Protein AF-0000000070363695 (afdb_homodimer)

Foldseek 3Di:
DVVVVLVVLVVVLLVLLVLLLVLLLLLVLLLVLCLQQVQVQLVLLPNHCLSLVLLLLQLQLLLVLLLVLLVVLLPDDQLVLQLQLLVLSLLLLVLLLQSNVLRPDPCDDCNPPVNSSVSSSVSSSSNSNSNSNNVLSSLVQLVLSCVVPVVCSVVSVLSSVLSNLLSQLSSLVLLLVDLVVHPSNVSSVVSSVSSVVSSVSSNPRDHSDPPPPPDPCVSVVSDDPPPDSVRSSVVLVCCCPDLQCPLLLLLLLLLLLLSLCSRPLLLVLQCLLVDVVCSNPSVSSNLSSVLSNLLSVLLSVLSVVCVVCVVVDPLLVLSLVLLVLVLVLLVLSVVSNVVSHSVSSSVSSNSSSNSSNSSVVSSQSCCCPVQVVDSSSVSSSSNSSSVSNSVLSVVSVVCPVPDSSVSSVVSNVSSVVSSVSSVPSDCPPDPPPNVVVVVVVVPPDPPPPPPPPPPPPPDDPDDPDDDACYDDDD/DVVVVLVVLVVVLLVLLLLLLVLLLLLVLLLVLCLQQVQVQLVLLPNHCLSLVLLLLQLQLLLVLLLVLLVVLLPDDQLVLQLQLLVLSLLLLVLLLQSNVLGPDDCDDCNPPVNSSVSSSVSSSSNSNSNSNNVLNSLVQLVLSCVVPVVCSVVSVLSSVLSNLLSLLSSLVLLLVDLVVHPSNVSSVVSSVSSVVSSVSSNPRDHSDDPPPPDPCVSVVSDDPVDDSVRSSVVLVCCCPDLQCPLLLLLLLLLLLLSLCSRPLLLVLQCLLVDVVCSNPSVSSNLSSVLSNLLSVLLSVLSVVCVVCVVVDPLLVLSLVLLVLVLVLLVLSVVSNVVSHSVSSSVSSNSSSNSSSSSVVSSQSCCCVVQVVDSSSVSSSSSSSSVSNSVLSVVSVVCPVPPSSVSSVVSNVSSVVSSVSSVPSDCPVDPPPNVVVVVVVVPPDPPPPPPPPPPDPPDDPDDDPDDDDVDDDD

Radius of gyration: 37.38 Å; Cα contacts (8 Å, |Δi|>4): 1239; chains: 2; bounding box: 122×93×110 Å

Organism: Tetrahymena thermophila (strain SB210) (NCBI:txid312017)

Sequence (948 aa):
MIQNQDQLSYSQAKFKVVYLSVSFLILFTAYSSTQNIIGVLFKEQGYEQLGFTSLIFLYFSFAISTLFVNRIIKKYSYKTIFSLSSIGYTLLNISGIWVTVCKQEEKIGICSNQLIYSITFIFSALCGISASTIWVAQGVYIDQLSSQIPQHKGSLYGLFWSIFLVNNIISCIMSAVIINFRKPFDFFIVTSSLGIIATIFFTFIPQPTNKQEEPHQVRNLRCEKDLSKKEQLKKIFKLIISKETRSLMVFTCFSGVIMSFCSGFLSELVEDSIGVEQIKKELESQKLSLVCICLGFFEVLSGIVSHKLGDKISPNKLASFSSLVSLFAIMLSFVGLISHNFFFCFLIGASWGFSDGLFENLMSIIASKRFGGSVFIFQAIIFIQNIGFCFSQLLFTMLESQPIYVYPMIVNVIALITNVSLQFEEKNDHQQSYVKLDQEYSLLPEKYDISEKDTDESEGLGNLITPDFMESRLMIQNQDQLSYSQAKFKVVYLSVSFLILFTAYSSTQNIIGVLFKEQGYEQLGFTSLIFLYFSFAISTLFVNRIIKKYSYKTIFSLSSIGYTLLNISGIWVTVCKQEEKIGICSNQLIYSITFIFSALCGISASTIWVAQGVYIDQLSSQIPQHKGSLYGLFWSIFLVNNIISCIMSAVIINFRKPFDFFIVTSSLGIIATIFFTFIPQPTNKQEEPHQVRNLRCEKDLSKKEQLKKIFKLIISKETRSLMVFTCFSGVIMSFCSGFLSELVEDSIGVEQIKKELESQKLSLVCICLGFFEVLSGIVSHKLGDKISPNKLASFSSLVSLFAIMLSFVGLISHNFFFCFLIGASWGFSDGLFENLMSIIASKRFGGSVFIFQAIIFIQNIGFCFSQLLFTMLESQPIYVYPMIVNVIALITNVSLQFEEKNDHQQSYVKLDQEYSLLPEKYDISEKDTDESEGLGNLITPDFMESRL

Structure (mmCIF, N/CA/C/O backbone):
data_AF-0000000070363695-model_v1
#
loop_
_entity.id
_entity.type
_entity.pdbx_description
1 polymer 'MFS transporter'
#
loop_
_atom_site.group_PDB
_atom_site.id
_atom_site.type_symbol
_atom_site.label_atom_id
_atom_site.label_alt_id
_atom_site.label_comp_id
_atom_site.label_asym_id
_atom_site.label_entity_id
_atom_site.label_seq_id
_atom_site.pdbx_PDB_ins_code
_atom_site.Cartn_x
_atom_site.Cartn_y
_atom_site.Cartn_z
_atom_site.occupancy
_atom_site.B_iso_or_equiv
_atom_site.auth_seq_id
_atom_site.auth_comp_id
_atom_site.auth_asym_id
_atom_site.auth_atom_id
_atom_site.pdbx_PDB_model_num
ATOM 1 N N . MET A 1 1 ? -37.812 40.469 1.746 1 42.75 1 MET A N 1
ATOM 2 C CA . MET A 1 1 ? -37.062 41.188 2.756 1 42.75 1 MET A CA 1
ATOM 3 C C . MET A 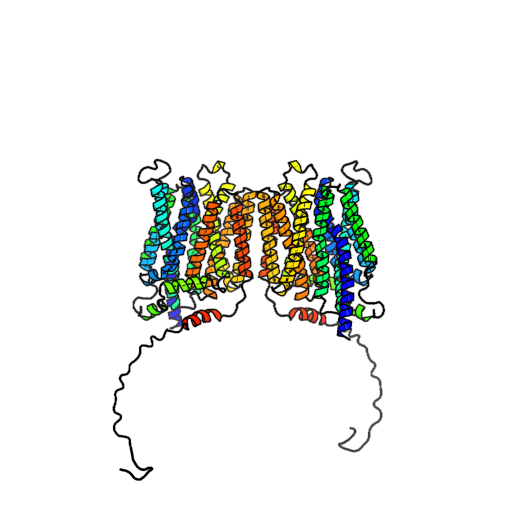1 1 ? -36.156 40.25 3.533 1 42.75 1 MET A C 1
ATOM 5 O O . MET A 1 1 ? -35 40.562 3.805 1 42.75 1 MET A O 1
ATOM 9 N N . ILE A 1 2 ? -36.6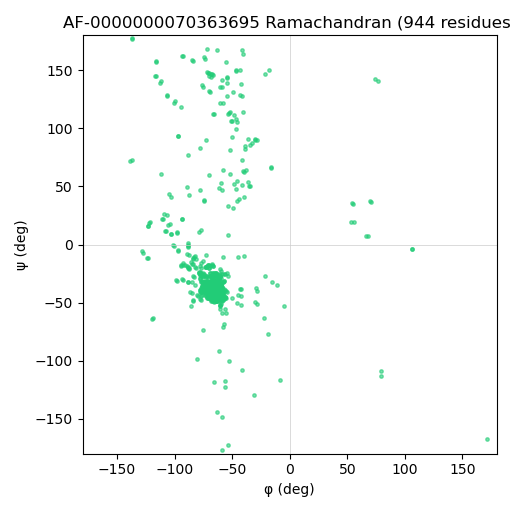56 39.031 3.789 1 49.94 2 ILE A N 1
ATOM 10 C CA . ILE A 1 2 ? -35.906 38.031 4.539 1 49.94 2 ILE A CA 1
ATOM 11 C C . ILE A 1 2 ? -34.812 37.438 3.674 1 49.94 2 ILE A C 1
ATOM 13 O O . ILE A 1 2 ? -33.688 37.25 4.145 1 49.94 2 ILE A O 1
ATOM 17 N N . GLN A 1 3 ? -35.188 37.281 2.453 1 52.47 3 GLN A N 1
ATOM 18 C CA . GLN A 1 3 ? -34.156 36.75 1.541 1 52.47 3 GLN A CA 1
ATOM 19 C C . GLN A 1 3 ? -33.031 37.719 1.347 1 52.47 3 GLN A C 1
ATOM 21 O O . GLN A 1 3 ? -31.859 37.312 1.276 1 52.47 3 GLN A O 1
ATOM 26 N N . ASN A 1 4 ? -33.344 39.031 1.234 1 56.34 4 ASN A N 1
ATOM 27 C CA . ASN A 1 4 ? -32.344 40.062 1.066 1 56.34 4 ASN A CA 1
ATOM 28 C C . ASN A 1 4 ? -31.469 40.219 2.312 1 56.34 4 ASN A C 1
ATOM 30 O O . ASN A 1 4 ? -30.266 40.438 2.213 1 56.34 4 ASN A O 1
ATOM 34 N N . GLN A 1 5 ? -32.062 39.969 3.521 1 60.06 5 GLN A N 1
ATOM 35 C CA . GLN A 1 5 ? -31.312 40.031 4.77 1 60.06 5 GLN A CA 1
ATOM 36 C C . GLN A 1 5 ? -30.344 38.844 4.902 1 60.06 5 GLN A C 1
ATOM 38 O O . GLN A 1 5 ? -29.234 39 5.387 1 60.06 5 GLN A O 1
ATOM 43 N N . ASP A 1 6 ? -30.828 37.812 4.391 1 69.44 6 ASP A N 1
ATOM 44 C CA . ASP A 1 6 ? -29.984 36.625 4.43 1 69.44 6 ASP A CA 1
ATOM 45 C C . ASP A 1 6 ? -28.797 36.781 3.49 1 69.44 6 ASP A C 1
ATOM 47 O O . ASP A 1 6 ? -27.688 36.375 3.822 1 69.44 6 ASP A O 1
ATOM 51 N N . GLN A 1 7 ? -29.078 37.438 2.398 1 72.5 7 GLN A N 1
ATOM 52 C CA . GLN A 1 7 ? -28 37.656 1.444 1 72.5 7 GLN A CA 1
ATOM 53 C C . GLN A 1 7 ? -26.984 38.656 1.968 1 72.5 7 GLN A C 1
ATOM 55 O O . GLN A 1 7 ? -25.781 38.5 1.762 1 72.5 7 GLN A O 1
ATOM 60 N N . LEU A 1 8 ? -27.516 39.594 2.609 1 67.19 8 LEU A N 1
ATOM 61 C CA . LEU A 1 8 ? -26.641 40.625 3.186 1 67.19 8 LEU A CA 1
ATOM 62 C C . LEU A 1 8 ? -25.828 40.031 4.336 1 67.19 8 LEU A C 1
ATOM 64 O O . LEU A 1 8 ? -24.625 40.312 4.469 1 67.19 8 LEU A O 1
ATOM 68 N N . SER A 1 9 ? -26.406 39.281 5.117 1 78.44 9 SER A N 1
ATOM 69 C CA . SER A 1 9 ? -25.719 38.625 6.219 1 78.44 9 SER A CA 1
ATOM 70 C C . SER A 1 9 ? -24.656 37.656 5.699 1 78.44 9 SER A C 1
ATOM 72 O O . SER A 1 9 ? -23.562 37.562 6.266 1 78.44 9 SER A O 1
ATOM 74 N N . TYR A 1 10 ? -25 37.188 4.547 1 84.75 10 TYR A N 1
ATOM 75 C CA . TYR A 1 10 ? -24.031 36.25 3.953 1 84.75 10 TYR A CA 1
ATOM 76 C C . TYR A 1 10 ? -22.844 37 3.387 1 84.75 10 TYR A C 1
ATOM 78 O O . TYR A 1 10 ? -21.688 36.562 3.539 1 84.75 10 TYR A O 1
ATOM 86 N N . SER A 1 11 ? -23.094 38.062 2.805 1 86.38 11 SER A N 1
ATOM 87 C CA . SER A 1 11 ? -22 38.844 2.244 1 86.38 11 SER A CA 1
ATOM 88 C C . SER A 1 11 ? -21.094 39.406 3.342 1 86.38 11 SER A C 1
ATOM 90 O O . SER A 1 11 ? -19.875 39.469 3.166 1 86.38 11 SER A O 1
ATOM 92 N N . GLN A 1 12 ? -21.625 39.812 4.426 1 88 12 GLN A N 1
ATOM 93 C CA . GLN A 1 12 ? -20.828 40.281 5.543 1 88 12 GLN A CA 1
ATOM 94 C C . GLN A 1 12 ? -20.016 39.156 6.18 1 88 12 GLN A C 1
ATOM 96 O O . GLN A 1 12 ? -18.859 39.344 6.535 1 88 12 GLN A O 1
ATOM 101 N N . ALA A 1 13 ? -20.625 38.125 6.363 1 88.88 13 ALA A N 1
ATOM 102 C CA . ALA A 1 13 ? -19.922 36.969 6.906 1 88.88 13 ALA A CA 1
ATOM 103 C C . ALA A 1 13 ? -18.797 36.531 5.988 1 88.88 13 ALA A C 1
ATOM 105 O O . ALA A 1 13 ? -17.719 36.125 6.461 1 88.88 13 ALA A O 1
ATOM 106 N N . LYS A 1 14 ? -19.109 36.625 4.676 1 90.25 14 LYS A N 1
ATOM 107 C CA . LYS A 1 14 ? -18.078 36.281 3.691 1 90.25 14 LYS A CA 1
ATOM 108 C C . LYS A 1 14 ? -16.875 37.188 3.805 1 90.25 14 LYS A C 1
ATOM 110 O O . LYS A 1 14 ? -15.727 36.75 3.729 1 90.25 14 LYS A O 1
ATOM 115 N N . PHE A 1 15 ? -17.141 38.344 3.982 1 92.56 15 PHE A N 1
ATOM 116 C CA . PHE A 1 15 ? -16.062 39.312 4.113 1 92.56 15 PHE A CA 1
ATOM 117 C C . PHE A 1 15 ? -15.234 39.031 5.363 1 92.56 15 PHE A C 1
ATOM 119 O O . PHE A 1 15 ? -14.008 39.094 5.328 1 92.56 15 PHE A O 1
ATOM 126 N N . LYS A 1 16 ? -15.828 38.781 6.422 1 93.19 16 LYS A N 1
ATOM 127 C CA . LYS A 1 16 ? -15.133 38.531 7.684 1 93.19 16 LYS A CA 1
ATOM 128 C C . LYS A 1 16 ? -14.312 37.25 7.602 1 93.19 16 LYS A C 1
ATOM 130 O O . LYS A 1 16 ? -13.188 37.188 8.117 1 93.19 16 LYS A O 1
ATOM 135 N N . VAL A 1 17 ? -14.883 36.344 6.914 1 91.06 17 VAL A N 1
ATOM 136 C CA . VAL A 1 17 ? -14.172 35.094 6.758 1 91.06 17 VAL A CA 1
ATOM 137 C C . VAL A 1 17 ? -12.969 35.281 5.836 1 91.06 17 VAL A C 1
ATOM 139 O O . VAL A 1 17 ? -11.898 34.719 6.074 1 91.06 17 VAL A O 1
ATOM 142 N N . VAL A 1 18 ? -13.164 36 4.785 1 93.94 18 VAL A N 1
ATOM 143 C CA . VAL A 1 18 ? -12.062 36.281 3.863 1 93.94 18 VAL A CA 1
ATOM 144 C C . VAL A 1 18 ? -10.961 37.031 4.59 1 93.94 18 VAL A C 1
ATOM 146 O O . VAL A 1 18 ? -9.773 36.75 4.406 1 93.94 18 VAL A O 1
ATOM 149 N N . TYR A 1 19 ? -11.336 37.938 5.383 1 95.19 19 TYR A N 1
ATOM 150 C CA . TYR A 1 19 ? -10.367 38.688 6.164 1 95.19 19 TYR A CA 1
ATOM 151 C C . TYR A 1 19 ? -9.586 37.781 7.098 1 95.19 19 TYR A C 1
ATOM 153 O O . TYR A 1 19 ? -8.359 37.875 7.195 1 95.19 19 TYR A O 1
ATOM 161 N N . LEU A 1 20 ? -10.281 37 7.766 1 95.06 20 LEU A N 1
ATOM 162 C CA . LEU A 1 20 ? -9.648 36.031 8.656 1 95.06 20 LEU A CA 1
ATOM 163 C C . LEU A 1 20 ? -8.695 35.125 7.887 1 95.06 20 LEU A C 1
ATOM 165 O O . LEU A 1 20 ? -7.555 34.906 8.305 1 95.06 20 LEU A O 1
ATOM 169 N N . SER A 1 21 ? -9.141 34.656 6.77 1 94.25 21 SER A N 1
ATOM 170 C CA . SER A 1 21 ? -8.367 33.719 5.984 1 94.25 21 SER A CA 1
ATOM 171 C C . SER A 1 21 ? -7.109 34.375 5.41 1 94.25 21 SER A C 1
ATOM 173 O O . SER A 1 21 ? -6.051 33.719 5.352 1 94.25 21 SER A O 1
ATOM 175 N N . VAL A 1 22 ? -7.238 35.531 5.012 1 95.94 22 VAL A N 1
ATOM 176 C CA . VAL A 1 22 ? -6.082 36.219 4.473 1 95.94 22 VAL A CA 1
ATOM 177 C C . VAL A 1 22 ? -5.062 36.469 5.582 1 95.94 22 VAL A C 1
ATOM 179 O O . VAL A 1 22 ? -3.854 36.375 5.355 1 95.94 22 VAL A O 1
ATOM 182 N N . SER A 1 23 ? -5.516 36.812 6.73 1 96.88 23 SER A N 1
ATOM 183 C CA . SER A 1 23 ? -4.613 37 7.867 1 96.88 23 SER A CA 1
ATOM 184 C C . SER A 1 23 ? -3.912 35.688 8.211 1 96.88 23 SER A C 1
ATOM 186 O O . SER A 1 23 ? -2.707 35.688 8.477 1 96.88 23 SER A O 1
ATOM 188 N N . PHE A 1 24 ? -4.66 34.625 8.141 1 96.56 24 PHE A N 1
ATOM 189 C CA . PHE A 1 24 ? -4.102 33.312 8.367 1 96.56 24 PHE A CA 1
ATOM 190 C C . PHE A 1 24 ? -3.086 32.938 7.285 1 96.56 24 PHE A C 1
ATOM 192 O O . PHE A 1 24 ? -2.041 32.375 7.574 1 96.56 24 PHE A O 1
ATOM 199 N N . LEU A 1 25 ? -3.438 33.281 6.098 1 95.94 25 LEU A N 1
ATOM 200 C CA . LEU A 1 25 ? -2.566 32.969 4.965 1 95.94 25 LEU A CA 1
ATOM 201 C C . LEU A 1 25 ? -1.199 33.625 5.152 1 95.94 25 LEU A C 1
ATOM 203 O O . LEU A 1 25 ? -0.169 32.969 4.965 1 95.94 25 LEU A O 1
ATOM 207 N N . ILE A 1 26 ? -1.178 34.844 5.59 1 96.5 26 ILE A N 1
ATOM 208 C CA . ILE A 1 26 ? 0.073 35.562 5.773 1 96.5 26 ILE A CA 1
ATOM 209 C C . ILE A 1 26 ? 0.873 34.938 6.914 1 96.5 26 ILE A C 1
ATOM 211 O O . ILE A 1 26 ? 2.066 34.656 6.766 1 96.5 26 ILE A O 1
ATOM 215 N N . LEU A 1 27 ? 0.233 34.688 7.961 1 96.94 27 LEU A N 1
ATOM 216 C CA . LEU A 1 27 ? 0.896 34.125 9.133 1 96.94 27 LEU A CA 1
ATOM 217 C C . LEU A 1 27 ? 1.454 32.75 8.82 1 96.94 27 LEU A C 1
ATOM 219 O O . LEU A 1 27 ? 2.607 32.438 9.141 1 96.94 27 LEU A O 1
ATOM 223 N N . PHE A 1 28 ? 0.711 31.969 8.109 1 95.75 28 PHE A N 1
ATOM 224 C CA . PHE A 1 28 ? 1.092 30.562 7.914 1 95.75 28 PHE A CA 1
ATOM 225 C C . PHE A 1 28 ? 2.016 30.422 6.711 1 95.75 28 PHE A C 1
ATOM 227 O O . PHE A 1 28 ? 2.691 29.406 6.559 1 95.75 28 PHE A O 1
ATOM 234 N N . THR A 1 29 ? 1.994 31.344 5.871 1 95.38 29 THR A N 1
ATOM 235 C CA . THR A 1 29 ? 3.064 31.359 4.879 1 95.38 29 THR A CA 1
ATOM 236 C C . THR A 1 29 ? 4.43 31.453 5.559 1 95.38 29 THR A C 1
ATOM 238 O O . THR A 1 29 ? 5.367 30.75 5.172 1 95.38 29 THR A O 1
ATOM 241 N N . ALA A 1 30 ? 4.477 32.312 6.531 1 95.38 30 ALA A N 1
ATOM 242 C CA . ALA A 1 30 ? 5.715 32.469 7.293 1 95.38 30 ALA A CA 1
ATOM 243 C C . ALA A 1 30 ? 6.027 31.172 8.07 1 95.38 30 ALA A C 1
ATOM 245 O O . ALA A 1 30 ? 7.145 30.656 8 1 95.38 30 ALA A O 1
ATOM 246 N N . TYR A 1 31 ? 5.133 30.672 8.75 1 94.38 31 TYR A N 1
ATOM 247 C CA . TYR A 1 31 ? 5.34 29.5 9.609 1 94.38 31 TYR A CA 1
ATOM 248 C C . TYR A 1 31 ? 5.645 28.266 8.773 1 94.38 31 TYR A C 1
ATOM 250 O O . TYR A 1 31 ? 6.582 27.516 9.078 1 94.38 31 TYR A O 1
ATOM 258 N N . SER A 1 32 ? 4.828 28.031 7.75 1 91.81 32 SER A N 1
ATOM 259 C CA . SER A 1 32 ? 4.984 26.828 6.93 1 91.81 32 SER A CA 1
ATOM 260 C C . SER A 1 32 ? 6.328 26.828 6.211 1 91.81 32 SER A C 1
ATOM 262 O O . SER A 1 32 ? 6.93 25.766 6.012 1 91.81 32 SER A O 1
ATOM 264 N N . SER A 1 33 ? 6.781 27.953 5.785 1 92.69 33 SER A N 1
ATOM 265 C CA . SER A 1 33 ? 8.102 28.047 5.164 1 92.69 33 SER A CA 1
ATOM 266 C C . SER A 1 33 ? 9.195 27.578 6.121 1 92.69 33 SER A C 1
ATOM 268 O O . SER A 1 33 ? 10.109 26.859 5.73 1 92.69 33 SER A O 1
ATOM 270 N N . THR A 1 34 ? 9.031 28.047 7.348 1 92.06 34 THR A N 1
ATOM 271 C CA . THR A 1 34 ? 10.023 27.703 8.359 1 92.06 34 THR A CA 1
ATOM 272 C C . THR A 1 34 ? 9.914 26.234 8.758 1 92.06 34 THR A C 1
ATOM 274 O O . THR A 1 34 ? 10.93 25.531 8.859 1 92.06 34 THR A O 1
ATOM 277 N N . GLN A 1 35 ? 8.773 25.734 8.914 1 89.25 35 GLN A N 1
ATOM 278 C CA . GLN A 1 35 ? 8.539 24.375 9.367 1 89.25 35 GLN A CA 1
ATOM 279 C C . GLN A 1 35 ? 9.141 23.359 8.383 1 89.25 35 GLN A C 1
ATOM 281 O O . GLN A 1 35 ? 9.695 22.344 8.797 1 89.25 35 GLN A O 1
ATOM 286 N N . ASN A 1 36 ? 9.156 23.609 7.145 1 85 36 ASN A N 1
ATOM 287 C CA . ASN A 1 36 ? 9.578 22.688 6.102 1 85 36 ASN A CA 1
ATOM 288 C C . ASN A 1 36 ? 11.102 22.594 6.012 1 85 36 ASN A C 1
ATOM 290 O O . ASN A 1 36 ? 11.641 21.578 5.562 1 85 36 ASN A O 1
ATOM 294 N N . ILE A 1 37 ? 11.797 23.641 6.473 1 89 37 ILE A N 1
ATOM 295 C CA . ILE A 1 37 ? 13.211 23.641 6.145 1 89 37 ILE A CA 1
ATOM 296 C C . ILE A 1 37 ? 14.039 23.844 7.414 1 89 37 ILE A C 1
ATOM 298 O O . ILE A 1 37 ? 15.266 23.75 7.387 1 89 37 ILE A O 1
ATOM 302 N N . ILE A 1 38 ? 13.398 24.094 8.508 1 89.94 38 ILE A N 1
ATOM 303 C CA . ILE A 1 38 ? 14.102 24.453 9.734 1 89.94 38 ILE A CA 1
ATOM 304 C C . ILE A 1 38 ? 15.062 23.344 10.133 1 89.94 38 ILE A C 1
ATOM 306 O O . ILE A 1 38 ? 16.156 23.609 10.625 1 89.94 38 ILE A O 1
ATOM 310 N N . GLY A 1 39 ? 14.734 22.109 9.938 1 87.31 39 GLY A N 1
ATOM 311 C CA . GLY A 1 39 ? 15.609 20.984 10.266 1 87.31 39 GLY A CA 1
ATOM 312 C C . GLY A 1 39 ? 16.938 21.031 9.531 1 87.31 39 GLY A C 1
ATOM 313 O O . GLY A 1 39 ? 18 20.938 10.148 1 87.31 39 GLY A O 1
ATOM 314 N N . VAL A 1 40 ? 16.859 21.25 8.312 1 87.44 40 VAL A N 1
ATOM 315 C CA . VAL A 1 40 ? 18.047 21.25 7.461 1 87.44 40 VAL A CA 1
ATOM 316 C C . VAL A 1 40 ? 18.828 22.562 7.648 1 87.44 40 VAL A C 1
ATOM 318 O O . VAL A 1 40 ? 20.062 22.562 7.664 1 87.44 40 VAL A O 1
ATOM 321 N N . LEU A 1 41 ? 18.125 23.672 7.82 1 88.56 41 LEU A N 1
ATOM 322 C CA . LEU A 1 41 ? 18.781 24.969 7.973 1 88.56 41 LEU A CA 1
ATOM 323 C C . LEU A 1 41 ? 19.609 25.016 9.258 1 88.56 41 LEU A C 1
ATOM 325 O O . LEU A 1 41 ? 20.734 25.516 9.258 1 88.56 41 LEU A O 1
ATOM 329 N N . PHE A 1 42 ? 19.047 24.5 10.32 1 89.5 42 PHE A N 1
ATOM 330 C CA . PHE A 1 42 ? 19.766 24.469 11.586 1 89.5 42 PHE A CA 1
ATOM 331 C C . PHE A 1 42 ? 20.953 23.516 11.508 1 89.5 42 PHE A C 1
ATOM 333 O O . PHE A 1 42 ? 22.016 23.781 12.07 1 89.5 42 PHE A O 1
ATOM 340 N N . LYS A 1 43 ? 20.781 22.422 10.805 1 85.75 43 LYS A N 1
ATOM 341 C CA . LYS A 1 43 ? 21.859 21.469 10.609 1 85.75 43 LYS A CA 1
ATOM 342 C C . LYS A 1 43 ? 23.031 22.109 9.852 1 85.75 43 LYS A C 1
ATOM 344 O O . LYS A 1 43 ? 24.188 21.891 10.211 1 85.75 43 LYS A O 1
ATOM 349 N N . GLU A 1 44 ? 22.703 22.875 8.875 1 85.19 44 GLU A N 1
ATOM 350 C CA . GLU A 1 44 ? 23.719 23.547 8.07 1 85.19 44 GLU A CA 1
ATOM 351 C C . GLU A 1 44 ? 24.453 24.594 8.883 1 85.19 44 GLU A C 1
ATOM 353 O O . GLU A 1 44 ? 25.578 24.984 8.539 1 85.19 44 GLU A O 1
ATOM 358 N N . GLN A 1 45 ? 23.812 25.109 9.953 1 84.94 45 GLN A N 1
ATOM 359 C CA . GLN A 1 45 ? 24.453 26.094 10.82 1 84.94 45 GLN A CA 1
ATOM 360 C C . GLN A 1 45 ? 25.234 25.406 11.938 1 84.94 45 GLN A C 1
ATOM 362 O O . GLN A 1 45 ? 25.797 26.078 12.805 1 84.94 45 GLN A O 1
ATOM 367 N N . GLY A 1 46 ? 25.188 24.078 11.945 1 82.69 46 GLY A N 1
ATOM 368 C CA . GLY A 1 46 ? 26 23.344 12.891 1 82.69 46 GLY A CA 1
ATOM 369 C C . GLY A 1 46 ? 25.203 22.75 14.031 1 82.69 46 GLY A C 1
ATOM 370 O O . GLY A 1 46 ? 25.766 22.141 14.953 1 82.69 46 GLY A O 1
ATOM 371 N N . TYR A 1 47 ? 23.969 23.016 14.07 1 85.75 47 TYR A N 1
ATOM 372 C CA . TYR A 1 47 ? 23.109 22.438 15.109 1 85.75 47 TYR A CA 1
ATOM 373 C C . TYR A 1 47 ? 22.375 21.203 14.594 1 85.75 47 TYR A C 1
ATOM 375 O O . TYR A 1 47 ? 21.297 21.312 14 1 85.75 47 TYR A O 1
ATOM 383 N N . GLU A 1 48 ? 22.859 20.094 14.766 1 79.5 48 GLU A N 1
ATOM 384 C CA . GLU A 1 48 ? 22.438 18.859 14.109 1 79.5 48 GLU A CA 1
ATOM 385 C C . GLU A 1 48 ? 20.953 18.578 14.352 1 79.5 48 GLU A C 1
ATOM 387 O O . GLU A 1 48 ? 20.141 18.641 13.43 1 79.5 48 GLU A O 1
ATOM 392 N N . GLN A 1 49 ? 20.484 18.25 15.531 1 84.81 49 GLN A N 1
ATOM 393 C CA . GLN A 1 49 ? 19.125 17.781 15.734 1 84.81 49 GLN A CA 1
ATOM 394 C C . GLN A 1 49 ? 18.266 18.859 16.391 1 84.81 49 GLN A C 1
ATOM 396 O O . GLN A 1 49 ? 17.156 18.578 16.859 1 84.81 49 GLN A O 1
ATOM 401 N N . LEU A 1 50 ? 18.703 20.078 16.375 1 88.12 50 LEU A N 1
ATOM 402 C CA . LEU A 1 50 ? 17.984 21.141 17.062 1 88.12 50 LEU A CA 1
ATOM 403 C C . LEU A 1 50 ? 16.672 21.469 16.359 1 88.12 50 LEU A C 1
ATOM 405 O O . LEU A 1 50 ? 15.633 21.641 17.016 1 88.12 50 LEU A O 1
ATOM 409 N N . GLY A 1 51 ? 16.734 21.562 15.023 1 89.06 51 GLY A N 1
ATOM 410 C CA . GLY A 1 51 ? 15.547 21.875 14.258 1 89.06 51 GLY A CA 1
ATOM 411 C C . GLY A 1 51 ? 14.438 20.844 14.422 1 89.06 51 GLY A C 1
ATOM 412 O O . GLY A 1 51 ? 13.289 21.203 14.695 1 89.06 51 GLY A O 1
ATOM 413 N N . PHE A 1 52 ? 14.758 19.609 14.375 1 88.88 52 PHE A N 1
ATOM 414 C CA . PHE A 1 52 ? 13.781 18.531 14.492 1 88.88 52 PHE A CA 1
ATOM 415 C C . PHE A 1 52 ? 13.25 18.453 15.914 1 88.88 52 PHE A C 1
ATOM 417 O O . PHE A 1 52 ? 12.047 18.25 16.125 1 88.88 52 PHE A O 1
ATOM 424 N N . THR A 1 53 ? 14.086 18.609 16.844 1 90.31 53 THR A N 1
ATOM 425 C CA . THR A 1 53 ? 13.664 18.562 18.234 1 90.31 53 THR A CA 1
ATOM 426 C C . THR A 1 53 ? 12.758 19.734 18.578 1 90.31 53 THR A C 1
ATOM 428 O O . THR A 1 53 ? 11.828 19.594 19.391 1 90.31 53 THR A O 1
ATOM 431 N N . SER A 1 54 ? 13.078 20.828 18 1 92.69 54 SER A N 1
ATOM 432 C CA . SER A 1 54 ? 12.234 22 18.219 1 92.69 54 SER A CA 1
ATOM 433 C C . SER A 1 54 ? 10.812 21.75 17.719 1 92.69 54 SER A C 1
ATOM 435 O O . SER A 1 54 ? 9.844 22.172 18.359 1 92.69 54 SER A O 1
ATOM 437 N N . LEU A 1 55 ? 10.672 21.125 16.641 1 92 55 LEU A N 1
ATOM 438 C CA . LEU A 1 55 ? 9.352 20.812 16.109 1 92 55 LEU A CA 1
ATOM 439 C C . LEU A 1 55 ? 8.625 19.828 17 1 92 55 LEU A C 1
ATOM 441 O O . LEU A 1 55 ? 7.406 19.922 17.188 1 92 55 LEU A O 1
ATOM 445 N N . ILE A 1 56 ? 9.312 18.906 17.578 1 92.75 56 ILE A N 1
ATOM 446 C CA . ILE A 1 56 ? 8.703 17.953 18.484 1 92.75 56 ILE A CA 1
ATOM 447 C C . ILE A 1 56 ? 8.117 18.688 19.688 1 92.75 56 ILE A C 1
ATOM 449 O O . ILE A 1 56 ? 6.973 18.438 20.078 1 92.75 56 ILE A O 1
ATOM 453 N N . PHE A 1 57 ? 8.875 19.625 20.172 1 93.94 57 PHE A N 1
ATOM 454 C CA . PHE A 1 57 ? 8.422 20.391 21.328 1 93.94 57 PHE A CA 1
ATOM 455 C C . PHE A 1 57 ? 7.211 21.234 20.969 1 93.94 57 PHE A C 1
ATOM 457 O O . PHE A 1 57 ? 6.281 21.375 21.766 1 93.94 57 PHE A O 1
ATOM 464 N N . LEU A 1 58 ? 7.301 21.75 19.859 1 95.25 58 LEU A N 1
ATOM 465 C CA . LEU A 1 58 ? 6.203 22.578 19.391 1 95.25 58 LEU A CA 1
ATOM 466 C C . LEU A 1 58 ? 4.91 21.781 19.297 1 95.25 58 LEU A C 1
ATOM 468 O O . LEU A 1 58 ? 3.893 22.172 19.875 1 95.25 58 LEU A O 1
ATOM 472 N N . TYR A 1 59 ? 4.926 20.703 18.656 1 94.88 59 TYR A N 1
ATOM 473 C CA . TYR A 1 59 ? 3.707 19.953 18.406 1 94.88 59 TYR A CA 1
ATOM 474 C C . TYR A 1 59 ? 3.27 19.203 19.672 1 94.88 59 TYR A C 1
ATOM 476 O O . TYR A 1 59 ? 2.078 18.938 19.859 1 94.88 59 TYR A O 1
ATOM 484 N N . PHE A 1 60 ? 4.195 18.922 20.484 1 95.56 60 PHE A N 1
ATOM 485 C CA . PHE A 1 60 ? 3.822 18.375 21.781 1 95.56 60 PHE A CA 1
ATOM 486 C C . PHE A 1 60 ? 3.055 19.391 22.609 1 95.56 60 PHE A C 1
ATOM 488 O O . PHE A 1 60 ? 2.018 19.062 23.203 1 95.56 60 PHE A O 1
ATOM 495 N N . SER A 1 61 ? 3.586 20.531 22.672 1 96.19 61 SER A N 1
ATOM 496 C CA . SER A 1 61 ? 2.902 21.609 23.375 1 96.19 61 SER A CA 1
ATOM 497 C C . SER A 1 61 ? 1.554 21.922 22.734 1 96.19 61 SER A C 1
ATOM 499 O O . SER A 1 61 ? 0.584 22.219 23.438 1 96.19 61 SER A O 1
ATOM 501 N N . PHE A 1 62 ? 1.55 21.891 21.453 1 95.56 62 PHE A N 1
ATOM 502 C CA . PHE A 1 62 ? 0.309 22.078 20.703 1 95.56 62 PHE A CA 1
ATOM 503 C C . PHE A 1 62 ? -0.737 21.062 21.125 1 95.56 62 PHE A C 1
ATOM 505 O O . PHE A 1 62 ? -1.879 21.422 21.422 1 95.56 62 PHE A O 1
ATOM 512 N N . ALA A 1 63 ? -0.38 19.859 21.25 1 94.25 63 ALA A N 1
ATOM 513 C CA . ALA A 1 63 ? -1.282 18.766 21.609 1 94.25 63 ALA A CA 1
ATOM 514 C C . ALA A 1 63 ? -1.821 18.938 23.016 1 94.25 63 ALA A C 1
ATOM 516 O O . ALA A 1 63 ? -3.035 18.922 23.234 1 94.25 63 ALA A O 1
ATOM 517 N N . ILE A 1 64 ? -1.015 19.281 23.922 1 93.44 64 ILE A N 1
ATOM 518 C CA . ILE A 1 64 ? -1.394 19.359 25.328 1 93.44 64 ILE A CA 1
ATOM 519 C C . ILE A 1 64 ? -2.234 20.609 25.562 1 93.44 64 ILE A C 1
ATOM 521 O O . ILE A 1 64 ? -3.23 20.578 26.297 1 93.44 64 ILE A O 1
ATOM 525 N N . SER A 1 65 ? -1.903 21.625 24.953 1 93.62 65 SER A N 1
ATOM 526 C CA . SER A 1 65 ? -2.602 22.891 25.172 1 93.62 65 SER A CA 1
ATOM 527 C C . SER A 1 65 ? -4.004 22.859 24.562 1 93.62 65 SER A C 1
ATOM 529 O O . SER A 1 65 ? -4.902 23.562 25.031 1 93.62 65 SER A O 1
ATOM 531 N N . THR A 1 66 ? -4.125 22.078 23.594 1 91.62 66 THR A N 1
ATOM 532 C CA . THR A 1 66 ? -5.426 22 22.938 1 91.62 66 THR A CA 1
ATOM 533 C C . THR A 1 66 ? -6.48 21.469 23.906 1 91.62 66 THR A C 1
ATOM 535 O O . THR A 1 66 ? -7.66 21.812 23.797 1 91.62 66 THR A O 1
ATOM 538 N N . LEU A 1 67 ? -6.07 20.75 24.859 1 88.75 67 LEU A N 1
ATOM 539 C CA . LEU A 1 67 ? -6.992 20.188 25.844 1 88.75 67 LEU A CA 1
ATOM 540 C C . LEU A 1 67 ? -7.547 21.266 26.766 1 88.75 67 LEU A C 1
ATOM 542 O O . LEU A 1 67 ? -8.609 21.094 27.359 1 88.75 67 LEU A O 1
ATOM 546 N N . PHE A 1 68 ? -6.902 22.469 26.828 1 87.19 68 PHE A N 1
ATOM 547 C CA . PHE A 1 68 ? -7.293 23.5 27.781 1 87.19 68 PHE A CA 1
ATOM 548 C C . PHE A 1 68 ? -7.633 24.797 27.062 1 87.19 68 PHE A C 1
ATOM 550 O O . PHE A 1 68 ? -7.672 25.859 27.688 1 87.19 68 PHE A O 1
ATOM 557 N N . VAL A 1 69 ? -7.832 24.766 25.906 1 85.69 69 VAL A N 1
ATOM 558 C CA . VAL A 1 69 ? -7.941 25.984 25.094 1 85.69 69 VAL A CA 1
ATOM 559 C C . VAL A 1 69 ? -9.32 26.609 25.297 1 85.69 69 VAL A C 1
ATOM 561 O O . VAL A 1 69 ? -9.477 27.828 25.156 1 85.69 69 VAL A O 1
ATOM 564 N N . ASN A 1 70 ? -10.297 25.875 25.656 1 80.75 70 ASN A N 1
ATOM 565 C CA . ASN A 1 70 ? -11.656 26.391 25.797 1 80.75 70 ASN A CA 1
ATOM 566 C C . ASN A 1 70 ? -11.742 27.484 26.859 1 80.75 70 ASN A C 1
ATOM 568 O O . ASN A 1 70 ? -12.5 28.453 26.703 1 80.75 70 ASN A O 1
ATOM 572 N N . ARG A 1 71 ? -10.914 27.422 27.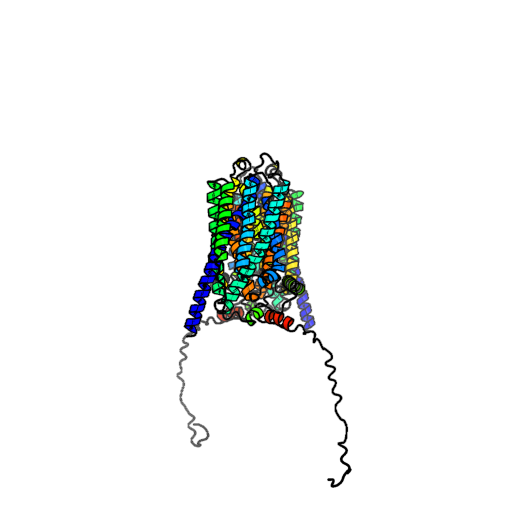828 1 80.06 71 ARG A N 1
ATOM 573 C CA . ARG A 1 71 ? -10.906 28.438 28.891 1 80.06 71 ARG A CA 1
ATOM 574 C C . ARG A 1 71 ? -10.359 29.766 28.375 1 80.06 71 ARG A C 1
ATOM 576 O O . ARG A 1 71 ? -10.82 30.828 28.781 1 80.06 71 ARG A O 1
ATOM 583 N N . ILE A 1 72 ? -9.5 29.656 27.469 1 83.88 72 ILE A N 1
ATOM 584 C CA . ILE A 1 72 ? -8.859 30.859 26.938 1 83.88 72 ILE A CA 1
ATOM 585 C C . ILE A 1 72 ? -9.812 31.562 25.984 1 83.88 72 ILE A C 1
ATOM 587 O O . ILE A 1 72 ? -9.93 32.781 26 1 83.88 72 ILE A O 1
ATOM 591 N N . ILE A 1 73 ? -10.469 30.828 25.25 1 81.69 73 ILE A N 1
ATOM 592 C CA . ILE A 1 73 ? -11.367 31.375 24.234 1 81.69 73 ILE A CA 1
ATOM 593 C C . ILE A 1 73 ? -12.531 32.094 24.906 1 81.69 73 ILE A C 1
ATOM 595 O O . ILE A 1 73 ? -13.016 33.125 24.422 1 81.69 73 ILE A O 1
ATOM 599 N N . LYS A 1 74 ? -12.953 31.547 26.031 1 78.19 74 LYS A N 1
ATOM 600 C CA . LYS A 1 74 ? -14.086 32.125 26.75 1 78.19 74 LYS A CA 1
ATOM 601 C C . LYS A 1 74 ? -13.672 33.406 27.484 1 78.19 74 LYS A C 1
ATOM 603 O O . LYS A 1 74 ? -14.477 34.312 27.656 1 78.19 74 LYS A O 1
ATOM 608 N N . LYS A 1 75 ? -12.461 33.469 27.828 1 84.31 75 LYS A N 1
ATOM 609 C CA . LYS A 1 75 ? -12.008 34.562 28.703 1 84.31 75 LYS A CA 1
ATOM 610 C C . LYS A 1 75 ? -11.594 35.781 27.906 1 84.31 75 LYS A C 1
ATOM 612 O O . LYS A 1 75 ? -11.758 36.906 28.375 1 84.31 75 LYS A O 1
ATOM 617 N N . TYR A 1 76 ? -11.062 35.625 26.719 1 88.12 76 TYR A N 1
ATOM 618 C CA . TYR A 1 76 ? -10.469 36.75 25.984 1 88.12 76 TYR A CA 1
ATOM 619 C C . TYR A 1 76 ? -11.234 37.031 24.703 1 88.12 76 TYR A C 1
ATOM 621 O O . TYR A 1 76 ? -11.984 36.156 24.219 1 88.12 76 TYR A O 1
ATOM 629 N N . SER A 1 77 ? -11.07 38.219 24.25 1 88.12 77 SER A N 1
ATOM 630 C CA . SER A 1 77 ? -11.695 38.594 22.984 1 88.12 77 SER A CA 1
ATOM 631 C C . SER A 1 77 ? -10.969 37.969 21.797 1 88.12 77 SER A C 1
ATOM 633 O O . SER A 1 77 ? -9.812 37.562 21.922 1 88.12 77 SER A O 1
ATOM 635 N N . TYR A 1 78 ? -11.648 37.906 20.641 1 90.5 78 TYR A N 1
ATOM 636 C CA . TYR A 1 78 ? -11.07 37.281 19.453 1 90.5 78 TYR A CA 1
ATOM 637 C C . TYR A 1 78 ? -9.867 38.094 18.969 1 90.5 78 TYR A C 1
ATOM 639 O O . TYR A 1 78 ? -8.859 37.531 18.531 1 90.5 78 TYR A O 1
ATOM 647 N N . LYS A 1 79 ? -9.961 39.375 19.047 1 92.5 79 LYS A N 1
ATOM 648 C CA . LYS A 1 79 ? -8.852 40.25 18.641 1 92.5 79 LYS A CA 1
ATOM 649 C C . LYS A 1 79 ? -7.598 39.938 19.453 1 92.5 79 LYS A C 1
ATOM 651 O O . LYS A 1 79 ? -6.504 39.812 18.906 1 92.5 79 LYS A O 1
ATOM 656 N N . THR A 1 80 ? -7.773 39.781 20.703 1 93.56 80 THR A N 1
ATOM 657 C CA . THR A 1 80 ? -6.652 39.5 21.594 1 93.56 80 THR A CA 1
ATOM 658 C C . THR A 1 80 ? -6.109 38.094 21.375 1 93.56 80 THR A C 1
ATOM 660 O O . THR A 1 80 ? -4.895 37.906 21.344 1 93.56 80 THR A O 1
ATOM 663 N N . ILE A 1 81 ? -6.961 37.219 21.156 1 94.19 81 ILE A N 1
ATOM 664 C CA . ILE A 1 81 ? -6.562 35.844 21 1 94.19 81 ILE A CA 1
ATOM 665 C C . ILE A 1 81 ? -5.762 35.688 19.703 1 94.19 81 ILE A C 1
ATOM 667 O O . ILE A 1 81 ? -4.66 35.125 19.703 1 94.19 81 ILE A O 1
ATOM 671 N N . PHE A 1 82 ? -6.262 36.219 18.609 1 96.31 82 PHE A N 1
ATOM 672 C CA . PHE A 1 82 ? -5.602 36.062 17.328 1 96.31 82 PHE A CA 1
ATOM 673 C C . PHE A 1 82 ? -4.281 36.844 17.312 1 96.31 82 PHE A C 1
ATOM 675 O O . PHE A 1 82 ? -3.281 36.344 16.781 1 96.31 82 PHE A O 1
ATOM 682 N N . SER A 1 83 ? -4.254 38 17.891 1 96.38 83 SER A N 1
ATOM 683 C CA . SER A 1 83 ? -3.037 38.812 17.891 1 96.38 83 SER A CA 1
ATOM 684 C C . SER A 1 83 ? -1.956 38.156 18.766 1 96.38 83 SER A C 1
ATOM 686 O O . SER A 1 83 ? -0.8 38.062 18.344 1 96.38 83 SER A O 1
ATOM 688 N N . LEU A 1 84 ? -2.318 37.719 19.938 1 95.38 84 LEU A N 1
ATOM 689 C CA . LEU A 1 84 ? -1.351 37.094 20.828 1 95.38 84 LEU A CA 1
ATOM 690 C C . LEU A 1 84 ? -0.843 35.781 20.266 1 95.38 84 LEU A C 1
ATOM 692 O O . LEU A 1 84 ? 0.336 35.469 20.406 1 95.38 84 LEU A O 1
ATOM 696 N N . SER A 1 85 ? -1.746 35.062 19.703 1 96.44 85 SER A N 1
ATOM 697 C CA . SER A 1 85 ? -1.343 33.781 19.094 1 96.44 85 SER A CA 1
ATOM 698 C C . SER A 1 85 ? -0.414 34 17.906 1 96.44 85 SER A C 1
ATOM 700 O O . SER A 1 85 ? 0.518 33.25 17.688 1 96.44 85 SER A O 1
ATOM 702 N N . SER A 1 86 ? -0.704 35 17.141 1 97.31 86 SER A N 1
ATOM 703 C CA . SER A 1 86 ? 0.163 35.344 16.016 1 97.31 86 SER A CA 1
ATOM 704 C C . SER A 1 86 ? 1.567 35.688 16.484 1 97.31 86 SER A C 1
ATOM 706 O O . SER A 1 86 ? 2.557 35.312 15.859 1 97.31 86 SER A O 1
ATOM 708 N N . ILE A 1 87 ? 1.685 36.344 17.578 1 96.56 87 ILE A N 1
ATOM 709 C CA . ILE A 1 87 ? 2.98 36.688 18.156 1 96.56 87 ILE A CA 1
ATOM 710 C C . ILE A 1 87 ? 3.701 35.406 18.578 1 96.56 87 ILE A C 1
ATOM 712 O O . ILE A 1 87 ? 4.906 35.25 18.344 1 96.56 87 ILE A O 1
ATOM 716 N N . GLY A 1 88 ? 3.002 34.562 19.188 1 96 88 GLY A N 1
ATOM 717 C CA . GLY A 1 88 ? 3.576 33.281 19.578 1 96 88 GLY A CA 1
ATOM 718 C C . GLY A 1 88 ? 4.113 32.469 18.406 1 96 88 GLY A C 1
ATOM 719 O O . GLY A 1 88 ? 5.188 31.875 18.5 1 96 88 GLY A O 1
ATOM 720 N N . TYR A 1 89 ? 3.422 32.469 17.281 1 95.44 89 TYR A N 1
ATOM 721 C CA . TYR A 1 89 ? 3.881 31.781 16.078 1 95.44 89 TYR A CA 1
ATOM 722 C C . TYR A 1 89 ? 5.176 32.406 15.562 1 95.44 89 TYR A C 1
ATOM 724 O O . TYR A 1 89 ? 6.062 31.688 15.094 1 95.44 89 TYR A O 1
ATOM 732 N N . THR A 1 90 ? 5.246 33.688 15.68 1 96.38 90 THR A N 1
ATOM 733 C CA . THR A 1 90 ? 6.387 34.406 15.125 1 96.38 90 THR A CA 1
ATOM 734 C C . THR A 1 90 ? 7.637 34.156 15.961 1 96.38 90 THR A C 1
ATOM 736 O O . THR A 1 90 ? 8.758 34.344 15.469 1 96.38 90 THR A O 1
ATOM 739 N N . LEU A 1 91 ? 7.488 33.719 17.172 1 95.94 91 LEU A N 1
ATOM 740 C CA . LEU A 1 91 ? 8.625 33.469 18.062 1 95.94 91 LEU A CA 1
ATOM 741 C C . LEU A 1 91 ? 9.523 32.375 17.5 1 95.94 91 LEU A C 1
ATOM 743 O O . LEU A 1 91 ? 10.742 32.406 17.688 1 95.94 91 LEU A O 1
ATOM 747 N N . LEU A 1 92 ? 8.953 31.422 16.891 1 94.44 92 LEU A N 1
ATOM 748 C CA . LEU A 1 92 ? 9.758 30.375 16.297 1 94.44 92 LEU A CA 1
ATOM 749 C C . LEU A 1 92 ? 10.703 30.938 15.242 1 94.44 92 LEU A C 1
ATOM 751 O O . LEU A 1 92 ? 11.875 30.562 15.188 1 94.44 92 LEU A O 1
ATOM 755 N N . ASN A 1 93 ? 10.172 31.828 14.43 1 95.25 93 ASN A N 1
ATOM 756 C CA . ASN A 1 93 ? 10.992 32.469 13.398 1 95.25 93 ASN A CA 1
ATOM 757 C C . ASN A 1 93 ? 12.078 33.344 14.016 1 95.25 93 ASN A C 1
ATOM 759 O O . ASN A 1 93 ? 13.203 33.406 13.5 1 95.25 93 ASN A O 1
ATOM 763 N N . ILE A 1 94 ? 11.758 33.969 15.07 1 94.25 94 ILE A N 1
ATOM 764 C CA . ILE A 1 94 ? 12.719 34.812 15.75 1 94.25 94 ILE A CA 1
ATOM 765 C C . ILE A 1 94 ? 13.852 33.969 16.328 1 94.25 94 ILE A C 1
ATOM 767 O O . ILE A 1 94 ? 15.008 34.375 16.328 1 94.25 94 ILE A O 1
ATOM 771 N N . SER A 1 95 ? 13.516 32.812 16.812 1 93.31 95 SER A N 1
ATOM 772 C CA . SER A 1 95 ? 14.555 31.891 17.297 1 93.31 95 SER A CA 1
ATOM 773 C C . SER A 1 95 ? 15.523 31.531 16.172 1 93.31 95 SER A C 1
ATOM 775 O O . SER A 1 95 ? 16.719 31.344 16.422 1 93.31 95 SER A O 1
ATOM 777 N N . GLY A 1 96 ? 15.023 31.453 14.992 1 93.06 96 GLY A N 1
ATOM 778 C CA . GLY A 1 96 ? 15.883 31.172 13.852 1 93.06 96 GLY A CA 1
ATOM 779 C C . GLY A 1 96 ? 16.875 32.281 13.578 1 93.06 96 GLY A C 1
ATOM 780 O O . GLY A 1 96 ? 18.016 32 13.18 1 93.06 96 GLY A O 1
ATOM 781 N N . ILE A 1 97 ? 16.438 33.5 13.789 1 92 97 ILE A N 1
ATOM 782 C CA . ILE A 1 97 ? 17.359 34.625 13.625 1 92 97 ILE A CA 1
ATOM 783 C C . ILE A 1 97 ? 18.516 34.5 14.609 1 92 97 ILE A C 1
ATOM 785 O O . ILE A 1 97 ? 19.672 34.688 14.242 1 92 97 ILE A O 1
ATOM 789 N N . TRP A 1 98 ? 18.125 34.125 15.75 1 89.19 98 TRP A N 1
ATOM 790 C CA . TRP A 1 98 ? 19.141 33.969 16.797 1 89.19 98 TRP A CA 1
ATOM 791 C C . TRP A 1 98 ? 20.109 32.844 16.453 1 89.19 98 TRP A C 1
ATOM 793 O O . TRP A 1 98 ? 21.328 33 16.625 1 89.19 98 TRP A O 1
ATOM 803 N N . VAL A 1 99 ? 19.688 31.75 16 1 90.12 99 VAL A N 1
ATOM 804 C CA . VAL A 1 99 ? 20.5 30.594 15.664 1 90.12 99 VAL A CA 1
ATOM 805 C C . VAL A 1 99 ? 21.422 30.922 14.492 1 90.12 99 VAL A C 1
ATOM 807 O O . VAL A 1 99 ? 22.578 30.516 14.469 1 90.12 99 VAL A O 1
ATOM 810 N N . THR A 1 100 ? 20.922 31.719 13.547 1 88.81 100 THR A N 1
ATOM 811 C CA . THR A 1 100 ? 21.703 32.031 12.359 1 88.81 100 THR A CA 1
ATOM 812 C C . THR A 1 100 ? 22.766 33.094 12.68 1 88.81 100 THR A C 1
ATOM 814 O O . THR A 1 100 ? 23.828 33.094 12.055 1 88.81 100 THR A O 1
ATOM 817 N N . VAL A 1 101 ? 22.531 33.875 13.641 1 86.06 101 VAL A N 1
ATOM 818 C CA . VAL A 1 101 ? 23.516 34.844 14.062 1 86.06 101 VAL A CA 1
ATOM 819 C C . VAL A 1 101 ? 24.625 34.188 14.844 1 86.06 101 VAL A C 1
ATOM 821 O O . VAL A 1 101 ? 25.797 34.531 14.695 1 86.06 101 VAL A O 1
ATOM 824 N N . CYS A 1 102 ? 24.188 33.219 15.688 1 84.38 102 CYS A N 1
ATOM 825 C CA . CYS A 1 102 ? 25.156 32.531 16.5 1 84.38 102 CYS A CA 1
ATOM 826 C C . CYS A 1 102 ? 25.719 31.312 15.773 1 84.38 102 CYS A C 1
ATOM 828 O O . CYS A 1 102 ? 25.438 30.172 16.141 1 84.38 102 CYS A O 1
ATOM 830 N N . LYS A 1 103 ? 26.156 31.422 14.57 1 71.31 103 LYS A N 1
ATOM 831 C CA . LYS A 1 103 ? 26.781 30.312 13.859 1 71.31 103 LYS A CA 1
ATOM 832 C C . LYS A 1 103 ? 27.953 29.75 14.633 1 71.31 103 LYS A C 1
ATOM 834 O O . LYS A 1 103 ? 28.516 30.422 15.508 1 71.31 103 LYS A O 1
ATOM 839 N N . GLN A 1 104 ? 28.484 28.438 14.484 1 59.75 104 GLN A N 1
ATOM 840 C CA . GLN A 1 104 ? 29.5 27.688 15.227 1 59.75 104 GLN A CA 1
ATOM 841 C C . GLN A 1 104 ? 30.672 28.609 15.617 1 59.75 104 GLN A C 1
ATOM 843 O O . GLN A 1 104 ? 31.625 28.156 16.25 1 59.75 104 GLN A O 1
ATOM 848 N N . GLU A 1 105 ? 30.75 29.766 15.148 1 55.5 105 GLU A N 1
ATOM 849 C CA . GLU A 1 105 ? 32.031 30.297 15.609 1 55.5 105 GLU A CA 1
ATOM 850 C C . GLU A 1 105 ? 32.125 30.25 17.125 1 55.5 105 GLU A C 1
ATOM 852 O O . GLU A 1 105 ? 31.219 29.75 17.812 1 55.5 105 GLU A O 1
ATOM 857 N N . GLU A 1 106 ? 32.25 31.422 17.891 1 55.44 106 GLU A N 1
ATOM 858 C CA . GLU A 1 106 ? 32.688 31.531 19.266 1 55.44 106 GLU A CA 1
ATOM 859 C C . GLU A 1 106 ? 31.531 31.391 20.25 1 55.44 106 GLU A C 1
ATOM 861 O O . GLU A 1 106 ? 30.672 32.281 20.328 1 55.44 106 GLU A O 1
ATOM 866 N N . LYS A 1 107 ? 31.078 30.125 20.469 1 61.19 107 LYS A N 1
ATOM 867 C CA . LYS A 1 107 ? 30.062 29.656 21.422 1 61.19 107 LYS A CA 1
ATOM 868 C C . LYS A 1 107 ? 30.25 30.297 22.781 1 61.19 107 LYS A C 1
ATOM 870 O O . LYS A 1 107 ? 30.406 29.594 23.781 1 61.19 107 LYS A O 1
ATOM 875 N N . ILE A 1 108 ? 30.594 31.578 22.781 1 69.38 108 ILE A N 1
ATOM 876 C CA . ILE A 1 108 ? 30.766 32.188 24.094 1 69.38 108 ILE A CA 1
ATOM 877 C C . ILE A 1 108 ? 29.656 33.219 24.344 1 69.38 108 ILE A C 1
ATOM 879 O O . ILE A 1 108 ? 29.156 33.812 23.422 1 69.38 108 ILE A O 1
ATOM 883 N N . GLY A 1 109 ? 29.094 33.312 25.609 1 74.25 109 GLY A N 1
ATOM 884 C CA . GLY A 1 109 ? 28.141 34.312 26.094 1 74.25 109 GLY A CA 1
ATOM 885 C C . GLY A 1 109 ? 26.719 34.031 25.641 1 74.25 109 GLY A C 1
ATOM 886 O O . GLY A 1 109 ? 26.172 32.969 25.891 1 74.25 109 GLY A O 1
ATOM 887 N N . ILE A 1 110 ? 26.219 34.938 24.781 1 77.25 110 ILE A N 1
ATOM 888 C CA . ILE A 1 110 ? 24.844 34.938 24.281 1 77.25 110 ILE A CA 1
ATOM 889 C C . ILE A 1 110 ? 24.688 33.844 23.25 1 77.25 110 ILE A C 1
ATOM 891 O O . ILE A 1 110 ? 23.578 33.344 23.016 1 77.25 110 ILE A O 1
ATOM 895 N N . CYS A 1 111 ? 25.766 33.312 22.781 1 83.94 111 CYS A N 1
ATOM 896 C CA . CYS A 1 111 ? 25.734 32.281 21.781 1 83.94 111 CYS A CA 1
ATOM 897 C C . CYS A 1 111 ? 26.156 30.938 22.391 1 83.94 111 CYS A C 1
ATOM 899 O O . CYS A 1 111 ? 26.656 30.062 21.688 1 83.94 111 CYS A O 1
ATOM 901 N N . SER A 1 112 ? 25.938 30.844 23.656 1 85.19 112 SER A N 1
ATOM 902 C CA . SER A 1 112 ? 26.234 29.547 24.281 1 85.19 112 SER A CA 1
ATOM 903 C C . SER A 1 112 ? 25.234 28.484 23.828 1 85.19 112 SER A C 1
ATOM 905 O O . SER A 1 112 ? 24.062 28.766 23.594 1 85.19 112 SER A O 1
ATOM 907 N N . ASN A 1 113 ? 25.719 27.234 23.688 1 83.88 113 ASN A N 1
ATOM 908 C CA . ASN A 1 113 ? 24.891 26.125 23.219 1 83.88 113 ASN A CA 1
ATOM 909 C C . ASN A 1 113 ? 23.703 25.875 24.125 1 83.88 113 ASN A C 1
ATOM 911 O O . ASN A 1 113 ? 22.594 25.625 23.656 1 83.88 113 ASN A O 1
ATOM 915 N N . GLN A 1 114 ? 23.906 25.969 25.359 1 85.31 114 GLN A N 1
ATOM 916 C CA . GLN A 1 114 ? 22.828 25.734 26.312 1 85.31 114 GLN A CA 1
ATOM 917 C C . GLN A 1 114 ? 21.734 26.797 26.188 1 85.31 114 GLN A C 1
ATOM 919 O O . GLN A 1 114 ? 20.547 26.469 26.25 1 85.31 114 GLN A O 1
ATOM 924 N N . LEU A 1 115 ? 22.125 28 26.016 1 87.06 115 LEU A N 1
ATOM 925 C CA . LEU A 1 115 ? 21.156 29.094 25.906 1 87.06 115 LEU A CA 1
ATOM 926 C C . LEU A 1 115 ? 20.375 29.016 24.609 1 87.06 115 LEU A C 1
ATOM 928 O O . LEU A 1 115 ? 19.156 29.25 24.594 1 87.06 115 LEU A O 1
ATOM 932 N N . ILE A 1 116 ? 21 28.703 23.547 1 88.88 116 ILE A N 1
ATOM 933 C CA . ILE A 1 116 ? 20.359 28.609 22.25 1 88.88 116 ILE A CA 1
ATOM 934 C C . ILE A 1 116 ? 19.312 27.484 22.266 1 88.88 116 ILE A C 1
ATOM 936 O O . ILE A 1 116 ? 18.188 27.672 21.812 1 88.88 116 ILE A O 1
ATOM 940 N N . TYR A 1 117 ? 19.641 26.328 22.859 1 90.12 117 TYR A N 1
ATOM 941 C CA . TYR A 1 117 ? 18.719 25.203 22.938 1 90.12 117 TYR A CA 1
ATOM 942 C C . TYR A 1 117 ? 17.531 25.531 23.844 1 90.12 117 TYR A C 1
ATOM 944 O O . TYR A 1 117 ? 16.375 25.266 23.484 1 90.12 117 TYR A O 1
ATOM 952 N N . SER A 1 118 ? 17.859 26.203 24.906 1 91.31 118 SER A N 1
ATOM 953 C CA . SER A 1 118 ? 16.797 26.516 25.859 1 91.31 118 SER A CA 1
ATOM 954 C C . SER A 1 118 ? 15.82 27.531 25.266 1 91.31 118 SER A C 1
ATOM 956 O O . SER A 1 118 ? 14.602 27.375 25.375 1 91.31 118 SER A O 1
ATOM 958 N N . ILE A 1 119 ? 16.328 28.516 24.641 1 91.06 119 ILE A N 1
ATOM 959 C CA . ILE A 1 119 ? 15.469 29.562 24.078 1 91.06 119 ILE A CA 1
ATOM 960 C C . ILE A 1 119 ? 14.664 28.984 22.922 1 91.06 119 ILE A C 1
ATOM 962 O O . ILE A 1 119 ? 13.477 29.297 22.766 1 91.06 119 ILE A O 1
ATOM 966 N N . THR A 1 120 ? 15.344 28.234 22.094 1 93 120 THR A N 1
ATOM 967 C CA . THR A 1 120 ? 14.648 27.641 20.969 1 93 120 THR A CA 1
ATOM 968 C C . THR A 1 120 ? 13.523 26.719 21.438 1 93 120 THR A C 1
ATOM 970 O O . THR A 1 120 ? 12.43 26.734 20.875 1 93 120 THR A O 1
ATOM 973 N N . PHE A 1 121 ? 13.703 26 22.516 1 94.81 121 PHE A N 1
ATOM 974 C CA . PHE A 1 121 ? 12.688 25.094 23.047 1 94.81 121 PHE A CA 1
ATOM 975 C C . PHE A 1 121 ? 11.539 25.875 23.672 1 94.81 121 PHE A C 1
ATOM 977 O O . PHE A 1 121 ? 10.375 25.531 23.5 1 94.81 121 PHE A O 1
ATOM 984 N N . ILE A 1 122 ? 11.859 26.922 24.344 1 95.12 122 ILE A N 1
ATOM 985 C CA . ILE A 1 122 ? 10.836 27.75 24.984 1 95.12 122 ILE A CA 1
ATOM 986 C C . ILE A 1 122 ? 9.984 28.422 23.906 1 95.12 122 ILE A C 1
ATOM 988 O O . ILE A 1 122 ? 8.758 28.438 24 1 95.12 122 ILE A O 1
ATOM 992 N N . PHE A 1 123 ? 10.648 28.938 22.938 1 96.44 123 PHE A N 1
ATOM 993 C CA . PHE A 1 123 ? 9.93 29.594 21.844 1 96.44 123 PHE A CA 1
ATOM 994 C C . PHE A 1 123 ? 9.078 28.594 21.062 1 96.44 123 PHE A C 1
ATOM 996 O O . PHE A 1 123 ? 7.977 28.922 20.625 1 96.44 123 PHE A O 1
ATOM 1003 N N . SER A 1 124 ? 9.578 27.406 20.906 1 95.94 124 SER A N 1
ATOM 1004 C CA . SER A 1 124 ? 8.805 26.359 20.234 1 95.94 124 SER A CA 1
ATOM 1005 C C . SER A 1 124 ? 7.578 25.969 21.047 1 95.94 124 SER A C 1
ATOM 1007 O O . SER A 1 124 ? 6.488 25.812 20.5 1 95.94 124 SER A O 1
ATOM 1009 N N . ALA A 1 125 ? 7.73 25.844 22.297 1 95.75 125 ALA A N 1
ATOM 1010 C CA . ALA A 1 125 ? 6.609 25.5 23.172 1 95.75 125 ALA A CA 1
ATOM 1011 C C . ALA A 1 125 ? 5.539 26.594 23.141 1 95.75 125 ALA A C 1
ATOM 1013 O O . ALA A 1 125 ? 4.344 26.297 23.109 1 95.75 125 ALA A O 1
ATOM 1014 N N . LEU A 1 126 ? 5.961 27.812 23.156 1 96.19 126 LEU A N 1
ATOM 1015 C CA . LEU A 1 126 ? 5.023 28.922 23.109 1 96.19 126 LEU A CA 1
ATOM 1016 C C . LEU A 1 126 ? 4.297 28.953 21.766 1 96.19 126 LEU A C 1
ATOM 1018 O O . LEU A 1 126 ? 3.115 29.312 21.703 1 96.19 126 LEU A O 1
ATOM 1022 N N . CYS A 1 127 ? 5.039 28.688 20.766 1 96.25 127 CYS A N 1
ATOM 1023 C CA . CYS A 1 127 ? 4.426 28.578 19.453 1 96.25 127 CYS A CA 1
ATOM 1024 C C . CYS A 1 127 ? 3.354 27.484 19.438 1 96.25 127 CYS A C 1
ATOM 1026 O O . CYS A 1 127 ? 2.287 27.672 18.844 1 96.25 127 CYS A O 1
ATOM 1028 N N . GLY A 1 128 ? 3.594 26.375 20.078 1 96 128 GLY A N 1
ATOM 1029 C CA . GLY A 1 128 ? 2.617 25.312 20.172 1 96 128 GLY A CA 1
ATOM 1030 C C . GLY A 1 128 ? 1.361 25.703 20.922 1 96 128 GLY A C 1
ATOM 1031 O O . GLY A 1 128 ? 0.248 25.391 20.484 1 96 128 GLY A O 1
ATOM 1032 N N . ILE A 1 129 ? 1.533 26.422 21.953 1 95 129 ILE A N 1
ATOM 1033 C CA . ILE A 1 129 ? 0.4 26.906 22.719 1 95 129 ILE A CA 1
ATOM 1034 C C . ILE A 1 129 ? -0.424 27.875 21.875 1 95 129 ILE A C 1
ATOM 1036 O O . ILE A 1 129 ? -1.655 27.812 21.875 1 95 129 ILE A O 1
ATOM 1040 N N . SER A 1 130 ? 0.308 28.672 21.203 1 95.88 130 SER A N 1
ATOM 1041 C CA . SER A 1 130 ? -0.361 29.641 20.344 1 95.88 130 SER A CA 1
ATOM 1042 C C . SER A 1 130 ? -1.105 28.938 19.203 1 95.88 130 SER A C 1
ATOM 1044 O O . SER A 1 130 ? -2.174 29.391 18.797 1 95.88 130 SER A O 1
ATOM 1046 N N . ALA A 1 131 ? -0.532 27.891 18.75 1 95 131 ALA A N 1
ATOM 1047 C CA . ALA A 1 131 ? -1.159 27.141 17.672 1 95 131 ALA A CA 1
ATOM 1048 C C . ALA A 1 131 ? -2.498 26.547 18.109 1 95 131 ALA A C 1
ATOM 1050 O O . ALA A 1 131 ? -3.479 26.594 17.375 1 95 131 ALA A O 1
ATOM 1051 N N . SER A 1 132 ? -2.566 26.062 19.281 1 93.12 132 SER A N 1
ATOM 1052 C CA . SER A 1 132 ? -3.809 25.5 19.797 1 93.12 132 SER A CA 1
ATOM 1053 C C . SER A 1 132 ? -4.898 26.562 19.906 1 93.12 132 SER A C 1
ATOM 1055 O O . SER A 1 132 ? -6.047 26.328 19.531 1 93.12 132 SER A O 1
ATOM 1057 N N . THR A 1 133 ? -4.504 27.672 20.344 1 91.81 133 THR A N 1
ATOM 1058 C CA . THR A 1 133 ? -5.469 28.75 20.594 1 91.81 133 THR A CA 1
ATOM 1059 C C . THR A 1 133 ? -5.988 29.312 19.266 1 91.81 133 THR A C 1
ATOM 1061 O O . THR A 1 133 ? -7.191 29.516 19.109 1 91.81 133 THR A O 1
ATOM 1064 N N . ILE A 1 134 ? -5.129 29.453 18.359 1 92.75 134 ILE A N 1
ATOM 1065 C CA . ILE A 1 134 ? -5.516 30.141 17.125 1 92.75 134 ILE A CA 1
ATOM 1066 C C . ILE A 1 134 ? -6.426 29.234 16.297 1 92.75 134 ILE A C 1
ATOM 1068 O O . ILE A 1 134 ? -7.406 29.688 15.711 1 92.75 134 ILE A O 1
ATOM 1072 N N . TRP A 1 135 ? -6.176 27.984 16.203 1 89.12 135 TRP A N 1
ATOM 1073 C CA . TRP A 1 135 ? -6.941 27.078 15.359 1 89.12 135 TRP A CA 1
ATOM 1074 C C . TRP A 1 135 ? -8.305 26.781 15.969 1 89.12 135 TRP A C 1
ATOM 1076 O O . TRP A 1 135 ? -9.305 26.672 15.25 1 89.12 135 TRP A O 1
ATOM 1086 N N . VAL A 1 136 ? -8.328 26.656 17.234 1 82.38 136 VAL A N 1
ATOM 1087 C CA . VAL A 1 136 ? -9.625 26.453 17.875 1 82.38 136 VAL A CA 1
ATOM 1088 C C . VAL A 1 136 ? -10.469 27.719 17.766 1 82.38 136 VAL A C 1
ATOM 1090 O O . VAL A 1 136 ? -11.656 27.656 17.453 1 82.38 136 VAL A O 1
ATOM 1093 N N . ALA A 1 137 ? -9.836 28.812 18.016 1 86.69 137 ALA A N 1
ATOM 1094 C CA . ALA A 1 137 ? -10.539 30.094 17.906 1 86.69 137 ALA A CA 1
ATOM 1095 C C . ALA A 1 137 ? -11.07 30.328 16.5 1 86.69 137 ALA A C 1
ATOM 1097 O O . ALA A 1 137 ? -12.148 30.906 16.328 1 86.69 137 ALA A O 1
ATOM 1098 N N . GLN A 1 138 ? -10.281 29.938 15.5 1 88.56 138 GLN A N 1
ATOM 1099 C CA . GLN A 1 138 ? -10.711 30.047 14.109 1 88.56 138 GLN A CA 1
ATOM 1100 C C . GLN A 1 138 ? -12 29.281 13.867 1 88.56 138 GLN A C 1
ATOM 1102 O O . GLN A 1 138 ? -12.906 29.781 13.188 1 88.56 138 GLN A O 1
ATOM 1107 N N . GLY A 1 139 ? -12.094 28.141 14.406 1 78.56 139 GLY A N 1
ATOM 1108 C CA . GLY A 1 139 ? -13.305 27.359 14.266 1 78.56 139 GLY A CA 1
ATOM 1109 C C . GLY A 1 139 ? -14.508 27.984 14.953 1 78.56 139 GLY A C 1
ATOM 1110 O O . GLY A 1 139 ? -15.586 28.062 14.367 1 78.56 139 GLY A O 1
ATOM 1111 N N . VAL A 1 140 ? -14.312 28.406 16.141 1 78.12 140 VAL A N 1
ATOM 1112 C CA . VAL A 1 140 ? -15.398 29.016 16.906 1 78.12 140 VAL A CA 1
ATOM 1113 C C . VAL A 1 140 ? -15.844 30.312 16.219 1 78.12 140 VAL A C 1
ATOM 1115 O O . VAL A 1 140 ? -17.031 30.625 16.188 1 78.12 140 VAL A O 1
ATOM 1118 N N . TYR A 1 141 ? -14.914 31 15.719 1 85.44 141 TYR A N 1
ATOM 1119 C CA . TYR A 1 141 ? -15.195 32.25 15.031 1 85.44 141 TYR A CA 1
ATOM 1120 C C . TYR A 1 141 ? -16.078 32.031 13.812 1 85.44 141 TYR A C 1
ATOM 1122 O O . TYR A 1 141 ? -17.078 32.719 13.625 1 85.44 141 TYR A O 1
ATOM 1130 N N . ILE A 1 142 ? -15.797 31.109 13.031 1 84 142 ILE A N 1
ATOM 1131 C CA . ILE A 1 142 ? -16.562 30.812 11.828 1 84 142 ILE A CA 1
ATOM 1132 C C . ILE A 1 142 ? -17.922 30.219 12.219 1 84 142 ILE A C 1
ATOM 1134 O O . ILE A 1 142 ? -18.938 30.5 11.57 1 84 142 ILE A O 1
ATOM 1138 N N . ASP A 1 143 ? -17.844 29.484 13.25 1 75.81 143 ASP A N 1
ATOM 1139 C CA . ASP A 1 143 ? -19.109 28.922 13.734 1 75.81 143 ASP A CA 1
ATOM 1140 C C . ASP A 1 143 ? -20.062 30.016 14.195 1 75.81 143 ASP A C 1
ATOM 1142 O O . ASP A 1 143 ? -21.266 29.938 13.969 1 75.81 143 ASP A O 1
ATOM 1146 N N . GLN A 1 144 ? -19.562 30.906 14.883 1 81.06 144 GLN A N 1
ATOM 1147 C CA . GLN A 1 144 ? -20.391 32.031 15.336 1 81.06 144 GLN A CA 1
ATOM 1148 C C . GLN A 1 144 ? -20.906 32.844 14.156 1 81.06 144 GLN A C 1
ATOM 1150 O O . GLN A 1 144 ? -22.062 33.312 14.172 1 81.06 144 GLN A O 1
ATOM 1155 N N . LEU A 1 145 ? -20.094 32.969 13.188 1 83.31 145 LEU A N 1
ATOM 1156 C CA . LEU A 1 145 ? -20.531 33.656 11.977 1 83.31 145 LEU A CA 1
ATOM 1157 C C . LEU A 1 145 ? -21.625 32.875 11.25 1 83.31 145 LEU A C 1
ATOM 1159 O O . LEU A 1 145 ? -22.531 33.469 10.672 1 83.31 145 LEU A O 1
ATOM 1163 N N . SER A 1 146 ? -21.547 31.578 11.305 1 78.69 146 SER A N 1
ATOM 1164 C CA . SER A 1 146 ? -22.469 30.719 10.586 1 78.69 146 SER A CA 1
ATOM 1165 C C . SER A 1 146 ? -23.75 30.5 11.383 1 78.69 146 SER A C 1
ATOM 1167 O O . SER A 1 146 ? -24.734 29.969 10.859 1 78.69 146 SER A O 1
ATOM 1169 N N . SER A 1 147 ? -23.703 30.781 12.625 1 74.75 147 SER A N 1
ATOM 1170 C CA . SER A 1 147 ? -24.891 30.578 13.453 1 74.75 147 SER A CA 1
ATOM 1171 C C . SER A 1 147 ? -26.078 31.359 12.898 1 74.75 147 SER A C 1
ATOM 1173 O O . SER A 1 147 ? -27.234 30.922 13.031 1 74.75 147 SER A O 1
ATOM 1175 N N . GLN A 1 148 ? -25.844 32.375 12.203 1 72.75 148 GLN A N 1
ATOM 1176 C CA . GLN A 1 148 ? -26.938 33.156 11.633 1 72.75 148 GLN A CA 1
ATOM 1177 C C . GLN A 1 148 ? -27.344 32.625 10.258 1 72.75 148 GLN A C 1
ATOM 1179 O O . GLN A 1 148 ? -28.438 32.938 9.773 1 72.75 148 GLN A O 1
ATOM 1184 N N . ILE A 1 149 ? -26.469 31.906 9.664 1 79.38 149 ILE A N 1
ATOM 1185 C CA . ILE A 1 149 ? -26.703 31.344 8.344 1 79.38 149 ILE A CA 1
ATOM 1186 C C . ILE A 1 149 ? -26.219 29.906 8.297 1 79.38 149 ILE A C 1
ATOM 1188 O O . ILE A 1 149 ? -25.312 29.562 7.547 1 79.38 149 ILE A O 1
ATOM 1192 N N . PRO A 1 150 ? -26.922 29.031 8.922 1 73.19 150 PRO A N 1
ATOM 1193 C CA . PRO A 1 150 ? -26.438 27.656 9.062 1 73.19 150 PRO A CA 1
ATOM 1194 C C . PRO A 1 150 ? -26.328 26.922 7.73 1 73.19 150 PRO A C 1
ATOM 1196 O O . PRO A 1 150 ? -25.5 26.031 7.578 1 73.19 150 PRO A O 1
ATOM 1199 N N . GLN A 1 151 ? -27.125 27.375 6.75 1 73.25 151 GLN A N 1
ATOM 1200 C CA . GLN A 1 151 ? -27.125 26.688 5.457 1 73.25 151 GLN A CA 1
ATOM 1201 C C . GLN A 1 151 ? -25.828 26.922 4.707 1 73.25 151 GLN A C 1
ATOM 1203 O O . GLN A 1 151 ? -25.453 26.141 3.832 1 73.25 151 GLN A O 1
ATOM 1208 N N . HIS A 1 152 ? -25.156 28.016 5.16 1 76 152 HIS A N 1
ATOM 1209 C CA . HIS A 1 152 ? -23.938 28.375 4.434 1 76 152 HIS A CA 1
ATOM 1210 C C . HIS A 1 152 ? -22.703 28.047 5.25 1 76 152 HIS A C 1
ATOM 1212 O O . HIS A 1 152 ? -21.609 28.547 4.953 1 76 152 HIS A O 1
ATOM 1218 N N . LYS A 1 153 ? -22.859 27.312 6.305 1 74.94 153 LYS A N 1
ATOM 1219 C CA . LYS A 1 153 ? -21.719 26.953 7.148 1 74.94 153 LYS A CA 1
ATOM 1220 C C . LYS A 1 153 ? -20.625 26.25 6.34 1 74.94 153 LYS A C 1
ATOM 1222 O O . LYS A 1 153 ? -19.453 26.609 6.438 1 74.94 153 LYS A O 1
ATOM 1227 N N . GLY A 1 154 ? -21.031 25.344 5.531 1 69.94 154 GLY A N 1
ATOM 1228 C CA . GLY A 1 154 ? -20.078 24.625 4.695 1 69.94 154 GLY A CA 1
ATOM 1229 C C . GLY A 1 154 ? -19.375 25.516 3.693 1 69.94 154 GLY A C 1
ATOM 1230 O O . GLY A 1 154 ? -18.172 25.391 3.48 1 69.94 154 GLY A O 1
ATOM 1231 N N . SER A 1 155 ? -20.125 26.391 3.205 1 75.31 155 SER A N 1
ATOM 1232 C CA . SER A 1 155 ? -19.562 27.297 2.215 1 75.31 155 SER A CA 1
ATOM 1233 C C . SER A 1 155 ? -18.562 28.25 2.852 1 75.31 155 SER A C 1
ATOM 1235 O O . SER A 1 155 ? -17.547 28.609 2.238 1 75.31 155 SER A O 1
ATOM 1237 N N . LEU A 1 156 ? -18.812 28.672 4.031 1 81.5 156 LEU A N 1
ATOM 1238 C CA . LEU A 1 156 ? -17.906 29.578 4.723 1 81.5 156 LEU A CA 1
ATOM 1239 C C . LEU A 1 156 ? -16.609 28.875 5.113 1 81.5 156 LEU A C 1
ATOM 1241 O O . LEU A 1 156 ? -15.523 29.438 4.949 1 81.5 156 LEU A O 1
ATOM 1245 N N . TYR A 1 157 ? -16.734 27.672 5.566 1 74.12 157 TYR A N 1
ATOM 1246 C CA . TYR A 1 157 ? -15.547 26.875 5.863 1 74.12 157 TYR A CA 1
ATOM 1247 C C . TYR A 1 157 ? -14.758 26.578 4.59 1 74.12 157 TYR A C 1
ATOM 1249 O O . TYR A 1 157 ? -13.531 26.672 4.586 1 74.12 157 TYR A O 1
ATOM 1257 N N . GLY A 1 158 ? -15.508 26.281 3.596 1 73.31 158 GLY A N 1
ATOM 1258 C CA . GLY A 1 158 ? -14.852 26.031 2.32 1 73.31 158 GLY A CA 1
ATOM 1259 C C . GLY A 1 158 ? -14.086 27.234 1.801 1 73.31 158 GLY A C 1
ATOM 1260 O O . GLY A 1 158 ? -12.977 27.094 1.284 1 73.31 158 GLY A O 1
ATOM 1261 N N . LEU A 1 159 ? -14.664 28.312 2.02 1 81.25 159 LEU A N 1
ATOM 1262 C CA . LEU A 1 159 ? -14.023 29.547 1.593 1 81.25 159 LEU A CA 1
ATOM 1263 C C . LEU A 1 159 ? -12.758 29.812 2.4 1 81.25 159 LEU A C 1
ATOM 1265 O O . LEU A 1 159 ? -11.719 30.188 1.841 1 81.25 159 LEU A O 1
ATOM 1269 N N . PHE A 1 160 ? -12.805 29.625 3.637 1 85.25 160 PHE A N 1
ATOM 1270 C CA . PHE A 1 160 ? -11.641 29.812 4.492 1 85.25 160 PHE A CA 1
ATOM 1271 C C . PHE A 1 160 ? -10.5 28.891 4.074 1 85.25 160 PHE A C 1
ATOM 1273 O O . PHE A 1 160 ? -9.375 29.359 3.861 1 85.25 160 PHE A O 1
ATOM 1280 N N . TRP A 1 161 ? -10.758 27.719 3.861 1 78.56 161 TRP A N 1
ATOM 1281 C CA . TRP A 1 161 ? -9.719 26.734 3.592 1 78.56 161 TRP A CA 1
ATOM 1282 C C . TRP A 1 161 ? -9.148 26.906 2.189 1 78.56 161 TRP A C 1
ATOM 1284 O O . TRP A 1 161 ? -7.949 26.703 1.97 1 78.56 161 TRP A O 1
ATOM 1294 N N . SER A 1 162 ? -10.031 27.266 1.268 1 78 162 SER A N 1
ATOM 1295 C CA . SER A 1 162 ? -9.555 27.469 -0.097 1 78 162 SER A CA 1
ATOM 1296 C C . SER A 1 162 ? -8.484 28.562 -0.157 1 78 162 SER A C 1
ATOM 1298 O O . SER A 1 162 ? -7.465 28.391 -0.825 1 78 162 SER A O 1
ATOM 1300 N N . ILE A 1 163 ? -8.742 29.516 0.584 1 85.5 163 ILE A N 1
ATOM 1301 C CA . ILE A 1 163 ? -7.797 30.625 0.602 1 85.5 163 ILE A CA 1
ATOM 1302 C C . ILE A 1 163 ? -6.578 30.25 1.443 1 85.5 163 ILE A C 1
ATOM 1304 O O . ILE A 1 163 ? -5.438 30.484 1.031 1 85.5 163 ILE A O 1
ATOM 1308 N N . PHE A 1 164 ? -6.809 29.625 2.496 1 87.31 164 PHE A N 1
ATOM 1309 C CA . PHE A 1 164 ? -5.75 29.266 3.43 1 87.31 164 PHE A CA 1
ATOM 1310 C C . PHE A 1 164 ? -4.77 28.297 2.779 1 87.31 164 PHE A C 1
ATOM 1312 O O . PHE A 1 164 ? -3.559 28.391 2.99 1 87.31 164 PHE A O 1
ATOM 1319 N N . LEU A 1 165 ? -5.242 27.406 1.95 1 81.44 165 LEU A N 1
ATOM 1320 C CA . LEU A 1 165 ? -4.422 26.344 1.372 1 81.44 165 LEU A CA 1
ATOM 1321 C C . LEU A 1 165 ? -3.385 26.922 0.415 1 81.44 165 LEU A C 1
ATOM 1323 O O . LEU A 1 165 ? -2.354 26.297 0.158 1 81.44 165 LEU A O 1
ATOM 1327 N N . VAL A 1 166 ? -3.574 28.062 0.01 1 85.62 166 VAL A N 1
ATOM 1328 C CA . VAL A 1 166 ? -2.648 28.703 -0.917 1 85.62 166 VAL A CA 1
ATOM 1329 C C . VAL A 1 166 ? -1.332 29.016 -0.205 1 85.62 166 VAL A C 1
ATOM 1331 O O . VAL A 1 166 ? -0.291 29.156 -0.849 1 85.62 166 VAL A O 1
ATOM 1334 N N . ASN A 1 167 ? -1.359 29.016 1.104 1 90.06 167 ASN A N 1
ATOM 1335 C CA . ASN A 1 167 ? -0.14 29.297 1.851 1 90.06 167 ASN A CA 1
ATOM 1336 C C . ASN A 1 167 ? 0.92 28.234 1.633 1 90.06 167 ASN A C 1
ATOM 1338 O O . ASN A 1 167 ? 2.117 28.5 1.702 1 90.06 167 ASN A O 1
ATOM 1342 N N . ASN A 1 168 ? 0.475 27.094 1.329 1 86.12 168 ASN A N 1
ATOM 1343 C CA . ASN A 1 168 ? 1.414 26 1.142 1 86.12 168 ASN A CA 1
ATOM 1344 C C . ASN A 1 168 ? 2.291 26.203 -0.088 1 86.12 168 ASN A C 1
ATOM 1346 O O . ASN A 1 168 ? 3.488 25.922 -0.061 1 86.12 168 ASN A O 1
ATOM 1350 N N . ILE A 1 169 ? 1.705 26.719 -1.069 1 89.19 169 ILE A N 1
ATOM 1351 C CA . ILE A 1 169 ? 2.459 26.953 -2.295 1 89.19 169 ILE A CA 1
ATOM 1352 C C . ILE A 1 169 ? 3.352 28.188 -2.121 1 89.19 169 ILE A C 1
ATOM 1354 O O . ILE A 1 169 ? 4.535 28.156 -2.471 1 89.19 169 ILE A O 1
ATOM 1358 N N . ILE A 1 170 ? 2.799 29.172 -1.562 1 92.88 170 ILE A N 1
ATOM 1359 C CA . ILE A 1 170 ? 3.525 30.422 -1.412 1 92.88 170 ILE A CA 1
ATOM 1360 C C . ILE A 1 170 ? 4.715 30.234 -0.477 1 92.88 170 ILE A C 1
ATOM 1362 O O . ILE A 1 170 ? 5.797 30.766 -0.717 1 92.88 170 ILE A O 1
ATOM 1366 N N . SER A 1 171 ? 4.5 29.5 0.517 1 93.38 171 SER A N 1
ATOM 1367 C CA . SER A 1 171 ? 5.57 29.266 1.479 1 93.38 171 SER A CA 1
ATOM 1368 C C . SER A 1 171 ? 6.734 28.516 0.837 1 93.38 171 SER A C 1
ATOM 1370 O O . SER A 1 171 ? 7.898 28.844 1.078 1 93.38 171 SER A O 1
ATOM 1372 N N . CYS A 1 172 ? 6.41 27.547 0.047 1 90.25 172 CYS A N 1
ATOM 1373 C CA . CYS A 1 172 ? 7.445 26.75 -0.604 1 90.25 172 CYS A CA 1
ATOM 1374 C C . CYS A 1 172 ? 8.219 27.578 -1.617 1 90.25 172 CYS A C 1
ATOM 1376 O O . CYS A 1 172 ? 9.445 27.5 -1.682 1 90.25 172 CYS A O 1
ATOM 1378 N N . ILE A 1 173 ? 7.5 28.375 -2.322 1 91.06 173 ILE A N 1
ATOM 1379 C CA . ILE A 1 173 ? 8.133 29.219 -3.316 1 91.06 173 ILE A CA 1
ATOM 1380 C C . ILE A 1 173 ? 9.031 30.25 -2.621 1 91.06 173 ILE A C 1
ATOM 1382 O O . ILE A 1 173 ? 10.18 30.453 -3.029 1 91.06 173 ILE A O 1
ATOM 1386 N N . MET A 1 174 ? 8.516 30.75 -1.614 1 93.06 174 MET A N 1
ATOM 1387 C CA . MET A 1 174 ? 9.281 31.75 -0.875 1 93.06 174 MET A CA 1
ATOM 1388 C C . MET A 1 174 ? 10.555 31.141 -0.292 1 93.06 174 MET A C 1
ATOM 1390 O O . MET A 1 174 ? 11.633 31.719 -0.412 1 93.06 174 MET A O 1
ATOM 1394 N N . SER A 1 175 ? 10.414 30.031 0.294 1 90.81 175 SER A N 1
ATOM 1395 C CA . SER A 1 175 ? 11.586 29.359 0.847 1 90.81 175 SER A CA 1
ATOM 1396 C C . SER A 1 175 ? 12.609 29.047 -0.238 1 90.81 175 SER A C 1
ATOM 1398 O O . SER A 1 175 ? 13.805 29.281 -0.052 1 90.81 175 SER A O 1
ATOM 1400 N N . ALA A 1 176 ? 12.156 28.578 -1.367 1 90.31 176 ALA A N 1
ATOM 1401 C CA . ALA A 1 176 ? 13.055 28.219 -2.461 1 90.31 176 ALA A CA 1
ATOM 1402 C C . ALA A 1 176 ? 13.781 29.438 -3.008 1 90.31 176 ALA A C 1
ATOM 1404 O O . ALA A 1 176 ? 14.992 29.391 -3.246 1 90.31 176 ALA A O 1
ATOM 1405 N N . VAL A 1 177 ? 13.094 30.5 -3.102 1 91.62 177 VAL A N 1
ATOM 1406 C CA . VAL A 1 177 ? 13.672 31.703 -3.689 1 91.62 177 VAL A CA 1
ATOM 1407 C C . VAL A 1 177 ? 14.68 32.312 -2.719 1 91.62 177 VAL A C 1
ATOM 1409 O O . VAL A 1 177 ? 15.805 32.656 -3.107 1 91.62 177 VAL A O 1
ATOM 1412 N N . ILE A 1 178 ? 14.375 32.406 -1.488 1 91.81 178 ILE A N 1
ATOM 1413 C CA . ILE A 1 178 ? 15.234 33.094 -0.53 1 91.81 178 ILE A CA 1
ATOM 1414 C C . ILE A 1 178 ? 16.469 32.25 -0.245 1 91.81 178 ILE A C 1
ATOM 1416 O O . ILE A 1 178 ? 17.594 32.75 -0.271 1 91.81 178 ILE A O 1
ATOM 1420 N N . ILE A 1 179 ? 16.328 31 -0.097 1 89.12 179 ILE A N 1
ATOM 1421 C CA . ILE A 1 179 ? 17.438 30.125 0.286 1 89.12 179 ILE A CA 1
ATOM 1422 C C . ILE A 1 179 ? 18.406 29.969 -0.885 1 89.12 179 ILE A C 1
ATOM 1424 O O . ILE A 1 179 ? 19.609 29.859 -0.685 1 89.12 179 ILE A O 1
ATOM 1428 N N . ASN A 1 180 ? 17.859 29.984 -2.088 1 86.56 180 ASN A N 1
ATOM 1429 C CA . ASN A 1 180 ? 18.719 29.812 -3.246 1 86.56 180 ASN A CA 1
ATOM 1430 C C . ASN A 1 180 ? 19.484 31.094 -3.57 1 86.56 180 ASN A C 1
ATOM 1432 O O . ASN A 1 180 ? 20.562 31.047 -4.16 1 86.56 180 ASN A O 1
ATOM 1436 N N . PHE A 1 181 ? 18.984 32.219 -3.088 1 88 181 PHE A N 1
ATOM 1437 C CA . PHE A 1 181 ? 19.594 33.438 -3.557 1 88 181 PHE A CA 1
ATOM 1438 C C . PHE A 1 181 ? 20.125 34.281 -2.385 1 88 181 PHE A C 1
ATOM 1440 O O . PHE A 1 181 ? 20.875 35.219 -2.576 1 88 181 PHE A O 1
ATOM 1447 N N . ARG A 1 182 ? 19.734 33.875 -1.187 1 89.06 182 ARG A N 1
ATOM 1448 C CA . ARG A 1 182 ? 20.141 34.656 -0.015 1 89.06 182 ARG A CA 1
ATOM 1449 C C . ARG A 1 182 ? 20.594 33.719 1.115 1 89.06 182 ARG A C 1
ATOM 1451 O O . ARG A 1 182 ? 20.594 32.5 0.966 1 89.06 182 ARG A O 1
ATOM 1458 N N . LYS A 1 183 ? 21 34.375 2.146 1 87.12 183 LYS A N 1
ATOM 1459 C CA . LYS A 1 183 ? 21.484 33.625 3.312 1 87.12 183 LYS A CA 1
ATOM 1460 C C . LYS A 1 183 ? 20.344 33.219 4.227 1 87.12 183 LYS A C 1
ATOM 1462 O O . LYS A 1 183 ? 19.266 33.844 4.184 1 87.12 183 LYS A O 1
ATOM 1467 N N . PRO A 1 184 ? 20.578 32.219 5.023 1 89.75 184 PRO A N 1
ATOM 1468 C CA . PRO A 1 184 ? 19.547 31.781 5.957 1 89.75 184 PRO A CA 1
ATOM 1469 C C . PRO A 1 184 ? 19.094 32.875 6.914 1 89.75 184 PRO A C 1
ATOM 1471 O O . PRO A 1 184 ? 17.938 32.906 7.328 1 89.75 184 PRO A O 1
ATOM 1474 N N . PHE A 1 185 ? 19.969 33.75 7.262 1 91.31 185 PHE A N 1
ATOM 1475 C CA . PHE A 1 185 ? 19.625 34.875 8.125 1 91.31 185 PHE A CA 1
ATOM 1476 C C . PHE A 1 185 ? 18.516 35.719 7.496 1 91.31 185 PHE A C 1
ATOM 1478 O O . PHE A 1 185 ? 17.562 36.094 8.172 1 91.31 185 PHE A O 1
ATOM 1485 N N . ASP A 1 186 ? 18.594 36.031 6.285 1 94.19 186 ASP A N 1
ATOM 1486 C CA . ASP A 1 186 ? 17.594 36.812 5.559 1 94.19 186 ASP A CA 1
ATOM 1487 C C . ASP A 1 186 ? 16.266 36.062 5.504 1 94.19 186 ASP A C 1
ATOM 1489 O O . ASP A 1 186 ? 15.195 36.688 5.523 1 94.19 186 ASP A O 1
ATOM 1493 N N . PHE A 1 187 ? 16.406 34.844 5.371 1 94.44 187 PHE A N 1
ATOM 1494 C CA . PHE A 1 187 ? 15.203 34 5.352 1 94.44 187 PHE A CA 1
ATOM 1495 C C . PHE A 1 187 ? 14.391 34.188 6.625 1 94.44 187 PHE A C 1
ATOM 1497 O O . PHE A 1 187 ? 13.18 34.438 6.566 1 94.44 187 PHE A O 1
ATOM 1504 N N . PHE A 1 188 ? 15.008 34.188 7.777 1 95.38 188 PHE A N 1
ATOM 1505 C CA . PHE A 1 188 ? 14.305 34.281 9.055 1 95.38 188 PHE A CA 1
ATOM 1506 C C . PHE A 1 188 ? 13.859 35.719 9.305 1 95.38 188 PHE A C 1
ATOM 1508 O O . PHE A 1 188 ? 12.836 35.938 9.953 1 95.38 188 PHE A O 1
ATOM 1515 N N . ILE A 1 189 ? 14.508 36.625 8.734 1 96 189 ILE A N 1
ATOM 1516 C CA . ILE A 1 189 ? 14.078 38.031 8.852 1 96 189 ILE A CA 1
ATOM 1517 C C . ILE A 1 189 ? 12.789 38.219 8.062 1 96 189 ILE A C 1
ATOM 1519 O O . ILE A 1 189 ? 11.852 38.875 8.547 1 96 189 ILE A O 1
ATOM 1523 N N . VAL A 1 190 ? 12.789 37.688 6.922 1 96.38 190 VAL A N 1
ATOM 1524 C CA . VAL A 1 190 ? 11.609 37.844 6.07 1 96.38 190 VAL A CA 1
ATOM 1525 C C . VAL A 1 190 ? 10.414 37.156 6.711 1 96.38 190 VAL A C 1
ATOM 1527 O O . VAL A 1 190 ? 9.32 37.719 6.766 1 96.38 190 VAL A O 1
ATOM 1530 N N . THR A 1 191 ? 10.633 35.938 7.168 1 96.81 191 THR A 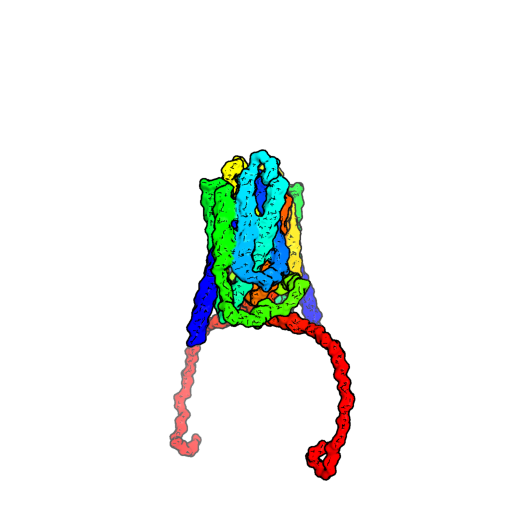N 1
ATOM 1531 C CA . THR A 1 191 ? 9.531 35.188 7.766 1 96.81 191 THR A CA 1
ATOM 1532 C C . THR A 1 191 ? 9.07 35.844 9.062 1 96.81 191 THR A C 1
ATOM 1534 O O . THR A 1 191 ? 7.871 35.906 9.352 1 96.81 191 THR A O 1
ATOM 1537 N N . SER A 1 192 ? 9.945 36.406 9.852 1 97.25 192 SER A N 1
ATOM 1538 C CA . SER A 1 192 ? 9.562 37.125 11.055 1 97.25 192 SER A CA 1
ATOM 1539 C C . SER A 1 192 ? 8.789 38.406 10.719 1 97.25 192 SER A C 1
ATOM 1541 O O . SER A 1 192 ? 7.832 38.75 11.406 1 97.25 192 SER A O 1
ATOM 1543 N N . SER A 1 193 ? 9.234 39.062 9.719 1 97.56 193 SER A N 1
ATOM 1544 C CA . SER A 1 193 ? 8.531 40.281 9.289 1 97.56 193 SER A CA 1
ATOM 1545 C C . SER A 1 193 ? 7.105 39.969 8.852 1 97.56 193 SER A C 1
ATOM 1547 O O . SER A 1 193 ? 6.176 40.719 9.156 1 97.56 193 SER A O 1
ATOM 1549 N N . LEU A 1 194 ? 6.938 38.875 8.141 1 97.19 194 LEU A N 1
ATOM 1550 C CA . LEU A 1 194 ? 5.605 38.438 7.73 1 97.19 194 LEU A CA 1
ATOM 1551 C C . LEU A 1 194 ? 4.746 38.125 8.945 1 97.19 194 LEU A C 1
ATOM 1553 O O . LEU A 1 194 ? 3.545 38.406 8.953 1 97.19 194 LEU A O 1
ATOM 1557 N N . GLY A 1 195 ? 5.359 37.5 9.938 1 97.12 195 GLY A N 1
ATOM 1558 C CA . GLY A 1 195 ? 4.629 37.25 11.164 1 97.12 195 GLY A CA 1
ATOM 1559 C C . GLY A 1 195 ? 4.141 38.5 11.852 1 97.12 195 GLY A C 1
ATOM 1560 O O . GLY A 1 195 ? 3.012 38.562 12.344 1 97.12 195 GLY A O 1
ATOM 1561 N N . ILE A 1 196 ? 4.922 39.5 11.836 1 97 196 ILE A N 1
ATOM 1562 C CA . ILE A 1 196 ? 4.562 40.781 12.445 1 97 196 ILE A CA 1
ATOM 1563 C C . ILE A 1 196 ? 3.443 41.438 11.641 1 97 196 ILE A C 1
ATOM 1565 O O . ILE A 1 196 ? 2.506 42 12.211 1 97 196 ILE A O 1
ATOM 1569 N N . ILE A 1 197 ? 3.533 41.344 10.359 1 97.81 197 ILE A N 1
ATOM 1570 C CA . ILE A 1 197 ? 2.496 41.906 9.492 1 97.81 197 ILE A CA 1
ATOM 1571 C C . ILE A 1 197 ? 1.167 41.188 9.773 1 97.81 197 ILE A C 1
ATOM 1573 O O . ILE A 1 197 ? 0.122 41.844 9.859 1 97.81 197 ILE A O 1
ATOM 1577 N N . ALA A 1 198 ? 1.231 39.906 9.859 1 97.62 198 ALA A N 1
ATOM 1578 C CA . ALA A 1 198 ? 0.016 39.156 10.18 1 97.62 198 ALA A CA 1
ATOM 1579 C C . ALA A 1 198 ? -0.571 39.594 11.516 1 97.62 198 ALA A C 1
ATOM 1581 O O . ALA A 1 198 ? -1.791 39.719 11.656 1 97.62 198 ALA A O 1
ATOM 1582 N N . THR A 1 199 ? 0.276 39.844 12.5 1 97.31 199 THR A N 1
ATOM 1583 C CA . THR A 1 199 ? -0.174 40.281 13.812 1 97.31 199 THR A CA 1
ATOM 1584 C C . THR A 1 199 ? -0.917 41.625 13.695 1 97.31 199 THR A C 1
ATOM 1586 O O . THR A 1 199 ? -1.942 41.812 14.352 1 97.31 199 THR A O 1
ATOM 1589 N N . ILE A 1 200 ? -0.45 42.438 12.883 1 97.31 200 ILE A N 1
ATOM 1590 C CA . ILE A 1 200 ? -1.101 43.75 12.664 1 97.31 200 ILE A CA 1
ATOM 1591 C C . ILE A 1 200 ? -2.473 43.531 12.031 1 97.31 200 ILE A C 1
ATOM 1593 O O . ILE A 1 200 ? -3.453 44.156 12.422 1 97.31 200 ILE A O 1
ATOM 1597 N N . PHE A 1 201 ? -2.58 42.656 11.109 1 97 201 PHE A N 1
ATOM 1598 C CA . PHE A 1 201 ? -3.857 42.344 10.477 1 97 201 PHE A CA 1
ATOM 1599 C C . PHE A 1 201 ? -4.848 41.781 11.492 1 97 201 PHE A C 1
ATOM 1601 O O . PHE A 1 201 ? -6.031 42.156 11.469 1 97 201 PHE A O 1
ATOM 1608 N N . PHE A 1 202 ? -4.371 40.938 12.398 1 96.88 202 PHE A N 1
ATOM 1609 C CA . PHE A 1 202 ? -5.25 40.312 13.375 1 96.88 202 PHE A CA 1
ATOM 1610 C C . PHE A 1 202 ? -5.785 41.344 14.359 1 96.88 202 PHE A C 1
ATOM 1612 O O . PHE A 1 202 ? -6.883 41.188 14.898 1 96.88 202 PHE A O 1
ATOM 1619 N N . THR A 1 203 ? -5.062 42.438 14.594 1 94.44 203 THR A N 1
ATOM 1620 C CA . THR A 1 203 ? -5.52 43.469 15.516 1 94.44 203 THR A CA 1
ATOM 1621 C C . THR A 1 203 ? -6.754 44.156 14.969 1 94.44 203 THR A C 1
ATOM 1623 O O . THR A 1 203 ? -7.527 44.75 15.734 1 94.44 203 THR A O 1
ATOM 1626 N N . PHE A 1 204 ? -7.039 44.062 13.703 1 94.06 204 PHE A N 1
ATOM 1627 C CA . PHE A 1 204 ? -8.18 44.719 13.102 1 94.06 204 PHE A CA 1
ATOM 1628 C C . PHE A 1 204 ? -9.25 43.719 12.688 1 94.06 204 PHE A C 1
ATOM 1630 O O . PHE A 1 204 ? -10.109 44.031 11.852 1 94.06 204 PHE A O 1
ATOM 1637 N N . ILE A 1 205 ? -9.258 42.594 13.258 1 93.38 205 ILE A N 1
ATOM 1638 C CA . ILE A 1 205 ? -10.242 41.562 12.883 1 93.38 205 ILE A CA 1
ATOM 1639 C C . ILE A 1 205 ? -11.625 42 13.359 1 93.38 205 ILE A C 1
ATOM 1641 O O . ILE A 1 205 ? -11.789 42.469 14.484 1 93.38 205 ILE A O 1
ATOM 1645 N N . PRO A 1 206 ? -12.578 41.906 12.477 1 90.69 206 PRO A N 1
ATOM 1646 C CA . PRO A 1 206 ? -13.938 42.25 12.883 1 90.69 206 PRO A CA 1
ATOM 1647 C C . PRO A 1 206 ? -14.57 41.25 13.82 1 90.69 206 PRO A C 1
ATOM 1649 O O . PRO A 1 206 ? -14.305 40.031 13.703 1 90.69 206 PRO A O 1
ATOM 1652 N N . GLN A 1 207 ? -15.398 41.75 14.672 1 85.81 207 GLN A N 1
ATOM 1653 C CA . GLN A 1 207 ? -16.141 40.875 15.57 1 85.81 207 GLN A CA 1
ATOM 1654 C C . GLN A 1 207 ? -17.266 40.156 14.836 1 85.81 207 GLN A C 1
ATOM 1656 O O . GLN A 1 207 ? -17.875 40.719 13.922 1 85.81 207 GLN A O 1
ATOM 1661 N N . PRO A 1 208 ? -17.422 38.906 15.07 1 81.06 208 PRO A N 1
ATOM 1662 C CA . PRO A 1 208 ? -18.453 38.188 14.352 1 81.06 208 PRO A CA 1
ATOM 1663 C C . PRO A 1 208 ? -19.844 38.781 14.516 1 81.06 208 PRO A C 1
ATOM 1665 O O . PRO A 1 208 ? -20.656 38.781 13.578 1 81.06 208 PRO A O 1
ATOM 1668 N N . THR A 1 209 ? -20.391 38.969 15.734 1 69.62 209 THR A N 1
ATOM 1669 C CA . THR A 1 209 ? -21.719 39.5 15.938 1 69.62 209 THR A CA 1
ATOM 1670 C C . THR A 1 209 ? -21.641 41 16.312 1 69.62 209 THR A C 1
ATOM 1672 O O . THR A 1 209 ? -20.688 41.406 16.969 1 69.62 209 THR A O 1
ATOM 1675 N N . ASN A 1 210 ? -22.297 42 15.531 1 54.44 210 ASN A N 1
ATOM 1676 C CA . ASN A 1 210 ? -22.422 43.406 15.859 1 54.44 210 ASN A CA 1
ATOM 1677 C C . ASN A 1 210 ? -22.734 43.625 17.344 1 54.44 210 ASN A C 1
ATOM 1679 O O . ASN A 1 210 ? -23.422 42.781 17.953 1 54.44 210 ASN A O 1
ATOM 1683 N N . LYS A 1 211 ? -22.031 44.438 18.141 1 50.09 211 LYS A N 1
ATOM 1684 C CA . LYS A 1 211 ? -22.047 44.875 19.531 1 50.09 211 LYS A CA 1
ATOM 1685 C C . LYS A 1 211 ? -23.469 44.844 20.109 1 50.09 211 LYS A C 1
ATOM 1687 O O . LYS A 1 211 ? -23.641 44.75 21.312 1 50.09 211 LYS A O 1
ATOM 1692 N N . GLN A 1 212 ? -24.438 45.469 19.391 1 43.97 212 GLN A N 1
ATOM 1693 C CA . GLN A 1 212 ? -25.641 45.781 20.156 1 43.97 212 GLN A CA 1
ATOM 1694 C C . GLN A 1 212 ? -26.266 44.531 20.75 1 43.97 212 GLN A C 1
ATOM 1696 O O . GLN A 1 212 ? -26.969 44.594 21.766 1 43.97 212 GLN A O 1
ATOM 1701 N N . GLU A 1 213 ? -26.672 43.5 20.031 1 40.19 213 GLU A N 1
ATOM 1702 C CA . GLU A 1 213 ? -27.344 42.312 20.562 1 40.19 213 GLU A CA 1
ATOM 1703 C C . GLU A 1 213 ? -26.344 41.375 21.234 1 40.19 213 GLU A C 1
ATOM 1705 O O . GLU A 1 213 ? -26.109 40.25 20.734 1 40.19 213 GLU A O 1
ATOM 1710 N N . GLU A 1 214 ? -25.312 41.656 21.484 1 41.91 214 GLU A N 1
ATOM 1711 C CA . GLU A 1 214 ? -24.438 40.719 22.188 1 41.91 214 GLU A CA 1
ATOM 1712 C C . GLU A 1 214 ? -25.141 40.156 23.406 1 41.91 214 GLU A C 1
ATOM 1714 O O . GLU A 1 214 ? -25.016 40.688 24.516 1 41.91 214 GLU A O 1
ATOM 1719 N N . PRO A 1 215 ? -26.578 40 23.344 1 34.75 215 PRO A N 1
ATOM 1720 C CA . PRO A 1 215 ? -27.266 39.562 24.562 1 34.75 215 PRO A CA 1
ATOM 1721 C C . PRO A 1 215 ? -26.484 38.469 25.312 1 34.75 215 PRO A C 1
ATOM 1723 O O . PRO A 1 215 ? -25.641 37.812 24.734 1 34.75 215 PRO A O 1
ATOM 1726 N N . HIS A 1 216 ? -26.812 38.188 26.656 1 36.53 216 HIS A N 1
ATOM 1727 C CA . HIS A 1 216 ? -26.734 37.125 27.656 1 36.53 216 HIS A CA 1
ATOM 1728 C C . HIS A 1 216 ? -26.781 35.75 27 1 36.53 216 HIS A C 1
ATOM 1730 O O . HIS A 1 216 ? -26.266 34.781 27.562 1 36.53 216 HIS A O 1
ATOM 1736 N N . GLN A 1 217 ? -27.547 35.5 25.953 1 35.84 217 GLN A N 1
ATOM 1737 C CA . GLN A 1 217 ? -27.938 34.219 25.391 1 35.84 217 GLN A CA 1
ATOM 1738 C C . GLN A 1 217 ? -26.812 33.594 24.562 1 35.84 217 GLN A C 1
ATOM 1740 O O . GLN A 1 217 ? -26.719 32.375 24.469 1 35.84 217 GLN A O 1
ATOM 1745 N N . VAL A 1 218 ? -26.188 34.25 23.734 1 40.38 218 VAL A N 1
ATOM 1746 C CA . VAL A 1 218 ? -25.125 33.656 22.922 1 40.38 218 VAL A CA 1
ATOM 1747 C C . VAL A 1 218 ? -23.938 33.312 23.812 1 40.38 218 VAL A C 1
ATOM 1749 O O . VAL A 1 218 ? -23.109 32.469 23.453 1 40.38 218 VAL A O 1
ATOM 1752 N N . ARG A 1 219 ? -23.625 34.031 24.766 1 40.47 219 ARG A N 1
ATOM 1753 C CA . ARG A 1 219 ? -22.844 33.562 25.906 1 40.47 219 ARG A CA 1
ATOM 1754 C C . ARG A 1 219 ? -23.328 32.188 26.375 1 40.47 219 ARG A C 1
ATOM 1756 O O . ARG A 1 219 ? -22.531 31.375 26.859 1 40.47 219 ARG A O 1
ATOM 1763 N N . ASN A 1 220 ? -24.531 31.953 26.359 1 37.91 220 ASN A N 1
ATOM 1764 C CA . ASN A 1 220 ? -25.203 30.703 26.703 1 37.91 220 ASN A CA 1
ATOM 1765 C C . ASN A 1 220 ? -24.984 29.641 25.641 1 37.91 220 ASN A C 1
ATOM 1767 O O . ASN A 1 220 ? -25.047 28.438 25.922 1 37.91 220 ASN A O 1
ATOM 1771 N N . LEU A 1 221 ? -25.109 29.953 24.406 1 40.53 221 LEU A N 1
ATOM 1772 C CA . LEU A 1 221 ? -24.875 29 23.328 1 40.53 221 LEU A CA 1
ATOM 1773 C C . LEU A 1 221 ? -23.406 28.594 23.266 1 40.53 221 LEU A C 1
ATOM 1775 O O . LEU A 1 221 ? -23.078 27.547 22.703 1 40.53 221 LEU A O 1
ATOM 1779 N N . ARG A 1 222 ? -22.625 29.609 23.375 1 43.09 222 ARG A N 1
ATOM 1780 C CA . ARG A 1 222 ? -21.219 29.266 23.641 1 43.09 222 ARG A CA 1
ATOM 1781 C C . ARG A 1 222 ? -21.125 28.281 24.797 1 43.09 222 ARG A C 1
ATOM 1783 O O . ARG A 1 222 ? -20.125 27.578 24.938 1 43.09 222 ARG A O 1
ATOM 1790 N N . CYS A 1 223 ? -21.891 28.594 25.891 1 37.66 223 CYS A N 1
ATOM 1791 C CA . CYS A 1 223 ? -21.859 27.922 27.188 1 37.66 223 CYS A CA 1
ATOM 1792 C C . CYS A 1 223 ? -22.547 26.562 27.125 1 37.66 223 CYS A C 1
ATOM 1794 O O . CYS A 1 223 ? -23.766 26.469 27.281 1 37.66 223 CYS A O 1
ATOM 1796 N N . GLU A 1 224 ? -22.453 25.891 26.188 1 44.12 224 GLU A N 1
ATOM 1797 C CA . GLU A 1 224 ? -22.734 24.578 26.766 1 44.12 224 GLU A CA 1
ATOM 1798 C C . GLU A 1 224 ? -22.484 24.562 28.266 1 44.12 224 GLU A C 1
ATOM 1800 O O . GLU A 1 224 ? -21.672 25.344 28.766 1 44.12 224 GLU A O 1
ATOM 1805 N N . LYS A 1 225 ? -23.25 23.797 28.984 1 47.25 225 LYS A N 1
ATOM 1806 C CA . LYS A 1 225 ? -23.062 23.594 30.422 1 47.25 225 LYS A CA 1
ATOM 1807 C C . LYS A 1 225 ? -21.594 23.719 30.812 1 47.25 225 LYS A C 1
ATOM 1809 O O . LYS A 1 225 ? -20.734 23.078 30.203 1 47.25 225 LYS A O 1
ATOM 1814 N N . ASP A 1 226 ? -21.078 24.922 31.188 1 55.44 226 ASP A N 1
ATOM 1815 C CA . ASP A 1 226 ? -19.781 25.141 31.797 1 55.44 226 ASP A CA 1
ATOM 1816 C C . ASP A 1 226 ? -19.219 23.828 32.344 1 55.44 226 ASP A C 1
ATOM 1818 O O . ASP A 1 226 ? -19.484 23.469 33.5 1 55.44 226 ASP A O 1
ATOM 1822 N N . LEU A 1 227 ? -18.969 23.031 31.406 1 64.38 227 LEU A N 1
ATOM 1823 C CA . LEU A 1 227 ? -18.344 21.797 31.875 1 64.38 227 LEU A CA 1
ATOM 1824 C C . LEU A 1 227 ? -17.047 22.109 32.625 1 64.38 227 LEU A C 1
ATOM 1826 O O . LEU A 1 227 ? -16.312 23.016 32.25 1 64.38 227 LEU A O 1
ATOM 1830 N N . SER A 1 228 ? -17.078 21.641 33.875 1 74.62 228 SER A N 1
ATOM 1831 C CA . SER A 1 228 ? -15.82 21.719 34.625 1 74.62 228 SER A CA 1
ATOM 1832 C C . SER A 1 228 ? -14.656 21.203 33.781 1 74.62 228 SER A C 1
ATOM 1834 O O . SER A 1 228 ? -14.867 20.531 32.75 1 74.62 228 SER A O 1
ATOM 1836 N N . LYS A 1 229 ? -13.531 21.75 34.062 1 80.94 229 LYS A N 1
ATOM 1837 C CA . LYS A 1 229 ? -12.312 21.312 33.375 1 80.94 229 LYS A CA 1
ATOM 1838 C C . LYS A 1 229 ? -12.258 19.781 33.312 1 80.94 229 LYS A C 1
ATOM 1840 O O . LYS A 1 229 ? -11.938 19.234 32.25 1 80.94 229 LYS A O 1
ATOM 1845 N N . LYS A 1 230 ? -12.562 19.203 34.312 1 84.38 230 LYS A N 1
ATOM 1846 C CA . LYS A 1 230 ? -12.484 17.734 34.406 1 84.38 230 LYS A CA 1
ATOM 1847 C C . LYS A 1 230 ? -13.523 17.094 33.5 1 84.38 230 LYS A C 1
ATOM 1849 O O . LYS A 1 230 ? -13.25 16.062 32.875 1 84.38 230 LYS A O 1
ATOM 1854 N N . GLU A 1 231 ? -14.57 17.734 33.406 1 84.38 231 GLU A N 1
ATOM 1855 C CA . GLU A 1 231 ? -15.633 17.172 32.594 1 84.38 231 GLU A CA 1
ATOM 1856 C C . GLU A 1 231 ? -15.32 17.344 31.109 1 84.38 231 GLU A C 1
ATOM 1858 O O . GLU A 1 231 ? -15.625 16.453 30.297 1 84.38 231 GLU A O 1
ATOM 1863 N N . GLN A 1 232 ? -14.773 18.453 30.859 1 82.75 232 GLN A N 1
ATOM 1864 C CA . GLN A 1 232 ? -14.398 18.688 29.469 1 82.75 232 GLN A CA 1
ATOM 1865 C C . GLN A 1 232 ? -13.344 17.688 29 1 82.75 232 GLN A C 1
ATOM 1867 O O . GLN A 1 232 ? -13.445 17.125 27.906 1 82.75 232 GLN A O 1
ATOM 1872 N N . LEU A 1 233 ? -12.391 17.469 29.891 1 87.81 233 LEU A N 1
ATOM 1873 C CA . LEU A 1 233 ? -11.336 16.516 29.578 1 87.81 233 LEU A CA 1
ATOM 1874 C C . LEU A 1 233 ? -11.891 15.109 29.422 1 87.81 233 LEU A C 1
ATOM 1876 O O . LEU A 1 233 ? -11.492 14.367 28.531 1 87.81 233 LEU A O 1
ATOM 1880 N N . LYS A 1 234 ? -12.766 14.805 30.25 1 88.94 234 LYS A N 1
ATOM 1881 C CA . LYS A 1 234 ? -13.383 13.484 30.188 1 88.94 234 LYS A CA 1
ATOM 1882 C C . LYS A 1 234 ? -14.164 13.297 28.891 1 88.94 234 LYS A C 1
ATOM 1884 O O . LYS A 1 234 ? -14.156 12.211 28.312 1 88.94 234 LYS A O 1
ATOM 1889 N N . LYS A 1 235 ? -14.742 14.352 28.531 1 85.25 235 LYS A N 1
ATOM 1890 C CA . LYS A 1 235 ? -15.516 14.281 27.297 1 85.25 235 LYS A CA 1
ATOM 1891 C C . LYS A 1 235 ? -14.602 14.07 26.094 1 85.25 235 LYS A C 1
ATOM 1893 O O . LYS A 1 235 ? -14.914 13.258 25.203 1 85.25 235 LYS A O 1
ATOM 1898 N N . ILE A 1 236 ? -13.547 14.758 26.078 1 87.69 236 ILE A N 1
ATOM 1899 C CA . ILE A 1 236 ? -12.594 14.633 24.969 1 87.69 236 ILE A CA 1
ATOM 1900 C C . ILE A 1 236 ? -12.023 13.219 24.938 1 87.69 236 ILE A C 1
ATOM 1902 O O . ILE A 1 236 ? -11.977 12.586 23.891 1 87.69 236 ILE A O 1
ATOM 1906 N N . PHE A 1 237 ? -11.68 12.688 26.062 1 90.94 237 PHE A N 1
ATOM 1907 C CA . PHE A 1 237 ? -11.062 11.375 26.125 1 90.94 237 PHE A CA 1
ATOM 1908 C C . PHE A 1 237 ? -12.078 10.281 25.812 1 90.94 237 PHE A C 1
ATOM 1910 O O . PHE A 1 237 ? -11.734 9.258 25.219 1 90.94 237 PHE A O 1
ATOM 1917 N N . LYS A 1 238 ? -13.227 10.516 26.156 1 88.94 238 LYS A N 1
ATOM 1918 C CA . LYS A 1 238 ? -14.281 9.57 25.797 1 88.94 238 LYS A CA 1
ATOM 1919 C C . LYS A 1 238 ? -14.508 9.523 24.297 1 88.94 238 LYS A C 1
ATOM 1921 O O . LYS A 1 238 ? -14.75 8.461 23.734 1 88.94 238 LYS A O 1
ATOM 1926 N N . LEU A 1 239 ? -14.422 10.672 23.766 1 86.5 239 LEU A N 1
ATOM 1927 C CA . LEU A 1 239 ? -14.578 10.75 22.328 1 86.5 239 LEU A CA 1
ATOM 1928 C C . LEU A 1 239 ? -13.43 10.031 21.609 1 86.5 239 LEU A C 1
ATOM 1930 O O . LEU A 1 239 ? -13.641 9.391 20.578 1 86.5 239 LEU A O 1
ATOM 1934 N N . ILE A 1 240 ? -12.32 10.109 22.141 1 90.38 240 ILE A N 1
ATOM 1935 C CA . ILE A 1 240 ? -11.133 9.516 21.547 1 90.38 240 ILE A CA 1
ATOM 1936 C C . ILE A 1 240 ? -11.219 7.992 21.625 1 90.38 240 ILE A C 1
ATOM 1938 O O . ILE A 1 240 ? -10.844 7.293 20.672 1 90.38 240 ILE A O 1
ATOM 1942 N N . ILE A 1 241 ? -11.789 7.516 22.625 1 90.62 241 ILE A N 1
ATOM 1943 C CA . ILE A 1 241 ? -11.781 6.074 22.859 1 90.62 241 ILE A CA 1
ATOM 1944 C C . ILE A 1 241 ? -13.078 5.461 22.344 1 90.62 241 ILE A C 1
ATOM 1946 O O . ILE A 1 241 ? -13.156 4.246 22.141 1 90.62 241 ILE A O 1
ATOM 1950 N N . SER A 1 242 ? -13.938 6.238 21.906 1 87.12 242 SER A N 1
ATOM 1951 C CA . SER A 1 242 ? -15.227 5.738 21.453 1 87.12 242 SER A CA 1
ATOM 1952 C C . SER A 1 242 ? -15.07 4.891 20.188 1 87.12 242 SER A C 1
ATOM 1954 O O . SER A 1 242 ? -14.195 5.16 19.359 1 87.12 242 SER A O 1
ATOM 1956 N N . LYS A 1 243 ? -15.914 3.879 20.062 1 85.38 243 LYS A N 1
ATOM 1957 C CA . LYS A 1 243 ? -15.867 2.955 18.922 1 85.38 243 LYS A CA 1
ATOM 1958 C C . LYS A 1 243 ? -16.297 3.646 17.641 1 85.38 243 LYS A C 1
ATOM 1960 O O . LYS A 1 243 ? -15.836 3.287 16.547 1 85.38 243 LYS A O 1
ATOM 1965 N N . GLU A 1 244 ? -17.047 4.66 17.781 1 83.62 244 GLU A N 1
ATOM 1966 C CA . GLU A 1 244 ? -17.578 5.344 16.609 1 83.62 244 GLU A CA 1
ATOM 1967 C C . GLU A 1 244 ? -16.516 6.234 15.969 1 83.62 244 GLU A C 1
ATOM 1969 O O . GLU A 1 244 ? -16.547 6.48 14.766 1 83.62 244 GLU A O 1
ATOM 1974 N N . THR A 1 245 ? -15.641 6.691 16.875 1 88.44 245 THR A N 1
ATOM 1975 C CA . THR A 1 245 ? -14.656 7.621 16.344 1 88.44 245 THR A CA 1
ATOM 1976 C C . THR A 1 245 ? -13.305 6.93 16.156 1 88.44 245 THR A C 1
ATOM 1978 O O . THR A 1 245 ? -12.312 7.574 15.805 1 88.44 245 THR A O 1
ATOM 1981 N N . ARG A 1 246 ? -13.281 5.691 16.297 1 89.31 246 ARG A N 1
ATOM 1982 C CA . ARG A 1 246 ? -12.016 4.965 16.281 1 89.31 246 ARG A CA 1
ATOM 1983 C C . ARG A 1 246 ? -11.328 5.082 14.914 1 89.31 246 ARG A C 1
ATOM 1985 O O . ARG A 1 246 ? -10.125 5.348 14.844 1 89.31 246 ARG A O 1
ATOM 1992 N N . SER A 1 247 ? -12.055 4.844 13.859 1 90.44 247 SER A N 1
ATOM 1993 C CA . SER A 1 247 ? -11.477 4.922 12.523 1 90.44 247 SER A CA 1
ATOM 1994 C C . SER A 1 247 ? -11 6.336 12.211 1 90.44 247 SER A C 1
ATOM 1996 O O . SER A 1 247 ? -9.953 6.52 11.578 1 90.44 247 SER A O 1
ATOM 1998 N N . LEU A 1 248 ? -11.727 7.316 12.734 1 91.25 248 LEU A N 1
ATOM 1999 C CA . LEU A 1 248 ? -11.336 8.703 12.523 1 91.25 248 LEU A CA 1
ATOM 2000 C C . LEU A 1 248 ? -10.07 9.039 13.305 1 91.25 248 LEU A C 1
ATOM 2002 O O . LEU A 1 248 ? -9.203 9.766 12.812 1 91.25 248 LEU A O 1
ATOM 2006 N N . MET A 1 249 ? -9.922 8.469 14.461 1 94.5 249 MET A N 1
ATOM 2007 C CA . MET A 1 249 ? -8.75 8.734 15.281 1 94.5 249 MET A CA 1
ATOM 2008 C C . MET A 1 249 ? -7.496 8.117 14.664 1 94.5 249 MET A C 1
ATOM 2010 O O . MET A 1 249 ? -6.43 8.742 14.656 1 94.5 249 MET A O 1
ATOM 2014 N N . VAL A 1 250 ? -7.66 6.957 14.109 1 94.81 250 VAL A N 1
ATOM 2015 C CA . VAL A 1 250 ? -6.527 6.324 13.445 1 94.81 250 VAL A CA 1
ATOM 2016 C C . VAL A 1 250 ? -6.148 7.121 12.195 1 94.81 250 VAL A C 1
ATOM 2018 O O . VAL A 1 250 ? -4.969 7.34 11.93 1 94.81 250 VAL A O 1
ATOM 2021 N N . PHE A 1 251 ? -7.137 7.582 11.562 1 95.62 251 PHE A N 1
ATOM 2022 C CA . PHE A 1 251 ? -6.949 8.391 10.359 1 95.62 251 PHE A CA 1
ATOM 2023 C C . PHE A 1 251 ? -6.23 9.695 10.695 1 95.62 251 PHE A C 1
ATOM 2025 O O . PHE A 1 251 ? -5.297 10.094 9.992 1 95.62 251 PHE A O 1
ATOM 2032 N N . THR A 1 252 ? -6.617 10.258 11.758 1 95.62 252 THR A N 1
ATOM 2033 C CA . THR A 1 252 ? -6.031 11.516 12.211 1 95.62 252 THR A CA 1
ATOM 2034 C C . THR A 1 252 ? -4.605 11.305 12.703 1 95.62 252 THR A C 1
ATOM 2036 O O . THR A 1 252 ? -3.732 12.148 12.469 1 95.62 252 THR A O 1
ATOM 2039 N N . CYS A 1 253 ? -4.41 10.25 13.383 1 96.12 253 CYS A N 1
ATOM 2040 C CA . CYS A 1 253 ? -3.062 9.93 13.844 1 96.12 253 CYS A CA 1
ATOM 2041 C C . CYS A 1 253 ? -2.105 9.789 12.664 1 96.12 253 CYS A C 1
ATOM 2043 O O . CYS A 1 253 ? -0.982 10.297 12.711 1 96.12 253 CYS A O 1
ATOM 2045 N N . PHE A 1 254 ? -2.566 9.203 11.641 1 97.38 254 PHE A N 1
ATOM 2046 C CA . PHE A 1 254 ? -1.718 9.023 10.469 1 97.38 254 PHE A CA 1
ATOM 2047 C C . PHE A 1 254 ? -1.479 10.352 9.758 1 97.38 254 PHE A C 1
ATOM 2049 O O . PHE A 1 254 ? -0.425 10.555 9.156 1 97.38 254 PHE A O 1
ATOM 2056 N N . SER A 1 255 ? -2.402 11.242 9.789 1 95.88 255 SER A N 1
ATOM 2057 C CA . SER A 1 255 ? -2.174 12.578 9.25 1 95.88 255 SER A CA 1
ATOM 2058 C C . SER A 1 255 ? -0.969 13.242 9.898 1 95.88 255 SER A C 1
ATOM 2060 O O . SER A 1 255 ? -0.188 13.922 9.234 1 95.88 255 SER A O 1
ATOM 2062 N N . GLY A 1 256 ? -0.834 13.023 11.172 1 95.5 256 GLY A N 1
ATOM 2063 C CA . GLY A 1 256 ? 0.351 13.516 11.859 1 95.5 256 GLY A CA 1
ATOM 2064 C C . GLY A 1 256 ? 1.63 12.852 11.391 1 95.5 256 GLY A C 1
ATOM 2065 O O . GLY A 1 256 ? 2.666 13.508 11.266 1 95.5 256 GLY A O 1
ATOM 2066 N N . VAL A 1 257 ? 1.51 11.609 11.102 1 96.38 257 VAL A N 1
ATOM 2067 C CA . VAL A 1 257 ? 2.666 10.867 10.609 1 96.38 257 VAL A CA 1
ATOM 2068 C C . VAL A 1 257 ? 3.084 11.406 9.242 1 96.38 257 VAL A C 1
ATOM 2070 O O . VAL A 1 257 ? 4.277 11.516 8.953 1 96.38 257 VAL A O 1
ATOM 2073 N N . ILE A 1 258 ? 2.113 11.742 8.461 1 96.06 258 ILE A N 1
ATOM 2074 C CA . ILE A 1 258 ? 2.391 12.305 7.141 1 96.06 258 ILE A CA 1
ATOM 2075 C C . ILE A 1 258 ? 3.162 13.609 7.289 1 96.06 258 ILE A C 1
ATOM 2077 O O . ILE A 1 258 ? 4.152 13.836 6.59 1 96.06 258 ILE A O 1
ATOM 2081 N N . MET A 1 259 ? 2.762 14.375 8.242 1 91.88 259 MET A N 1
ATOM 2082 C CA . MET A 1 259 ? 3.432 15.648 8.484 1 91.88 259 MET A CA 1
ATOM 2083 C C . MET A 1 259 ? 4.879 15.43 8.906 1 91.88 259 MET A C 1
ATOM 2085 O O . MET A 1 259 ? 5.773 16.156 8.469 1 91.88 259 MET A O 1
ATOM 2089 N N . SER A 1 260 ? 5.043 14.461 9.68 1 92.31 260 SER A N 1
ATOM 2090 C CA . SER A 1 260 ? 6.395 14.141 10.133 1 92.31 260 SER A CA 1
ATOM 2091 C C . SER A 1 260 ? 7.25 13.617 8.984 1 92.31 260 SER A C 1
ATOM 2093 O O . SER A 1 260 ? 8.438 13.953 8.883 1 92.31 260 SER A O 1
ATOM 2095 N N . PHE A 1 261 ? 6.684 12.828 8.172 1 92.06 261 PHE A N 1
ATOM 2096 C CA . PHE A 1 261 ? 7.414 12.281 7.035 1 92.06 261 PHE A CA 1
ATOM 2097 C C . PHE A 1 261 ? 7.875 13.391 6.102 1 92.06 261 PHE A C 1
ATOM 2099 O O . PHE A 1 261 ? 9.008 13.383 5.625 1 92.06 261 PHE A O 1
ATOM 2106 N N . CYS A 1 262 ? 7.059 14.375 5.898 1 88.69 262 CYS A N 1
ATOM 2107 C CA . CYS A 1 262 ? 7.352 15.469 4.984 1 88.69 262 CYS A CA 1
ATOM 2108 C C . CYS A 1 262 ? 8.367 16.422 5.586 1 88.69 262 CYS A C 1
ATOM 2110 O O . CYS A 1 262 ? 9.234 16.953 4.879 1 88.69 262 CYS A O 1
ATOM 2112 N N . SER A 1 263 ? 8.367 16.609 6.812 1 85.31 263 SER A N 1
ATOM 2113 C CA . SER A 1 263 ? 9.258 17.562 7.449 1 85.31 263 SER A CA 1
ATOM 2114 C C . SER A 1 263 ? 10.586 16.922 7.836 1 85.31 263 SER A C 1
ATOM 2116 O O . SER A 1 263 ? 11.586 17.625 8.008 1 85.31 263 SER A O 1
ATOM 2118 N N . GLY A 1 264 ? 10.594 15.617 7.906 1 86.38 264 GLY A N 1
ATOM 2119 C CA . GLY A 1 264 ? 11.805 14.969 8.359 1 86.38 264 GLY A CA 1
ATOM 2120 C C . GLY A 1 264 ? 12.414 14.039 7.32 1 86.38 264 GLY A C 1
ATOM 2121 O O . GLY A 1 264 ? 13.398 14.391 6.676 1 86.38 264 GLY A O 1
ATOM 2122 N N . PHE A 1 265 ? 11.75 13.078 6.988 1 88.81 265 PHE A N 1
ATOM 2123 C CA . PHE A 1 265 ? 12.312 12.023 6.16 1 88.81 265 PHE A CA 1
ATOM 2124 C C . PHE A 1 265 ? 12.562 12.516 4.742 1 88.81 265 PHE A C 1
ATOM 2126 O O . PHE A 1 265 ? 13.516 12.086 4.086 1 88.81 265 PHE A O 1
ATOM 2133 N N . LEU A 1 266 ? 11.75 13.391 4.336 1 90.44 266 LEU A N 1
ATOM 2134 C CA . LEU A 1 266 ? 11.906 13.914 2.986 1 90.44 266 LEU A CA 1
ATOM 2135 C C . LEU A 1 266 ? 13.273 14.57 2.82 1 90.44 266 LEU A C 1
ATOM 2137 O O . LEU A 1 266 ? 13.906 14.453 1.766 1 90.44 266 LEU A O 1
ATOM 2141 N N . SER A 1 267 ? 13.789 15.227 3.826 1 88.88 267 SER A N 1
ATOM 2142 C CA . SER A 1 267 ? 15.102 15.859 3.762 1 88.88 267 SER A CA 1
ATOM 2143 C C . SER A 1 267 ? 16.203 14.82 3.678 1 88.88 267 SER A C 1
ATOM 2145 O O . SER A 1 267 ? 17.219 15.031 2.996 1 88.88 267 SER A O 1
ATOM 2147 N N . GLU A 1 268 ? 15.961 13.75 4.34 1 88.25 268 GLU A N 1
ATOM 2148 C CA . GLU A 1 268 ? 16.938 12.672 4.293 1 88.25 268 GLU A CA 1
ATOM 2149 C C . GLU A 1 268 ? 17 12.039 2.906 1 88.25 268 GLU A C 1
ATOM 2151 O O . GLU A 1 268 ? 18.062 11.633 2.441 1 88.25 268 GLU A O 1
ATOM 2156 N N . LEU A 1 269 ? 15.867 11.953 2.33 1 90.81 269 LEU A N 1
ATOM 2157 C CA . LEU A 1 269 ? 15.805 11.406 0.98 1 90.81 269 LEU A CA 1
ATOM 2158 C C . LEU A 1 269 ? 16.531 12.312 -0.009 1 90.81 269 LEU A C 1
ATOM 2160 O O . LEU A 1 269 ? 17.25 11.828 -0.893 1 90.81 269 LEU A O 1
ATOM 2164 N N . VAL A 1 270 ? 16.359 13.594 0.188 1 90.12 270 VAL A N 1
ATOM 2165 C CA . VAL A 1 270 ? 17.016 14.562 -0.683 1 90.12 270 VAL A CA 1
ATOM 2166 C C . VAL A 1 270 ? 18.531 14.516 -0.466 1 90.12 270 VAL A C 1
ATOM 2168 O O . VAL A 1 270 ? 19.297 14.547 -1.426 1 90.12 270 VAL A O 1
ATOM 2171 N N . GLU A 1 271 ? 18.938 14.383 0.735 1 88.12 271 GLU A N 1
ATOM 2172 C CA . GLU A 1 271 ? 20.359 14.273 1.051 1 88.12 271 GLU A CA 1
ATOM 2173 C C . GLU A 1 271 ? 20.969 13.031 0.407 1 88.12 271 GLU A C 1
ATOM 2175 O O . GLU A 1 271 ? 22.078 13.094 -0.142 1 88.12 271 GLU A O 1
ATOM 2180 N N . ASP A 1 272 ? 20.234 11.984 0.484 1 88.25 272 ASP A N 1
ATOM 2181 C CA . ASP A 1 272 ? 20.719 10.727 -0.079 1 88.25 272 ASP A CA 1
ATOM 2182 C C . ASP A 1 272 ? 20.797 10.805 -1.602 1 88.25 272 ASP A C 1
ATOM 2184 O O . ASP A 1 272 ? 21.672 10.18 -2.211 1 88.25 272 ASP A O 1
ATOM 2188 N N . SER A 1 273 ? 19.969 11.5 -2.223 1 89.06 273 SER A N 1
ATOM 2189 C CA . SER A 1 273 ? 19.922 11.586 -3.678 1 89.06 273 SER A CA 1
ATOM 2190 C C . SER A 1 273 ? 21.031 12.477 -4.215 1 89.06 273 SER A C 1
ATOM 2192 O O . SER A 1 273 ? 21.5 12.281 -5.344 1 89.06 273 SER A O 1
ATOM 2194 N N . ILE A 1 274 ? 21.391 13.445 -3.482 1 85.69 274 ILE A N 1
ATOM 2195 C CA . ILE A 1 274 ? 22.422 14.375 -3.912 1 85.69 274 ILE A CA 1
ATOM 2196 C C . ILE A 1 274 ? 23.797 13.773 -3.621 1 85.69 274 ILE A C 1
ATOM 2198 O O . ILE A 1 274 ? 24.766 14.047 -4.336 1 85.69 274 ILE A O 1
ATOM 2202 N N . GLY A 1 275 ? 23.922 12.781 -2.963 1 74.44 275 GLY A N 1
ATOM 2203 C CA . GLY A 1 275 ? 25.203 12.188 -2.635 1 74.44 275 GLY A CA 1
ATOM 2204 C C . GLY A 1 275 ? 25.984 12.969 -1.587 1 74.44 275 GLY A C 1
ATOM 2205 O O . GLY A 1 275 ? 25.828 14.188 -1.476 1 74.44 275 GLY A O 1
ATOM 2206 N N . VAL A 1 276 ? 26.641 12.367 -0.73 1 60.81 276 VAL A N 1
ATOM 2207 C CA . VAL A 1 276 ? 27.344 12.852 0.454 1 60.81 276 VAL A CA 1
ATOM 2208 C C . VAL A 1 276 ? 28.344 13.938 0.056 1 60.81 276 VAL A C 1
ATOM 2210 O O . VAL A 1 276 ? 28.5 14.938 0.763 1 60.81 276 VAL A O 1
ATOM 2213 N N . GLU A 1 277 ? 28.922 13.758 -0.909 1 57.03 277 GLU A N 1
ATOM 2214 C CA . GLU A 1 277 ? 30.047 14.633 -1.218 1 57.03 277 GLU A CA 1
ATOM 2215 C C . GLU A 1 277 ? 29.578 16.062 -1.447 1 57.03 277 GLU A C 1
ATOM 2217 O O . GLU A 1 277 ? 30.312 17.016 -1.146 1 57.03 277 GLU A O 1
ATOM 2222 N N . GLN A 1 278 ? 28.484 16.328 -1.812 1 52.91 278 GLN A N 1
ATOM 2223 C CA . GLN A 1 278 ? 28.016 17.656 -2.203 1 52.91 278 GLN A CA 1
ATOM 2224 C C . GLN A 1 278 ? 27.219 18.312 -1.081 1 52.91 278 GLN A C 1
ATOM 2226 O O . GLN A 1 278 ? 26.797 19.469 -1.205 1 52.91 278 GLN A O 1
ATOM 2231 N N . ILE A 1 279 ? 27.031 17.609 0.048 1 56.97 279 ILE A N 1
ATOM 2232 C CA . ILE A 1 279 ? 26.281 18.078 1.211 1 56.97 279 ILE A CA 1
ATOM 2233 C C . ILE A 1 279 ? 26.984 19.312 1.801 1 56.97 279 ILE A C 1
ATOM 2235 O O . ILE A 1 279 ? 26.328 20.156 2.426 1 56.97 279 ILE A O 1
ATOM 2239 N N . LYS A 1 280 ? 28.375 19.438 1.593 1 52.03 280 LYS A N 1
ATOM 2240 C CA . LYS A 1 280 ? 29.125 20.547 2.172 1 52.03 280 LYS A CA 1
ATOM 2241 C C . LYS A 1 280 ? 28.578 21.891 1.676 1 52.03 280 LYS A C 1
ATOM 2243 O O . LYS A 1 280 ? 28.734 22.906 2.344 1 52.03 280 LYS A O 1
ATOM 2248 N N . LYS A 1 281 ? 28.016 22.031 0.557 1 55.91 281 LYS A N 1
ATOM 2249 C CA . LYS A 1 281 ? 27.844 23.328 -0.099 1 55.91 281 LYS A CA 1
ATOM 2250 C C . LYS A 1 281 ? 26.406 23.828 0.044 1 55.91 281 LYS A C 1
ATOM 2252 O O . LYS A 1 281 ? 25.938 24.609 -0.78 1 55.91 281 LYS A O 1
ATOM 2257 N N . GLU A 1 282 ? 25.688 23.703 1.196 1 66.94 282 GLU A N 1
ATOM 2258 C CA . GLU A 1 282 ? 24.359 24.281 1.386 1 66.94 282 GLU A CA 1
ATOM 2259 C C . GLU A 1 282 ? 23.391 23.797 0.306 1 66.94 282 GLU A C 1
ATOM 2261 O O . GLU A 1 282 ? 22.375 24.422 0.047 1 66.94 282 GLU A O 1
ATOM 2266 N N . LEU A 1 283 ? 23.688 22.781 -0.302 1 80.31 283 LEU A N 1
ATOM 2267 C CA . LEU A 1 283 ? 22.953 22.297 -1.464 1 80.31 283 LEU A CA 1
ATOM 2268 C C . LEU A 1 283 ? 21.719 21.516 -1.035 1 80.31 283 LEU A C 1
ATOM 2270 O O . LEU A 1 283 ? 20.719 21.5 -1.747 1 80.31 283 LEU A O 1
ATOM 2274 N N . GLU A 1 284 ? 21.797 21.109 0.189 1 84.31 284 GLU A N 1
ATOM 2275 C CA . GLU A 1 284 ? 20.672 20.312 0.671 1 84.31 284 GLU A CA 1
ATOM 2276 C C . GLU A 1 284 ? 19.422 21.156 0.854 1 84.31 284 GLU A C 1
ATOM 2278 O O . GLU A 1 284 ? 18.328 20.781 0.403 1 84.31 284 GLU A O 1
ATOM 2283 N N . SER A 1 285 ? 19.594 22.297 1.477 1 86.44 285 SER A N 1
ATOM 2284 C CA . SER A 1 285 ? 18.438 23.172 1.726 1 86.44 285 SER A CA 1
ATOM 2285 C C . SER A 1 285 ? 17.875 23.734 0.424 1 86.44 285 SER A C 1
ATOM 2287 O O . SER A 1 285 ? 16.672 23.891 0.282 1 86.44 285 SER A O 1
ATOM 2289 N N . GLN A 1 286 ? 18.688 23.984 -0.477 1 86.69 286 GLN A N 1
ATOM 2290 C CA . GLN A 1 286 ? 18.266 24.516 -1.765 1 86.69 286 GLN A CA 1
ATOM 2291 C C . GLN A 1 286 ? 17.438 23.5 -2.535 1 86.69 286 GLN A C 1
ATOM 2293 O O . GLN A 1 286 ? 16.359 23.812 -3.041 1 86.69 286 GLN A O 1
ATOM 2298 N N . LYS A 1 287 ? 17.906 22.297 -2.584 1 88.5 287 LYS A N 1
ATOM 2299 C CA . LYS A 1 287 ? 17.203 21.25 -3.318 1 88.5 287 LYS A CA 1
ATOM 2300 C C . LYS A 1 287 ? 15.914 20.859 -2.613 1 88.5 287 LYS A C 1
ATOM 2302 O O . LYS A 1 287 ? 14.906 20.562 -3.264 1 88.5 287 LYS A O 1
ATOM 2307 N N . LEU A 1 288 ? 16.016 20.859 -1.35 1 89.81 288 LEU A N 1
ATOM 2308 C CA . LEU A 1 288 ? 14.82 20.547 -0.579 1 89.81 288 LEU A CA 1
ATOM 2309 C C . LEU A 1 288 ? 13.719 21.562 -0.827 1 89.81 288 LEU A C 1
ATOM 2311 O O . LEU A 1 288 ? 12.547 21.203 -0.961 1 89.81 288 LEU A O 1
ATOM 2315 N N . SER A 1 289 ? 14.125 22.781 -0.847 1 89.5 289 SER A N 1
ATOM 2316 C CA . SER A 1 289 ? 13.148 23.844 -1.063 1 89.5 289 SER A CA 1
ATOM 2317 C C . SER A 1 289 ? 12.469 23.703 -2.424 1 89.5 289 SER A C 1
ATOM 2319 O O . SER A 1 289 ? 11.289 24.016 -2.572 1 89.5 289 SER A O 1
ATOM 2321 N N . LEU A 1 290 ? 13.117 23.203 -3.346 1 89.75 290 LEU A N 1
ATOM 2322 C CA . LEU A 1 290 ? 12.531 22.969 -4.66 1 89.75 290 LEU A CA 1
ATOM 2323 C C . LEU A 1 290 ? 11.508 21.828 -4.609 1 89.75 290 LEU A C 1
ATOM 2325 O O . LEU A 1 290 ? 10.453 21.906 -5.238 1 89.75 290 LEU A O 1
ATOM 2329 N N . VAL A 1 291 ? 11.836 20.828 -3.914 1 92.5 291 VAL A N 1
ATOM 2330 C CA . VAL A 1 291 ? 10.93 19.703 -3.754 1 92.5 291 VAL A CA 1
ATOM 2331 C C . VAL A 1 291 ? 9.672 20.156 -3.018 1 92.5 291 VAL A C 1
ATOM 2333 O O . VAL A 1 291 ? 8.562 19.688 -3.324 1 92.5 291 VAL A O 1
ATOM 2336 N N . CYS A 1 292 ? 9.82 21.078 -2.137 1 90.75 292 CYS A N 1
ATOM 2337 C CA . CYS A 1 292 ? 8.695 21.578 -1.347 1 90.75 292 CYS A CA 1
ATOM 2338 C C . CYS A 1 292 ? 7.703 22.328 -2.223 1 90.75 292 CYS A C 1
ATOM 2340 O O . CYS A 1 292 ? 6.508 22.359 -1.927 1 90.75 292 CYS A O 1
ATOM 2342 N N . ILE A 1 293 ? 8.18 22.906 -3.258 1 90.81 293 ILE A N 1
ATOM 2343 C CA . ILE A 1 293 ? 7.273 23.562 -4.188 1 90.81 293 ILE A CA 1
ATOM 2344 C C . ILE A 1 293 ? 6.293 22.562 -4.773 1 90.81 293 ILE A C 1
ATOM 2346 O O . ILE A 1 293 ? 5.09 22.812 -4.844 1 90.81 293 ILE A O 1
ATOM 2350 N N . CYS A 1 294 ? 6.871 21.453 -5.105 1 91.5 294 CYS A N 1
ATOM 2351 C CA . CYS A 1 294 ? 6.02 20.406 -5.637 1 91.5 294 CYS A CA 1
ATOM 2352 C C . CYS A 1 294 ? 5.039 19.906 -4.582 1 91.5 294 CYS A C 1
ATOM 2354 O O . CYS A 1 294 ? 3.867 19.672 -4.883 1 91.5 294 CYS A O 1
ATOM 2356 N N . LEU A 1 295 ? 5.477 19.766 -3.428 1 91.88 295 LEU A N 1
ATOM 2357 C CA . LEU A 1 295 ? 4.633 19.359 -2.314 1 91.88 295 LEU A CA 1
ATOM 2358 C C . LEU A 1 295 ? 3.477 20.328 -2.113 1 91.88 295 LEU A C 1
ATOM 2360 O O . LEU A 1 295 ? 2.318 19.922 -2.023 1 91.88 295 LEU A O 1
ATOM 2364 N N . GLY A 1 296 ? 3.789 21.625 -2.16 1 89.94 296 GLY A N 1
ATOM 2365 C CA . GLY A 1 296 ? 2.766 22.641 -1.967 1 89.94 296 GLY A CA 1
ATOM 2366 C C . GLY A 1 296 ? 1.739 22.672 -3.084 1 89.94 296 GLY A C 1
ATOM 2367 O O . GLY A 1 296 ? 0.539 22.781 -2.826 1 89.94 296 GLY A O 1
ATOM 2368 N N . PHE A 1 297 ? 2.209 22.531 -4.25 1 91.31 297 PHE A N 1
ATOM 2369 C CA . PHE A 1 297 ? 1.326 22.562 -5.41 1 91.31 297 PHE A CA 1
ATOM 2370 C C . PHE A 1 297 ? 0.312 21.422 -5.352 1 91.31 297 PHE A C 1
ATOM 2372 O O . PHE A 1 297 ? -0.883 21.641 -5.562 1 91.31 297 PHE A O 1
ATOM 2379 N N . PHE A 1 298 ? 0.716 20.281 -5.016 1 92.5 298 PHE A N 1
ATOM 2380 C CA . PHE A 1 298 ? -0.181 19.141 -5.016 1 92.5 298 PHE A CA 1
ATOM 2381 C C . PHE A 1 298 ? -1.065 19.141 -3.775 1 92.5 298 PHE A C 1
ATOM 2383 O O . PHE A 1 298 ? -2.15 18.547 -3.779 1 92.5 298 PHE A O 1
ATOM 2390 N N . GLU A 1 299 ? -0.604 19.75 -2.771 1 89.12 299 GLU A N 1
ATOM 2391 C CA . GLU A 1 299 ? -1.469 19.922 -1.607 1 89.12 299 GLU A CA 1
ATOM 2392 C C . GLU A 1 299 ? -2.693 20.766 -1.949 1 89.12 299 GLU A C 1
ATOM 2394 O O . GLU A 1 299 ? -3.809 20.453 -1.538 1 89.12 299 GLU A O 1
ATOM 2399 N N . VAL A 1 300 ? -2.443 21.812 -2.693 1 85.25 300 VAL A N 1
ATOM 2400 C CA . VAL A 1 300 ? -3.543 22.688 -3.102 1 85.25 300 VAL A CA 1
ATOM 2401 C C . VAL A 1 300 ? -4.445 21.938 -4.09 1 85.25 300 VAL A C 1
ATOM 2403 O O . VAL A 1 300 ? -5.672 22.031 -4.004 1 85.25 300 VAL A O 1
ATOM 2406 N N . LEU A 1 301 ? -3.877 21.203 -4.891 1 87.25 301 LEU A N 1
ATOM 2407 C CA . LEU A 1 301 ? -4.641 20.438 -5.871 1 87.25 301 LEU A CA 1
ATOM 2408 C C . LEU A 1 301 ? -5.562 19.438 -5.184 1 87.25 301 LEU A C 1
ATOM 2410 O O . LEU A 1 301 ? -6.707 19.25 -5.602 1 87.25 301 LEU A O 1
ATOM 2414 N N . SER A 1 302 ? -5.07 18.828 -4.188 1 87.94 302 SER A N 1
ATOM 2415 C CA . SER A 1 302 ? -5.875 17.844 -3.469 1 87.94 302 SER A CA 1
ATOM 2416 C C . SER A 1 302 ? -7.055 18.516 -2.77 1 87.94 302 SER A C 1
ATOM 2418 O O . SER A 1 302 ? -8.109 17.891 -2.594 1 87.94 302 SER A O 1
ATOM 2420 N N . GLY A 1 303 ? -6.891 19.75 -2.371 1 79.75 303 GLY A N 1
ATOM 2421 C CA . GLY A 1 303 ? -8.008 20.5 -1.805 1 79.75 303 GLY A CA 1
ATOM 2422 C C . GLY A 1 303 ? -9.148 20.688 -2.783 1 79.75 303 GLY A C 1
ATOM 2423 O O . GLY A 1 303 ? -10.32 20.5 -2.428 1 79.75 303 GLY A O 1
ATOM 2424 N N . ILE A 1 304 ? -8.789 20.906 -3.926 1 78.81 304 ILE A N 1
ATOM 2425 C CA . ILE A 1 304 ? -9.781 21.078 -4.973 1 78.81 304 ILE A CA 1
ATOM 2426 C C . ILE A 1 304 ? -10.469 19.75 -5.273 1 78.81 304 ILE A C 1
ATOM 2428 O O . ILE A 1 304 ? -11.695 19.688 -5.379 1 78.81 304 ILE A O 1
ATOM 2432 N N . VAL A 1 305 ? -9.703 18.734 -5.258 1 81.81 305 VAL A N 1
ATOM 2433 C CA . VAL A 1 305 ? -10.227 17.406 -5.566 1 81.81 305 VAL A CA 1
ATOM 2434 C C . VAL A 1 305 ? -11.172 16.953 -4.461 1 81.81 305 VAL A C 1
ATOM 2436 O O . VAL A 1 305 ? -12.242 16.422 -4.734 1 81.81 305 VAL A O 1
ATOM 2439 N N . SER A 1 306 ? -10.805 17.172 -3.309 1 81.06 306 SER A N 1
ATOM 2440 C CA . SER A 1 306 ? -11.617 16.75 -2.174 1 81.06 306 SER A CA 1
ATOM 2441 C C . SER A 1 306 ? -12.945 17.5 -2.133 1 81.06 306 SER A C 1
ATOM 2443 O O . SER A 1 306 ? -13.969 16.938 -1.738 1 81.06 306 SER A O 1
ATOM 2445 N N . HIS A 1 307 ? -12.914 18.672 -2.508 1 70.75 307 HIS A N 1
ATOM 2446 C CA . HIS A 1 307 ? -14.141 19.469 -2.514 1 70.75 307 HIS A CA 1
ATOM 2447 C C . HIS A 1 307 ? -15.102 18.984 -3.596 1 70.75 307 HIS A C 1
ATOM 2449 O O . HIS A 1 307 ? -16.312 18.891 -3.363 1 70.75 307 HIS A O 1
ATOM 2455 N N . LYS A 1 308 ? -14.578 18.625 -4.66 1 77.62 308 LYS A N 1
ATOM 2456 C CA . LYS A 1 308 ? -15.406 18.188 -5.773 1 77.62 308 LYS A CA 1
ATOM 2457 C C . LYS A 1 308 ? -15.93 16.766 -5.539 1 77.62 308 LYS A C 1
ATOM 2459 O O . LYS A 1 308 ? -17.078 16.469 -5.855 1 77.62 308 LYS A O 1
ATOM 2464 N N . LEU A 1 309 ? -15.102 15.969 -4.926 1 77.56 309 LEU A N 1
ATOM 2465 C CA . LEU A 1 309 ? -15.469 14.562 -4.758 1 77.56 309 LEU A CA 1
ATOM 2466 C C . LEU A 1 309 ? -16.172 14.344 -3.424 1 77.56 309 LEU A C 1
ATOM 2468 O O . LEU A 1 309 ? -16.875 13.344 -3.242 1 77.56 309 LEU A O 1
ATOM 2472 N N . GLY A 1 310 ? -16.016 15.266 -2.58 1 70.75 310 GLY A N 1
ATOM 2473 C CA . GLY A 1 310 ? -16.531 15.117 -1.23 1 70.75 310 GLY A CA 1
ATOM 2474 C C . GLY A 1 310 ? -18.047 15.008 -1.186 1 70.75 310 GLY A C 1
ATOM 2475 O O . GLY A 1 310 ? -18.594 14.336 -0.315 1 70.75 310 GLY A O 1
ATOM 2476 N N . ASP A 1 311 ? -18.688 15.492 -2.121 1 72.62 311 ASP A N 1
ATOM 2477 C CA . ASP A 1 311 ? -20.141 15.445 -2.117 1 72.62 311 ASP A CA 1
ATOM 2478 C C . ASP A 1 311 ? -20.656 14.234 -2.891 1 72.62 311 ASP A C 1
ATOM 2480 O O . ASP A 1 311 ? -21.781 13.773 -2.664 1 72.62 311 ASP A O 1
ATOM 2484 N N . LYS A 1 312 ? -19.828 13.672 -3.705 1 76 312 LYS A N 1
ATOM 2485 C CA . LYS A 1 312 ? -20.281 12.594 -4.582 1 76 312 LYS A CA 1
ATOM 2486 C C . LYS A 1 312 ? -19.922 11.227 -3.996 1 76 312 LYS A C 1
ATOM 2488 O O . LYS A 1 312 ? -20.656 10.25 -4.215 1 76 312 LYS A O 1
ATOM 2493 N N . ILE A 1 313 ? -18.875 11.25 -3.309 1 82 313 ILE A N 1
ATOM 2494 C CA . ILE A 1 313 ? -18.375 9.992 -2.779 1 82 313 ILE A CA 1
ATOM 2495 C C . ILE A 1 313 ? -18.391 10.023 -1.254 1 82 313 ILE A C 1
ATOM 2497 O O . ILE A 1 313 ? -18.203 11.07 -0.645 1 82 313 ILE A O 1
ATOM 2501 N N . SER A 1 314 ? -18.672 8.898 -0.731 1 82.25 314 SER A N 1
ATOM 2502 C CA . SER A 1 314 ? -18.656 8.797 0.724 1 82.25 314 SER A CA 1
ATOM 2503 C C . SER A 1 314 ? -17.281 9.156 1.284 1 82.25 314 SER A C 1
ATOM 2505 O O . SER A 1 314 ? -16.25 8.805 0.698 1 82.25 314 SER A O 1
ATOM 2507 N N . PRO A 1 315 ? -17.312 9.953 2.34 1 82.12 315 PRO A N 1
ATOM 2508 C CA . PRO A 1 315 ? -16.031 10.375 2.918 1 82.12 315 PRO A CA 1
ATOM 2509 C C . PRO A 1 315 ? -15.156 9.203 3.34 1 82.12 315 PRO A C 1
ATOM 2511 O O . PRO A 1 315 ? -13.93 9.289 3.266 1 82.12 315 PRO A O 1
ATOM 2514 N N . ASN A 1 316 ? -15.734 8.148 3.738 1 83.56 316 ASN A N 1
ATOM 2515 C CA . ASN A 1 316 ? -14.938 6.996 4.152 1 83.56 316 ASN A CA 1
ATOM 2516 C C . ASN A 1 316 ? -14.219 6.363 2.967 1 83.56 316 ASN A C 1
ATOM 2518 O O . ASN A 1 316 ? -13.07 5.934 3.094 1 83.56 316 ASN A O 1
ATOM 2522 N N . LYS A 1 317 ? -14.906 6.332 1.878 1 87.06 317 LYS A N 1
ATOM 2523 C CA . LYS A 1 317 ? -14.273 5.797 0.675 1 87.06 317 LYS A CA 1
ATOM 2524 C C . LYS A 1 317 ? -13.148 6.707 0.192 1 87.06 317 LYS A C 1
ATOM 2526 O O . LYS A 1 317 ? -12.102 6.23 -0.252 1 87.06 317 LYS A O 1
ATOM 2531 N N . LEU A 1 318 ? -13.391 7.949 0.353 1 88.31 318 LEU A N 1
ATOM 2532 C CA . LEU A 1 318 ? -12.359 8.906 -0.038 1 88.31 318 LEU A CA 1
ATOM 2533 C C . LEU A 1 318 ? -11.172 8.836 0.913 1 88.31 318 LEU A C 1
ATOM 2535 O O . LEU A 1 318 ? -10.023 9.023 0.495 1 88.31 318 LEU A O 1
ATOM 2539 N N . ALA A 1 319 ? -11.484 8.641 2.148 1 90.62 319 ALA A N 1
ATOM 2540 C CA . ALA A 1 319 ? -10.414 8.492 3.131 1 90.62 319 ALA A CA 1
ATOM 2541 C C . ALA A 1 319 ? -9.578 7.246 2.846 1 90.62 319 ALA A C 1
ATOM 2543 O O . ALA A 1 319 ? -8.352 7.262 2.992 1 90.62 319 ALA A O 1
ATOM 2544 N N . SER A 1 320 ? -10.234 6.203 2.48 1 91.25 320 SER A N 1
ATOM 2545 C CA . SER A 1 320 ? -9.516 4.992 2.107 1 91.25 320 SER A CA 1
ATOM 2546 C C . SER A 1 320 ? -8.648 5.219 0.872 1 91.25 320 SER A C 1
ATOM 2548 O O . SER A 1 320 ? -7.52 4.727 0.799 1 91.25 320 SER A O 1
ATOM 2550 N N . PHE A 1 321 ? -9.141 5.953 -0.029 1 91.69 321 PHE A N 1
ATOM 2551 C CA . PHE A 1 321 ? -8.375 6.309 -1.22 1 91.69 321 PHE A CA 1
ATOM 2552 C C . PHE A 1 321 ? -7.145 7.125 -0.851 1 91.69 321 PHE A C 1
ATOM 2554 O O . PHE A 1 321 ? -6.059 6.898 -1.389 1 91.69 321 PHE A O 1
ATOM 2561 N N . SER A 1 322 ? -7.332 8.047 0.016 1 93.12 322 SER A N 1
ATOM 2562 C CA . SER A 1 322 ? -6.207 8.867 0.446 1 93.12 322 SER A CA 1
ATOM 2563 C C . SER A 1 322 ? -5.109 8.023 1.082 1 93.12 322 SER A C 1
ATOM 2565 O O . SER A 1 322 ? -3.922 8.297 0.907 1 93.12 322 SER A O 1
ATOM 2567 N N . SER A 1 323 ? -5.496 7.027 1.815 1 94.5 323 SER A N 1
ATOM 2568 C CA . SER A 1 323 ? -4.516 6.137 2.43 1 94.5 323 SER A CA 1
ATOM 2569 C C . SER A 1 323 ? -3.754 5.34 1.374 1 94.5 323 SER A C 1
ATOM 2571 O O . SER A 1 323 ? -2.568 5.055 1.541 1 94.5 323 SER A O 1
ATOM 2573 N N . LEU A 1 324 ? -4.402 5.031 0.284 1 94.94 324 LEU A N 1
ATOM 2574 C CA . LEU A 1 324 ? -3.732 4.336 -0.809 1 94.94 324 LEU A CA 1
ATOM 2575 C C . LEU A 1 324 ? -2.729 5.25 -1.501 1 94.94 324 LEU A C 1
ATOM 2577 O O . LEU A 1 324 ? -1.67 4.797 -1.941 1 94.94 324 LEU A O 1
ATOM 2581 N N . VAL A 1 325 ? -3.082 6.5 -1.546 1 95.06 325 VAL A N 1
ATOM 2582 C CA . VAL A 1 325 ? -2.154 7.473 -2.115 1 95.06 325 VAL A CA 1
ATOM 2583 C C . VAL A 1 325 ? -0.9 7.559 -1.247 1 95.06 325 VAL A C 1
ATOM 2585 O O . VAL A 1 325 ? 0.214 7.664 -1.765 1 95.06 325 VAL A O 1
ATOM 2588 N N . SER A 1 326 ? -1.111 7.484 0.018 1 96.56 326 SER A N 1
ATOM 2589 C CA . SER A 1 326 ? 0.034 7.5 0.921 1 96.56 326 SER A CA 1
ATOM 2590 C C . SER A 1 326 ? 0.903 6.258 0.734 1 96.56 326 SER A C 1
ATOM 2592 O O . SER A 1 326 ? 2.133 6.34 0.792 1 96.56 326 SER A O 1
ATOM 2594 N N . LEU A 1 327 ? 0.274 5.152 0.506 1 96.38 327 LEU A N 1
ATOM 2595 C CA . LEU A 1 327 ? 1.022 3.924 0.269 1 96.38 327 LEU A CA 1
ATOM 2596 C C . LEU A 1 327 ? 1.832 4.02 -1.021 1 96.38 327 LEU A C 1
ATOM 2598 O O . LEU A 1 327 ? 2.975 3.561 -1.077 1 96.38 327 LEU A O 1
ATOM 2602 N N . PHE A 1 328 ? 1.263 4.609 -1.967 1 95.62 328 PHE A N 1
ATOM 2603 C CA . PHE A 1 328 ? 1.979 4.836 -3.217 1 95.62 328 PHE A CA 1
ATOM 2604 C C . PHE A 1 328 ? 3.182 5.746 -2.996 1 95.62 328 PHE A C 1
ATOM 2606 O O . PHE A 1 328 ? 4.262 5.5 -3.539 1 95.62 328 PHE A O 1
ATOM 2613 N N . ALA A 1 329 ? 2.975 6.781 -2.221 1 96 329 ALA A N 1
ATOM 2614 C CA . ALA A 1 329 ? 4.059 7.715 -1.921 1 96 329 ALA A CA 1
ATOM 2615 C C . ALA A 1 329 ? 5.203 7.008 -1.195 1 96 329 ALA A C 1
ATOM 2617 O O . ALA A 1 329 ? 6.375 7.289 -1.449 1 96 329 ALA A O 1
ATOM 2618 N N . ILE A 1 330 ? 4.883 6.125 -0.311 1 96.19 330 ILE A N 1
ATOM 2619 C CA . ILE A 1 330 ? 5.895 5.387 0.435 1 96.19 330 ILE A CA 1
ATOM 2620 C C . ILE A 1 330 ? 6.66 4.461 -0.509 1 96.19 330 ILE A C 1
ATOM 2622 O O . ILE A 1 330 ? 7.883 4.344 -0.419 1 96.19 330 ILE A O 1
ATOM 2626 N N . MET A 1 331 ? 5.992 3.838 -1.441 1 95.12 331 MET A N 1
ATOM 2627 C CA . MET A 1 331 ? 6.664 2.971 -2.404 1 95.12 331 MET A CA 1
ATOM 2628 C C . MET A 1 331 ? 7.613 3.771 -3.291 1 95.12 331 MET A C 1
ATOM 2630 O O . MET A 1 331 ? 8.711 3.312 -3.607 1 95.12 331 MET A O 1
ATOM 2634 N N . LEU A 1 332 ? 7.176 4.965 -3.621 1 94.88 332 LEU A N 1
ATOM 2635 C CA . LEU A 1 332 ? 8.047 5.844 -4.391 1 94.88 332 LEU A CA 1
ATOM 2636 C C . LEU A 1 332 ? 9.281 6.223 -3.592 1 94.88 332 LEU A C 1
ATOM 2638 O O . LEU A 1 332 ? 10.367 6.375 -4.156 1 94.88 332 LEU A O 1
ATOM 2642 N N . SER A 1 333 ? 9.07 6.375 -2.303 1 94.88 333 SER A N 1
ATOM 2643 C CA . SER A 1 333 ? 10.211 6.691 -1.454 1 94.88 333 SER A CA 1
ATOM 2644 C C . SER A 1 333 ? 11.227 5.551 -1.449 1 94.88 333 SER A C 1
ATOM 2646 O O . SER A 1 333 ? 12.438 5.793 -1.442 1 94.88 333 SER A O 1
ATOM 2648 N N . PHE A 1 334 ? 10.742 4.32 -1.509 1 93.94 334 PHE A N 1
ATOM 2649 C CA . PHE A 1 334 ? 11.648 3.18 -1.596 1 93.94 334 PHE A CA 1
ATOM 2650 C C . PHE A 1 334 ? 12.383 3.172 -2.934 1 93.94 334 PHE A C 1
ATOM 2652 O O . PHE A 1 334 ? 13.57 2.855 -2.994 1 93.94 334 PHE A O 1
ATOM 2659 N N . VAL A 1 335 ? 11.695 3.539 -3.955 1 93.25 335 VAL A N 1
ATOM 2660 C CA . VAL A 1 335 ? 12.312 3.619 -5.273 1 93.25 335 VAL A CA 1
ATOM 2661 C C . VAL A 1 335 ? 13.398 4.695 -5.266 1 93.25 335 VAL A C 1
ATOM 2663 O O . VAL A 1 335 ? 14.469 4.516 -5.855 1 93.25 335 VAL A O 1
ATOM 2666 N N . GLY A 1 336 ? 13.117 5.781 -4.57 1 92.19 336 GLY A N 1
ATOM 2667 C CA . GLY A 1 336 ? 14.125 6.824 -4.434 1 92.19 336 GLY A CA 1
ATOM 2668 C C . GLY A 1 336 ? 15.375 6.359 -3.715 1 92.19 336 GLY A C 1
ATOM 2669 O O . GLY A 1 336 ? 16.484 6.738 -4.09 1 92.19 336 GLY A O 1
ATOM 2670 N N . LEU A 1 337 ? 15.211 5.504 -2.76 1 91.19 337 LEU A N 1
ATOM 2671 C CA . LEU A 1 337 ? 16.328 5 -1.979 1 91.19 337 LEU A CA 1
ATOM 2672 C C . LEU A 1 337 ? 17.172 4.02 -2.799 1 91.19 337 LEU A C 1
ATOM 2674 O O . LEU A 1 337 ? 18.359 3.871 -2.564 1 91.19 337 LEU A O 1
ATOM 2678 N N . ILE A 1 338 ? 16.547 3.354 -3.75 1 90.31 338 ILE A N 1
ATOM 2679 C CA . ILE A 1 338 ? 17.234 2.371 -4.578 1 90.31 338 ILE A CA 1
ATOM 2680 C C . ILE A 1 338 ? 17.922 3.072 -5.75 1 90.31 338 ILE A C 1
ATOM 2682 O O . ILE A 1 338 ? 19.062 2.779 -6.07 1 90.31 338 ILE A O 1
ATOM 2686 N N . SER A 1 339 ? 17.281 4.031 -6.359 1 89.62 339 SER A N 1
ATOM 2687 C CA . SER A 1 339 ? 17.766 4.664 -7.582 1 89.62 339 SER A CA 1
ATOM 2688 C C . SER A 1 339 ? 18.766 5.766 -7.273 1 89.62 339 SER A C 1
ATOM 2690 O O . SER A 1 339 ? 19.609 6.09 -8.109 1 89.62 339 SER A O 1
ATOM 2692 N N . HIS A 1 340 ? 18.719 6.418 -6.117 1 89.44 340 HIS A N 1
ATOM 2693 C CA . HIS A 1 340 ? 19.547 7.555 -5.742 1 89.44 340 HIS A CA 1
ATOM 2694 C C . HIS A 1 340 ? 19.453 8.672 -6.777 1 89.44 340 HIS A C 1
ATOM 2696 O O . HIS A 1 340 ? 20.469 9.305 -7.105 1 89.44 340 HIS A O 1
ATOM 2702 N N . ASN A 1 341 ? 18.234 8.797 -7.332 1 89.88 341 ASN A N 1
ATOM 2703 C CA . ASN A 1 341 ? 17.984 9.82 -8.344 1 89.88 341 ASN A CA 1
ATOM 2704 C C . ASN A 1 341 ? 17.141 10.961 -7.789 1 89.88 341 ASN A C 1
ATOM 2706 O O . ASN A 1 341 ? 16.062 10.734 -7.254 1 89.88 341 ASN A O 1
ATOM 2710 N N . PHE A 1 342 ? 17.609 12.227 -7.965 1 91.5 342 PHE A N 1
ATOM 2711 C CA . PHE A 1 342 ? 16.969 13.422 -7.445 1 91.5 342 PHE A CA 1
ATOM 2712 C C . PHE A 1 342 ? 15.602 13.625 -8.094 1 91.5 342 PHE A C 1
ATOM 2714 O O . PHE A 1 342 ? 14.688 14.172 -7.477 1 91.5 342 PHE A O 1
ATOM 2721 N N . PHE A 1 343 ? 15.438 13.117 -9.25 1 91.56 343 PHE A N 1
ATOM 2722 C CA . PHE A 1 343 ? 14.18 13.266 -9.961 1 91.56 343 PHE A CA 1
ATOM 2723 C C . PHE A 1 343 ? 13.039 12.625 -9.172 1 91.56 343 PHE A C 1
ATOM 2725 O O . PHE A 1 343 ? 11.93 13.164 -9.133 1 91.56 343 PHE A O 1
ATOM 2732 N N . PHE A 1 344 ? 13.266 11.562 -8.477 1 93.06 344 PHE A N 1
ATOM 2733 C CA . PHE A 1 344 ? 12.227 10.852 -7.738 1 93.06 344 PHE A CA 1
ATOM 2734 C C . PHE A 1 344 ? 11.805 11.633 -6.504 1 93.06 344 PHE A C 1
ATOM 2736 O O . PHE A 1 344 ? 10.688 11.477 -6.012 1 93.06 344 PHE A O 1
ATOM 2743 N N . CYS A 1 345 ? 12.617 12.555 -6.051 1 93.81 345 CYS A N 1
ATOM 2744 C CA . CYS A 1 345 ? 12.258 13.367 -4.891 1 93.81 345 CYS A CA 1
ATOM 2745 C C . CYS A 1 345 ? 11.094 14.305 -5.219 1 93.81 345 CYS A C 1
ATOM 2747 O O . CYS A 1 345 ? 10.258 14.578 -4.359 1 93.81 345 CYS A O 1
ATOM 2749 N N . PHE A 1 346 ? 11.023 14.734 -6.453 1 94.88 346 PHE A N 1
ATOM 2750 C CA . PHE A 1 346 ? 9.914 15.578 -6.875 1 94.88 346 PHE A CA 1
ATOM 2751 C C . PHE A 1 346 ? 8.609 14.789 -6.895 1 94.88 346 PHE A C 1
ATOM 2753 O O . PHE A 1 346 ? 7.57 15.289 -6.465 1 94.88 346 PHE A O 1
ATOM 2760 N N . LEU A 1 347 ? 8.742 13.547 -7.328 1 95 347 LEU A N 1
ATOM 2761 C CA . LEU A 1 347 ? 7.555 12.703 -7.383 1 95 347 LEU A CA 1
ATOM 2762 C C . LEU A 1 347 ? 7.086 12.336 -5.98 1 95 347 LEU A C 1
ATOM 2764 O O . LEU A 1 347 ? 5.879 12.266 -5.723 1 95 347 LEU A O 1
ATOM 2768 N N . ILE A 1 348 ? 8.039 12.148 -5.176 1 96.06 348 ILE A N 1
ATOM 2769 C CA . ILE A 1 348 ? 7.73 11.828 -3.787 1 96.06 348 ILE A CA 1
ATOM 2770 C C . ILE A 1 348 ? 7.07 13.031 -3.115 1 96.06 348 ILE A C 1
ATOM 2772 O O . ILE A 1 348 ? 6.035 12.883 -2.455 1 96.06 348 ILE A O 1
ATOM 2776 N N . GLY A 1 349 ? 7.656 14.227 -3.328 1 93.88 349 GLY A N 1
ATOM 2777 C CA . GLY A 1 349 ? 7.051 15.438 -2.793 1 93.88 349 GLY A CA 1
ATOM 2778 C C . GLY A 1 349 ? 5.641 15.672 -3.305 1 93.88 349 GLY A C 1
ATOM 2779 O O . GLY A 1 349 ? 4.746 16.016 -2.533 1 93.88 349 GLY A O 1
ATOM 2780 N N . ALA A 1 350 ? 5.438 15.391 -4.512 1 95.25 350 ALA A N 1
ATOM 2781 C CA . ALA A 1 350 ? 4.125 15.57 -5.121 1 95.25 350 ALA A CA 1
ATOM 2782 C C . ALA A 1 350 ? 3.105 14.602 -4.527 1 95.25 350 ALA A C 1
ATOM 2784 O O . ALA A 1 350 ? 1.989 15 -4.184 1 95.25 350 ALA A O 1
ATOM 2785 N N . SER A 1 351 ? 3.512 13.391 -4.387 1 95.75 351 SER A N 1
ATOM 2786 C CA . SER A 1 351 ? 2.598 12.367 -3.883 1 95.75 351 SER A CA 1
ATOM 2787 C C . SER A 1 351 ? 2.248 12.609 -2.42 1 95.75 351 SER A C 1
ATOM 2789 O O . SER A 1 351 ? 1.087 12.492 -2.023 1 95.75 351 SER A O 1
ATOM 2791 N N . TRP A 1 352 ? 3.193 12.992 -1.664 1 94.38 352 TRP A N 1
ATOM 2792 C CA . TRP A 1 352 ? 2.945 13.273 -0.254 1 94.38 352 TRP A CA 1
ATOM 2793 C C . TRP A 1 352 ? 2.121 14.547 -0.088 1 94.38 352 TRP A C 1
ATOM 2795 O O . TRP A 1 352 ? 1.266 14.625 0.796 1 94.38 352 TRP A O 1
ATOM 2805 N N . GLY A 1 353 ? 2.441 15.523 -0.889 1 92.56 353 GLY A N 1
ATOM 2806 C CA . GLY A 1 353 ? 1.62 16.719 -0.857 1 92.56 353 GLY A CA 1
ATOM 2807 C C . GLY A 1 353 ? 0.157 16.453 -1.151 1 92.56 353 GLY A C 1
ATOM 2808 O O . GLY A 1 353 ? -0.726 16.969 -0.457 1 92.56 353 GLY A O 1
ATOM 2809 N N . PHE A 1 354 ? -0.059 15.633 -2.117 1 93.62 354 PHE A N 1
ATOM 2810 C CA . PHE A 1 354 ? -1.423 15.266 -2.477 1 93.62 354 PHE A CA 1
ATOM 2811 C C . PHE A 1 354 ? -2.1 14.516 -1.338 1 93.62 354 PHE A C 1
ATOM 2813 O O . PHE A 1 354 ? -3.26 14.781 -1.014 1 93.62 354 PHE A O 1
ATOM 2820 N N . SER A 1 355 ? -1.387 13.648 -0.774 1 93.44 355 SER A N 1
ATOM 2821 C CA . SER A 1 355 ? -1.926 12.867 0.333 1 93.44 355 SER A CA 1
ATOM 2822 C C . SER A 1 355 ? -2.207 13.742 1.547 1 93.44 355 SER A C 1
ATOM 2824 O O . SER A 1 355 ? -3.273 13.648 2.156 1 93.44 355 SER A O 1
ATOM 2826 N N . ASP A 1 356 ? -1.306 14.547 1.904 1 91.19 356 ASP A N 1
ATOM 2827 C CA . ASP A 1 356 ? -1.452 15.438 3.051 1 91.19 356 ASP A CA 1
ATOM 2828 C C . ASP A 1 356 ? -2.688 16.312 2.904 1 91.19 356 ASP A C 1
ATOM 2830 O O . ASP A 1 356 ? -3.465 16.469 3.85 1 91.19 356 ASP A O 1
ATOM 2834 N N . GLY A 1 357 ? -2.844 16.859 1.755 1 88.31 357 GLY A N 1
ATOM 2835 C CA . GLY A 1 357 ? -4.02 17.672 1.513 1 88.31 357 GLY A CA 1
ATOM 2836 C C . GLY A 1 357 ? -5.32 16.906 1.646 1 88.31 357 GLY A C 1
ATOM 2837 O O . GLY A 1 357 ? -6.281 17.406 2.238 1 88.31 357 GLY A O 1
ATOM 2838 N N . LEU A 1 358 ? -5.324 15.75 1.148 1 89.75 358 LEU A N 1
ATOM 2839 C CA . LEU A 1 358 ? -6.523 14.922 1.248 1 89.75 358 LEU A CA 1
ATOM 2840 C C . LEU A 1 358 ? -6.84 14.602 2.705 1 89.75 358 LEU A C 1
ATOM 2842 O O . LEU A 1 358 ? -7.988 14.727 3.137 1 89.75 358 LEU A O 1
ATOM 2846 N N . PHE A 1 359 ? -5.855 14.266 3.436 1 91.88 359 PHE A N 1
ATOM 2847 C CA . PHE A 1 359 ? -6.059 13.891 4.828 1 91.88 359 PHE A CA 1
ATOM 2848 C C . PHE A 1 359 ? -6.586 15.07 5.637 1 91.88 359 PHE A C 1
ATOM 2850 O O . PHE A 1 359 ? -7.531 14.93 6.41 1 91.88 359 PHE A O 1
ATOM 2857 N N . GLU A 1 360 ? -6.02 16.172 5.414 1 84.44 360 GLU A N 1
ATOM 2858 C CA . GLU A 1 360 ? -6.414 17.359 6.168 1 84.44 360 GLU A CA 1
ATOM 2859 C C . GLU A 1 360 ? -7.852 17.766 5.844 1 84.44 360 GLU A C 1
ATOM 2861 O O . GLU A 1 360 ? -8.633 18.062 6.746 1 84.44 360 GLU A O 1
ATOM 2866 N N . ASN A 1 361 ? -8.203 17.688 4.625 1 81.06 361 ASN A N 1
ATOM 2867 C CA . ASN A 1 361 ? -9.547 18.062 4.207 1 81.06 361 ASN A CA 1
ATOM 2868 C C . ASN A 1 361 ? -10.578 17.031 4.648 1 81.06 361 ASN A C 1
ATOM 2870 O O . ASN A 1 361 ? -11.656 17.391 5.137 1 81.06 361 ASN A O 1
ATOM 2874 N N . LEU A 1 362 ? -10.234 15.852 4.539 1 86.56 362 LEU A N 1
ATOM 2875 C CA . LEU A 1 362 ? -11.195 14.797 4.852 1 86.56 362 LEU A CA 1
ATOM 2876 C C . LEU A 1 362 ? -11.43 14.711 6.355 1 86.56 362 LEU A C 1
ATOM 2878 O O . LEU A 1 362 ? -12.539 14.398 6.793 1 86.56 362 LEU A O 1
ATOM 2882 N N . MET A 1 363 ? -10.43 15.016 7.109 1 86.62 363 MET A N 1
ATOM 2883 C CA . MET A 1 363 ? -10.617 15.039 8.555 1 86.62 363 MET A CA 1
ATOM 2884 C C . MET A 1 363 ? -11.664 16.078 8.953 1 86.62 363 MET A C 1
ATOM 2886 O O . MET A 1 363 ? -12.539 15.797 9.766 1 86.62 363 MET A O 1
ATOM 2890 N N . SER A 1 364 ? -11.609 17.172 8.32 1 77.56 364 SER A N 1
ATOM 2891 C CA . SER A 1 364 ? -12.555 18.25 8.609 1 77.56 364 SER A CA 1
ATOM 2892 C C . SER A 1 364 ? -13.953 17.891 8.117 1 77.56 364 SER A C 1
ATOM 2894 O O . SER A 1 364 ? -14.945 18.156 8.797 1 77.56 364 SER A O 1
ATOM 2896 N N . ILE A 1 365 ? -13.984 17.297 6.984 1 76.19 365 ILE A N 1
ATOM 2897 C CA . ILE A 1 365 ? -15.266 16.922 6.395 1 76.19 365 ILE A CA 1
ATOM 2898 C C . ILE A 1 365 ? -15.93 15.836 7.234 1 76.19 365 ILE A C 1
ATOM 2900 O O . ILE A 1 365 ? -17.125 15.914 7.547 1 76.19 365 ILE A O 1
ATOM 2904 N N . ILE A 1 366 ? -15.188 14.906 7.633 1 82.25 366 ILE A N 1
ATOM 2905 C CA . ILE A 1 366 ? -15.742 13.797 8.406 1 82.25 366 ILE A CA 1
ATOM 2906 C C . ILE A 1 366 ? -16.188 14.297 9.781 1 82.25 366 ILE A C 1
ATOM 2908 O O . ILE A 1 366 ? -17.25 13.914 10.273 1 82.25 366 ILE A O 1
ATOM 2912 N N . ALA A 1 367 ? -15.445 15.141 10.383 1 79.81 367 ALA A N 1
ATOM 2913 C CA . ALA A 1 367 ? -15.789 15.688 11.688 1 79.81 367 ALA A CA 1
ATOM 2914 C C . ALA A 1 367 ? -17.078 16.516 11.625 1 79.81 367 ALA A C 1
ATOM 2916 O O . ALA A 1 367 ? -17.906 16.453 12.531 1 79.81 367 ALA A O 1
ATOM 2917 N N . SER A 1 368 ? -17.234 17.188 10.57 1 72.69 368 SER A N 1
ATOM 2918 C CA . SER A 1 368 ? -18.406 18.047 10.445 1 72.69 368 SER A CA 1
ATOM 2919 C C . SER A 1 368 ? -19.641 17.266 10.047 1 72.69 368 SER A C 1
ATOM 2921 O O . SER A 1 368 ? -20.719 17.453 10.617 1 72.69 368 SER A O 1
ATOM 2923 N N . LYS A 1 369 ? -19.484 16.391 9.117 1 72.12 369 LYS A N 1
ATOM 2924 C CA . LYS A 1 369 ? -20.641 15.68 8.578 1 72.12 369 LYS A CA 1
ATOM 2925 C C . LYS A 1 369 ? -21.094 14.578 9.523 1 72.12 369 LYS A C 1
ATOM 2927 O O . LYS A 1 369 ? -22.297 14.398 9.75 1 72.12 369 LYS A O 1
ATOM 2932 N N . ARG A 1 370 ? -20.234 13.953 10.078 1 75.19 370 ARG A N 1
ATOM 2933 C CA . ARG A 1 370 ? -20.594 12.781 10.859 1 75.19 370 ARG A CA 1
ATOM 2934 C C . ARG A 1 370 ? -20.812 13.141 12.328 1 75.19 370 ARG A C 1
ATOM 2936 O O . ARG A 1 370 ? -21.641 12.531 13.008 1 75.19 370 ARG A O 1
ATOM 2943 N N . PHE A 1 371 ? -20.109 14.148 12.805 1 74.38 371 PHE A N 1
ATOM 2944 C CA . PHE A 1 371 ? -20.172 14.391 14.242 1 74.38 371 PHE A CA 1
ATOM 2945 C C . PHE A 1 371 ? -20.672 15.797 14.539 1 74.38 371 PHE A C 1
ATOM 2947 O O . PHE A 1 371 ? -20.547 16.281 15.664 1 74.38 371 PHE A O 1
ATOM 2954 N N . GLY A 1 372 ? -21.297 16.375 13.617 1 65.12 372 GLY A N 1
ATOM 2955 C CA . GLY A 1 372 ? -21.969 17.656 13.805 1 65.12 372 GLY A CA 1
ATOM 2956 C C . GLY A 1 372 ? -21.016 18.797 14.07 1 65.12 372 GLY A C 1
ATOM 2957 O O . GLY A 1 372 ? -21.438 19.875 14.508 1 65.12 372 GLY A O 1
ATOM 2958 N N . GLY A 1 373 ? -19.797 18.594 13.961 1 63.38 373 GLY A N 1
ATOM 2959 C CA . GLY A 1 373 ? -18.828 19.688 14.07 1 63.38 373 GLY A CA 1
ATOM 2960 C C . GLY A 1 373 ? -18.719 20.234 15.484 1 63.38 373 GLY A C 1
ATOM 2961 O O . GLY A 1 373 ? -18.625 21.438 15.68 1 63.38 373 GLY A O 1
ATOM 2962 N N . SER A 1 374 ? -18.797 19.359 16.5 1 68.62 374 SER A N 1
ATOM 2963 C CA . SER A 1 374 ? -18.625 19.812 17.875 1 68.62 374 SER A CA 1
ATOM 2964 C C . SER A 1 374 ? -17.172 20.219 18.141 1 68.62 374 SER A C 1
ATOM 2966 O O . SER A 1 374 ? -16.25 19.734 17.5 1 68.62 374 SER A O 1
ATOM 2968 N N . VAL A 1 375 ? -17.078 21.203 19.016 1 73.44 375 VAL A N 1
ATOM 2969 C CA . VAL A 1 375 ? -15.75 21.719 19.359 1 73.44 375 VAL A CA 1
ATOM 2970 C C . VAL A 1 375 ? -14.906 20.609 19.953 1 73.44 375 VAL A C 1
ATOM 2972 O O . VAL A 1 375 ? -13.695 20.531 19.719 1 73.44 375 VAL A O 1
ATOM 2975 N N . PHE A 1 376 ? -15.484 19.656 20.562 1 80 376 PHE 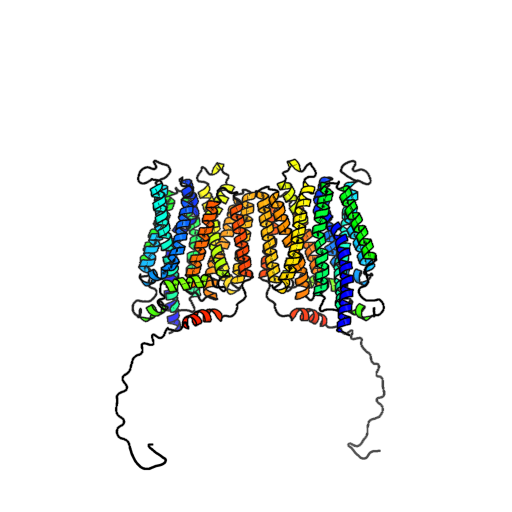A N 1
ATOM 2976 C CA . PHE A 1 376 ? -14.758 18.594 21.25 1 80 376 PHE A CA 1
ATOM 2977 C C . PHE A 1 376 ? -14.141 17.625 20.234 1 80 376 PHE A C 1
ATOM 2979 O O . PHE A 1 376 ? -13.039 17.125 20.469 1 80 376 PHE A O 1
ATOM 2986 N N . ILE A 1 377 ? -14.859 17.469 19.188 1 83.38 377 ILE A N 1
ATOM 2987 C CA . ILE A 1 377 ? -14.312 16.562 18.188 1 83.38 377 ILE A CA 1
ATOM 2988 C C . ILE A 1 377 ? -13.102 17.203 17.516 1 83.38 377 ILE A C 1
ATOM 2990 O O . ILE A 1 377 ? -12.117 16.516 17.219 1 83.38 377 ILE A O 1
ATOM 2994 N N . PHE A 1 378 ? -13.141 18.406 17.359 1 80.5 378 PHE A N 1
ATOM 2995 C CA . PHE A 1 378 ? -12.016 19.109 16.75 1 80.5 378 PHE A CA 1
ATOM 2996 C C . PHE A 1 378 ? -10.812 19.125 17.688 1 80.5 378 PHE A C 1
ATOM 2998 O O . PHE A 1 378 ? -9.672 18.984 17.234 1 80.5 378 PHE A O 1
ATOM 3005 N N . GLN A 1 379 ? -11.109 19.312 18.891 1 86 379 GLN A N 1
ATOM 3006 C CA . GLN A 1 379 ? -10.023 19.266 19.875 1 86 379 GLN A CA 1
ATOM 3007 C C . GLN A 1 379 ? -9.383 17.875 19.906 1 86 379 GLN A C 1
ATOM 3009 O O . GLN A 1 379 ? -8.156 17.75 19.984 1 86 379 GLN A O 1
ATOM 3014 N N . ALA A 1 380 ? -10.219 16.922 19.812 1 88.75 380 ALA A N 1
ATOM 3015 C CA . ALA A 1 380 ? -9.711 15.555 19.812 1 88.75 380 ALA A CA 1
ATOM 3016 C C . ALA A 1 380 ? -8.867 15.289 18.562 1 88.75 380 ALA A C 1
ATOM 3018 O O . ALA A 1 380 ? -7.812 14.648 18.656 1 88.75 380 ALA A O 1
ATOM 3019 N N . ILE A 1 381 ? -9.297 15.805 17.453 1 90.38 381 ILE A N 1
ATOM 3020 C CA . ILE A 1 381 ? -8.586 15.625 16.188 1 90.38 381 ILE A CA 1
ATOM 3021 C C . ILE A 1 381 ? -7.223 16.312 16.266 1 90.38 381 ILE A C 1
ATOM 3023 O O . ILE A 1 381 ? -6.207 15.711 15.906 1 90.38 381 ILE A O 1
ATOM 3027 N N . ILE A 1 382 ? -7.184 17.469 16.766 1 90.06 382 ILE A N 1
ATOM 3028 C CA . ILE A 1 382 ? -5.934 18.219 16.844 1 90.06 382 ILE A CA 1
ATOM 3029 C C . ILE A 1 382 ? -4.988 17.516 17.828 1 90.06 382 ILE A C 1
ATOM 3031 O O . ILE A 1 382 ? -3.791 17.391 17.547 1 90.06 382 ILE A O 1
ATOM 3035 N N . PHE A 1 383 ? -5.566 17.047 18.844 1 92.75 383 PHE A N 1
ATOM 3036 C CA . PHE A 1 383 ? -4.762 16.375 19.859 1 92.75 383 PHE A CA 1
ATOM 3037 C C . PHE A 1 383 ? -4.117 15.125 19.297 1 92.75 383 PHE A C 1
ATOM 3039 O O . PHE A 1 383 ? -2.902 14.938 19.406 1 92.75 383 PHE A O 1
ATOM 3046 N N . ILE A 1 384 ? -4.91 14.328 18.641 1 94.75 384 ILE A N 1
ATOM 3047 C CA . ILE A 1 384 ? -4.422 13.047 18.141 1 94.75 384 ILE A CA 1
ATOM 3048 C C . ILE A 1 384 ? -3.459 13.281 16.984 1 94.75 384 ILE A C 1
ATOM 3050 O O . ILE A 1 384 ? -2.457 12.578 16.844 1 94.75 384 ILE A O 1
ATOM 3054 N N . GLN A 1 385 ? -3.717 14.211 16.172 1 94.81 385 GLN A N 1
ATOM 3055 C CA . GLN A 1 385 ? -2.855 14.516 15.031 1 94.81 385 GLN A CA 1
ATOM 3056 C C . GLN A 1 385 ? -1.465 14.945 15.492 1 94.81 385 GLN A C 1
ATOM 3058 O O . GLN A 1 385 ? -0.458 14.477 14.961 1 94.81 385 GLN A O 1
ATOM 3063 N N . ASN A 1 386 ? -1.438 15.766 16.469 1 95.12 386 ASN A N 1
ATOM 3064 C CA . ASN A 1 386 ? -0.154 16.266 16.953 1 95.12 386 ASN A CA 1
ATOM 3065 C C . ASN A 1 386 ? 0.599 15.188 17.734 1 95.12 386 ASN A C 1
ATOM 3067 O O . ASN A 1 386 ? 1.829 15.148 17.719 1 95.12 386 ASN A O 1
ATOM 3071 N N . ILE A 1 387 ? -0.122 14.359 18.391 1 94.56 387 ILE A N 1
ATOM 3072 C CA . ILE A 1 387 ? 0.524 13.234 19.047 1 94.56 387 ILE A CA 1
ATOM 3073 C C . ILE A 1 387 ? 1.13 12.297 18 1 94.56 387 ILE A C 1
ATOM 3075 O O . ILE A 1 387 ? 2.234 11.781 18.188 1 94.56 387 ILE A O 1
ATOM 3079 N N . GLY A 1 388 ? 0.375 12.125 16.984 1 96.19 388 GLY A N 1
ATOM 3080 C CA . GLY A 1 388 ? 0.915 11.32 15.906 1 96.19 388 GLY A CA 1
ATOM 3081 C C . GLY A 1 388 ? 2.182 11.906 15.305 1 96.19 388 GLY A C 1
ATOM 3082 O O . GLY A 1 388 ? 3.135 11.18 15.023 1 96.19 388 GLY A O 1
ATOM 3083 N N . PHE A 1 389 ? 2.203 13.164 15.18 1 95.62 389 PHE A N 1
ATOM 3084 C CA . PHE A 1 389 ? 3.387 13.852 14.672 1 95.62 389 PHE A CA 1
ATOM 3085 C C . PHE A 1 389 ? 4.57 13.648 15.609 1 95.62 389 PHE A C 1
ATOM 3087 O O . PHE A 1 389 ? 5.668 13.305 15.164 1 95.62 389 PHE A O 1
ATOM 3094 N N . CYS A 1 390 ? 4.352 13.859 16.844 1 94.69 390 CYS A N 1
ATOM 3095 C CA . CYS A 1 390 ? 5.422 13.781 17.844 1 94.69 390 CYS A CA 1
ATOM 3096 C C . CYS A 1 390 ? 5.996 12.367 17.906 1 94.69 390 CYS A C 1
ATOM 3098 O O . CYS A 1 390 ? 7.215 12.195 17.922 1 94.69 390 CYS A O 1
ATOM 3100 N N . PHE A 1 391 ? 5.156 11.484 17.859 1 94.38 391 PHE A N 1
ATOM 3101 C CA . PHE A 1 391 ? 5.605 10.094 17.938 1 94.38 391 PHE A CA 1
ATOM 3102 C C . PHE A 1 391 ? 6.41 9.719 16.703 1 94.38 391 PHE A C 1
ATOM 3104 O O . PHE A 1 391 ? 7.461 9.078 16.812 1 94.38 391 PHE A O 1
ATOM 3111 N N . SER A 1 392 ? 5.922 10.094 15.602 1 95.12 392 SER A N 1
ATOM 3112 C CA . SER A 1 392 ? 6.609 9.758 14.359 1 95.12 392 SER A CA 1
ATOM 3113 C C . SER A 1 392 ? 7.949 10.477 14.258 1 95.12 392 SER A C 1
ATOM 3115 O O . SER A 1 392 ? 8.945 9.898 13.82 1 95.12 392 SER A O 1
ATOM 3117 N N . GLN A 1 393 ? 8.008 11.703 14.695 1 92.12 393 GLN A N 1
ATOM 3118 C CA . GLN A 1 393 ? 9.258 12.469 14.648 1 92.12 393 GLN A CA 1
ATOM 3119 C C . GLN A 1 393 ? 10.273 11.914 15.641 1 92.12 393 GLN A C 1
ATOM 3121 O O . GLN A 1 393 ? 11.469 11.883 15.359 1 92.12 393 GLN A O 1
ATOM 3126 N N . LEU A 1 394 ? 9.797 11.578 16.766 1 91.88 394 LEU A N 1
ATOM 3127 C CA . LEU A 1 394 ? 10.672 10.953 17.75 1 91.88 394 LEU A CA 1
ATOM 3128 C C . LEU A 1 394 ? 11.219 9.633 17.219 1 91.88 394 LEU A C 1
ATOM 3130 O O . LEU A 1 394 ? 12.406 9.336 17.391 1 91.88 394 LEU A O 1
ATOM 3134 N N . LEU A 1 395 ? 10.344 8.898 16.625 1 92.12 395 LEU A N 1
ATOM 3135 C CA . LEU A 1 395 ? 10.758 7.633 16.031 1 92.12 395 LEU A CA 1
ATOM 3136 C C . LEU A 1 395 ? 11.82 7.863 14.953 1 92.12 395 LEU A C 1
ATOM 3138 O O . LEU A 1 395 ? 12.82 7.145 14.898 1 92.12 395 LEU A O 1
ATOM 3142 N N . PHE A 1 396 ? 11.617 8.836 14.211 1 90.12 396 PHE A N 1
ATOM 3143 C CA . PHE A 1 396 ? 12.547 9.188 13.148 1 90.12 396 PHE A CA 1
ATOM 3144 C C . PHE A 1 396 ? 13.914 9.547 13.727 1 90.12 396 PHE A C 1
ATOM 3146 O O . PHE A 1 396 ? 14.945 9.086 13.234 1 90.12 396 PHE A O 1
ATOM 3153 N N . THR A 1 397 ? 13.938 10.297 14.75 1 86.06 397 THR A N 1
ATOM 3154 C CA . THR A 1 397 ? 15.18 10.734 15.367 1 86.06 397 THR A CA 1
ATOM 3155 C C . THR A 1 397 ? 15.883 9.57 16.062 1 86.06 397 THR A C 1
ATOM 3157 O O . THR A 1 397 ? 17.109 9.477 16.047 1 86.06 397 THR A O 1
ATOM 3160 N N . MET A 1 398 ? 15.133 8.68 16.594 1 88.81 398 MET A N 1
ATOM 3161 C CA . MET A 1 398 ? 15.695 7.539 17.297 1 88.81 398 MET A CA 1
ATOM 3162 C C . MET A 1 398 ? 16.266 6.52 16.328 1 88.81 398 MET A C 1
ATOM 3164 O O . MET A 1 398 ? 17.188 5.773 16.656 1 88.81 398 MET A O 1
ATOM 3168 N N . LEU A 1 399 ? 15.75 6.488 15.117 1 89.5 399 LEU A N 1
ATOM 3169 C CA . LEU A 1 399 ? 16.172 5.508 14.125 1 89.5 399 LEU A CA 1
ATOM 3170 C C . LEU A 1 399 ? 17.281 6.066 13.242 1 89.5 399 LEU A C 1
ATOM 3172 O O . LEU A 1 399 ? 17.547 5.543 12.164 1 89.5 399 LEU A O 1
ATOM 3176 N N . GLU A 1 400 ? 17.953 7.016 13.688 1 83.5 400 GLU A N 1
ATOM 3177 C CA . GLU A 1 400 ? 19.016 7.648 12.914 1 83.5 400 GLU A CA 1
ATOM 3178 C C . GLU A 1 400 ? 20.188 6.695 12.711 1 83.5 400 GLU A C 1
ATOM 3180 O O . GLU A 1 400 ? 20.859 6.746 11.68 1 83.5 400 GLU A O 1
ATOM 3185 N N . SER A 1 401 ? 20.391 5.777 13.625 1 86.69 401 SER A N 1
ATOM 3186 C CA . SER A 1 401 ? 21.516 4.844 13.547 1 86.69 401 SER A CA 1
ATOM 3187 C C . SER A 1 401 ? 21.141 3.607 12.734 1 86.69 401 SER A C 1
ATOM 3189 O O . SER A 1 401 ? 22.031 2.846 12.328 1 86.69 401 SER A O 1
ATOM 3191 N N . GLN A 1 402 ? 19.922 3.492 12.43 1 88.81 402 GLN A N 1
ATOM 3192 C CA . GLN A 1 402 ? 19.469 2.334 11.664 1 88.81 402 GLN A CA 1
ATOM 3193 C C . GLN A 1 402 ? 19.453 2.629 10.172 1 88.81 402 GLN A C 1
ATOM 3195 O O . GLN A 1 402 ? 19.547 3.789 9.758 1 88.81 402 GLN A O 1
ATOM 3200 N N . PRO A 1 403 ? 19.422 1.574 9.414 1 90.38 403 PRO A N 1
ATOM 3201 C CA . PRO A 1 403 ? 19.344 1.8 7.969 1 90.38 403 PRO A CA 1
ATOM 3202 C C . PRO A 1 403 ? 18.172 2.688 7.574 1 90.38 403 PRO A C 1
ATOM 3204 O O . PRO A 1 403 ? 17.094 2.605 8.18 1 90.38 403 PRO A O 1
ATOM 3207 N N . ILE A 1 404 ? 18.328 3.477 6.652 1 89.69 404 ILE A N 1
ATOM 3208 C CA . ILE A 1 404 ? 17.438 4.551 6.242 1 89.69 404 ILE A CA 1
ATOM 3209 C C . ILE A 1 404 ? 16.078 3.971 5.852 1 89.69 404 ILE A C 1
ATOM 3211 O O . ILE A 1 404 ? 15.062 4.668 5.891 1 89.69 404 ILE A O 1
ATOM 3215 N N . TYR A 1 405 ? 16.016 2.668 5.484 1 91.56 405 TYR A N 1
ATOM 3216 C CA . TYR A 1 405 ? 14.766 2.102 4.988 1 91.56 405 TYR A CA 1
ATOM 3217 C C . TYR A 1 405 ? 13.859 1.683 6.137 1 91.56 405 TYR A C 1
ATOM 3219 O O . TYR A 1 405 ? 12.68 1.398 5.934 1 91.56 405 TYR A O 1
ATOM 3227 N N . VAL A 1 406 ? 14.258 1.638 7.363 1 93.06 406 VAL A N 1
ATOM 3228 C CA . VAL A 1 406 ? 13.492 1.119 8.492 1 93.06 406 VAL A CA 1
ATOM 3229 C C . VAL A 1 406 ? 12.328 2.059 8.805 1 93.06 406 VAL A C 1
ATOM 3231 O O . VAL A 1 406 ? 11.203 1.611 9.039 1 93.06 406 VAL A O 1
ATOM 3234 N N . TYR A 1 407 ? 12.641 3.367 8.836 1 94 407 TYR A N 1
ATOM 3235 C CA . TYR A 1 407 ? 11.602 4.332 9.164 1 94 407 TYR A CA 1
ATOM 3236 C C . TYR A 1 407 ? 10.453 4.266 8.156 1 94 407 TYR A C 1
ATOM 3238 O O . TYR A 1 407 ? 9.289 4.121 8.539 1 94 407 TYR A O 1
ATOM 3246 N N . PRO A 1 408 ? 10.719 4.344 6.844 1 94.62 408 PRO A N 1
ATOM 3247 C CA . PRO A 1 408 ? 9.609 4.242 5.891 1 94.62 408 PRO A CA 1
ATOM 3248 C C . PRO A 1 408 ? 8.883 2.9 5.961 1 94.62 408 PRO A C 1
ATOM 3250 O O . PRO A 1 408 ? 7.688 2.824 5.684 1 94.62 408 PRO A O 1
ATOM 3253 N N . MET A 1 409 ? 9.555 1.832 6.363 1 94.81 409 MET A N 1
ATOM 3254 C CA . MET A 1 409 ? 8.898 0.537 6.527 1 94.81 409 MET A CA 1
ATOM 3255 C C . MET A 1 409 ? 7.859 0.589 7.645 1 94.81 409 MET A C 1
ATOM 3257 O O . MET A 1 409 ? 6.754 0.07 7.492 1 94.81 409 MET A O 1
ATOM 3261 N N . ILE A 1 410 ? 8.211 1.209 8.711 1 95.25 410 ILE A N 1
ATOM 3262 C CA . ILE A 1 410 ? 7.289 1.338 9.836 1 95.25 410 ILE A CA 1
ATOM 3263 C C . ILE A 1 410 ? 6.094 2.201 9.43 1 95.25 410 ILE A C 1
ATOM 3265 O O . ILE A 1 410 ? 4.945 1.862 9.719 1 95.25 410 ILE A O 1
ATOM 3269 N N . VAL A 1 411 ? 6.375 3.303 8.781 1 95.75 411 VAL A N 1
ATOM 3270 C CA . VAL A 1 411 ? 5.312 4.195 8.328 1 95.75 411 VAL A CA 1
ATOM 3271 C C . VAL A 1 411 ? 4.379 3.449 7.379 1 95.75 411 VAL A C 1
ATOM 3273 O O . VAL A 1 411 ? 3.166 3.668 7.395 1 95.75 411 VAL A O 1
ATOM 3276 N N . ASN A 1 412 ? 4.922 2.57 6.574 1 95.94 412 ASN A N 1
ATOM 3277 C CA . ASN A 1 412 ? 4.113 1.769 5.664 1 95.94 412 ASN A CA 1
ATOM 3278 C C . ASN A 1 412 ? 3.148 0.862 6.422 1 95.94 412 ASN A C 1
ATOM 3280 O O . ASN A 1 412 ? 1.98 0.736 6.047 1 95.94 412 ASN A O 1
ATOM 3284 N N . VAL A 1 413 ? 3.617 0.246 7.422 1 95.19 413 VAL A N 1
ATOM 3285 C CA . VAL A 1 413 ? 2.773 -0.632 8.227 1 95.19 413 VAL A CA 1
ATOM 3286 C C . VAL A 1 413 ? 1.651 0.177 8.867 1 95.19 413 VAL A C 1
ATOM 3288 O O . VAL A 1 413 ? 0.498 -0.26 8.898 1 95.19 413 VAL A O 1
ATOM 3291 N N . ILE A 1 414 ? 1.974 1.362 9.359 1 96 414 ILE A N 1
ATOM 3292 C CA . ILE A 1 414 ? 0.958 2.219 9.961 1 96 414 ILE A CA 1
ATOM 3293 C C . ILE A 1 414 ? -0.073 2.619 8.914 1 96 414 ILE A C 1
ATOM 3295 O O . ILE A 1 414 ? -1.27 2.688 9.203 1 96 414 ILE A O 1
ATOM 3299 N N . ALA A 1 415 ? 0.436 2.932 7.723 1 96.25 415 ALA A N 1
ATOM 3300 C CA . ALA A 1 415 ? -0.471 3.291 6.637 1 96.25 415 ALA A CA 1
ATOM 3301 C C . ALA A 1 415 ? -1.408 2.135 6.301 1 96.25 415 ALA A C 1
ATOM 3303 O O . ALA A 1 415 ? -2.596 2.346 6.043 1 96.25 415 ALA A O 1
ATOM 3304 N N . LEU A 1 416 ? -0.895 0.901 6.273 1 96 416 LEU A N 1
ATOM 3305 C CA . LEU A 1 416 ? -1.716 -0.275 6.008 1 96 416 LEU A CA 1
ATOM 3306 C C . LEU A 1 416 ? -2.77 -0.461 7.094 1 96 416 LEU A C 1
ATOM 3308 O O . LEU A 1 416 ? -3.932 -0.746 6.797 1 96 416 LEU A O 1
ATOM 3312 N N . ILE A 1 417 ? -2.371 -0.261 8.32 1 94.62 417 ILE A N 1
ATOM 3313 C CA . ILE A 1 417 ? -3.299 -0.382 9.438 1 94.62 417 ILE A CA 1
ATOM 3314 C C . ILE A 1 417 ? -4.398 0.67 9.312 1 94.62 417 ILE A C 1
ATOM 3316 O O . ILE A 1 417 ? -5.566 0.392 9.594 1 94.62 417 ILE A O 1
ATOM 3320 N N . THR A 1 418 ? -3.975 1.839 8.93 1 94.81 418 THR A N 1
ATOM 3321 C CA . THR A 1 418 ? -4.949 2.908 8.75 1 94.81 418 THR A CA 1
ATOM 3322 C C . THR A 1 418 ? -5.969 2.535 7.68 1 94.81 418 THR A C 1
ATOM 3324 O O . THR A 1 418 ? -7.172 2.746 7.855 1 94.81 418 THR A O 1
ATOM 3327 N N . ASN A 1 419 ? -5.535 1.973 6.59 1 93.88 419 ASN A N 1
ATOM 3328 C CA . ASN A 1 419 ? -6.449 1.565 5.527 1 93.88 419 ASN A CA 1
ATOM 3329 C C . ASN A 1 419 ? -7.391 0.457 5.992 1 93.88 419 ASN A C 1
ATOM 3331 O O . ASN A 1 419 ? -8.586 0.479 5.684 1 93.88 419 ASN A O 1
ATOM 3335 N N . VAL A 1 420 ? -6.891 -0.487 6.754 1 91.75 420 VAL A N 1
ATOM 3336 C CA . VAL A 1 420 ? -7.703 -1.585 7.266 1 91.75 420 VAL A CA 1
ATOM 3337 C C . VAL A 1 420 ? -8.766 -1.041 8.219 1 91.75 420 VAL A C 1
ATOM 3339 O O . VAL A 1 420 ? -9.922 -1.467 8.172 1 91.75 420 VAL A O 1
ATOM 3342 N N . SER A 1 421 ? -8.43 -0.07 9.023 1 91 421 SER A N 1
ATOM 3343 C CA . SER A 1 421 ? -9.359 0.504 9.984 1 91 421 SER A CA 1
ATOM 3344 C C . SER A 1 421 ? -10.516 1.213 9.281 1 91 421 SER A C 1
ATOM 3346 O O . SER A 1 421 ? -11.648 1.182 9.758 1 91 421 SER A O 1
ATOM 3348 N N . LEU A 1 422 ? -10.195 1.764 8.195 1 88.75 422 LEU A N 1
ATOM 3349 C CA . LEU A 1 422 ? -11.219 2.484 7.449 1 88.75 422 LEU A CA 1
ATOM 3350 C C . LEU A 1 422 ? -12.156 1.517 6.738 1 88.75 422 LEU A C 1
ATOM 3352 O O . LEU A 1 422 ? -13.359 1.788 6.613 1 88.75 422 LEU A O 1
ATOM 3356 N N . GLN A 1 423 ? -11.641 0.394 6.332 1 83.44 423 GLN A N 1
ATOM 3357 C CA . GLN A 1 423 ? -12.445 -0.583 5.602 1 83.44 423 GLN A CA 1
ATOM 3358 C C . GLN A 1 423 ? -13.359 -1.357 6.547 1 83.44 423 GLN A C 1
ATOM 3360 O O . GLN A 1 423 ? -14.461 -1.753 6.16 1 83.44 423 GLN A O 1
ATOM 3365 N N . PHE A 1 424 ? -12.961 -1.569 7.691 1 76.5 424 PHE A N 1
ATOM 3366 C CA . PHE A 1 424 ? -13.727 -2.404 8.609 1 76.5 424 PHE A CA 1
ATOM 3367 C C . PHE A 1 424 ? -14.57 -1.547 9.547 1 76.5 424 PHE A C 1
ATOM 3369 O O . PHE A 1 424 ? -15.062 -2.033 10.562 1 76.5 424 PHE A O 1
ATOM 3376 N N . GLU A 1 425 ? -14.586 -0.279 9.156 1 74.44 425 GLU A N 1
ATOM 3377 C CA . GLU A 1 425 ? -15.484 0.56 9.938 1 74.44 425 GLU A CA 1
ATOM 3378 C C . GLU A 1 425 ? -16.938 0.155 9.727 1 74.44 425 GLU A C 1
ATOM 3380 O O . GLU A 1 425 ? -17.359 -0.096 8.594 1 74.44 425 GLU A O 1
ATOM 3385 N N . GLU A 1 426 ? -17.594 -0.393 10.758 1 57.59 426 GLU A N 1
ATOM 3386 C CA . GLU A 1 426 ? -18.984 -0.804 10.742 1 57.59 426 GLU A CA 1
ATOM 3387 C C . GLU A 1 426 ? -19.875 0.313 10.211 1 57.59 426 GLU A C 1
ATOM 3389 O O . GLU A 1 426 ? -19.703 1.48 10.562 1 57.59 426 GLU A O 1
ATOM 3394 N N . LYS A 1 427 ? -20.438 0.213 8.906 1 51.69 427 LYS A N 1
ATOM 3395 C CA . LYS A 1 427 ? -21.438 1.104 8.344 1 51.69 427 LYS A CA 1
ATOM 3396 C C . LYS A 1 427 ? -22.422 1.572 9.414 1 51.69 427 LYS A C 1
ATOM 3398 O O . LYS A 1 427 ? -23.375 0.865 9.742 1 51.69 427 LYS A O 1
ATOM 3403 N N . ASN A 1 428 ? -22.062 2.045 10.5 1 44.31 428 ASN A N 1
ATOM 3404 C CA . ASN A 1 428 ? -23.25 2.58 11.164 1 44.31 428 ASN A CA 1
ATOM 3405 C C . ASN A 1 428 ? -23.906 3.668 10.328 1 44.31 428 ASN A C 1
ATOM 3407 O O . ASN A 1 428 ? -23.422 4.793 10.25 1 44.31 428 ASN A O 1
ATOM 3411 N N . ASP A 1 429 ? -24.234 3.498 9.109 1 39.06 429 ASP A N 1
ATOM 3412 C CA . ASP A 1 429 ? -25.016 4.5 8.383 1 39.06 429 ASP A CA 1
ATOM 3413 C C . ASP A 1 429 ? -25.734 5.438 9.352 1 39.06 429 ASP A C 1
ATOM 3415 O O . ASP A 1 429 ? -26.094 6.559 8.984 1 39.06 429 ASP A O 1
ATOM 3419 N N . HIS A 1 430 ? -26.969 4.984 10.07 1 34.75 430 HIS A N 1
ATOM 3420 C CA . HIS A 1 430 ? -28.047 5.91 10.391 1 34.75 430 HIS A CA 1
ATOM 3421 C C . HIS A 1 430 ? -27.531 7.109 11.172 1 34.75 430 HIS A C 1
ATOM 3423 O O . HIS A 1 430 ? -26.609 6.98 11.984 1 34.75 430 HIS A O 1
ATOM 3429 N N . GLN A 1 431 ? -28 8.422 10.891 1 38.81 431 GLN A N 1
ATOM 3430 C CA . GLN A 1 431 ? -28.281 9.742 11.445 1 38.81 431 GLN A CA 1
ATOM 3431 C C . GLN A 1 431 ? -28.328 9.711 12.969 1 38.81 431 GLN A C 1
ATOM 3433 O O . GLN A 1 431 ? -28.219 10.75 13.617 1 38.81 431 GLN A O 1
ATOM 3438 N N . GLN A 1 432 ? -28.766 8.625 13.602 1 37.94 432 GLN A N 1
ATOM 3439 C CA . GLN A 1 432 ? -29.438 8.625 14.898 1 37.94 432 GLN A CA 1
ATOM 3440 C C . GLN A 1 432 ? -28.422 8.594 16.047 1 37.94 432 GLN A C 1
ATOM 3442 O O . GLN A 1 432 ? -28.797 8.781 17.203 1 37.94 432 GLN A O 1
ATOM 3447 N N . SER A 1 433 ? -27.25 8.297 15.852 1 38.47 433 SER A N 1
ATOM 3448 C CA . SER A 1 433 ? -26.547 7.969 17.094 1 38.47 433 SER A CA 1
ATOM 3449 C C . SER A 1 433 ? -26.031 9.227 17.781 1 38.47 433 SER A C 1
ATOM 3451 O O . SER A 1 433 ? -25.938 9.281 19 1 38.47 433 SER A O 1
ATOM 3453 N N . TYR A 1 434 ? -25.406 10.094 17.156 1 37.81 434 TYR A N 1
ATOM 3454 C CA . TYR A 1 4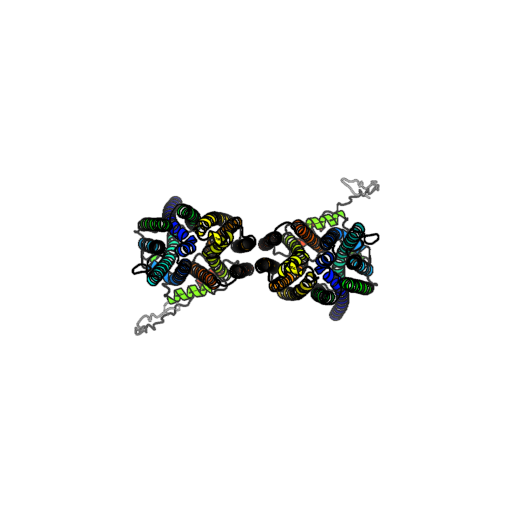34 ? -24.844 11.219 17.891 1 37.81 434 TYR A CA 1
ATOM 3455 C C . TYR A 1 434 ? -25.953 12.078 18.5 1 37.81 434 TYR A C 1
ATOM 3457 O O . TYR A 1 434 ? -25.703 12.836 19.438 1 37.81 434 TYR A O 1
ATOM 3465 N N . VAL A 1 435 ? -27.094 12.172 17.906 1 39.62 435 VAL A N 1
ATOM 3466 C CA . VAL A 1 435 ? -28.219 12.727 18.656 1 39.62 435 VAL A CA 1
ATOM 3467 C C . VAL A 1 435 ? -28.391 11.969 19.969 1 39.62 435 VAL A C 1
ATOM 3469 O O . VAL A 1 435 ? -28.734 12.555 21 1 39.62 435 VAL A O 1
ATOM 3472 N N . LYS A 1 436 ? -27.953 10.75 19.906 1 42.69 436 LYS A N 1
ATOM 3473 C CA . LYS A 1 436 ? -28.109 10.008 21.141 1 42.69 436 LYS A CA 1
ATOM 3474 C C . LYS A 1 436 ? -26.984 10.305 22.125 1 42.69 436 LYS A C 1
ATOM 3476 O O . LYS A 1 436 ? -27.219 10.383 23.344 1 42.69 436 LYS A O 1
ATOM 3481 N N . LEU A 1 437 ? -25.859 10.516 21.703 1 41 437 LEU A N 1
ATOM 3482 C CA . LEU A 1 437 ? -24.781 10.812 22.641 1 41 437 LEU A CA 1
ATOM 3483 C C . LEU A 1 437 ? -24.969 12.195 23.266 1 41 437 LEU A C 1
ATOM 3485 O O . LEU A 1 437 ? -24.75 12.367 24.469 1 41 437 LEU A O 1
ATOM 3489 N N . ASP A 1 438 ? -25.297 13.062 22.516 1 43.94 438 ASP A N 1
ATOM 3490 C CA . ASP A 1 438 ? -25.703 14.344 23.094 1 43.94 438 ASP A CA 1
ATOM 3491 C C . ASP A 1 438 ? -26.938 14.195 23.969 1 43.94 438 ASP A C 1
ATOM 3493 O O . ASP A 1 438 ? -27.047 14.836 25.016 1 43.94 438 ASP A O 1
ATOM 3497 N N . GLN A 1 439 ? -27.875 13.414 23.453 1 40.91 439 GLN A N 1
ATOM 3498 C CA . GLN A 1 439 ? -29.062 13.219 24.266 1 40.91 439 GLN A CA 1
ATOM 3499 C C . GLN A 1 439 ? -28.75 12.391 25.516 1 40.91 439 GLN A C 1
ATOM 3501 O O . GLN A 1 439 ? -29.344 12.617 26.562 1 40.91 439 GLN A O 1
ATOM 3506 N N . GLU A 1 440 ? -27.984 11.422 25.391 1 42.56 440 GLU A N 1
ATOM 3507 C CA . GLU A 1 440 ? -27.688 10.648 26.578 1 42.56 440 GLU A CA 1
ATOM 3508 C C . GLU A 1 440 ? -26.938 11.492 27.609 1 42.56 440 GLU A C 1
ATOM 3510 O O . GLU A 1 440 ? -27.141 11.336 28.812 1 42.56 440 GLU A O 1
ATOM 3515 N N . TYR A 1 441 ? -26.094 12.312 27.188 1 39 441 TYR A N 1
ATOM 3516 C CA . TYR A 1 441 ? -25.469 13.195 28.172 1 39 441 TYR A CA 1
ATOM 3517 C C . TYR A 1 441 ? -26.422 14.289 28.625 1 39 441 TYR A C 1
ATOM 3519 O O . TYR A 1 441 ? -26.281 14.859 29.703 1 39 441 TYR A O 1
ATOM 3527 N N . SER A 1 442 ? -27.25 14.711 27.75 1 37.41 442 SER A N 1
ATOM 3528 C CA . SER A 1 442 ? -28.297 15.562 28.297 1 37.41 442 SER A CA 1
ATOM 3529 C C . SER A 1 442 ? -29.125 14.805 29.328 1 37.41 442 SER A C 1
ATOM 3531 O O . SER A 1 442 ? -29.781 15.414 30.172 1 37.41 442 SER A O 1
ATOM 3533 N N . LEU A 1 443 ? -29.172 13.469 29.172 1 33.69 443 LEU A N 1
ATOM 3534 C CA . LEU A 1 443 ? -29.969 12.727 30.141 1 33.69 443 LEU A CA 1
ATOM 3535 C C . LEU A 1 443 ? -29.125 12.359 31.359 1 33.69 443 LEU A C 1
ATOM 3537 O O . LEU A 1 443 ? -29.5 11.492 32.156 1 33.69 443 LEU A O 1
ATOM 3541 N N . LEU A 1 444 ? -27.859 12.75 31.312 1 32.78 444 LEU A N 1
ATOM 3542 C CA . LEU A 1 444 ? -27.312 12.562 32.656 1 32.78 444 LEU A CA 1
ATOM 3543 C C . LEU A 1 444 ? -28.203 13.234 33.688 1 32.78 444 LEU A C 1
ATOM 3545 O O . LEU A 1 444 ? -28.609 14.391 33.5 1 32.78 444 LEU A O 1
ATOM 3549 N N . PRO A 1 445 ? -28.812 12.414 34.531 1 30.28 445 PRO A N 1
ATOM 3550 C CA . PRO A 1 445 ? -29.703 12.953 35.562 1 30.28 445 PRO A CA 1
ATOM 3551 C C . PRO A 1 445 ? -29.094 14.141 36.312 1 30.28 445 PRO A C 1
ATOM 3553 O O . PRO A 1 445 ? -27.891 14.172 36.562 1 30.28 445 PRO A O 1
ATOM 3556 N N . GLU A 1 446 ? -29.516 15.336 36.125 1 28.55 446 GLU A N 1
ATOM 3557 C CA . GLU A 1 446 ? -29.391 16.375 37.156 1 28.55 446 GLU A CA 1
ATOM 3558 C C . GLU A 1 446 ? -29.406 15.781 38.562 1 28.55 446 GLU A C 1
ATOM 3560 O O . GLU A 1 446 ? -30.359 15.07 38.906 1 28.55 446 GLU A O 1
ATOM 3565 N N . LYS A 1 447 ? -28.344 15.438 39.094 1 30.7 447 LYS A N 1
ATOM 3566 C CA . LYS A 1 447 ? -28.5 15.352 40.531 1 30.7 447 LYS A CA 1
ATOM 3567 C C . LYS A 1 447 ? -29.422 16.438 41.062 1 30.7 447 LYS A C 1
ATOM 3569 O O . LYS A 1 447 ? -29.141 17.625 40.938 1 30.7 447 LYS A O 1
ATOM 3574 N N . TYR A 1 448 ? -30.781 16.25 41.188 1 25.7 448 TYR A N 1
ATOM 3575 C CA . TYR A 1 448 ? -31.75 17 41.969 1 25.7 448 TYR A CA 1
ATOM 3576 C C . TYR A 1 448 ? -31.141 17.406 43.312 1 25.7 448 TYR A C 1
ATOM 3578 O O . TYR A 1 448 ? -30.672 16.562 44.062 1 25.7 448 TYR A O 1
ATOM 3586 N N . ASP A 1 449 ? -30.359 18.5 43.406 1 25.97 449 ASP A N 1
ATOM 3587 C CA . ASP A 1 449 ? -30.297 19.156 44.719 1 25.97 449 ASP A CA 1
ATOM 3588 C C . ASP A 1 449 ? -31.656 19.141 45.406 1 25.97 449 ASP A C 1
ATOM 3590 O O . ASP A 1 449 ? -32.562 19.891 45.062 1 25.97 449 ASP A O 1
ATOM 3594 N N . ILE A 1 450 ? -32.156 17.969 45.719 1 27.36 450 ILE A N 1
ATOM 3595 C CA . ILE A 1 450 ? -33.25 17.859 46.688 1 27.36 450 ILE A CA 1
ATOM 3596 C C . ILE A 1 450 ? -32.938 18.672 47.938 1 27.36 450 ILE A C 1
ATOM 3598 O O . ILE A 1 450 ? -32.125 18.25 48.781 1 27.36 450 ILE A O 1
ATOM 3602 N N . SER A 1 451 ? -32.594 19.922 47.875 1 24.12 451 SER A N 1
ATOM 3603 C CA . SER A 1 451 ? -32.844 20.734 49.062 1 24.12 451 SER A CA 1
ATOM 3604 C C . SER A 1 451 ? -34.219 20.391 49.688 1 24.12 451 SER A C 1
ATOM 3606 O O . SER A 1 451 ? -35.188 20.234 48.938 1 24.12 451 SER A O 1
ATOM 3608 N N . GLU A 1 452 ? -34.219 19.828 50.906 1 25.41 452 GLU A N 1
ATOM 3609 C CA . GLU A 1 452 ? -35.25 19.656 51.906 1 25.41 452 GLU A CA 1
ATOM 3610 C C . GLU A 1 452 ? -36.125 20.906 52.031 1 25.41 452 GLU A C 1
ATOM 3612 O O . GLU A 1 452 ? -35.625 21.969 52.438 1 25.41 452 GLU A O 1
ATOM 3617 N N . LYS A 1 453 ? -36.875 21.359 51.031 1 25.12 453 LYS A N 1
ATOM 3618 C CA . LYS A 1 453 ? -37.969 22.266 51.375 1 25.12 453 LYS A CA 1
ATOM 3619 C C . LYS A 1 453 ? -38.688 21.797 52.625 1 25.12 453 LYS A C 1
ATOM 3621 O O . LYS A 1 453 ? -39.406 20.781 52.594 1 25.12 453 LYS A O 1
ATOM 3626 N N . ASP A 1 454 ? -38.125 21.891 53.938 1 23.72 454 ASP A N 1
ATOM 3627 C CA . ASP A 1 454 ? -38.875 22.031 55.188 1 23.72 454 ASP A CA 1
ATOM 3628 C C . ASP A 1 454 ? -39.969 23.078 55.062 1 23.72 454 ASP A C 1
ATOM 3630 O O . ASP A 1 454 ? -39.688 24.281 54.969 1 23.72 454 ASP A O 1
ATOM 3634 N N . THR A 1 455 ? -40.906 22.984 54.062 1 21.86 455 THR A N 1
ATOM 3635 C CA . THR A 1 455 ? -42.125 23.75 54.25 1 21.86 455 THR A CA 1
ATOM 3636 C C . THR A 1 455 ? -42.688 23.562 55.688 1 21.86 455 THR A C 1
ATOM 3638 O O . THR A 1 455 ? -42.906 22.422 56.125 1 21.86 455 THR A O 1
ATOM 3641 N N . ASP A 1 456 ? -42.5 24.438 56.656 1 21.06 456 ASP A N 1
ATOM 3642 C CA . ASP A 1 456 ? -43.156 24.844 57.906 1 21.06 456 ASP A CA 1
ATOM 3643 C C . ASP A 1 456 ? -44.656 25 57.719 1 21.06 456 ASP A C 1
ATOM 3645 O O . ASP A 1 456 ? -45.188 26.109 57.625 1 21.06 456 ASP A O 1
ATOM 3649 N N . GLU A 1 457 ? -45.5 24.234 56.938 1 20.42 457 GLU A N 1
ATOM 3650 C CA . GLU A 1 457 ? -46.938 24.328 57.062 1 20.42 457 GLU A CA 1
ATOM 3651 C C . GLU A 1 457 ? -47.375 24 58.5 1 20.42 457 GLU A C 1
ATOM 3653 O O . GLU A 1 457 ? -47.469 22.828 58.875 1 20.42 457 GLU A O 1
ATOM 3658 N N . SER A 1 458 ? -47.125 24.625 59.625 1 20.48 458 SER A N 1
ATOM 3659 C CA . SER A 1 458 ? -47.844 24.766 60.875 1 20.48 458 SER A CA 1
ATOM 3660 C C . SER A 1 458 ? -49.25 25.281 60.688 1 20.48 458 SER A C 1
ATOM 3662 O O . SER A 1 458 ? -49.906 25.656 61.656 1 20.48 458 SER A O 1
ATOM 3664 N N . GLU A 1 459 ? -50.062 25.516 59.625 1 19.55 459 GLU A N 1
ATOM 3665 C CA . GLU A 1 459 ? -51.406 25.938 59.969 1 19.55 459 GLU A CA 1
ATOM 3666 C C . GLU A 1 459 ? -52.125 24.891 60.844 1 19.55 459 GLU A C 1
ATOM 3668 O O . GLU A 1 459 ? -51.688 23.734 60.906 1 19.55 459 GLU A O 1
ATOM 3673 N N . GLY A 1 460 ? -53.781 25.172 61.281 1 18.56 460 GLY A N 1
ATOM 3674 C CA . GLY A 1 460 ? -54.969 25.359 62.062 1 18.56 460 GLY A CA 1
ATOM 3675 C C . GLY A 1 460 ? -55.969 24.219 61.906 1 18.56 460 GLY A C 1
ATOM 3676 O O . GLY A 1 460 ? -56.781 24.203 61 1 18.56 460 GLY A O 1
ATOM 3677 N N . LEU A 1 461 ? -55.812 22.953 62.188 1 18.69 461 LEU A N 1
ATOM 3678 C CA . LEU A 1 461 ? -56.781 21.953 62.625 1 18.69 461 LEU A CA 1
ATOM 3679 C C . LEU A 1 461 ? -57.562 22.453 63.812 1 18.69 461 LEU A C 1
ATOM 3681 O O . LEU A 1 461 ? -57.188 22.219 64.938 1 18.69 461 LEU A O 1
ATOM 3685 N N . GLY A 1 462 ? -58.406 23.594 63.938 1 17.53 462 GLY A N 1
ATOM 3686 C CA . GLY A 1 462 ? -59.656 23.688 64.688 1 17.53 462 GLY A CA 1
ATOM 3687 C C . GLY A 1 462 ? -60.688 22.641 64.25 1 17.53 462 GLY A C 1
ATOM 3688 O O . GLY A 1 462 ? -60.844 21.609 64.875 1 17.53 462 GLY A O 1
ATOM 3689 N N . ASN A 1 463 ? -62.125 23.016 63.719 1 19.16 463 ASN A N 1
ATOM 3690 C CA . ASN A 1 463 ? -63.531 22.734 63.875 1 19.16 463 ASN A CA 1
ATOM 3691 C C . ASN A 1 463 ? -63.969 21.547 63.031 1 19.16 463 ASN A C 1
ATOM 3693 O O . ASN A 1 463 ? -65.125 21.188 63.031 1 19.16 463 ASN A O 1
ATOM 3697 N N . LEU A 1 464 ? -63.844 21.266 61.75 1 17.52 464 LEU A N 1
ATOM 3698 C CA . LEU A 1 464 ? -64.875 20.922 60.812 1 17.52 464 LEU A CA 1
ATOM 3699 C C . LEU A 1 464 ? -65.438 19.531 61.094 1 17.52 464 LEU A C 1
ATOM 3701 O O . LEU A 1 464 ? -65.125 18.562 60.438 1 17.52 464 LEU A O 1
ATOM 3705 N N . ILE A 1 465 ? -66.062 19.188 62.344 1 17.05 465 ILE A N 1
ATOM 3706 C CA . ILE A 1 465 ? -66.938 18.219 63 1 17.05 465 ILE A CA 1
ATOM 3707 C C . ILE A 1 465 ? -68.375 18.438 62.562 1 17.05 465 ILE A C 1
ATOM 3709 O O . ILE A 1 465 ? -69.312 18.094 63.281 1 17.05 465 ILE A O 1
ATOM 3713 N N . THR A 1 466 ? -69.125 18.719 61.625 1 18.77 466 THR A N 1
ATOM 3714 C CA . THR A 1 466 ? -70.562 18.656 61.688 1 18.77 466 THR A CA 1
ATOM 3715 C C . THR A 1 466 ? -71 17.234 62.031 1 18.77 466 THR A C 1
ATOM 3717 O O . THR A 1 466 ? -70.375 16.266 61.656 1 18.77 466 THR A O 1
ATOM 3720 N N . PRO A 1 467 ? -72.188 17.062 62.969 1 18.91 467 PRO A N 1
ATOM 3721 C CA . PRO A 1 467 ? -72.812 16.109 63.875 1 18.91 467 PRO A CA 1
ATOM 3722 C C . PRO A 1 467 ? -73.25 14.828 63.156 1 18.91 467 PRO A C 1
ATOM 3724 O O . PRO A 1 467 ? -73.062 13.727 63.688 1 18.91 467 PRO A O 1
ATOM 3727 N N . ASP A 1 468 ? -74.562 14.812 62.656 1 19.19 468 ASP A N 1
ATOM 3728 C CA . ASP A 1 468 ? -75.75 13.961 62.5 1 19.19 468 ASP A CA 1
ATOM 3729 C C . ASP A 1 468 ? -75.375 12.609 61.906 1 19.19 468 ASP A C 1
ATOM 3731 O O . ASP A 1 468 ? -74.375 12.5 61.188 1 19.19 468 ASP A O 1
ATOM 3735 N N . PHE A 1 469 ? -75.688 11.297 62.281 1 26.66 469 PHE A N 1
ATOM 3736 C CA . PHE A 1 469 ? -75.188 10.375 61.25 1 26.66 469 PHE A CA 1
ATOM 3737 C C . PHE A 1 469 ? -75 11.094 59.938 1 26.66 469 PHE A C 1
ATOM 3739 O O . PHE A 1 469 ? -74.625 10.477 58.938 1 26.66 469 PHE A O 1
ATOM 3746 N N . MET A 1 470 ? -75.625 11.852 59.906 1 19.69 470 MET A N 1
ATOM 3747 C CA . MET A 1 470 ? -76.75 12.25 60.719 1 19.69 470 MET A CA 1
ATOM 3748 C C . MET A 1 470 ? -77.25 13.656 60.344 1 19.69 470 MET A C 1
ATOM 3750 O O . MET A 1 470 ? -76.438 14.469 59.875 1 19.69 470 MET A O 1
ATOM 3754 N N . GLU A 1 471 ? -78.125 14.367 61.125 1 19.47 471 GLU A N 1
ATOM 3755 C CA . GLU A 1 471 ? -79.438 15.023 61.031 1 19.47 471 GLU A CA 1
ATOM 3756 C C . GLU A 1 471 ? -79.375 16.172 60.031 1 19.47 471 GLU A C 1
ATOM 3758 O O . GLU A 1 471 ? -80.188 16.203 59.094 1 19.47 471 GLU A O 1
ATOM 3763 N N . SER A 1 472 ? -80.312 17.641 60.344 1 16.45 472 SER A N 1
ATOM 3764 C CA . SER A 1 472 ? -80.688 19 60 1 16.45 472 SER A CA 1
ATOM 3765 C C . SER A 1 472 ? -79.438 19.828 59.594 1 16.45 472 SER A C 1
ATOM 3767 O O . SER A 1 472 ? -79.562 20.922 59.031 1 16.45 472 SER A O 1
ATOM 3769 N N . ARG A 1 473 ? -78.375 19.906 60.312 1 15.73 473 ARG A N 1
ATOM 3770 C CA . ARG A 1 473 ? -78.062 21.016 61.188 1 15.73 473 ARG A CA 1
ATOM 3771 C C . ARG A 1 473 ? -77.688 22.266 60.375 1 15.73 473 ARG A C 1
ATOM 3773 O O . ARG A 1 473 ? -77.125 22.156 59.281 1 15.73 473 ARG A O 1
ATOM 3780 N N . LEU A 1 474 ? -77.625 23.531 61.219 1 14.66 474 LEU A N 1
ATOM 3781 C CA . LEU A 1 474 ? -77.438 24.969 61.281 1 14.66 474 LEU A CA 1
ATOM 3782 C C . LEU A 1 474 ? -76.188 25.406 60.469 1 14.66 474 LEU A C 1
ATOM 3784 O O . LEU A 1 474 ? -75.125 24.812 60.562 1 14.66 474 LEU A O 1
ATOM 3788 N N . MET B 1 1 ? -35.406 -42.844 7.293 1 42 1 MET B N 1
ATOM 3789 C CA . MET B 1 1 ? -34.906 -43.5 6.098 1 42 1 MET B CA 1
ATOM 3790 C C . MET B 1 1 ? -34.281 -42.5 5.129 1 42 1 MET B C 1
ATOM 3792 O O . MET B 1 1 ? -33.219 -42.75 4.555 1 42 1 MET B O 1
ATOM 3796 N N . ILE B 1 2 ? -34.906 -41.344 5.02 1 49.75 2 ILE B N 1
ATOM 3797 C CA . ILE B 1 2 ? -34.438 -40.281 4.125 1 49.75 2 ILE B CA 1
ATOM 3798 C C . ILE B 1 2 ? -33.188 -39.656 4.684 1 49.75 2 ILE B C 1
ATOM 3800 O O . ILE B 1 2 ? -32.219 -39.406 3.943 1 49.75 2 ILE B O 1
ATOM 3804 N N . GLN B 1 3 ? -33.219 -39.5 5.949 1 51.81 3 GLN B N 1
ATOM 3805 C CA . GLN B 1 3 ? -32.031 -38.906 6.582 1 51.81 3 GLN B CA 1
ATOM 3806 C C . GLN B 1 3 ? -30.828 -39.844 6.457 1 51.81 3 GLN B C 1
ATOM 3808 O O . GLN B 1 3 ? -29.703 -39.375 6.227 1 51.81 3 GLN B O 1
ATOM 3813 N N . ASN B 1 4 ? -31.047 -41.156 6.633 1 55.78 4 ASN B N 1
ATOM 3814 C CA . ASN B 1 4 ? -29.984 -42.125 6.516 1 55.78 4 ASN B CA 1
ATOM 3815 C C . ASN B 1 4 ? -29.469 -42.219 5.082 1 55.78 4 ASN B C 1
ATOM 3817 O O . ASN B 1 4 ? -28.266 -42.406 4.855 1 55.78 4 ASN B O 1
ATOM 3821 N N . GLN B 1 5 ? -30.359 -42.031 4.082 1 59.25 5 GLN B N 1
ATOM 3822 C CA . GLN B 1 5 ? -29.969 -42.031 2.676 1 59.25 5 GLN B CA 1
ATOM 3823 C C . GLN B 1 5 ? -29.141 -40.812 2.314 1 59.25 5 GLN B C 1
ATOM 3825 O O . GLN B 1 5 ? -28.172 -40.906 1.554 1 59.25 5 GLN B O 1
ATOM 3830 N N . ASP B 1 6 ? -29.531 -39.812 2.949 1 68.75 6 ASP B N 1
ATOM 3831 C CA . ASP B 1 6 ? -28.781 -38.562 2.713 1 68.75 6 ASP B CA 1
ATOM 3832 C C . ASP B 1 6 ? -27.375 -38.656 3.303 1 68.75 6 ASP B C 1
ATOM 3834 O O . ASP B 1 6 ? -26.406 -38.188 2.701 1 68.75 6 ASP B O 1
ATOM 3838 N N . GLN B 1 7 ? -27.312 -39.344 4.426 1 71.5 7 GLN B N 1
ATOM 3839 C CA . GLN B 1 7 ? -26.016 -39.5 5.055 1 71.5 7 GLN B CA 1
ATOM 3840 C C . GLN B 1 7 ? -25.125 -40.469 4.27 1 71.5 7 GLN B C 1
ATOM 3842 O O . GLN B 1 7 ? -23.922 -40.25 4.156 1 71.5 7 GLN B O 1
ATOM 3847 N N . LEU B 1 8 ? -25.766 -41.438 3.77 1 66.31 8 LEU B N 1
ATOM 3848 C CA . LEU B 1 8 ? -25.016 -42.406 2.967 1 66.31 8 LEU B CA 1
ATOM 3849 C C . LEU B 1 8 ? -24.562 -41.781 1.652 1 66.31 8 LEU B C 1
ATOM 3851 O O . LEU B 1 8 ? -23.438 -42 1.208 1 66.31 8 LEU B O 1
ATOM 3855 N N . SER B 1 9 ? -25.359 -41.031 1.08 1 78.25 9 SER B N 1
ATOM 3856 C CA . SER B 1 9 ? -25.016 -40.344 -0.15 1 78.25 9 SER B CA 1
ATOM 3857 C C . SER B 1 9 ? -23.906 -39.312 0.09 1 78.25 9 SER B C 1
ATOM 3859 O O . SER B 1 9 ? -23 -39.188 -0.737 1 78.25 9 SER B O 1
ATOM 3861 N N . TYR B 1 10 ? -23.938 -38.875 1.303 1 84.62 10 TYR B N 1
ATOM 3862 C CA . TYR B 1 10 ? -22.906 -37.875 1.637 1 84.62 10 TYR B CA 1
ATOM 3863 C C . TYR B 1 10 ? -21.562 -38.562 1.86 1 84.62 10 TYR B C 1
ATOM 3865 O O . TYR B 1 10 ? -20.531 -38.094 1.422 1 84.62 10 TYR B O 1
ATOM 3873 N N . SER B 1 11 ? -21.625 -39.656 2.471 1 86.25 11 SER B N 1
ATOM 3874 C CA . SER B 1 11 ? -20.391 -40.375 2.715 1 86.25 11 SER B CA 1
ATOM 3875 C C . SER B 1 11 ? -19.781 -40.875 1.411 1 86.25 11 SER B C 1
ATOM 3877 O O . SER B 1 11 ? -18.547 -40.875 1.257 1 86.25 11 SER B O 1
ATOM 3879 N N . GLN B 1 12 ? -20.547 -41.312 0.511 1 88 12 GLN B N 1
ATOM 3880 C CA . GLN B 1 12 ? -20.047 -41.75 -0.784 1 88 12 GLN B CA 1
ATOM 3881 C C . GLN B 1 12 ? -19.5 -40.594 -1.592 1 88 12 GLN B C 1
ATOM 3883 O O . GLN B 1 12 ? -18.453 -40.719 -2.238 1 88 12 GLN B O 1
ATOM 3888 N N . ALA B 1 13 ? -20.172 -39.594 -1.599 1 88.88 13 ALA B N 1
ATOM 3889 C CA . ALA B 1 13 ? -19.703 -38.375 -2.283 1 88.88 13 ALA B CA 1
ATOM 3890 C C . ALA B 1 13 ? -18.391 -37.906 -1.688 1 88.88 13 ALA B C 1
ATOM 3892 O O . ALA B 1 13 ? -17.484 -37.469 -2.418 1 88.88 13 ALA B O 1
ATOM 3893 N N . LYS B 1 14 ? -18.328 -38 -0.335 1 90.38 14 LYS B N 1
ATOM 3894 C CA . LYS B 1 14 ? -17.109 -37.594 0.354 1 90.38 14 LYS B CA 1
ATOM 3895 C C . LYS B 1 14 ? -15.93 -38.469 -0.087 1 90.38 14 LYS B C 1
ATOM 3897 O O . LYS B 1 14 ? -14.828 -37.969 -0.314 1 90.38 14 LYS B O 1
ATOM 3902 N N . PHE B 1 15 ? -16.188 -39.625 -0.205 1 92.56 15 PHE B N 1
ATOM 3903 C CA . PHE B 1 15 ? -15.133 -40.562 -0.63 1 92.56 15 PHE B CA 1
ATOM 3904 C C . PHE B 1 15 ? -14.68 -40.219 -2.049 1 92.56 15 PHE B C 1
ATOM 3906 O O . PHE B 1 15 ? -13.477 -40.219 -2.334 1 92.56 15 PHE B O 1
ATOM 3913 N N . LYS B 1 16 ? -15.523 -40 -2.918 1 93.25 16 LYS B N 1
ATOM 3914 C CA . LYS B 1 16 ? -15.203 -39.688 -4.309 1 93.25 16 LYS B CA 1
ATOM 3915 C C . LYS B 1 16 ? -14.445 -38.375 -4.426 1 93.25 16 LYS B C 1
ATOM 3917 O O . LYS B 1 16 ? -13.5 -38.25 -5.215 1 93.25 16 LYS B O 1
ATOM 3922 N N . VAL B 1 17 ? -14.859 -37.5 -3.588 1 91.31 17 VAL B N 1
ATOM 3923 C CA . VAL B 1 17 ? -14.188 -36.219 -3.605 1 91.31 17 VAL B CA 1
ATOM 3924 C C . VAL B 1 17 ? -12.781 -36.344 -3.031 1 91.31 17 VAL B C 1
ATOM 3926 O O . VAL B 1 17 ? -11.836 -35.75 -3.541 1 91.31 17 VAL B O 1
ATOM 3929 N N . VAL B 1 18 ? -12.664 -37.094 -1.989 1 94.12 18 VAL B N 1
ATOM 3930 C CA . VAL B 1 18 ? -11.352 -37.312 -1.394 1 94.12 18 VAL B CA 1
ATOM 3931 C C . VAL B 1 18 ? -10.438 -38 -2.398 1 94.12 18 VAL B C 1
ATOM 3933 O O . VAL B 1 18 ? -9.266 -37.656 -2.531 1 94.12 18 VAL B O 1
ATOM 3936 N N . TYR B 1 19 ? -10.961 -38.938 -3.072 1 95.25 19 TYR B N 1
ATOM 3937 C CA . TYR B 1 19 ? -10.195 -39.625 -4.094 1 95.25 19 TYR B CA 1
ATOM 3938 C C . TYR B 1 19 ? -9.727 -38.688 -5.184 1 95.25 19 TYR B C 1
ATOM 3940 O O . TYR B 1 19 ? -8.57 -38.719 -5.594 1 95.25 19 TYR B O 1
ATOM 3948 N N . LEU B 1 20 ? -10.609 -37.906 -5.633 1 95.12 20 LEU B N 1
ATOM 3949 C CA . LEU B 1 20 ? -10.281 -36.906 -6.645 1 95.12 20 LEU B CA 1
ATOM 3950 C C . LEU B 1 20 ? -9.203 -35.969 -6.137 1 95.12 20 LEU B C 1
ATOM 3952 O O . LEU B 1 20 ? -8.219 -35.719 -6.832 1 95.12 20 LEU B O 1
ATOM 3956 N N . SER B 1 21 ? -9.359 -35.531 -4.93 1 94.38 21 SER B N 1
ATOM 3957 C CA . SER B 1 21 ? -8.453 -34.531 -4.359 1 94.38 21 SER B CA 1
ATOM 3958 C C . SER B 1 21 ? -7.059 -35.125 -4.141 1 94.38 21 SER B C 1
ATOM 3960 O O . SER B 1 21 ? -6.051 -34.469 -4.371 1 94.38 21 SER B O 1
ATOM 3962 N N . VAL B 1 22 ? -7.027 -36.281 -3.748 1 95.94 22 VAL B N 1
ATOM 3963 C CA . VAL B 1 22 ? -5.742 -36.938 -3.537 1 95.94 22 VAL B CA 1
ATOM 3964 C C . VAL B 1 22 ? -5.035 -37.156 -4.879 1 95.94 22 VAL B C 1
ATOM 3966 O O . VAL B 1 22 ? -3.818 -36.969 -4.977 1 95.94 22 VAL B O 1
ATOM 3969 N N . SER B 1 23 ? -5.758 -37.531 -5.875 1 96.88 23 SER B N 1
ATOM 3970 C CA . SER B 1 23 ? -5.18 -37.656 -7.207 1 96.88 23 SER B CA 1
ATOM 3971 C C . SER B 1 23 ? -4.648 -36.312 -7.707 1 96.88 23 SER B C 1
ATOM 3973 O O . SER B 1 23 ? -3.557 -36.25 -8.273 1 96.88 23 SER B O 1
ATOM 3975 N N . PHE B 1 24 ? -5.402 -35.281 -7.422 1 96.56 24 PHE B N 1
ATOM 3976 C CA . PHE B 1 24 ? -4.98 -33.938 -7.762 1 96.56 24 PHE B CA 1
ATOM 3977 C C . PHE B 1 24 ? -3.734 -33.531 -6.98 1 96.56 24 PHE B C 1
ATOM 3979 O O . PHE B 1 24 ? -2.826 -32.906 -7.523 1 96.56 24 PHE B O 1
ATOM 3986 N N . LEU B 1 25 ? -3.742 -33.875 -5.746 1 95.94 25 LEU B N 1
ATOM 3987 C CA . LEU B 1 25 ? -2.619 -33.531 -4.875 1 95.94 25 LEU B CA 1
ATOM 3988 C C . LEU B 1 25 ? -1.319 -34.125 -5.422 1 95.94 25 LEU B C 1
ATOM 3990 O O . LEU B 1 25 ? -0.306 -33.438 -5.5 1 95.94 25 LEU B O 1
ATOM 3994 N N . ILE B 1 26 ? -1.362 -35.312 -5.867 1 96.5 26 ILE B N 1
ATOM 3995 C CA . ILE B 1 26 ? -0.172 -36 -6.383 1 96.5 26 ILE B CA 1
ATOM 3996 C C . ILE B 1 26 ? 0.273 -35.344 -7.68 1 96.5 26 ILE B C 1
ATOM 3998 O O . ILE B 1 26 ? 1.45 -35 -7.848 1 96.5 26 ILE B O 1
ATOM 4002 N N . LEU B 1 27 ? -0.63 -35.125 -8.523 1 96.88 27 LEU B N 1
ATOM 4003 C CA . LEU B 1 27 ? -0.323 -34.5 -9.82 1 96.88 27 LEU B CA 1
ATOM 4004 C C . LEU B 1 27 ? 0.236 -33.094 -9.641 1 96.88 27 LEU B C 1
ATOM 4006 O O . LEU B 1 27 ? 1.25 -32.75 -10.25 1 96.88 27 LEU B O 1
ATOM 4010 N N . PHE B 1 28 ? -0.333 -32.375 -8.75 1 95.81 28 PHE B N 1
ATOM 4011 C CA . PHE B 1 28 ? 0.026 -30.953 -8.641 1 95.81 28 PHE B CA 1
ATOM 4012 C C . PHE B 1 28 ? 1.227 -30.766 -7.719 1 95.81 28 PHE B C 1
ATOM 4014 O O . PHE B 1 28 ? 1.877 -29.719 -7.738 1 95.81 28 PHE B O 1
ATOM 4021 N N . THR B 1 29 ? 1.47 -31.688 -6.918 1 95.31 29 THR B N 1
ATOM 4022 C CA . THR B 1 29 ? 2.762 -31.672 -6.242 1 95.31 29 THR B CA 1
ATOM 4023 C C . THR B 1 29 ? 3.902 -31.703 -7.254 1 95.31 29 THR B C 1
ATOM 4025 O O . THR B 1 29 ? 4.879 -30.953 -7.121 1 95.31 29 THR B O 1
ATOM 4028 N N . ALA B 1 30 ? 3.73 -32.562 -8.234 1 95.38 30 ALA B N 1
ATOM 4029 C CA . ALA B 1 30 ? 4.73 -32.625 -9.297 1 95.38 30 ALA B CA 1
ATOM 4030 C C . ALA B 1 30 ? 4.773 -31.344 -10.109 1 95.38 30 ALA B C 1
ATOM 4032 O O . ALA B 1 30 ? 5.844 -30.781 -10.328 1 95.38 30 ALA B O 1
ATOM 4033 N N . TYR B 1 31 ? 3.709 -30.859 -10.516 1 94.38 31 TYR B N 1
ATOM 4034 C CA . TYR B 1 31 ? 3.633 -29.688 -11.383 1 94.38 31 TYR B CA 1
ATOM 4035 C C . TYR B 1 31 ? 4.09 -28.438 -10.648 1 94.38 31 TYR B C 1
ATOM 4037 O O . TYR B 1 31 ? 4.883 -27.656 -11.18 1 94.38 31 TYR B O 1
ATOM 4045 N N . SER B 1 32 ? 3.564 -28.25 -9.445 1 91.94 32 SER B N 1
ATOM 4046 C CA . SER B 1 32 ? 3.879 -27.047 -8.688 1 91.94 32 SER B CA 1
ATOM 4047 C C . SER B 1 32 ? 5.363 -26.984 -8.344 1 91.94 32 SER B C 1
ATOM 4049 O O . SER B 1 32 ? 5.949 -25.891 -8.305 1 91.94 32 SER B O 1
ATOM 4051 N N . SER B 1 33 ? 5.953 -28.078 -8.07 1 92.62 33 SER B N 1
ATOM 4052 C CA . SER B 1 33 ? 7.391 -28.109 -7.82 1 92.62 33 SER B CA 1
ATOM 4053 C C . SER B 1 33 ? 8.172 -27.594 -9.023 1 92.62 33 SER B C 1
ATOM 4055 O O . SER B 1 33 ? 9.117 -26.812 -8.883 1 92.62 33 SER B O 1
ATOM 4057 N N . THR B 1 34 ? 7.723 -28.078 -10.164 1 92.06 34 THR B N 1
ATOM 4058 C CA . THR B 1 34 ? 8.398 -27.688 -11.398 1 92.06 34 THR B CA 1
ATOM 4059 C C . THR B 1 34 ? 8.125 -26.234 -11.734 1 92.06 34 THR B C 1
ATOM 4061 O O . THR B 1 34 ? 9.047 -25.484 -12.094 1 92.06 34 THR B O 1
ATOM 4064 N N . GLN B 1 35 ? 6.961 -25.781 -11.57 1 89.25 35 GLN B N 1
ATOM 4065 C CA . GLN B 1 35 ? 6.559 -24.422 -11.922 1 89.25 35 GLN B CA 1
ATOM 4066 C C . GLN B 1 35 ? 7.355 -23.391 -11.125 1 89.25 35 GLN B C 1
ATOM 4068 O O . GLN B 1 35 ? 7.742 -22.359 -11.664 1 89.25 35 GLN B O 1
ATOM 4073 N N . ASN B 1 36 ? 7.715 -23.641 -9.945 1 85.38 36 ASN B N 1
ATOM 4074 C CA . ASN B 1 36 ? 8.359 -22.703 -9.039 1 85.38 36 ASN B CA 1
ATOM 4075 C C . ASN B 1 36 ? 9.844 -22.547 -9.352 1 85.38 36 ASN B C 1
ATOM 4077 O O . ASN B 1 36 ? 10.445 -21.516 -9.055 1 85.38 36 ASN B O 1
ATOM 4081 N N . ILE B 1 37 ? 10.422 -23.562 -9.992 1 89.12 37 ILE B N 1
ATOM 4082 C CA . ILE B 1 37 ? 11.883 -23.516 -10.047 1 89.12 37 ILE B CA 1
ATOM 4083 C C . ILE B 1 37 ? 12.352 -23.672 -11.492 1 89.12 37 ILE B C 1
ATOM 4085 O O . ILE B 1 37 ? 13.539 -23.516 -11.789 1 89.12 37 ILE B O 1
ATOM 4089 N N . ILE B 1 38 ? 11.469 -23.953 -12.383 1 90 38 ILE B N 1
ATOM 4090 C CA . ILE B 1 38 ? 11.844 -24.281 -13.75 1 90 38 ILE B CA 1
ATOM 4091 C C . ILE B 1 38 ? 12.617 -23.125 -14.375 1 90 38 ILE B C 1
ATOM 4093 O O . ILE B 1 38 ? 13.555 -23.344 -15.141 1 90 38 ILE B O 1
ATOM 4097 N N . GLY B 1 39 ? 12.289 -21.906 -14.086 1 87.38 39 GLY B N 1
ATOM 4098 C CA . GLY B 1 39 ? 13 -20.75 -14.617 1 87.38 39 GLY B CA 1
ATOM 4099 C C . GLY B 1 39 ? 14.469 -20.734 -14.258 1 87.38 39 GLY B C 1
ATOM 4100 O O . GLY B 1 39 ? 15.328 -20.578 -15.133 1 87.38 39 GLY B O 1
ATOM 4101 N N . VAL B 1 40 ? 14.742 -20.938 -13.055 1 87.56 40 VAL B N 1
ATOM 4102 C CA . VAL B 1 40 ? 16.109 -20.891 -12.555 1 87.56 40 VAL B CA 1
ATOM 4103 C C . VAL B 1 40 ? 16.859 -22.156 -12.953 1 87.56 40 VAL B C 1
ATOM 4105 O O . VAL B 1 40 ? 18.047 -22.109 -13.297 1 87.56 40 VAL B O 1
ATOM 4108 N N . LEU B 1 41 ? 16.188 -23.312 -12.953 1 88.56 41 LEU B N 1
ATOM 4109 C CA . LEU B 1 41 ? 16.828 -24.578 -13.289 1 88.56 41 LEU B CA 1
ATOM 4110 C C . LEU B 1 41 ? 17.297 -24.578 -14.742 1 88.56 41 LEU B C 1
ATOM 4112 O O . LEU B 1 41 ? 18.406 -25.031 -15.047 1 88.56 41 LEU B O 1
ATOM 4116 N N . PHE B 1 42 ? 16.438 -24.094 -15.609 1 89.44 42 PHE B N 1
ATOM 4117 C CA . PHE B 1 42 ? 16.812 -24.047 -17.016 1 89.44 42 PHE B CA 1
ATOM 4118 C C . PHE B 1 42 ? 17.922 -23.031 -17.25 1 89.44 42 PHE B C 1
ATOM 4120 O O . PHE B 1 42 ? 18.812 -23.266 -18.078 1 89.44 42 PHE B O 1
ATOM 4127 N N . LYS B 1 43 ? 17.906 -21.953 -16.516 1 85.75 43 LYS B N 1
ATOM 4128 C CA . LYS B 1 43 ? 18.953 -20.938 -16.609 1 85.75 43 LYS B CA 1
ATOM 4129 C C . LYS B 1 43 ? 20.297 -21.531 -16.188 1 85.75 43 LYS B C 1
ATOM 4131 O O . LYS B 1 43 ? 21.328 -21.281 -16.828 1 85.75 43 LYS B O 1
ATOM 4136 N N . GLU B 1 44 ? 20.281 -22.312 -15.172 1 85.12 44 GLU B N 1
ATOM 4137 C CA . GLU B 1 44 ? 21.5 -22.953 -14.664 1 85.12 44 GLU B CA 1
ATOM 4138 C C . GLU B 1 44 ? 22.047 -23.969 -15.656 1 85.12 44 GLU B C 1
ATOM 4140 O O . GLU B 1 44 ? 23.234 -24.297 -15.625 1 85.12 44 GLU B O 1
ATOM 4145 N N . GLN B 1 45 ? 21.141 -24.5 -16.531 1 84.62 45 GLN B N 1
ATOM 4146 C CA . GLN B 1 45 ? 21.562 -25.469 -17.531 1 84.62 45 GLN B CA 1
ATOM 4147 C C . GLN B 1 45 ? 22.016 -24.75 -18.812 1 84.62 45 GLN B C 1
ATOM 4149 O O . GLN B 1 45 ? 22.344 -25.406 -19.812 1 84.62 45 GLN B O 1
ATOM 4154 N N . GLY B 1 46 ? 21.906 -23.438 -18.797 1 82.62 46 GLY B N 1
ATOM 4155 C CA . GLY B 1 46 ? 22.406 -22.672 -19.922 1 82.62 46 GLY B CA 1
ATOM 4156 C C . GLY B 1 46 ? 21.312 -22.109 -20.812 1 82.62 46 GLY B C 1
ATOM 4157 O O . GLY B 1 46 ? 21.594 -21.5 -21.844 1 82.62 46 GLY B O 1
ATOM 4158 N N . TYR B 1 47 ? 20.125 -22.422 -20.516 1 85.75 47 TYR B N 1
ATOM 4159 C CA . TYR B 1 47 ? 19 -21.906 -21.281 1 85.75 47 TYR B CA 1
ATOM 4160 C C . TYR B 1 47 ? 18.391 -20.688 -20.578 1 85.75 47 TYR B C 1
ATOM 4162 O O . TYR B 1 47 ? 17.531 -20.844 -19.703 1 85.75 47 TYR B O 1
ATOM 4170 N N . GLU B 1 48 ? 18.75 -19.562 -20.875 1 79.38 48 GLU B N 1
ATOM 4171 C CA . GLU B 1 48 ? 18.469 -18.344 -20.125 1 79.38 48 GLU B CA 1
ATOM 4172 C C . GLU B 1 48 ? 16.969 -18.125 -19.953 1 79.38 48 GLU B C 1
ATOM 4174 O O . GLU B 1 48 ? 16.438 -18.266 -18.859 1 79.38 48 GLU B O 1
ATOM 4179 N N . GLN B 1 49 ? 16.203 -17.781 -20.938 1 84.88 49 GLN B N 1
ATOM 4180 C CA . GLN B 1 49 ? 14.812 -17.391 -20.75 1 84.88 49 GLN B CA 1
ATOM 4181 C C . GLN B 1 49 ? 13.852 -18.5 -21.172 1 84.88 49 GLN B C 1
ATOM 4183 O O . GLN B 1 49 ? 12.656 -18.266 -21.328 1 84.88 49 GLN B O 1
ATOM 4188 N N . LEU B 1 50 ? 14.32 -19.703 -21.297 1 88.06 50 LEU B N 1
ATOM 4189 C CA . LEU B 1 50 ? 13.492 -20.797 -21.797 1 88.06 50 LEU B CA 1
ATOM 4190 C C . LEU B 1 50 ? 12.43 -21.172 -20.781 1 88.06 50 LEU B C 1
ATOM 4192 O O . LEU B 1 50 ? 11.266 -21.391 -21.141 1 88.06 50 LEU B O 1
ATOM 4196 N N . GLY B 1 51 ? 12.844 -21.266 -19.516 1 89.06 51 GLY B N 1
ATOM 4197 C CA . GLY B 1 51 ? 11.914 -21.625 -18.469 1 89.06 51 GLY B CA 1
ATOM 4198 C C . GLY B 1 51 ? 10.758 -20.656 -18.328 1 89.06 51 GLY B C 1
ATOM 4199 O O . GLY B 1 51 ? 9.594 -21.062 -18.281 1 89.06 51 GLY B O 1
ATOM 4200 N N . PHE B 1 52 ? 11.031 -19.406 -18.344 1 89 52 PHE B N 1
ATOM 4201 C CA . PHE B 1 52 ? 10.016 -18.375 -18.188 1 89 52 PHE B CA 1
ATOM 4202 C C . PHE B 1 52 ? 9.117 -18.312 -19.406 1 89 52 PHE B C 1
ATOM 4204 O O . PHE B 1 52 ? 7.898 -18.172 -19.297 1 89 52 PHE B O 1
ATOM 4211 N N . THR B 1 53 ? 9.688 -18.438 -20.531 1 90.44 53 THR B N 1
ATOM 4212 C CA . THR B 1 53 ? 8.914 -18.406 -21.766 1 90.44 53 THR B CA 1
ATOM 4213 C C . THR B 1 53 ? 7.996 -19.609 -21.875 1 90.44 53 THR B C 1
ATOM 4215 O O . THR B 1 53 ? 6.891 -19.516 -22.406 1 90.44 53 THR B O 1
ATOM 4218 N N . SER B 1 54 ? 8.508 -20.688 -21.406 1 92.62 54 SER B N 1
ATOM 4219 C CA . SER B 1 54 ? 7.68 -21.891 -21.406 1 92.62 54 SER B CA 1
ATOM 4220 C C . SER B 1 54 ? 6.434 -21.703 -20.547 1 92.62 54 SER B C 1
ATOM 4222 O O . SER B 1 54 ? 5.348 -22.156 -20.906 1 92.62 54 SER B O 1
ATOM 4224 N N . LEU B 1 55 ? 6.555 -21.109 -19.469 1 92.06 55 LEU B N 1
ATOM 4225 C CA . LEU B 1 55 ? 5.41 -20.844 -18.594 1 92.06 55 LEU B CA 1
ATOM 4226 C C . LEU B 1 55 ? 4.434 -19.891 -19.266 1 92.06 55 LEU B C 1
ATOM 4228 O O . LEU B 1 55 ? 3.217 -20.031 -19.125 1 92.06 55 LEU B O 1
ATOM 4232 N N . ILE B 1 56 ? 4.914 -18.922 -19.984 1 92.81 56 ILE B N 1
ATOM 4233 C CA . ILE B 1 56 ? 4.047 -17.984 -20.688 1 92.81 56 ILE B CA 1
ATOM 4234 C C . ILE B 1 56 ? 3.195 -18.75 -21.703 1 92.81 56 ILE B C 1
ATOM 4236 O O . ILE B 1 56 ? 1.979 -18.547 -21.781 1 92.81 56 ILE B O 1
ATOM 4240 N N . PHE B 1 57 ? 3.83 -19.672 -22.375 1 94 57 PHE B N 1
ATOM 4241 C CA . PHE B 1 57 ? 3.113 -20.453 -23.375 1 94 57 PHE B CA 1
ATOM 4242 C C . PHE B 1 57 ? 2.078 -21.344 -22.719 1 94 57 PHE B C 1
ATOM 4244 O O . PHE B 1 57 ? 0.975 -21.516 -23.25 1 94 57 PHE B O 1
ATOM 4251 N N . LEU B 1 58 ? 2.479 -21.859 -21.688 1 95.19 58 LEU B N 1
ATOM 4252 C CA . LEU B 1 58 ? 1.578 -22.734 -20.953 1 95.19 58 LEU B CA 1
ATOM 4253 C C . LEU B 1 58 ? 0.323 -21.984 -20.516 1 95.19 58 LEU B C 1
ATOM 4255 O O . LEU B 1 58 ? -0.795 -22.406 -20.812 1 95.19 58 LEU B O 1
ATOM 4259 N N . TYR B 1 59 ? 0.466 -20.922 -19.891 1 94.88 59 TYR B N 1
ATOM 4260 C CA . TYR B 1 59 ? -0.673 -20.203 -19.312 1 94.88 59 TYR B CA 1
ATOM 4261 C C . TYR B 1 59 ? -1.456 -19.484 -20.406 1 94.88 59 TYR B C 1
ATOM 4263 O O . TYR B 1 59 ? -2.664 -19.266 -20.266 1 94.88 59 TYR B O 1
ATOM 4271 N N . PHE B 1 60 ? -0.789 -19.156 -21.438 1 95.56 60 PHE B N 1
ATOM 4272 C CA . PHE B 1 60 ? -1.511 -18.609 -22.578 1 95.56 60 PHE B CA 1
ATOM 4273 C C . PHE B 1 60 ? -2.432 -19.672 -23.188 1 95.56 60 PHE B C 1
ATOM 4275 O O . PHE B 1 60 ? -3.6 -19.391 -23.469 1 95.56 60 PHE B O 1
ATOM 4282 N N . SER B 1 61 ? -1.896 -20.797 -23.391 1 96.12 61 SER B N 1
ATOM 4283 C CA . SER B 1 61 ? -2.695 -21.906 -23.906 1 96.12 61 SER B CA 1
ATOM 4284 C C . SER B 1 61 ? -3.812 -22.266 -22.938 1 96.12 61 SER B C 1
ATOM 4286 O O . SER B 1 61 ? -4.922 -22.609 -23.359 1 96.12 61 SER B O 1
ATOM 4288 N N . PHE B 1 62 ? -3.477 -22.234 -21.703 1 95.5 62 PHE B N 1
ATOM 4289 C CA . PHE B 1 62 ? -4.465 -22.484 -20.672 1 95.5 62 PHE B CA 1
ATOM 4290 C C . PHE B 1 62 ? -5.629 -21.5 -20.781 1 95.5 62 PHE B C 1
ATOM 4292 O O . PHE B 1 62 ? -6.793 -21.906 -20.781 1 95.5 62 PHE B O 1
ATOM 4299 N N . ALA B 1 63 ? -5.359 -20.281 -20.969 1 94.19 63 ALA B N 1
ATOM 4300 C CA . ALA B 1 63 ? -6.371 -19.219 -21.062 1 94.19 63 ALA B CA 1
ATOM 4301 C C . ALA B 1 63 ? -7.258 -19.422 -22.281 1 94.19 63 ALA B C 1
ATOM 4303 O O . ALA B 1 63 ? -8.484 -19.469 -22.172 1 94.19 63 ALA B O 1
ATOM 4304 N N . ILE B 1 64 ? -6.703 -19.719 -23.375 1 93.31 64 ILE B N 1
ATOM 4305 C CA . ILE B 1 64 ? -7.438 -19.812 -24.625 1 93.31 64 ILE B CA 1
ATOM 4306 C C . ILE B 1 64 ? -8.258 -21.094 -24.656 1 93.31 64 ILE B C 1
ATOM 4308 O O . ILE B 1 64 ? -9.414 -21.094 -25.078 1 93.31 64 ILE B O 1
ATOM 4312 N N . SER B 1 65 ? -7.742 -22.109 -24.156 1 93.5 65 SER B N 1
ATOM 4313 C CA . SER B 1 65 ? -8.422 -23.391 -24.188 1 93.5 65 SER B CA 1
ATOM 4314 C C . SER B 1 65 ? -9.617 -23.422 -23.25 1 93.5 65 SER B C 1
ATOM 4316 O O . SER B 1 65 ? -10.57 -24.172 -23.469 1 93.5 65 SER B O 1
ATOM 4318 N N . THR B 1 66 ? -9.5 -22.656 -22.266 1 91.44 66 THR B N 1
ATOM 4319 C CA . THR B 1 66 ? -10.586 -22.625 -21.297 1 91.44 66 THR B CA 1
ATOM 4320 C C . THR B 1 66 ? -11.883 -22.156 -21.938 1 91.44 66 THR B C 1
ATOM 4322 O O . THR B 1 66 ? -12.977 -22.547 -21.531 1 91.44 66 THR B O 1
ATOM 4325 N N . LEU B 1 67 ? -11.766 -21.406 -22.969 1 88.62 67 LEU B N 1
ATOM 4326 C CA . LEU B 1 67 ? -12.938 -20.891 -23.656 1 88.62 67 LEU B CA 1
ATOM 4327 C C . LEU B 1 67 ? -13.664 -22 -24.406 1 88.62 67 LEU B C 1
ATOM 4329 O O . LEU B 1 67 ? -14.859 -21.875 -24.703 1 88.62 67 LEU B O 1
ATOM 4333 N N . PHE B 1 68 ? -13.008 -23.172 -24.672 1 86.94 68 PHE B N 1
ATOM 4334 C CA . PHE B 1 68 ? -13.594 -24.203 -25.5 1 86.94 68 PHE B CA 1
ATOM 4335 C C . PHE B 1 68 ? -13.672 -25.531 -24.734 1 86.94 68 PHE B C 1
ATOM 4337 O O . PHE B 1 68 ? -13.836 -26.594 -25.344 1 86.94 68 PHE B O 1
ATOM 4344 N N . VAL B 1 69 ? -13.555 -25.516 -23.578 1 85.44 69 VAL B N 1
ATOM 4345 C CA . VAL B 1 69 ? -13.391 -26.734 -22.781 1 85.44 69 VAL B CA 1
ATOM 4346 C C . VAL B 1 69 ? -14.742 -27.438 -22.609 1 85.44 69 VAL B C 1
ATOM 4348 O O . VAL B 1 69 ? -14.805 -28.656 -22.469 1 85.44 69 VAL B O 1
ATOM 4351 N N . ASN B 1 70 ? -15.82 -26.75 -22.703 1 80.38 70 ASN B N 1
ATOM 4352 C CA . ASN B 1 70 ? -17.141 -27.328 -22.484 1 80.38 70 ASN B CA 1
ATOM 4353 C C . ASN B 1 70 ? -17.453 -28.422 -23.5 1 80.38 70 ASN B C 1
ATOM 4355 O O . ASN B 1 70 ? -18.094 -29.422 -23.172 1 80.38 70 ASN B O 1
ATOM 4359 N N . ARG B 1 71 ? -16.906 -28.312 -24.656 1 79.94 71 ARG B N 1
ATOM 4360 C CA . ARG B 1 71 ? -17.125 -29.312 -25.703 1 79.94 71 ARG B CA 1
ATOM 4361 C C . ARG B 1 71 ? -16.406 -30.609 -25.375 1 79.94 71 ARG B C 1
ATOM 4363 O O . ARG B 1 71 ? -16.906 -31.688 -25.672 1 79.94 71 ARG B O 1
ATOM 4370 N N . ILE B 1 72 ? -15.336 -30.484 -24.734 1 83.69 72 ILE B N 1
ATOM 4371 C CA . ILE B 1 72 ? -14.523 -31.656 -24.406 1 83.69 72 ILE B CA 1
ATOM 4372 C C . ILE B 1 72 ? -15.164 -32.406 -23.25 1 83.69 72 ILE B C 1
ATOM 4374 O O . ILE B 1 72 ? -15.234 -33.656 -23.266 1 83.69 72 ILE B O 1
ATOM 4378 N N . ILE B 1 73 ? -15.633 -31.719 -22.344 1 81.56 73 ILE B N 1
ATOM 4379 C CA . ILE B 1 73 ? -16.203 -32.312 -21.141 1 81.56 73 ILE B CA 1
ATOM 4380 C C . ILE B 1 73 ? -17.484 -33.062 -21.5 1 81.56 73 ILE B C 1
ATOM 4382 O O . ILE B 1 73 ? -17.766 -34.125 -20.922 1 81.56 73 ILE B O 1
ATOM 4386 N N . LYS B 1 74 ? -18.203 -32.562 -22.469 1 77.81 74 LYS B N 1
ATOM 4387 C CA . LYS B 1 74 ? -19.453 -33.188 -22.875 1 77.81 74 LYS B CA 1
ATOM 4388 C C . LYS B 1 74 ? -19.203 -34.438 -23.719 1 77.81 74 LYS B C 1
ATOM 4390 O O . LYS B 1 74 ? -19.984 -35.375 -23.688 1 77.81 74 LYS B O 1
ATOM 4395 N N . LYS B 1 75 ? -18.109 -34.438 -24.375 1 84.31 75 LYS B N 1
ATOM 4396 C CA . LYS B 1 75 ? -17.859 -35.5 -25.359 1 84.31 75 LYS B CA 1
ATOM 4397 C C . LYS B 1 75 ? -17.203 -36.719 -24.719 1 84.31 75 LYS B C 1
ATOM 4399 O O . LYS B 1 75 ? -17.438 -37.844 -25.125 1 84.31 75 LYS B O 1
ATOM 4404 N N . TYR B 1 76 ? -16.375 -36.562 -23.703 1 88.06 76 TYR B N 1
ATOM 4405 C CA . TYR B 1 76 ? -15.562 -37.625 -23.172 1 88.06 76 TYR B CA 1
ATOM 4406 C C . TYR B 1 76 ? -15.953 -37.938 -21.734 1 88.06 76 TYR B C 1
ATOM 4408 O O . TYR B 1 76 ? -16.594 -37.125 -21.062 1 88.06 76 TYR B O 1
ATOM 4416 N N . SER B 1 77 ? -15.625 -39.156 -21.359 1 88 77 SER B N 1
ATOM 4417 C CA . SER B 1 77 ? -15.883 -39.562 -19.984 1 88 77 SER B CA 1
ATOM 4418 C C . SER B 1 77 ? -14.898 -38.906 -19.016 1 88 77 SER B C 1
ATOM 4420 O O . SER B 1 77 ? -13.828 -38.438 -19.438 1 88 77 SER B O 1
ATOM 4422 N N . TYR B 1 78 ? -15.258 -38.844 -17.719 1 90.5 78 TYR B N 1
ATOM 4423 C CA . TYR B 1 78 ? -14.406 -38.25 -16.703 1 90.5 78 TYR B CA 1
ATOM 4424 C C . TYR B 1 78 ? -13.086 -39 -16.562 1 90.5 78 TYR B C 1
ATOM 4426 O O . TYR B 1 78 ? -12.031 -38.375 -16.406 1 90.5 78 TYR B O 1
ATOM 4434 N N . LYS B 1 79 ? -13.148 -40.281 -16.641 1 92.56 79 LYS B N 1
ATOM 4435 C CA . LYS B 1 79 ? -11.93 -41.094 -16.547 1 92.56 79 LYS B CA 1
ATOM 4436 C C . LYS B 1 79 ? -10.945 -40.719 -17.656 1 92.56 79 LYS B C 1
ATOM 4438 O O . LYS B 1 79 ? -9.758 -40.531 -17.406 1 92.56 79 LYS B O 1
ATOM 4443 N N . THR B 1 80 ? -11.453 -40.562 -18.797 1 93.5 80 THR B N 1
ATOM 4444 C CA . THR B 1 80 ? -10.617 -40.25 -19.953 1 93.5 80 THR B CA 1
ATOM 4445 C C . THR B 1 80 ? -10.102 -38.812 -19.859 1 93.5 80 THR B C 1
ATOM 4447 O O . THR B 1 80 ? -8.93 -38.562 -20.141 1 93.5 80 THR B O 1
ATOM 4450 N N . ILE B 1 81 ? -10.906 -37.969 -19.422 1 94.19 81 ILE B N 1
ATOM 4451 C CA . ILE B 1 81 ? -10.539 -36.562 -19.344 1 94.19 81 ILE B CA 1
ATOM 4452 C C . ILE B 1 81 ? -9.445 -36.375 -18.297 1 94.19 81 ILE B C 1
ATOM 4454 O O . ILE B 1 81 ? -8.406 -35.75 -18.578 1 94.19 81 ILE B O 1
ATOM 4458 N N . PHE B 1 82 ? -9.617 -36.938 -17.125 1 96.31 82 PHE B N 1
ATOM 4459 C CA . PHE B 1 82 ? -8.656 -36.75 -16.047 1 96.31 82 PHE B CA 1
ATOM 4460 C C . PHE B 1 82 ? -7.34 -37.469 -16.391 1 96.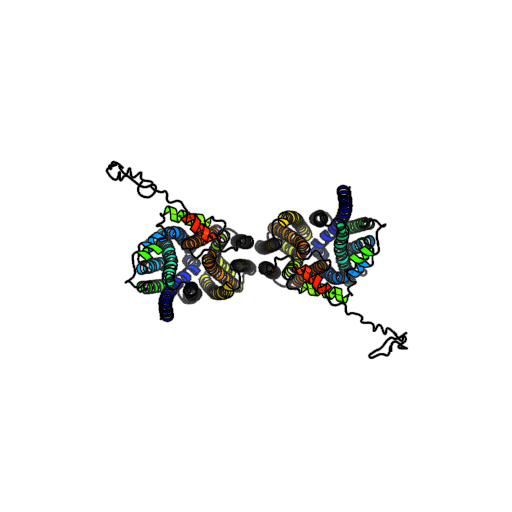31 82 PHE B C 1
ATOM 4462 O O . PHE B 1 82 ? -6.262 -36.938 -16.125 1 96.31 82 PHE B O 1
ATOM 4469 N N . SER B 1 83 ? -7.41 -38.625 -16.969 1 96.38 83 SER B N 1
ATOM 4470 C CA . SER B 1 83 ? -6.207 -39.375 -17.312 1 96.38 83 SER B CA 1
ATOM 4471 C C . SER B 1 83 ? -5.418 -38.688 -18.406 1 96.38 83 SER B C 1
ATOM 4473 O O . SER B 1 83 ? -4.199 -38.531 -18.312 1 96.38 83 SER B O 1
ATOM 4475 N N . LEU B 1 84 ? -6.086 -38.25 -19.453 1 95.31 84 LEU B N 1
ATOM 4476 C CA . LEU B 1 84 ? -5.418 -37.594 -20.562 1 95.31 84 LEU B CA 1
ATOM 4477 C C . LEU B 1 84 ? -4.836 -36.25 -20.109 1 95.31 84 LEU B C 1
ATOM 4479 O O . LEU B 1 84 ? -3.748 -35.875 -20.547 1 95.31 84 LEU B O 1
ATOM 4483 N N . SER B 1 85 ? -5.598 -35.562 -19.328 1 96.44 85 SER B N 1
ATOM 4484 C CA . SER B 1 85 ? -5.105 -34.281 -18.828 1 96.44 85 SER B CA 1
ATOM 4485 C C . SER B 1 85 ? -3.891 -34.469 -17.922 1 96.44 85 SER B C 1
ATOM 4487 O O . SER B 1 85 ? -2.969 -33.656 -17.938 1 96.44 85 SER B O 1
ATOM 4489 N N . SER B 1 86 ? -3.924 -35.469 -17.125 1 97.31 86 SER B N 1
ATOM 4490 C CA . SER B 1 86 ? -2.779 -35.75 -16.281 1 97.31 86 SER B CA 1
ATOM 4491 C C . SER B 1 86 ? -1.531 -36.031 -17.109 1 97.31 86 SER B C 1
ATOM 4493 O O . SER B 1 86 ? -0.431 -35.625 -16.75 1 97.31 86 SER B O 1
ATOM 4495 N N . ILE B 1 87 ? -1.688 -36.688 -18.188 1 96.56 87 ILE B N 1
ATOM 4496 C CA . ILE B 1 87 ? -0.576 -36.969 -19.094 1 96.56 87 ILE B CA 1
ATOM 4497 C C . ILE B 1 87 ? -0.048 -35.656 -19.672 1 96.56 87 ILE B C 1
ATOM 4499 O O . ILE B 1 87 ? 1.166 -35.469 -19.766 1 96.56 87 ILE B O 1
ATOM 4503 N N . GLY B 1 88 ? -0.917 -34.812 -20.078 1 96.06 88 GLY B N 1
ATOM 4504 C CA . GLY B 1 88 ? -0.522 -33.531 -20.578 1 96.06 88 GLY B CA 1
ATOM 4505 C C . GLY B 1 88 ? 0.27 -32.719 -19.578 1 96.06 88 GLY B C 1
ATOM 4506 O O . GLY B 1 88 ? 1.253 -32.062 -19.938 1 96.06 88 GLY B O 1
ATOM 4507 N N . TYR B 1 89 ? -0.104 -32.719 -18.312 1 95.44 89 TYR B N 1
ATOM 4508 C CA . TYR B 1 89 ? 0.627 -32.031 -17.25 1 95.44 89 TYR B CA 1
ATOM 4509 C C . TYR B 1 89 ? 2.035 -32.594 -17.109 1 95.44 89 TYR B C 1
ATOM 4511 O O . TYR B 1 89 ? 2.99 -31.844 -16.875 1 95.44 89 TYR B O 1
ATOM 4519 N N . THR B 1 90 ? 2.119 -33.875 -17.266 1 96.31 90 THR B N 1
ATOM 4520 C CA . THR B 1 90 ? 3.393 -34.562 -17.031 1 96.31 90 THR B CA 1
ATOM 4521 C C . THR B 1 90 ? 4.371 -34.25 -18.172 1 96.31 90 THR B C 1
ATOM 4523 O O . THR B 1 90 ? 5.586 -34.375 -17.984 1 96.31 90 THR B O 1
ATOM 4526 N N . LEU B 1 91 ? 3.891 -33.812 -19.297 1 95.94 91 LEU B N 1
ATOM 4527 C CA . LEU B 1 91 ? 4.738 -33.5 -20.453 1 95.94 91 LEU B CA 1
ATOM 4528 C C . LEU B 1 91 ? 5.711 -32.375 -20.141 1 95.94 91 LEU B C 1
ATOM 4530 O O . LEU B 1 91 ? 6.844 -32.375 -20.625 1 95.94 91 LEU B O 1
ATOM 4534 N N . LEU B 1 92 ? 5.281 -31.469 -19.375 1 94.38 92 LEU B N 1
ATOM 4535 C CA . LEU B 1 92 ? 6.172 -30.375 -19 1 94.38 92 LEU B CA 1
ATOM 4536 C C . LEU B 1 92 ? 7.383 -30.891 -18.234 1 94.38 92 LEU B C 1
ATOM 4538 O O . LEU B 1 92 ? 8.516 -30.469 -18.484 1 94.38 92 LEU B O 1
ATOM 4542 N N . ASN B 1 93 ? 7.125 -31.812 -17.328 1 95.25 93 ASN B N 1
ATOM 4543 C CA . ASN B 1 93 ? 8.211 -32.406 -16.562 1 95.25 93 ASN B CA 1
ATOM 4544 C C . ASN B 1 93 ? 9.133 -33.25 -17.438 1 95.25 93 ASN B C 1
ATOM 4546 O O . ASN B 1 93 ? 10.352 -33.25 -17.25 1 95.25 93 ASN B O 1
ATOM 4550 N N . ILE B 1 94 ? 8.57 -33.875 -18.375 1 94.31 94 ILE B N 1
ATOM 4551 C CA . ILE B 1 94 ? 9.352 -34.688 -19.297 1 94.31 94 ILE B CA 1
ATOM 4552 C C . ILE B 1 94 ? 10.258 -33.781 -20.141 1 94.31 94 ILE B C 1
ATOM 4554 O O . ILE B 1 94 ? 11.391 -34.156 -20.453 1 94.31 94 ILE B O 1
ATOM 4558 N N . SER B 1 95 ? 9.75 -32.625 -20.516 1 93.31 95 SER B N 1
ATOM 4559 C CA . SER B 1 95 ? 10.586 -31.688 -21.234 1 93.31 95 SER B CA 1
ATOM 4560 C C . SER B 1 95 ? 11.805 -31.281 -20.406 1 93.31 95 SER B C 1
ATOM 4562 O O . SER B 1 95 ? 12.883 -31.047 -20.953 1 93.31 95 SER B O 1
ATOM 4564 N N . GLY B 1 96 ? 11.625 -31.234 -19.125 1 93 96 GLY B N 1
ATOM 4565 C CA . GLY B 1 96 ? 12.742 -30.922 -18.25 1 93 96 GLY B CA 1
ATOM 4566 C C . GLY B 1 96 ? 13.828 -31.969 -18.25 1 93 96 GLY B C 1
ATOM 4567 O O . GLY B 1 96 ? 15.016 -31.656 -18.172 1 93 96 GLY B O 1
ATOM 4568 N N . ILE B 1 97 ? 13.398 -33.188 -18.375 1 91.88 97 ILE B N 1
ATOM 4569 C CA . ILE B 1 97 ? 14.375 -34.281 -18.469 1 91.88 97 ILE B CA 1
ATOM 4570 C C . ILE B 1 97 ? 15.227 -34.094 -19.719 1 91.88 97 ILE B C 1
ATOM 4572 O O . ILE B 1 97 ? 16.453 -34.25 -19.672 1 91.88 97 ILE B O 1
ATOM 4576 N N . TRP B 1 98 ? 14.531 -33.75 -20.719 1 89.06 98 TRP B N 1
ATOM 4577 C CA . TRP B 1 98 ? 15.219 -33.562 -21.984 1 89.06 98 TRP B CA 1
ATOM 4578 C C . TRP B 1 98 ? 16.203 -32.406 -21.906 1 89.06 98 TRP B C 1
ATOM 4580 O O . TRP B 1 98 ? 17.328 -32.5 -22.375 1 89.06 98 TRP B O 1
ATOM 4590 N N . VAL B 1 99 ? 15.859 -31.312 -21.328 1 90 99 VAL B N 1
ATOM 4591 C CA . VAL B 1 99 ? 16.688 -30.125 -21.203 1 90 99 VAL B CA 1
ATOM 4592 C C . VAL B 1 99 ? 17.891 -30.422 -20.312 1 90 99 VAL B C 1
ATOM 4594 O O . VAL B 1 99 ? 19 -29.953 -20.594 1 90 99 VAL B O 1
ATOM 4597 N N . THR B 1 100 ? 17.688 -31.219 -19.281 1 88.69 100 THR B N 1
ATOM 4598 C CA . THR B 1 100 ? 18.766 -31.5 -18.344 1 88.69 100 THR B CA 1
ATOM 4599 C C . THR B 1 100 ? 19.75 -32.5 -18.922 1 88.69 100 THR B C 1
ATOM 4601 O O . THR B 1 100 ? 20.938 -32.469 -18.594 1 88.69 100 THR B O 1
ATOM 4604 N N . VAL B 1 101 ? 19.297 -33.281 -19.812 1 85.88 101 VAL B N 1
ATOM 4605 C CA . VAL B 1 101 ? 20.188 -34.25 -20.484 1 85.88 101 VAL B CA 1
ATOM 4606 C C . VAL B 1 101 ? 21.031 -33.531 -21.531 1 85.88 101 VAL B C 1
ATOM 4608 O O . VAL B 1 101 ? 22.219 -33.812 -21.688 1 85.88 101 VAL B O 1
ATOM 4611 N N . CYS B 1 102 ? 20.328 -32.594 -22.234 1 83.81 102 CYS B N 1
ATOM 4612 C CA . CYS B 1 102 ? 21.031 -31.859 -23.281 1 83.81 102 CYS B CA 1
ATOM 4613 C C . CYS B 1 102 ? 21.719 -30.625 -22.719 1 83.81 102 CYS B C 1
ATOM 4615 O O . CYS B 1 102 ? 21.328 -29.5 -23.016 1 83.81 102 CYS B O 1
ATOM 4617 N N . LYS B 1 103 ? 22.359 -30.703 -21.578 1 71.25 103 LYS B N 1
ATOM 4618 C CA . LYS B 1 103 ? 23.094 -29.562 -21.047 1 71.25 103 LYS B CA 1
ATOM 4619 C C . LYS B 1 103 ? 24.094 -29.016 -22.078 1 71.25 103 LYS B C 1
ATOM 4621 O O . LYS B 1 103 ? 24.391 -29.688 -23.062 1 71.25 103 LYS B O 1
ATOM 4626 N N . GLN B 1 104 ? 25.062 -28.031 -21.875 1 58.5 104 GLN B N 1
ATOM 4627 C CA . GLN B 1 104 ? 26.047 -27.312 -22.688 1 58.5 104 GLN B CA 1
ATOM 4628 C C . GLN B 1 104 ? 26.797 -28.281 -23.609 1 58.5 104 GLN B C 1
ATOM 4630 O O . GLN B 1 104 ? 27.688 -27.859 -24.344 1 58.5 104 GLN B O 1
ATOM 4635 N N . GLU B 1 105 ? 26.656 -29.469 -23.422 1 54.38 105 GLU B N 1
ATOM 4636 C CA . GLU B 1 105 ? 27.594 -30.109 -24.344 1 54.38 105 GLU B CA 1
ATOM 4637 C C . GLU B 1 105 ? 27.297 -29.734 -25.781 1 54.38 105 GLU B C 1
ATOM 4639 O O . GLU B 1 105 ? 26.266 -29.109 -26.078 1 54.38 105 GLU B O 1
ATOM 4644 N N . GLU B 1 106 ? 27.594 -30.75 -26.797 1 55.97 106 GLU B N 1
ATOM 4645 C CA . GLU B 1 106 ? 27.688 -30.625 -28.234 1 55.97 106 GLU B CA 1
ATOM 4646 C C . GLU B 1 106 ? 26.297 -30.562 -28.875 1 55.97 106 GLU B C 1
ATOM 4648 O O . GLU B 1 106 ? 25.531 -31.516 -28.797 1 55.97 106 GLU B O 1
ATOM 4653 N N . LYS B 1 107 ? 25.688 -29.266 -28.875 1 63.5 107 LYS B N 1
ATOM 4654 C CA . LYS B 1 107 ? 24.438 -28.812 -29.5 1 63.5 107 LYS B CA 1
ATOM 4655 C C . LYS B 1 107 ? 24.266 -29.438 -30.875 1 63.5 107 LYS B C 1
ATOM 4657 O O . LYS B 1 107 ? 24.109 -28.719 -31.875 1 63.5 107 LYS B O 1
ATOM 4662 N N . ILE B 1 108 ? 24.625 -30.766 -30.906 1 67.81 108 ILE B N 1
ATOM 4663 C CA . ILE B 1 108 ? 24.453 -31.344 -32.219 1 67.81 108 ILE B CA 1
ATOM 4664 C C . ILE B 1 108 ? 23.344 -32.375 -32.188 1 67.81 108 ILE B C 1
ATOM 4666 O O . ILE B 1 108 ? 23.141 -33.062 -31.172 1 67.81 108 ILE B O 1
ATOM 4670 N N . GLY B 1 109 ? 22.422 -32.5 -33.188 1 74.5 109 GLY B N 1
ATOM 4671 C CA . GLY B 1 109 ? 21.406 -33.5 -33.438 1 74.5 109 GLY B CA 1
ATOM 4672 C C . GLY B 1 109 ? 20.156 -33.312 -32.594 1 74.5 109 GLY B C 1
ATOM 4673 O O . GLY B 1 109 ? 19.516 -32.25 -32.656 1 74.5 109 GLY B O 1
ATOM 4674 N N . ILE B 1 110 ? 19.953 -34.219 -31.609 1 77 110 ILE B N 1
ATOM 4675 C CA . ILE B 1 110 ? 18.766 -34.281 -30.766 1 77 110 ILE B CA 1
ATOM 4676 C C . ILE B 1 110 ? 18.844 -33.188 -29.703 1 77 110 ILE B C 1
ATOM 4678 O O . ILE B 1 110 ? 17.812 -32.75 -29.172 1 77 110 ILE B O 1
ATOM 4682 N N . CYS B 1 111 ? 19.984 -32.656 -29.516 1 83.94 111 CYS B N 1
ATOM 4683 C CA . CYS B 1 111 ? 20.188 -31.594 -28.531 1 83.94 111 CYS B CA 1
ATOM 4684 C C . CYS B 1 111 ? 20.375 -30.234 -29.203 1 83.94 111 CYS B C 1
ATOM 4686 O O . CYS B 1 111 ? 21.016 -29.344 -28.641 1 83.94 111 CYS B O 1
ATOM 4688 N N . SER B 1 112 ? 19.828 -30.141 -30.375 1 85.19 112 SER B N 1
ATOM 4689 C CA . SER B 1 112 ? 19.875 -28.844 -31.047 1 85.19 112 SER B CA 1
ATOM 4690 C C . SER B 1 112 ? 19 -27.812 -30.328 1 85.19 112 SER B C 1
ATOM 4692 O O . SER B 1 112 ? 17.938 -28.156 -29.812 1 85.19 112 SER B O 1
ATOM 4694 N N . ASN B 1 113 ? 19.453 -26.562 -30.297 1 83.81 113 ASN B N 1
ATOM 4695 C CA . ASN B 1 113 ? 18.734 -25.484 -29.609 1 83.81 113 ASN B CA 1
ATOM 4696 C C . ASN B 1 113 ? 17.328 -25.297 -30.172 1 83.81 113 ASN B C 1
ATOM 4698 O O . ASN B 1 113 ? 16.375 -25.094 -29.422 1 83.81 113 ASN B O 1
ATOM 4702 N N . GLN B 1 114 ? 17.219 -25.375 -31.406 1 85.25 114 GLN B N 1
ATOM 4703 C CA . GLN B 1 114 ? 15.914 -25.188 -32.062 1 85.25 114 GLN B CA 1
ATOM 4704 C C . GLN B 1 114 ? 14.938 -26.281 -31.656 1 85.25 114 GLN B C 1
ATOM 4706 O O . GLN B 1 114 ? 13.766 -26.016 -31.391 1 85.25 114 GLN B O 1
ATOM 4711 N N . LEU B 1 115 ? 15.406 -27.469 -31.594 1 86.88 115 LEU B N 1
ATOM 4712 C CA . LEU B 1 115 ? 14.547 -28.609 -31.266 1 86.88 115 LEU B CA 1
ATOM 4713 C C . LEU B 1 115 ? 14.133 -28.562 -29.797 1 86.88 115 LEU B C 1
ATOM 4715 O O . LEU B 1 115 ? 12.977 -28.844 -29.469 1 86.88 115 LEU B O 1
ATOM 4719 N N . ILE B 1 116 ? 15 -28.234 -28.938 1 88.69 116 ILE B N 1
ATOM 4720 C CA . ILE B 1 116 ? 14.711 -28.156 -27.5 1 88.69 116 ILE B CA 1
ATOM 4721 C C . ILE B 1 116 ? 13.664 -27.094 -27.234 1 88.69 116 ILE B C 1
ATOM 4723 O O . ILE B 1 116 ? 12.703 -27.312 -26.5 1 88.69 116 ILE B O 1
ATOM 4727 N N . TYR B 1 117 ? 13.781 -25.922 -27.891 1 90.12 117 TYR B N 1
ATOM 4728 C CA . TYR B 1 117 ? 12.828 -24.828 -27.703 1 90.12 117 TYR B CA 1
ATOM 4729 C C . TYR B 1 117 ? 11.461 -25.203 -28.266 1 90.12 117 TYR B C 1
ATOM 4731 O O . TYR B 1 117 ? 10.438 -24.984 -27.625 1 90.12 117 TYR B O 1
ATOM 4739 N N . SER B 1 118 ? 11.516 -25.844 -29.391 1 91.44 118 SER B N 1
ATOM 4740 C CA . SER B 1 118 ? 10.258 -26.219 -30.031 1 91.44 118 SER B CA 1
ATOM 4741 C C . SER B 1 118 ? 9.508 -27.266 -29.219 1 91.44 118 SER B C 1
ATOM 4743 O O . SER B 1 118 ? 8.305 -27.156 -29 1 91.44 118 SER B O 1
ATOM 4745 N N . ILE B 1 119 ? 10.188 -28.234 -28.766 1 91.06 119 ILE B N 1
ATOM 4746 C CA . ILE B 1 119 ? 9.555 -29.312 -28.016 1 91.06 119 ILE B CA 1
ATOM 4747 C C . ILE B 1 119 ? 9.062 -28.766 -26.672 1 91.06 119 ILE B C 1
ATOM 4749 O O . ILE B 1 119 ? 7.965 -29.125 -26.234 1 91.06 119 ILE B O 1
ATOM 4753 N N . THR B 1 120 ? 9.914 -28 -26.047 1 92.88 120 THR B N 1
ATOM 4754 C CA . THR B 1 120 ? 9.516 -27.422 -24.766 1 92.88 120 THR B CA 1
ATOM 4755 C C . THR B 1 120 ? 8.273 -26.562 -24.922 1 92.88 120 THR B C 1
ATOM 4757 O O . THR B 1 120 ? 7.359 -26.609 -24.094 1 92.88 120 THR B O 1
ATOM 4760 N N . PHE B 1 121 ? 8.133 -25.828 -26 1 94.75 121 PHE B N 1
ATOM 4761 C CA . PHE B 1 121 ? 6.98 -24.969 -26.234 1 94.75 121 PHE B CA 1
ATOM 4762 C C . PHE B 1 121 ? 5.738 -25.797 -26.547 1 94.75 121 PHE B C 1
ATOM 4764 O O . PHE B 1 121 ? 4.648 -25.484 -26.062 1 94.75 121 PHE B O 1
ATOM 4771 N N . ILE B 1 122 ? 5.898 -26.828 -27.281 1 95.12 122 ILE B N 1
ATOM 4772 C CA . ILE B 1 122 ? 4.773 -27.688 -27.625 1 95.12 122 ILE B CA 1
ATOM 4773 C C . ILE B 1 122 ? 4.27 -28.406 -26.375 1 95.12 122 ILE B C 1
ATOM 4775 O O . ILE B 1 122 ? 3.061 -28.469 -26.141 1 95.12 122 ILE B O 1
ATOM 4779 N N . PHE B 1 123 ? 5.184 -28.891 -25.625 1 96.38 123 PHE B N 1
ATOM 4780 C CA . PHE B 1 123 ? 4.805 -29.578 -24.391 1 96.38 123 PHE B CA 1
ATOM 4781 C C . PHE B 1 123 ? 4.152 -28.625 -23.406 1 96.38 123 PHE B C 1
ATOM 4783 O O . PHE B 1 123 ? 3.217 -29 -22.703 1 96.38 123 PHE B O 1
ATOM 4790 N N . SER B 1 124 ? 4.633 -27.391 -23.359 1 95.94 124 SER B N 1
ATOM 4791 C CA . SER B 1 124 ? 4.023 -26.391 -22.5 1 95.94 124 SER B CA 1
ATOM 4792 C C . SER B 1 124 ? 2.607 -26.047 -22.953 1 95.94 124 SER B C 1
ATOM 4794 O O . SER B 1 124 ? 1.698 -25.938 -22.125 1 95.94 124 SER B O 1
ATOM 4796 N N . ALA B 1 125 ? 2.422 -25.922 -24.203 1 95.75 125 ALA B N 1
ATOM 4797 C CA . ALA B 1 125 ? 1.096 -25.625 -24.75 1 95.75 125 ALA B CA 1
ATOM 4798 C C . ALA B 1 125 ? 0.119 -26.766 -24.453 1 95.75 125 ALA B C 1
ATOM 4800 O O . ALA B 1 125 ? -1.033 -26.516 -24.078 1 95.75 125 ALA B O 1
ATOM 4801 N N . LEU B 1 126 ? 0.567 -27.953 -24.594 1 96.12 126 LEU B N 1
ATOM 4802 C CA . LEU B 1 126 ? -0.277 -29.109 -24.312 1 96.12 126 LEU B CA 1
ATOM 4803 C C . LEU B 1 126 ? -0.617 -29.188 -22.828 1 96.12 126 LEU B C 1
ATOM 4805 O O . LEU B 1 126 ? -1.727 -29.578 -22.453 1 96.12 126 LEU B O 1
ATOM 4809 N N . CYS B 1 127 ? 0.353 -28.875 -22.062 1 96.25 127 CYS B N 1
ATOM 4810 C CA . CYS B 1 127 ? 0.11 -28.797 -20.625 1 96.25 127 CYS B CA 1
ATOM 4811 C C . CYS B 1 127 ? -0.968 -27.766 -20.312 1 96.25 127 CYS B C 1
ATOM 4813 O O . CYS B 1 127 ? -1.828 -28 -19.453 1 96.25 127 CYS B O 1
ATOM 4815 N N . GLY B 1 128 ? -0.958 -26.641 -20.969 1 96 128 GLY B N 1
ATOM 4816 C CA . GLY B 1 128 ? -1.97 -25.609 -20.797 1 96 128 GLY B CA 1
ATOM 4817 C C . GLY B 1 128 ? -3.361 -26.062 -21.188 1 96 128 GLY B C 1
ATOM 4818 O O . GLY B 1 128 ? -4.332 -25.797 -20.469 1 96 128 GLY B O 1
ATOM 4819 N N . ILE B 1 129 ? -3.443 -26.766 -22.234 1 95 129 ILE B N 1
ATOM 4820 C CA . ILE B 1 129 ? -4.719 -27.297 -22.688 1 95 129 ILE B CA 1
ATOM 4821 C C . ILE B 1 129 ? -5.242 -28.312 -21.656 1 95 129 ILE B C 1
ATOM 4823 O O . ILE B 1 129 ? -6.43 -28.297 -21.312 1 95 129 ILE B O 1
ATOM 4827 N N . SER B 1 130 ? -4.324 -29.078 -21.219 1 95.88 130 SER B N 1
ATOM 4828 C CA . SER B 1 130 ? -4.691 -30.078 -20.219 1 95.88 130 SER B CA 1
ATOM 4829 C C . SER B 1 130 ? -5.141 -29.406 -18.922 1 95.88 130 SER B C 1
ATOM 4831 O O . SER B 1 130 ? -6.043 -29.906 -18.25 1 95.88 130 SER B O 1
ATOM 4833 N N . ALA B 1 131 ? -4.516 -28.344 -18.625 1 95 131 ALA B N 1
ATOM 4834 C CA . ALA B 1 131 ? -4.863 -27.609 -17.406 1 95 131 ALA B CA 1
ATOM 4835 C C . ALA B 1 131 ? -6.297 -27.094 -17.469 1 95 131 ALA B C 1
ATOM 4837 O O . ALA B 1 131 ? -7.047 -27.188 -16.5 1 95 131 ALA B O 1
ATOM 4838 N N . SER B 1 132 ? -6.684 -26.594 -18.578 1 93 132 SER B N 1
ATOM 4839 C CA . SER B 1 132 ? -8.039 -26.078 -18.734 1 93 132 SER B CA 1
ATOM 4840 C C . SER B 1 132 ? -9.07 -27.203 -18.578 1 93 132 SER B C 1
ATOM 4842 O O . SER B 1 132 ? -10.094 -27.016 -17.906 1 93 132 SER B O 1
ATOM 4844 N N . THR B 1 133 ? -8.758 -28.297 -19.125 1 91.75 133 THR B N 1
ATOM 4845 C CA . THR B 1 133 ? -9.703 -29.406 -19.125 1 91.75 133 THR B CA 1
ATOM 4846 C C . THR B 1 133 ? -9.836 -30 -17.719 1 91.75 133 THR B C 1
ATOM 4848 O O . THR B 1 133 ? -10.945 -30.266 -17.25 1 91.75 133 THR B O 1
ATOM 4851 N N . ILE B 1 134 ? -8.766 -30.109 -17.078 1 92.81 134 ILE B N 1
ATOM 4852 C CA . ILE B 1 134 ? -8.781 -30.812 -15.797 1 92.81 134 ILE B CA 1
ATOM 4853 C C . ILE B 1 134 ? -9.492 -29.953 -14.742 1 92.81 134 ILE B C 1
ATOM 4855 O O . ILE B 1 134 ? -10.266 -30.469 -13.938 1 92.81 134 ILE B O 1
ATOM 4859 N N . TRP B 1 135 ? -9.289 -28.703 -14.688 1 89.06 135 TRP B N 1
ATOM 4860 C CA . TRP B 1 135 ? -9.844 -27.844 -13.656 1 89.06 135 TRP B CA 1
ATOM 4861 C C . TRP B 1 135 ? -11.336 -27.609 -13.891 1 89.06 135 TRP B C 1
ATOM 4863 O O . TRP B 1 135 ? -12.117 -27.547 -12.938 1 89.06 135 TRP B O 1
ATOM 4873 N N . VAL B 1 136 ? -11.688 -27.484 -15.109 1 82.5 136 VAL B N 1
ATOM 4874 C CA . VAL B 1 136 ? -13.117 -27.344 -15.383 1 82.5 136 VAL B CA 1
ATOM 4875 C C . VAL B 1 136 ? -13.836 -28.656 -15.078 1 82.5 136 VAL B C 1
ATOM 4877 O O . VAL B 1 136 ? -14.906 -28.656 -14.469 1 82.5 136 VAL B O 1
ATOM 4880 N N . ALA B 1 137 ? -13.234 -29.719 -15.492 1 86.88 137 ALA B N 1
ATOM 4881 C CA . ALA B 1 137 ? -13.828 -31.031 -15.234 1 86.88 137 ALA B CA 1
ATOM 4882 C C . ALA B 1 137 ? -13.961 -31.281 -13.734 1 86.88 137 ALA B C 1
ATOM 4884 O O . ALA B 1 137 ? -14.93 -31.906 -13.289 1 86.88 137 ALA B O 1
ATOM 4885 N N . GLN B 1 138 ? -12.969 -30.844 -12.977 1 88.81 138 GLN B N 1
ATOM 4886 C CA . GLN B 1 138 ? -13.016 -31 -11.523 1 88.81 138 GLN B CA 1
ATOM 4887 C C . GLN B 1 138 ? -14.234 -30.297 -10.938 1 88.81 138 GLN B C 1
ATOM 4889 O O . GLN B 1 138 ? -14.906 -30.828 -10.055 1 88.81 138 GLN B O 1
ATOM 4894 N N . GLY B 1 139 ? -14.508 -29.156 -11.422 1 78.69 139 GLY B N 1
ATOM 4895 C CA . GLY B 1 139 ? -15.68 -28.422 -10.961 1 78.69 139 GLY B CA 1
ATOM 4896 C C . GLY B 1 139 ? -16.984 -29.109 -11.312 1 78.69 139 GLY B C 1
ATOM 4897 O O . GLY B 1 139 ? -17.875 -29.234 -10.461 1 78.69 139 GLY B O 1
ATOM 4898 N N . VAL B 1 140 ? -17.094 -29.531 -12.508 1 78.5 140 VAL B N 1
ATOM 4899 C CA . VAL B 1 140 ? -18.312 -30.188 -12.977 1 78.5 140 VAL B CA 1
ATOM 4900 C C . VAL B 1 140 ? -18.5 -31.5 -12.227 1 78.5 140 VAL B C 1
ATOM 4902 O O . VAL B 1 140 ? -19.625 -31.859 -11.875 1 78.5 140 VAL B O 1
ATOM 4905 N N . TYR B 1 141 ? -17.438 -32.156 -12.016 1 85.75 141 TYR B N 1
ATOM 4906 C CA . TYR B 1 141 ? -17.469 -33.406 -11.297 1 85.75 141 TYR B CA 1
ATOM 4907 C C . TYR B 1 141 ? -18.016 -33.219 -9.883 1 85.75 141 TYR B C 1
ATOM 4909 O O . TYR B 1 141 ? -18.906 -33.969 -9.453 1 85.75 141 TYR B O 1
ATOM 4917 N N . ILE B 1 142 ? -17.594 -32.312 -9.188 1 84.12 142 ILE B N 1
ATOM 4918 C CA . ILE B 1 142 ? -18.031 -32.062 -7.82 1 84.12 142 ILE B CA 1
ATOM 4919 C C . ILE B 1 142 ? -19.469 -31.531 -7.832 1 84.12 142 ILE B C 1
ATOM 4921 O O . ILE B 1 142 ? -20.266 -31.859 -6.949 1 84.12 142 ILE B O 1
ATOM 4925 N N . ASP B 1 143 ? -19.703 -30.781 -8.836 1 75.94 143 ASP B N 1
ATOM 4926 C CA . ASP B 1 143 ? -21.078 -30.266 -8.969 1 75.94 143 ASP B CA 1
ATOM 4927 C C . ASP B 1 143 ? -22.062 -31.422 -9.18 1 75.94 143 ASP B C 1
ATOM 4929 O O . ASP B 1 143 ? -23.172 -31.391 -8.633 1 75.94 143 ASP B O 1
ATOM 4933 N N . GLN B 1 144 ? -21.734 -32.281 -9.977 1 81.44 144 GLN B N 1
ATOM 4934 C CA . GLN B 1 144 ? -22.578 -33.438 -10.219 1 81.44 144 GLN B CA 1
ATOM 4935 C C . GLN B 1 144 ? -22.75 -34.281 -8.953 1 81.44 144 GLN B C 1
ATOM 4937 O O . GLN B 1 144 ? -23.828 -34.781 -8.672 1 81.44 144 GLN B O 1
ATOM 4942 N N . LEU B 1 145 ? -21.688 -34.375 -8.234 1 83.5 145 LEU B N 1
ATOM 4943 C CA . LEU B 1 145 ? -21.75 -35.094 -6.969 1 83.5 145 LEU B CA 1
ATOM 4944 C C . LEU B 1 145 ? -22.656 -34.375 -5.977 1 83.5 145 LEU B C 1
ATOM 4946 O O . LEU B 1 145 ? -23.359 -35 -5.188 1 83.5 145 LEU B O 1
ATOM 4950 N N . SER B 1 146 ? -22.672 -33.062 -6.02 1 78.81 146 SER B N 1
ATOM 4951 C CA . SER B 1 146 ? -23.422 -32.25 -5.07 1 78.81 146 SER B CA 1
ATOM 4952 C C . SER B 1 146 ? -24.875 -32.094 -5.5 1 78.81 146 SER B C 1
ATOM 4954 O O . SER B 1 146 ? -25.719 -31.625 -4.727 1 78.81 146 SER B O 1
ATOM 4956 N N . SER B 1 147 ? -25.141 -32.375 -6.719 1 75.06 147 SER B N 1
ATOM 4957 C CA . SER B 1 147 ? -26.516 -32.25 -7.203 1 75.06 147 SER B CA 1
ATOM 4958 C C . SER B 1 147 ? -27.484 -33.094 -6.371 1 75.06 147 SER B C 1
ATOM 4960 O O . SER B 1 147 ? -28.641 -32.719 -6.188 1 75.06 147 SER B O 1
ATOM 4962 N N . GLN B 1 148 ? -27.016 -34.094 -5.785 1 72.56 148 GLN B N 1
ATOM 4963 C CA . GLN B 1 148 ? -27.859 -34.938 -4.965 1 72.56 148 GLN B CA 1
ATOM 4964 C C . GLN B 1 148 ? -27.922 -34.438 -3.525 1 72.56 148 GLN B C 1
ATOM 4966 O O . GLN B 1 148 ? -28.844 -34.781 -2.777 1 72.56 148 GLN B O 1
ATOM 4971 N N . ILE B 1 149 ? -26.984 -33.656 -3.166 1 79.5 149 ILE B N 1
ATOM 4972 C CA . ILE B 1 149 ? -26.891 -33.125 -1.814 1 79.5 149 ILE B CA 1
ATOM 4973 C C . ILE B 1 149 ? -26.484 -31.656 -1.875 1 79.5 149 ILE B C 1
ATOM 4975 O O . ILE B 1 149 ? -25.406 -31.281 -1.391 1 79.5 149 ILE B O 1
ATOM 4979 N N . PRO B 1 150 ? -27.359 -30.828 -2.289 1 73.06 150 PRO B N 1
ATOM 4980 C CA . PRO B 1 150 ? -27 -29.422 -2.533 1 73.06 150 PRO B CA 1
ATOM 4981 C C . PRO B 1 150 ? -26.578 -28.688 -1.26 1 73.06 150 PRO B C 1
ATOM 4983 O O . PRO B 1 150 ? -25.781 -27.75 -1.316 1 73.06 150 PRO B O 1
ATOM 4986 N N . GLN B 1 151 ? -27.062 -29.156 -0.103 1 73.5 151 GLN B N 1
ATOM 4987 C CA . GLN B 1 151 ? -26.766 -28.484 1.155 1 73.5 151 GLN B CA 1
ATOM 4988 C C . GLN B 1 151 ? -25.297 -28.656 1.537 1 73.5 151 GLN B C 1
ATOM 4990 O O . GLN B 1 151 ? -24.75 -27.844 2.297 1 73.5 151 GLN B O 1
ATOM 4995 N N . HIS B 1 152 ? -24.719 -29.703 0.899 1 76.62 152 HIS B N 1
ATOM 4996 C CA . HIS B 1 152 ? -23.344 -30 1.281 1 76.62 152 HIS B CA 1
ATOM 4997 C C . HIS B 1 152 ? -22.359 -29.609 0.173 1 76.62 152 HIS B C 1
ATOM 4999 O O . HIS B 1 152 ? -21.219 -30.047 0.167 1 76.62 152 HIS B O 1
ATOM 5005 N N . LYS B 1 153 ? -22.828 -28.891 -0.797 1 75.31 153 LYS B N 1
ATOM 5006 C CA . LYS B 1 153 ? -21.969 -28.469 -1.902 1 75.31 153 LYS B CA 1
ATOM 5007 C C . LYS B 1 153 ? -20.734 -27.719 -1.394 1 75.31 153 LYS B C 1
ATOM 5009 O O . LYS B 1 153 ? -19.609 -28.016 -1.805 1 75.31 153 LYS B O 1
ATOM 5014 N N . GLY B 1 154 ? -20.953 -26.828 -0.498 1 70.25 154 GLY B N 1
ATOM 5015 C CA . GLY B 1 154 ? -19.859 -26.062 0.073 1 70.25 154 GLY B CA 1
ATOM 5016 C C . GLY B 1 154 ? -18.875 -26.922 0.84 1 70.25 154 GLY B C 1
ATOM 5017 O O . GLY B 1 154 ? -17.656 -26.734 0.733 1 70.25 154 GLY B O 1
ATOM 5018 N N . SER B 1 155 ? -19.422 -27.828 1.49 1 76.19 155 SER B N 1
ATOM 5019 C CA . SER B 1 155 ? -18.578 -28.703 2.285 1 76.19 155 SER B CA 1
ATOM 5020 C C . SER B 1 155 ? -17.734 -29.609 1.393 1 76.19 155 SER B C 1
ATOM 5022 O O . SER B 1 155 ? -16.578 -29.906 1.708 1 76.19 155 SER B O 1
ATOM 5024 N N . LEU B 1 156 ? -18.266 -30.047 0.312 1 81.81 156 LEU B N 1
ATOM 5025 C CA . LEU B 1 156 ? -17.531 -30.906 -0.608 1 81.81 156 LEU B CA 1
ATOM 5026 C C . LEU B 1 156 ? -16.422 -30.141 -1.31 1 81.81 156 LEU B C 1
ATOM 5028 O O . LEU B 1 156 ? -15.297 -30.641 -1.438 1 81.81 156 LEU B O 1
ATOM 5032 N N . TYR B 1 157 ? -16.719 -28.938 -1.681 1 74.56 157 TYR B N 1
ATOM 5033 C CA . TYR B 1 157 ? -15.688 -28.078 -2.264 1 74.56 157 TYR B CA 1
ATOM 5034 C C . TYR B 1 157 ? -14.609 -27.75 -1.237 1 74.56 157 TYR B C 1
ATOM 5036 O O . TYR B 1 157 ? -13.414 -27.781 -1.551 1 74.56 157 TYR B O 1
ATOM 5044 N N . GLY B 1 158 ? -15.07 -27.484 -0.086 1 73.75 158 GLY B N 1
ATOM 5045 C CA . GLY B 1 158 ? -14.117 -27.203 0.981 1 73.75 158 GLY B CA 1
ATOM 5046 C C . GLY B 1 158 ? -13.188 -28.375 1.266 1 73.75 158 GLY B C 1
ATOM 5047 O O . GLY B 1 158 ? -11.992 -28.172 1.474 1 73.75 158 GLY B O 1
ATOM 5048 N N . LEU B 1 159 ? -13.742 -29.469 1.184 1 81.62 159 LEU B N 1
ATOM 5049 C CA . LEU B 1 159 ? -12.961 -30.672 1.411 1 81.62 159 LEU B CA 1
ATOM 5050 C C . LEU B 1 159 ? -11.938 -30.875 0.296 1 81.62 159 LEU B C 1
ATOM 5052 O O . LEU B 1 159 ? -10.773 -31.188 0.562 1 81.62 159 LEU B O 1
ATOM 5056 N N . PHE B 1 160 ? -12.305 -30.688 -0.875 1 85.75 160 PHE B N 1
ATOM 5057 C CA . PHE B 1 160 ? -11.398 -30.828 -2.008 1 85.75 160 PHE B CA 1
ATOM 5058 C C . PHE B 1 160 ? -10.234 -29.859 -1.888 1 85.75 160 PHE B C 1
ATOM 5060 O O . PHE B 1 160 ? -9.07 -30.25 -1.983 1 85.75 160 PHE B O 1
ATOM 5067 N N . TRP B 1 161 ? -10.484 -28.672 -1.592 1 79.19 161 TRP B N 1
ATOM 5068 C CA . TRP B 1 161 ? -9.453 -27.641 -1.583 1 79.19 161 TRP B CA 1
ATOM 5069 C C . TRP B 1 161 ? -8.531 -27.797 -0.382 1 79.19 161 TRP B C 1
ATOM 5071 O O . TRP B 1 161 ? -7.328 -27.547 -0.48 1 79.19 161 TRP B O 1
ATOM 5081 N N . SER B 1 162 ? -9.117 -28.203 0.729 1 78.62 162 SER B N 1
ATOM 5082 C CA . SER B 1 162 ? -8.289 -28.391 1.918 1 78.62 162 SER B CA 1
ATOM 5083 C C . SER B 1 162 ? -7.199 -29.422 1.679 1 78.62 162 SER B C 1
ATOM 5085 O O . SER B 1 162 ? -6.043 -29.219 2.057 1 78.62 162 SER B O 1
ATOM 5087 N N . ILE B 1 163 ? -7.594 -30.391 1.008 1 85.62 163 ILE B N 1
ATOM 5088 C CA . ILE B 1 163 ? -6.633 -31.453 0.726 1 85.62 163 ILE B CA 1
ATOM 5089 C C . ILE B 1 163 ? -5.699 -31.016 -0.399 1 85.62 163 ILE B C 1
ATOM 5091 O O . ILE B 1 163 ? -4.48 -31.188 -0.304 1 85.62 163 ILE B O 1
ATOM 5095 N N . PHE B 1 164 ? -6.215 -30.406 -1.337 1 87.25 164 PHE B N 1
ATOM 5096 C CA . PHE B 1 164 ? -5.457 -29.984 -2.508 1 87.25 164 PHE B CA 1
ATOM 5097 C C . PHE B 1 164 ? -4.383 -28.969 -2.123 1 87.25 164 PHE B C 1
ATOM 5099 O O . PHE B 1 164 ? -3.268 -29.016 -2.645 1 87.25 164 PHE B O 1
ATOM 5106 N N . LEU B 1 165 ? -4.66 -28.094 -1.19 1 81.31 165 LEU B N 1
ATOM 5107 C CA . LEU B 1 165 ? -3.766 -27 -0.834 1 81.31 165 LEU B CA 1
ATOM 5108 C C . LEU B 1 165 ? -2.488 -27.531 -0.192 1 81.31 165 LEU B C 1
ATOM 5110 O O . LEU B 1 165 ? -1.455 -26.859 -0.208 1 81.31 165 LEU B O 1
ATOM 5114 N N . VAL B 1 166 ? -2.508 -28.672 0.223 1 85.62 166 VAL B N 1
ATOM 5115 C CA . VAL B 1 166 ? -1.343 -29.281 0.863 1 85.62 166 VAL B CA 1
ATOM 5116 C C . VAL B 1 166 ? -0.247 -29.516 -0.173 1 85.62 166 VAL B C 1
ATOM 5118 O O . VAL B 1 166 ? 0.933 -29.625 0.173 1 85.62 166 VAL B O 1
ATOM 5121 N N . ASN B 1 167 ? -0.604 -29.516 -1.429 1 89.88 167 ASN B N 1
ATOM 5122 C CA . ASN B 1 167 ? 0.389 -29.734 -2.475 1 89.88 167 ASN B CA 1
ATOM 5123 C C . ASN B 1 167 ? 1.419 -28.609 -2.52 1 89.88 167 ASN B C 1
ATOM 5125 O O . ASN B 1 167 ? 2.568 -28.828 -2.902 1 89.88 167 ASN B O 1
ATOM 5129 N N . ASN B 1 168 ? 1.003 -27.5 -2.086 1 86.06 168 ASN B N 1
ATOM 5130 C CA . ASN B 1 168 ? 1.906 -26.344 -2.129 1 86.06 168 ASN B CA 1
ATOM 5131 C C . ASN B 1 168 ? 3.084 -26.531 -1.174 1 86.06 168 ASN B C 1
ATOM 5133 O O . ASN B 1 168 ? 4.215 -26.172 -1.504 1 86.06 168 ASN B O 1
ATOM 5137 N N . ILE B 1 169 ? 2.809 -27.094 -0.085 1 89.38 169 ILE B N 1
ATOM 5138 C CA . ILE B 1 169 ? 3.865 -27.297 0.897 1 89.38 169 ILE B CA 1
ATOM 5139 C C . ILE B 1 169 ? 4.738 -28.469 0.471 1 89.38 169 ILE B C 1
ATOM 5141 O O . ILE B 1 169 ? 5.969 -28.375 0.485 1 89.38 169 ILE B O 1
ATOM 5145 N N . ILE B 1 170 ? 4.102 -29.484 0.061 1 92.75 170 ILE B N 1
ATOM 5146 C CA . ILE B 1 170 ? 4.82 -30.703 -0.293 1 92.75 170 ILE B CA 1
ATOM 5147 C C . ILE B 1 170 ? 5.711 -30.438 -1.505 1 92.75 170 ILE B C 1
ATOM 5149 O O . ILE B 1 170 ? 6.844 -30.922 -1.563 1 92.75 170 ILE B O 1
ATOM 5153 N N . SER B 1 171 ? 5.215 -29.719 -2.4 1 93.25 171 SER B N 1
ATOM 5154 C CA . SER B 1 171 ? 5.984 -29.438 -3.607 1 93.25 171 SER B CA 1
ATOM 5155 C C . SER B 1 171 ? 7.242 -28.641 -3.283 1 93.25 171 SER B C 1
ATOM 5157 O O . SER B 1 171 ? 8.312 -28.906 -3.828 1 93.25 171 SER B O 1
ATOM 5159 N N . CYS B 1 172 ? 7.09 -27.672 -2.418 1 90.19 172 CYS B N 1
ATOM 5160 C CA . CYS B 1 172 ? 8.227 -26.828 -2.049 1 90.19 172 CYS B CA 1
ATOM 5161 C C . CYS B 1 172 ? 9.273 -27.625 -1.286 1 90.19 172 CYS B C 1
ATOM 5163 O O . CYS B 1 172 ? 10.469 -27.5 -1.547 1 90.19 172 CYS B O 1
ATOM 5165 N N . ILE B 1 173 ? 8.797 -28.453 -0.429 1 90.94 173 ILE B N 1
ATOM 5166 C CA . ILE B 1 173 ? 9.703 -29.281 0.353 1 90.94 173 ILE B CA 1
ATOM 5167 C C . ILE B 1 173 ? 10.43 -30.266 -0.566 1 90.94 173 ILE B C 1
ATOM 5169 O O . ILE B 1 173 ? 11.648 -30.422 -0.474 1 90.94 173 ILE B O 1
ATOM 5173 N N . MET B 1 174 ? 9.688 -30.781 -1.412 1 93 174 MET B N 1
ATOM 5174 C CA . MET B 1 174 ? 10.273 -31.75 -2.338 1 93 174 MET B CA 1
ATOM 5175 C C . MET B 1 174 ? 11.328 -31.078 -3.225 1 93 174 MET B C 1
ATOM 5177 O O . MET B 1 174 ? 12.422 -31.609 -3.402 1 93 174 MET B O 1
ATOM 5181 N N . SER B 1 175 ? 10.992 -29.984 -3.738 1 90.81 175 SER B N 1
ATOM 5182 C CA . SER B 1 175 ? 11.945 -29.25 -4.566 1 90.81 175 SER B CA 1
ATOM 5183 C C . SER B 1 175 ? 13.203 -28.906 -3.781 1 90.81 175 SER B C 1
ATOM 5185 O O . SER B 1 175 ? 14.32 -29.094 -4.273 1 90.81 175 SER B O 1
ATOM 5187 N N . ALA B 1 176 ? 13.047 -28.453 -2.555 1 90.38 176 ALA B N 1
ATOM 5188 C CA . ALA B 1 176 ? 14.188 -28.062 -1.728 1 90.38 176 ALA B CA 1
ATOM 5189 C C . ALA B 1 176 ? 15.078 -29.25 -1.409 1 90.38 176 ALA B C 1
ATOM 5191 O O . ALA B 1 176 ? 16.312 -29.156 -1.493 1 90.38 176 ALA B O 1
ATOM 5192 N N . VAL B 1 177 ? 14.484 -30.344 -1.167 1 91.69 177 VAL B N 1
ATOM 5193 C CA . VAL B 1 177 ? 15.242 -31.516 -0.767 1 91.69 177 VAL B CA 1
ATOM 5194 C C . VAL B 1 177 ? 15.984 -32.094 -1.973 1 91.69 177 VAL B C 1
ATOM 5196 O O . VAL B 1 177 ? 17.188 -32.375 -1.896 1 91.69 177 VAL B O 1
ATOM 5199 N N . ILE B 1 178 ? 15.383 -32.188 -3.09 1 91.94 178 ILE B N 1
ATOM 5200 C CA . ILE B 1 178 ? 15.984 -32.844 -4.25 1 91.94 178 ILE B CA 1
ATOM 5201 C C . ILE B 1 178 ? 17.078 -31.953 -4.836 1 91.94 178 ILE B C 1
ATOM 5203 O O . ILE B 1 178 ? 18.188 -32.406 -5.109 1 91.94 178 ILE B O 1
ATOM 5207 N N . ILE B 1 179 ? 16.844 -30.703 -4.922 1 89.19 179 ILE B N 1
ATOM 5208 C CA . ILE B 1 179 ? 17.766 -29.781 -5.57 1 89.19 179 ILE B CA 1
ATOM 5209 C C . ILE B 1 179 ? 19 -29.578 -4.688 1 89.19 179 ILE B C 1
ATOM 5211 O O . ILE B 1 179 ? 20.109 -29.406 -5.195 1 89.19 179 ILE B O 1
ATOM 5215 N N . ASN B 1 180 ? 18.781 -29.609 -3.385 1 86.69 180 ASN B N 1
ATOM 5216 C CA . ASN B 1 180 ? 19.922 -29.391 -2.492 1 86.69 180 ASN B CA 1
ATOM 5217 C C . ASN B 1 180 ? 20.781 -30.641 -2.385 1 86.69 180 ASN B C 1
ATOM 5219 O O . ASN B 1 180 ? 21.984 -30.547 -2.094 1 86.69 180 ASN B O 1
ATOM 5223 N N . PHE B 1 181 ? 20.234 -31.781 -2.744 1 88.25 181 PHE B N 1
ATOM 5224 C CA . PHE B 1 181 ? 21 -33 -2.461 1 88.25 181 PHE B CA 1
ATOM 5225 C C . PHE B 1 181 ? 21.219 -33.781 -3.734 1 88.25 181 PHE B C 1
ATOM 5227 O O . PHE B 1 181 ? 22.031 -34.719 -3.75 1 88.25 181 PHE B O 1
ATOM 5234 N N . ARG B 1 182 ? 20.531 -33.406 -4.785 1 89 182 ARG B N 1
ATOM 5235 C CA . ARG B 1 182 ? 20.641 -34.156 -6.027 1 89 182 ARG B CA 1
ATOM 5236 C C . ARG B 1 182 ? 20.75 -33.25 -7.23 1 89 182 ARG B C 1
ATOM 5238 O O . ARG B 1 182 ? 20.766 -32 -7.074 1 89 182 ARG B O 1
ATOM 5245 N N . LYS B 1 183 ? 20.906 -33.875 -8.344 1 87.19 183 LYS B N 1
ATOM 5246 C CA . LYS B 1 183 ? 21.031 -33.125 -9.586 1 87.19 183 LYS B CA 1
ATOM 5247 C C . LYS B 1 183 ? 19.672 -32.75 -10.164 1 87.19 183 LYS B C 1
ATOM 5249 O O . LYS B 1 183 ? 18.672 -33.406 -9.844 1 87.19 183 LYS B O 1
ATOM 5254 N N . PRO B 1 184 ? 19.641 -31.734 -10.984 1 89.69 184 PRO B N 1
ATOM 5255 C CA . PRO B 1 184 ? 18.375 -31.344 -11.609 1 89.69 184 PRO B CA 1
ATOM 5256 C C . PRO B 1 184 ? 17.734 -32.469 -12.422 1 89.69 184 PRO B C 1
ATOM 5258 O O . PRO B 1 184 ? 16.516 -32.531 -12.523 1 89.69 184 PRO B O 1
ATOM 5261 N N . PHE B 1 185 ? 18.531 -33.281 -12.992 1 91.25 185 PHE B N 1
ATOM 5262 C CA . PHE B 1 185 ? 18.016 -34.438 -13.75 1 91.25 185 PHE B CA 1
ATOM 5263 C C . PHE B 1 185 ? 17.141 -35.312 -12.867 1 91.25 185 PHE B C 1
ATOM 5265 O O . PHE B 1 185 ? 16.062 -35.75 -13.273 1 91.25 185 PHE B O 1
ATOM 5272 N N . ASP B 1 186 ? 17.562 -35.625 -11.719 1 94.19 186 ASP B N 1
ATOM 5273 C CA . ASP B 1 186 ? 16.812 -36.438 -10.773 1 94.19 186 ASP B CA 1
ATOM 5274 C C . ASP B 1 186 ? 15.516 -35.781 -10.359 1 94.19 186 ASP B C 1
ATOM 5276 O O . ASP B 1 186 ? 14.508 -36.438 -10.109 1 94.19 186 ASP B O 1
ATOM 5280 N N . PHE B 1 187 ? 15.633 -34.531 -10.258 1 94.44 187 PHE B N 1
ATOM 5281 C CA . PHE B 1 187 ? 14.445 -33.75 -9.906 1 94.44 187 PHE B CA 1
ATOM 5282 C C . PHE B 1 187 ? 13.336 -34 -10.93 1 94.44 187 PHE B C 1
ATOM 5284 O O . PHE B 1 187 ? 12.195 -34.281 -10.562 1 94.44 187 PHE B O 1
ATOM 5291 N N . PHE B 1 188 ? 13.625 -33.938 -12.203 1 95.25 188 PHE B N 1
ATOM 5292 C CA . PHE B 1 188 ? 12.625 -34.062 -13.25 1 95.25 188 PHE B CA 1
ATOM 5293 C C . PHE B 1 188 ? 12.188 -35.531 -13.398 1 95.25 188 PHE B C 1
ATOM 5295 O O . PHE B 1 188 ? 11.047 -35.812 -13.758 1 95.25 188 PHE B O 1
ATOM 5302 N N . ILE B 1 189 ? 13 -36.406 -13.023 1 95.94 189 ILE B N 1
ATOM 5303 C CA . ILE B 1 189 ? 12.617 -37.812 -13.039 1 95.94 189 ILE B CA 1
ATOM 5304 C C . ILE B 1 189 ? 11.586 -38.094 -11.945 1 95.94 189 ILE B C 1
ATOM 5306 O O . ILE B 1 189 ? 10.578 -38.75 -12.18 1 95.94 189 ILE B O 1
ATOM 5310 N N . VAL B 1 190 ? 11.867 -37.562 -10.836 1 96.38 190 VAL B N 1
ATOM 5311 C CA . VAL B 1 190 ? 10.961 -37.75 -9.703 1 96.38 190 VAL B CA 1
ATOM 5312 C C . VAL B 1 190 ? 9.609 -37.094 -10 1 96.38 190 VAL B C 1
ATOM 5314 O O . VAL B 1 190 ? 8.562 -37.719 -9.781 1 96.38 190 VAL B O 1
ATOM 5317 N N . THR B 1 191 ? 9.656 -35.875 -10.484 1 96.81 191 THR B N 1
ATOM 5318 C CA . THR B 1 191 ? 8.406 -35.188 -10.766 1 96.81 191 THR B CA 1
ATOM 5319 C C . THR B 1 191 ? 7.648 -35.875 -11.898 1 96.81 191 THR B C 1
ATOM 5321 O O . THR B 1 191 ? 6.418 -35.969 -11.867 1 96.81 191 THR B O 1
ATOM 5324 N N . SER B 1 192 ? 8.305 -36.406 -12.891 1 97.19 192 SER B N 1
ATOM 5325 C CA . SER B 1 192 ? 7.652 -37.125 -13.969 1 97.19 192 SER B CA 1
ATOM 5326 C C . SER B 1 192 ? 7.051 -38.438 -13.461 1 97.19 192 SER B C 1
ATOM 5328 O O . SER B 1 192 ? 5.957 -38.844 -13.867 1 97.19 192 SER B O 1
ATOM 5330 N N . SER B 1 193 ? 7.77 -39.094 -12.617 1 97.56 193 SER B N 1
ATOM 5331 C CA . SER B 1 193 ? 7.254 -40.312 -12.031 1 97.56 193 SER B CA 1
ATOM 5332 C C . SER B 1 193 ? 5.98 -40.062 -11.234 1 97.56 193 SER B C 1
ATOM 5334 O O . SER B 1 193 ? 5.035 -40.844 -11.297 1 97.56 193 SER B O 1
ATOM 5336 N N . LEU B 1 194 ? 5.957 -39 -10.492 1 97.12 194 LEU B N 1
ATOM 5337 C CA . LEU B 1 194 ? 4.762 -38.625 -9.742 1 97.12 194 LEU B CA 1
ATOM 5338 C C . LEU B 1 194 ? 3.602 -38.344 -10.688 1 97.12 194 LEU B C 1
ATOM 5340 O O . LEU B 1 194 ? 2.453 -38.688 -10.391 1 97.12 194 LEU B O 1
ATOM 5344 N N . GLY B 1 195 ? 3.904 -37.688 -11.789 1 97.06 195 GLY B N 1
ATOM 5345 C CA . GLY B 1 195 ? 2.871 -37.438 -12.781 1 97.06 195 GLY B CA 1
ATOM 5346 C C . GLY B 1 195 ? 2.273 -38.719 -13.336 1 97.06 195 GLY B C 1
ATOM 5347 O O . GLY B 1 195 ? 1.059 -38.812 -13.523 1 97.06 195 GLY B O 1
ATOM 5348 N N . ILE B 1 196 ? 3.068 -39.688 -13.539 1 96.94 196 ILE B N 1
ATOM 5349 C CA . ILE B 1 196 ? 2.619 -40.969 -14.055 1 96.94 196 ILE B CA 1
ATOM 5350 C C . ILE B 1 196 ? 1.782 -41.688 -12.992 1 96.94 196 ILE B C 1
ATOM 5352 O O . ILE B 1 196 ? 0.752 -42.312 -13.312 1 96.94 196 ILE B O 1
ATOM 5356 N N . ILE B 1 197 ? 2.199 -41.594 -11.781 1 97.75 197 ILE B N 1
ATOM 5357 C CA . ILE B 1 197 ? 1.451 -42.219 -10.688 1 97.75 197 ILE B CA 1
ATOM 5358 C C . ILE B 1 197 ? 0.065 -41.562 -10.594 1 97.75 197 ILE B C 1
ATOM 5360 O O . ILE B 1 197 ? -0.935 -42.281 -10.422 1 97.75 197 ILE B O 1
ATOM 5364 N N . ALA B 1 198 ? 0.045 -40.281 -10.688 1 97.62 198 ALA B N 1
ATOM 5365 C CA . ALA B 1 198 ? -1.242 -39.594 -10.656 1 97.62 198 ALA B CA 1
ATOM 5366 C C . ALA B 1 198 ? -2.139 -40.062 -11.805 1 97.62 198 ALA B C 1
ATOM 5368 O O . ALA B 1 198 ? -3.346 -40.219 -11.625 1 97.62 198 ALA B O 1
ATOM 5369 N N . THR B 1 199 ? -1.566 -40.25 -12.977 1 97.31 199 THR B N 1
ATOM 5370 C CA . THR B 1 199 ? -2.324 -40.719 -14.133 1 97.31 199 THR B CA 1
ATOM 5371 C C . THR B 1 199 ? -2.953 -42.094 -13.844 1 97.31 199 THR B C 1
ATOM 5373 O O . THR B 1 199 ? -4.105 -42.344 -14.211 1 97.31 199 THR B O 1
ATOM 5376 N N . ILE B 1 200 ? -2.254 -42.906 -13.203 1 97.31 200 ILE B N 1
ATOM 5377 C CA . ILE B 1 200 ? -2.768 -44.219 -12.844 1 97.31 200 ILE B CA 1
ATOM 5378 C C . ILE B 1 200 ? -3.934 -44.094 -11.867 1 97.31 200 ILE B C 1
ATOM 5380 O O . ILE B 1 200 ? -4.953 -44.75 -12 1 97.31 200 ILE B O 1
ATOM 5384 N N . PHE B 1 201 ? -3.828 -43.219 -10.945 1 97 201 PHE B N 1
ATOM 5385 C CA . PHE B 1 201 ? -4.906 -42.969 -9.992 1 97 201 PHE B CA 1
ATOM 5386 C C . PHE B 1 201 ? -6.152 -42.469 -10.703 1 97 201 PHE B C 1
ATOM 5388 O O . PHE B 1 201 ? -7.27 -42.875 -10.391 1 97 201 PHE B O 1
ATOM 5395 N N . PHE B 1 202 ? -5.969 -41.594 -11.695 1 96.88 202 PHE B N 1
ATOM 5396 C CA . PHE B 1 202 ? -7.098 -41 -12.398 1 96.88 202 PHE B CA 1
ATOM 5397 C C . PHE B 1 202 ? -7.828 -42.062 -13.227 1 96.88 202 PHE B C 1
ATOM 5399 O O . PHE B 1 202 ? -9.031 -41.938 -13.453 1 96.88 202 PHE B O 1
ATOM 5406 N N . THR B 1 203 ? -7.145 -43.094 -13.656 1 94.31 203 THR B N 1
ATOM 5407 C CA . THR B 1 203 ? -7.777 -44.156 -14.445 1 94.31 203 THR B CA 1
ATOM 5408 C C . THR B 1 203 ? -8.789 -44.906 -13.602 1 94.31 203 THR B C 1
ATOM 5410 O O . THR B 1 203 ? -9.703 -45.531 -14.148 1 94.31 203 THR B O 1
ATOM 5413 N N . PHE B 1 204 ? -8.734 -44.812 -12.305 1 94.06 204 PHE B N 1
ATOM 5414 C CA . PHE B 1 204 ? -9.641 -45.562 -11.438 1 94.06 204 PHE B CA 1
ATOM 5415 C C . PHE B 1 204 ? -10.617 -44.594 -10.742 1 94.06 204 PHE B C 1
ATOM 5417 O O . PHE B 1 204 ? -11.203 -44.938 -9.719 1 94.06 204 PHE B O 1
ATOM 5424 N N . ILE B 1 205 ? -10.812 -43.469 -11.273 1 93.38 205 ILE B N 1
ATOM 5425 C CA . ILE B 1 205 ? -11.711 -42.5 -10.641 1 93.38 205 ILE B CA 1
ATOM 5426 C C . ILE B 1 205 ? -13.148 -42.969 -10.734 1 93.38 205 ILE B C 1
ATOM 5428 O O . ILE B 1 205 ? -13.578 -43.469 -11.789 1 93.38 205 ILE B O 1
ATOM 5432 N N . PRO B 1 206 ? -13.844 -42.938 -9.641 1 90.69 206 PRO B N 1
ATOM 5433 C CA . PRO B 1 206 ? -15.242 -43.375 -9.68 1 90.69 206 PRO B CA 1
ATOM 5434 C C . PRO B 1 206 ? -16.141 -42.375 -10.406 1 90.69 206 PRO B C 1
ATOM 5436 O O . PRO B 1 206 ? -15.914 -41.156 -10.336 1 90.69 206 PRO B O 1
ATOM 5439 N N . GLN B 1 207 ? -17.141 -42.938 -11.023 1 86 207 GLN B N 1
ATOM 5440 C CA . GLN B 1 207 ? -18.125 -42.062 -11.688 1 86 207 GLN B CA 1
ATOM 5441 C C . GLN B 1 207 ? -19.062 -41.406 -10.672 1 86 207 GLN B C 1
ATOM 5443 O O . GLN B 1 207 ? -19.375 -42.031 -9.641 1 86 207 GLN B O 1
ATOM 5448 N N . PRO B 1 208 ? -19.328 -40.188 -10.844 1 81 208 PRO B N 1
ATOM 5449 C CA . PRO B 1 208 ? -20.172 -39.469 -9.875 1 81 208 PRO B CA 1
ATOM 5450 C C . PRO B 1 208 ? -21.531 -40.156 -9.68 1 81 208 PRO B C 1
ATOM 5452 O O . PRO B 1 208 ? -22.047 -40.188 -8.57 1 81 208 PRO B O 1
ATOM 5455 N N . THR B 1 209 ? -22.359 -40.344 -10.727 1 69.88 209 THR B N 1
ATOM 5456 C CA . THR B 1 209 ? -23.672 -40.969 -10.586 1 69.88 209 THR B CA 1
ATOM 5457 C C . THR B 1 209 ? -23.609 -42.438 -10.992 1 69.88 209 THR B C 1
ATOM 5459 O O . THR B 1 209 ? -22.844 -42.812 -11.875 1 69.88 209 THR B O 1
ATOM 5462 N N . ASN B 1 210 ? -24.016 -43.469 -10.094 1 54.84 210 ASN B N 1
ATOM 5463 C CA . ASN B 1 210 ? -24.156 -44.875 -10.414 1 54.84 210 ASN B CA 1
ATOM 5464 C C . ASN B 1 210 ? -24.844 -45.094 -11.758 1 54.84 210 ASN B C 1
ATOM 5466 O O . ASN B 1 210 ? -25.703 -44.281 -12.156 1 54.84 210 ASN B O 1
ATOM 5470 N N . LYS B 1 211 ? -24.344 -45.875 -12.719 1 50.19 211 LYS B N 1
ATOM 5471 C CA . LYS B 1 211 ? -24.719 -46.281 -14.07 1 50.19 211 LYS B CA 1
ATOM 5472 C C . LYS B 1 211 ? -26.234 -46.312 -14.25 1 50.19 211 LYS B C 1
ATOM 5474 O O . LYS B 1 211 ? -26.734 -46.219 -15.375 1 50.19 211 LYS B O 1
ATOM 5479 N N . GLN B 1 212 ? -26.984 -46.969 -13.305 1 44.19 212 GLN B N 1
ATOM 5480 C CA . GLN B 1 212 ? -28.328 -47.344 -13.75 1 44.19 212 GLN B CA 1
ATOM 5481 C C . GLN B 1 212 ? -29.141 -46.125 -14.133 1 44.19 212 GLN B C 1
ATOM 5483 O O . GLN B 1 212 ? -30.062 -46.188 -14.945 1 44.19 212 GLN B O 1
ATOM 5488 N N . GLU B 1 213 ? -29.359 -45.094 -13.336 1 40.72 213 GLU B N 1
ATOM 5489 C CA . GLU B 1 213 ? -30.203 -43.938 -13.617 1 40.72 213 GLU B CA 1
ATOM 5490 C C . GLU B 1 213 ? -29.484 -42.938 -14.523 1 40.72 213 GLU B C 1
ATOM 5492 O O . GLU B 1 213 ? -29.797 -41.75 -14.492 1 40.72 213 GLU B O 1
ATOM 5497 N N . GLU B 1 214 ? -28.547 -43.188 -15.031 1 41.97 214 GLU B N 1
ATOM 5498 C CA . GLU B 1 214 ? -27.938 -42.188 -15.898 1 41.97 214 GLU B CA 1
ATOM 5499 C C . GLU B 1 214 ? -28.922 -41.688 -16.953 1 41.97 214 GLU B C 1
ATOM 5501 O O . GLU B 1 214 ? -28.984 -42.219 -18.062 1 41.97 214 GLU B O 1
ATOM 5506 N N . PRO B 1 215 ? -30.328 -41.625 -16.562 1 35.06 215 PRO B N 1
ATOM 5507 C CA . PRO B 1 215 ? -31.266 -41.25 -17.609 1 35.06 215 PRO B CA 1
ATOM 5508 C C . PRO B 1 215 ? -30.766 -40.125 -18.484 1 35.06 215 PRO B C 1
ATOM 5510 O O . PRO B 1 215 ? -29.859 -39.375 -18.078 1 35.06 215 PRO B O 1
ATOM 5513 N N . HIS B 1 216 ? -31.422 -39.812 -19.688 1 36.81 216 HIS B N 1
ATOM 5514 C CA . HIS B 1 216 ? -31.656 -38.75 -20.641 1 36.81 216 HIS B CA 1
ATOM 5515 C C . HIS B 1 216 ? -31.594 -37.375 -19.969 1 36.81 216 HIS B C 1
ATOM 5517 O O . HIS B 1 216 ? -31.25 -36.375 -20.609 1 36.81 216 HIS B O 1
ATOM 5523 N N . GLN B 1 217 ? -32.125 -37.188 -18.766 1 36 217 GLN B N 1
ATOM 5524 C CA . GLN B 1 217 ? -32.438 -35.906 -18.094 1 36 217 GLN B CA 1
ATOM 5525 C C . GLN B 1 217 ? -31.172 -35.25 -17.547 1 36 217 GLN B C 1
ATOM 5527 O O . GLN B 1 217 ? -31.109 -34 -17.453 1 36 217 GLN B O 1
ATOM 5532 N N . VAL B 1 218 ? -30.359 -35.875 -16.906 1 40.25 218 VAL B N 1
ATOM 5533 C CA . VAL B 1 218 ? -29.156 -35.25 -16.359 1 40.25 218 VAL B CA 1
ATOM 5534 C C . VAL B 1 218 ? -28.234 -34.812 -17.484 1 40.25 218 VAL B C 1
ATOM 5536 O O . VAL B 1 218 ? -27.391 -33.938 -17.312 1 40.25 218 VAL B O 1
ATOM 5539 N N . ARG B 1 219 ? -28.094 -35.5 -18.516 1 40.25 219 ARG B N 1
ATOM 5540 C CA . ARG B 1 219 ? -27.625 -34.969 -19.781 1 40.25 219 ARG B CA 1
ATOM 5541 C C . ARG B 1 219 ? -28.266 -33.625 -20.094 1 40.25 219 ARG B C 1
ATOM 5543 O O . ARG B 1 219 ? -27.656 -32.781 -20.734 1 40.25 219 ARG B O 1
ATOM 5550 N N . ASN B 1 220 ? -29.469 -33.438 -19.797 1 38 220 ASN B N 1
ATOM 5551 C CA . ASN B 1 220 ? -30.266 -32.219 -19.938 1 38 220 ASN B CA 1
ATOM 5552 C C . ASN B 1 220 ? -29.844 -31.156 -18.922 1 38 220 ASN B C 1
ATOM 5554 O O . ASN B 1 220 ? -30.031 -29.969 -19.172 1 38 220 ASN B O 1
ATOM 5558 N N . LEU B 1 221 ? -29.672 -31.5 -17.703 1 40.28 221 LEU B N 1
ATOM 5559 C CA . LEU B 1 221 ? -29.266 -30.547 -16.688 1 40.28 221 LEU B CA 1
ATOM 5560 C C . LEU B 1 221 ? -27.844 -30.062 -16.938 1 40.28 221 LEU B C 1
ATOM 5562 O O . LEU B 1 221 ? -27.422 -29.031 -16.391 1 40.28 221 LEU B O 1
ATOM 5566 N N . ARG B 1 222 ? -27.047 -31.047 -17.234 1 42.78 222 ARG B N 1
ATOM 5567 C CA . ARG B 1 222 ? -25.75 -30.625 -17.766 1 42.78 222 ARG B CA 1
ATOM 5568 C C . ARG B 1 222 ? -25.906 -29.547 -18.828 1 42.78 222 ARG B C 1
ATOM 5570 O O . ARG B 1 222 ? -25 -28.75 -19.047 1 42.78 222 ARG B O 1
ATOM 5577 N N . CYS B 1 223 ? -26.828 -29.844 -19.828 1 38.06 223 CYS B N 1
ATOM 5578 C CA . CYS B 1 223 ? -27.016 -29.094 -21.062 1 38.06 223 CYS B CA 1
ATOM 5579 C C . CYS B 1 223 ? -27.812 -27.828 -20.812 1 38.06 223 CYS B C 1
ATOM 5581 O O . CYS B 1 223 ? -29.047 -27.859 -20.703 1 38.06 223 CYS B O 1
ATOM 5583 N N . GLU B 1 224 ? -27.578 -27.094 -19.938 1 44.19 224 GLU B N 1
ATOM 5584 C CA . GLU B 1 224 ? -28.094 -25.812 -20.406 1 44.19 224 GLU B CA 1
ATOM 5585 C C . GLU B 1 224 ? -28.297 -25.812 -21.906 1 44.19 224 GLU B C 1
ATOM 5587 O O . GLU B 1 224 ? -27.641 -26.562 -22.625 1 44.19 224 GLU B O 1
ATOM 5592 N N . LYS B 1 225 ? -29.25 -25.047 -22.391 1 47.81 225 LYS B N 1
ATOM 5593 C CA . LYS B 1 225 ? -29.469 -24.844 -23.812 1 47.81 225 LYS B CA 1
ATOM 5594 C C . LYS B 1 225 ? -28.172 -24.938 -24.594 1 47.81 225 LYS B C 1
ATOM 5596 O O . LYS B 1 225 ? -27.172 -24.297 -24.234 1 47.81 225 LYS B O 1
ATOM 5601 N N . ASP B 1 226 ? -27.75 -26.141 -25.094 1 55.53 226 ASP B N 1
ATOM 5602 C CA . ASP B 1 226 ? -26.656 -26.297 -26.047 1 55.53 226 ASP B CA 1
ATOM 5603 C C . ASP B 1 226 ? -26.312 -24.969 -26.719 1 55.53 226 ASP B C 1
ATOM 5605 O O . ASP B 1 226 ? -26.891 -24.625 -27.75 1 55.53 226 ASP B O 1
ATOM 5609 N N . LEU B 1 227 ? -25.828 -24.188 -25.859 1 64.06 227 LEU B N 1
ATOM 5610 C CA . LEU B 1 227 ? -25.406 -22.922 -26.469 1 64.06 227 LEU B CA 1
ATOM 5611 C C . LEU B 1 227 ? -24.328 -23.172 -27.531 1 64.06 227 LEU B C 1
ATOM 5613 O O . LEU B 1 227 ? -23.484 -24.062 -27.359 1 64.06 227 LEU B O 1
ATOM 5617 N N . SER B 1 228 ? -24.719 -22.703 -28.734 1 74.12 228 SER B N 1
ATOM 5618 C CA . SER B 1 228 ? -23.703 -22.719 -29.781 1 74.12 228 SER B CA 1
ATOM 5619 C C . SER B 1 228 ? -22.375 -22.156 -29.281 1 74.12 228 SER B C 1
ATOM 5621 O O . SER B 1 228 ? -22.328 -21.5 -28.234 1 74.12 228 SER B O 1
ATOM 5623 N N . LYS B 1 229 ? -21.344 -22.672 -29.844 1 80.62 229 LYS B N 1
ATOM 5624 C CA . LYS B 1 229 ? -20 -22.188 -29.516 1 80.62 229 LYS B CA 1
ATOM 5625 C C . LYS B 1 229 ? -19.984 -20.656 -29.438 1 80.62 229 LYS B C 1
ATOM 5627 O O . LYS B 1 229 ? -19.422 -20.094 -28.5 1 80.62 229 LYS B O 1
ATOM 5632 N N . LYS B 1 230 ? -20.594 -20.078 -30.344 1 84.06 230 LYS B N 1
ATOM 5633 C CA . LYS B 1 230 ? -20.594 -18.625 -30.422 1 84.06 230 LYS B CA 1
ATOM 5634 C C . LYS B 1 230 ? -21.375 -18.016 -29.266 1 84.06 230 LYS B C 1
ATOM 5636 O O . LYS B 1 230 ? -20.984 -16.984 -28.719 1 84.06 230 LYS B O 1
ATOM 5641 N N . GLU B 1 231 ? -22.344 -18.703 -28.906 1 84.06 231 GLU B N 1
ATOM 5642 C CA . GLU B 1 231 ? -23.172 -18.188 -27.828 1 84.06 231 GLU B CA 1
ATOM 5643 C C . GLU B 1 231 ? -22.469 -18.328 -26.484 1 84.06 231 GLU B C 1
ATOM 5645 O O . GLU B 1 231 ? -22.578 -17.469 -25.609 1 84.06 231 GLU B O 1
ATOM 5650 N N . GLN B 1 232 ? -21.812 -19.438 -26.391 1 82.5 232 GLN B N 1
ATOM 5651 C CA . GLN B 1 232 ? -21.078 -19.656 -25.156 1 82.5 232 GLN B CA 1
ATOM 5652 C C . GLN B 1 232 ? -19.984 -18.594 -24.984 1 82.5 232 GLN B C 1
ATOM 5654 O O . GLN B 1 232 ? -19.812 -18.047 -23.906 1 82.5 232 GLN B O 1
ATOM 5659 N N . LEU B 1 233 ? -19.312 -18.328 -26.094 1 87.56 233 LEU B N 1
ATOM 5660 C CA . LEU B 1 233 ? -18.25 -17.344 -26.062 1 87.56 233 LEU B CA 1
ATOM 5661 C C . LEU B 1 233 ? -18.797 -15.953 -25.766 1 87.56 233 LEU B C 1
ATOM 5663 O O . LEU B 1 233 ? -18.203 -15.195 -24.984 1 87.56 233 LEU B O 1
ATOM 5667 N N . LYS B 1 234 ? -19.875 -15.695 -26.312 1 88.69 234 LYS B N 1
ATOM 5668 C CA . LYS B 1 234 ? -20.5 -14.398 -26.078 1 88.69 234 LYS B CA 1
ATOM 5669 C C . LYS B 1 234 ? -20.922 -14.242 -24.609 1 88.69 234 LYS B C 1
ATOM 5671 O O . LYS B 1 234 ? -20.797 -13.156 -24.047 1 88.69 234 LYS B O 1
ATOM 5676 N N . LYS B 1 235 ? -21.344 -15.312 -24.125 1 84.75 235 LYS B N 1
ATOM 5677 C CA . LYS B 1 235 ? -21.766 -15.273 -22.719 1 84.75 235 LYS B CA 1
ATOM 5678 C C . LYS B 1 235 ? -20.578 -15.023 -21.797 1 84.75 235 LYS B C 1
ATOM 5680 O O . LYS B 1 235 ? -20.672 -14.227 -20.859 1 84.75 235 LYS B O 1
ATOM 5685 N N . ILE B 1 236 ? -19.516 -15.68 -22.078 1 87.56 236 ILE B N 1
ATOM 5686 C CA . ILE B 1 236 ? -18.312 -15.516 -21.266 1 87.56 236 ILE B CA 1
ATOM 5687 C C . ILE B 1 236 ? -17.812 -14.078 -21.375 1 87.56 236 ILE B C 1
ATOM 5689 O O . ILE B 1 236 ? -17.516 -13.438 -20.359 1 87.56 236 ILE B O 1
ATOM 5693 N N . PHE B 1 237 ? -17.797 -13.523 -22.531 1 90.75 237 PHE B N 1
ATOM 5694 C CA . PHE B 1 237 ? -17.281 -12.18 -22.75 1 90.75 237 PHE B CA 1
ATOM 5695 C C . PHE B 1 237 ? -18.219 -11.133 -22.156 1 90.75 237 PHE B C 1
ATOM 5697 O O . PHE B 1 237 ? -17.766 -10.102 -21.672 1 90.75 237 PHE B O 1
ATOM 5704 N N . LYS B 1 238 ? -19.406 -11.422 -22.188 1 88.5 238 LYS B N 1
ATOM 5705 C CA . LYS B 1 238 ? -20.359 -10.516 -21.562 1 88.5 238 LYS B CA 1
ATOM 5706 C C . LYS B 1 238 ? -20.188 -10.484 -20.047 1 88.5 238 LYS B C 1
ATOM 5708 O O . LYS B 1 238 ? -20.312 -9.43 -19.422 1 88.5 238 LYS B O 1
ATOM 5713 N N . LEU B 1 239 ? -19.906 -11.625 -19.578 1 86.25 239 LEU B N 1
ATOM 5714 C CA . LEU B 1 239 ? -19.672 -11.703 -18.141 1 86.25 239 LEU B CA 1
ATOM 5715 C C . LEU B 1 239 ? -18.406 -10.938 -17.75 1 86.25 239 LEU B C 1
ATOM 5717 O O . LEU B 1 239 ? -18.359 -10.305 -16.688 1 86.25 239 LEU B O 1
ATOM 5721 N N . ILE B 1 240 ? -17.484 -10.969 -18.562 1 90.12 240 ILE B N 1
ATOM 5722 C CA . ILE B 1 240 ? -16.203 -10.328 -18.281 1 90.12 240 ILE B CA 1
ATOM 5723 C C . ILE B 1 240 ? -16.359 -8.812 -18.328 1 90.12 240 ILE B C 1
ATOM 5725 O O . ILE B 1 240 ? -15.773 -8.102 -17.5 1 90.12 240 ILE B O 1
ATOM 5729 N N . ILE B 1 241 ? -17.203 -8.359 -19.141 1 90.62 241 ILE B N 1
ATOM 5730 C CA . ILE B 1 241 ? -17.312 -6.922 -19.359 1 90.62 241 ILE B CA 1
ATOM 5731 C C . ILE B 1 241 ? -18.438 -6.359 -18.5 1 90.62 241 ILE B C 1
ATOM 5733 O O . ILE B 1 241 ? -18.516 -5.148 -18.266 1 90.62 241 ILE B O 1
ATOM 5737 N N . SER B 1 242 ? -19.125 -7.172 -17.859 1 87.06 242 SER B N 1
ATOM 5738 C CA . SER B 1 242 ? -20.25 -6.727 -17.062 1 87.06 242 SER B CA 1
ATOM 5739 C C . SER B 1 242 ? -19.797 -5.875 -15.875 1 87.06 242 SER B C 1
ATOM 5741 O O . SER B 1 242 ? -18.734 -6.109 -15.312 1 87.06 242 SER B O 1
ATOM 5743 N N . LYS B 1 243 ? -20.609 -4.906 -15.531 1 85.31 243 LYS B N 1
ATOM 5744 C CA . LYS B 1 243 ? -20.297 -3.982 -14.445 1 85.31 243 LYS B CA 1
ATOM 5745 C C . LYS B 1 243 ? -20.344 -4.688 -13.086 1 85.31 243 LYS B C 1
ATOM 5747 O O . LYS B 1 243 ? -19.625 -4.312 -12.164 1 85.31 243 LYS B O 1
ATOM 5752 N N . GLU B 1 244 ? -21.062 -5.715 -13.039 1 83.69 244 GLU B N 1
ATOM 5753 C CA . GLU B 1 244 ? -21.234 -6.422 -11.773 1 83.69 244 GLU B CA 1
ATOM 5754 C C . GLU B 1 244 ? -20.016 -7.273 -11.445 1 83.69 244 GLU B C 1
ATOM 5756 O O . GLU B 1 244 ? -19.719 -7.52 -10.281 1 83.69 244 GLU B O 1
ATOM 5761 N N . THR B 1 245 ? -19.391 -7.688 -12.547 1 88.38 245 THR B N 1
ATOM 5762 C CA . THR B 1 245 ? -18.266 -8.578 -12.312 1 88.38 245 THR B CA 1
ATOM 5763 C C . THR B 1 245 ? -16.938 -7.836 -12.484 1 88.38 245 THR B C 1
ATOM 5765 O O . THR B 1 245 ? -15.867 -8.445 -12.422 1 88.38 245 THR B O 1
ATOM 5768 N N . ARG B 1 246 ? -17 -6.598 -12.609 1 89.19 246 ARG B N 1
ATOM 5769 C CA . ARG B 1 246 ? -15.812 -5.82 -12.922 1 89.19 246 ARG B CA 1
ATOM 5770 C C . ARG B 1 246 ? -14.789 -5.918 -11.797 1 89.19 246 ARG B C 1
ATOM 5772 O O . ARG B 1 246 ? -13.602 -6.137 -12.047 1 89.19 246 ARG B O 1
ATOM 5779 N N . SER B 1 247 ? -15.219 -5.715 -10.586 1 90.38 247 SER B N 1
ATOM 5780 C CA . SER B 1 247 ? -14.297 -5.77 -9.453 1 90.38 247 SER B CA 1
ATOM 5781 C C . SER B 1 247 ? -13.703 -7.168 -9.289 1 90.38 247 SER B C 1
ATOM 5783 O O . SER B 1 247 ? -12.523 -7.309 -8.953 1 90.38 247 SER B O 1
ATOM 5785 N N . LEU B 1 248 ? -14.5 -8.164 -9.617 1 91.25 248 LEU B N 1
ATOM 5786 C CA . LEU B 1 248 ? -14.016 -9.539 -9.531 1 91.25 248 LEU B CA 1
ATOM 5787 C C . LEU B 1 248 ? -12.992 -9.82 -10.625 1 91.25 248 LEU B C 1
ATOM 5789 O O . LEU B 1 248 ? -12 -10.516 -10.383 1 91.25 248 LEU B O 1
ATOM 5793 N N . MET B 1 249 ? -13.172 -9.25 -11.766 1 94.44 249 MET B N 1
ATOM 5794 C CA . MET B 1 249 ? -12.25 -9.469 -12.875 1 94.44 249 MET B CA 1
ATOM 5795 C C . MET B 1 249 ? -10.906 -8.805 -12.602 1 94.44 249 MET B C 1
ATOM 5797 O O . MET B 1 249 ? -9.852 -9.383 -12.883 1 94.44 249 MET B O 1
ATOM 5801 N N . VAL B 1 250 ? -10.961 -7.648 -12.008 1 94.81 250 VAL B N 1
ATOM 5802 C CA . VAL B 1 250 ? -9.719 -6.973 -11.656 1 94.81 250 VAL B CA 1
ATOM 5803 C C . VAL B 1 250 ? -8.992 -7.754 -10.562 1 94.81 250 VAL B C 1
ATOM 5805 O O . VAL B 1 250 ? -7.773 -7.93 -10.617 1 94.81 250 VAL B O 1
ATOM 5808 N N . PHE B 1 251 ? -9.766 -8.258 -9.695 1 95.62 251 PHE B N 1
ATOM 5809 C CA . PHE B 1 251 ? -9.242 -9.062 -8.602 1 95.62 251 PHE B CA 1
ATOM 5810 C C . PHE B 1 251 ? -8.586 -10.328 -9.125 1 95.62 251 PHE B C 1
ATOM 5812 O O . PHE B 1 251 ? -7.484 -10.695 -8.695 1 95.62 251 PHE B O 1
ATOM 5819 N N . THR B 1 252 ? -9.211 -10.906 -10.055 1 95.56 252 THR B N 1
ATOM 5820 C CA . THR B 1 252 ? -8.719 -12.141 -10.648 1 95.56 252 THR B CA 1
ATOM 5821 C C . THR B 1 252 ? -7.48 -11.875 -11.508 1 95.56 252 THR B C 1
ATOM 5823 O O . THR B 1 252 ? -6.543 -12.68 -11.516 1 95.56 252 THR B O 1
ATOM 5826 N N . CYS B 1 253 ? -7.512 -10.82 -12.203 1 96.06 253 CYS B N 1
ATOM 5827 C CA . CYS B 1 253 ? -6.348 -10.445 -13 1 96.06 253 CYS B CA 1
ATOM 5828 C C . CYS B 1 253 ? -5.117 -10.273 -12.109 1 96.06 253 CYS B C 1
ATOM 5830 O O . CYS B 1 253 ? -4.027 -10.734 -12.453 1 96.06 253 CYS B O 1
ATOM 5832 N N . PHE B 1 254 ? -5.312 -9.695 -11 1 97.44 254 PHE B N 1
ATOM 5833 C CA . PHE B 1 254 ? -4.191 -9.477 -10.086 1 97.44 254 PHE B CA 1
ATOM 5834 C C . PHE B 1 254 ? -3.725 -10.797 -9.484 1 97.44 254 PHE B C 1
ATOM 5836 O O . PHE B 1 254 ? -2.539 -10.961 -9.18 1 97.44 254 PHE B O 1
ATOM 5843 N N . SER B 1 255 ? -4.59 -11.734 -9.281 1 95.88 255 SER B N 1
ATOM 5844 C CA . SER B 1 255 ? -4.176 -13.055 -8.828 1 95.88 255 SER B CA 1
ATOM 5845 C C . SER B 1 255 ? -3.164 -13.672 -9.789 1 95.88 255 SER B C 1
ATOM 5847 O O . SER B 1 255 ? -2.205 -14.32 -9.359 1 95.88 255 SER B O 1
ATOM 5849 N N . GLY B 1 256 ? -3.381 -13.445 -11.039 1 95.56 256 GLY B N 1
ATOM 5850 C CA . GLY B 1 256 ? -2.404 -13.891 -12.023 1 95.56 256 GLY B CA 1
ATOM 5851 C C . GLY B 1 256 ? -1.07 -13.18 -11.906 1 95.56 256 GLY B C 1
ATOM 5852 O O . GLY B 1 256 ? -0.014 -13.797 -12.062 1 95.56 256 GLY B O 1
ATOM 5853 N N . VAL B 1 257 ? -1.161 -11.945 -11.586 1 96.5 257 VAL B N 1
ATOM 5854 C CA . VAL B 1 257 ? 0.055 -11.156 -11.414 1 96.5 257 VAL B CA 1
ATOM 5855 C C . VAL B 1 257 ? 0.843 -11.68 -10.211 1 96.5 257 VAL B C 1
ATOM 5857 O O . VAL B 1 257 ? 2.072 -11.75 -10.25 1 96.5 257 VAL B O 1
ATOM 5860 N N . ILE B 1 258 ? 0.134 -12.047 -9.211 1 96.12 258 ILE B N 1
ATOM 5861 C CA . ILE B 1 258 ? 0.772 -12.594 -8.016 1 96.12 258 ILE B CA 1
ATOM 5862 C C . ILE B 1 258 ? 1.524 -13.867 -8.367 1 96.12 258 ILE B C 1
ATOM 5864 O O . ILE B 1 258 ? 2.674 -14.055 -7.961 1 96.12 258 ILE B O 1
ATOM 5868 N N . MET B 1 259 ? 0.919 -14.648 -9.188 1 92.06 259 MET B N 1
ATOM 5869 C CA . MET B 1 259 ? 1.545 -15.898 -9.609 1 92.06 259 MET B CA 1
ATOM 5870 C C . MET B 1 259 ? 2.822 -15.633 -10.398 1 92.06 259 MET B C 1
ATOM 5872 O O . MET B 1 259 ? 3.824 -16.328 -10.219 1 92.06 259 MET B O 1
ATOM 5876 N N . SER B 1 260 ? 2.738 -14.656 -11.172 1 92.31 260 SER B N 1
ATOM 5877 C CA . SER B 1 260 ? 3.908 -14.289 -11.969 1 92.31 260 SER B CA 1
ATOM 5878 C C . SER B 1 260 ? 5.02 -13.734 -11.078 1 92.31 260 SER B C 1
ATOM 5880 O O . SER B 1 260 ? 6.199 -14.016 -11.305 1 92.31 260 SER B O 1
ATOM 5882 N N . PHE B 1 261 ? 4.652 -12.969 -10.141 1 92.25 261 PHE B N 1
ATOM 5883 C CA . PHE B 1 261 ? 5.641 -12.398 -9.234 1 92.25 261 PHE B CA 1
ATOM 5884 C C . PHE B 1 261 ? 6.375 -13.492 -8.469 1 92.25 261 PHE B C 1
ATOM 5886 O O . PHE B 1 261 ? 7.598 -13.438 -8.32 1 92.25 261 PHE B O 1
ATOM 5893 N N . CYS B 1 262 ? 5.676 -14.508 -8.07 1 88.88 262 CYS B N 1
ATOM 5894 C CA . CYS B 1 262 ? 6.238 -15.594 -7.277 1 88.88 262 CYS B CA 1
ATOM 5895 C C . CYS B 1 262 ? 7.098 -16.516 -8.141 1 88.88 262 CYS B C 1
ATOM 5897 O O . CYS B 1 262 ? 8.141 -17 -7.699 1 88.88 262 CYS B O 1
ATOM 5899 N N . SER B 1 263 ? 6.777 -16.672 -9.328 1 85.56 263 SER B N 1
ATOM 5900 C CA . SER B 1 263 ? 7.5 -17.609 -10.188 1 85.56 263 SER B CA 1
ATOM 5901 C C . SER B 1 263 ? 8.648 -16.906 -10.906 1 85.56 263 SER B C 1
ATOM 5903 O O . SER B 1 263 ? 9.594 -17.562 -11.359 1 85.56 263 SER B O 1
ATOM 5905 N N . GLY B 1 264 ? 8.594 -15.602 -10.945 1 86.62 264 GLY B N 1
ATOM 5906 C CA . GLY B 1 264 ? 9.625 -14.898 -11.695 1 86.62 264 GLY B CA 1
ATOM 5907 C C . GLY B 1 264 ? 10.445 -13.945 -10.844 1 86.62 264 GLY B C 1
ATOM 5908 O O . GLY B 1 264 ? 11.586 -14.258 -10.484 1 86.62 264 GLY B O 1
ATOM 5909 N N . PHE B 1 265 ? 9.852 -13.008 -10.352 1 88.94 265 PHE B N 1
ATOM 5910 C CA . PHE B 1 265 ? 10.578 -11.922 -9.695 1 88.94 265 PHE B CA 1
ATOM 5911 C C . PHE B 1 265 ? 11.203 -12.406 -8.391 1 88.94 265 PHE B C 1
ATOM 5913 O O . PHE B 1 265 ? 12.281 -11.938 -8 1 88.94 265 PHE B O 1
ATOM 5920 N N . LEU B 1 266 ? 10.562 -13.32 -7.789 1 90.62 266 LEU B N 1
ATOM 5921 C CA . LEU B 1 266 ? 11.094 -13.836 -6.535 1 90.62 266 LEU B CA 1
ATOM 5922 C C . LEU B 1 266 ? 12.484 -14.438 -6.742 1 90.62 266 LEU B C 1
ATOM 5924 O O . LEU B 1 266 ? 13.359 -14.289 -5.891 1 90.62 266 LEU B O 1
ATOM 5928 N N . SER B 1 267 ? 12.727 -15.062 -7.852 1 88.94 267 SER B N 1
ATOM 5929 C CA . SER B 1 267 ? 14.039 -15.641 -8.141 1 88.94 267 SER B CA 1
ATOM 5930 C C . SER B 1 267 ? 15.086 -14.555 -8.344 1 88.94 267 SER B C 1
ATOM 5932 O O . SER B 1 267 ? 16.25 -14.727 -7.957 1 88.94 267 SER B O 1
ATOM 5934 N N . GLU B 1 268 ? 14.625 -13.508 -8.914 1 88.25 268 GLU B N 1
ATOM 5935 C CA . GLU B 1 268 ? 15.539 -12.383 -9.109 1 88.25 268 GLU B CA 1
ATOM 5936 C C . GLU B 1 268 ? 15.93 -11.75 -7.785 1 88.25 268 GLU B C 1
ATOM 5938 O O . GLU B 1 268 ? 17.062 -11.305 -7.613 1 88.25 268 GLU B O 1
ATOM 5943 N N . LEU B 1 269 ? 15 -11.719 -6.922 1 90.88 269 LEU B N 1
ATOM 5944 C CA . LEU B 1 269 ? 15.273 -11.172 -5.594 1 90.88 269 LEU B CA 1
ATOM 5945 C C . LEU B 1 269 ? 16.266 -12.047 -4.844 1 90.88 269 LEU B C 1
ATOM 5947 O O . LEU B 1 269 ? 17.172 -11.531 -4.176 1 90.88 269 LEU B O 1
ATOM 5951 N N . VAL B 1 270 ? 16.109 -13.328 -5.008 1 89.94 270 VAL B N 1
ATOM 5952 C CA . VAL B 1 270 ? 17.016 -14.266 -4.355 1 89.94 270 VAL B CA 1
ATOM 5953 C C . VAL B 1 270 ? 18.406 -14.156 -4.961 1 89.94 270 VAL B C 1
ATOM 5955 O O . VAL B 1 270 ? 19.406 -14.156 -4.242 1 89.94 270 VAL B O 1
ATOM 5958 N N . GLU B 1 271 ? 18.469 -14.008 -6.227 1 88.19 271 GLU B N 1
ATOM 5959 C CA . GLU B 1 271 ? 19.75 -13.844 -6.906 1 88.19 271 GLU B CA 1
ATOM 5960 C C . GLU B 1 271 ? 20.469 -12.578 -6.434 1 88.19 271 GLU B C 1
ATOM 5962 O O . GLU B 1 271 ? 21.672 -12.594 -6.195 1 88.19 271 GLU B O 1
ATOM 5967 N N . ASP B 1 272 ? 19.703 -11.562 -6.316 1 88.19 272 ASP B N 1
ATOM 5968 C CA . ASP B 1 272 ? 20.266 -10.281 -5.883 1 88.19 272 ASP B CA 1
ATOM 5969 C C . ASP B 1 272 ? 20.75 -10.359 -4.438 1 88.19 272 ASP B C 1
ATOM 5971 O O . ASP B 1 272 ? 21.734 -9.703 -4.074 1 88.19 272 ASP B O 1
ATOM 5975 N N . SER B 1 273 ? 20.141 -11.094 -3.623 1 89.06 273 SER B N 1
ATOM 5976 C CA . SER B 1 273 ? 20.484 -11.195 -2.209 1 89.06 273 SER B CA 1
ATOM 5977 C C . SER B 1 273 ? 21.75 -12.023 -2.002 1 89.06 273 SER B C 1
ATOM 5979 O O . SER B 1 273 ? 22.484 -11.82 -1.037 1 89.06 273 SER B O 1
ATOM 5981 N N . ILE B 1 274 ? 21.922 -12.977 -2.816 1 85.56 274 ILE B N 1
ATOM 5982 C CA . ILE B 1 274 ? 23.078 -13.852 -2.697 1 85.56 274 ILE B CA 1
ATOM 5983 C C . ILE B 1 274 ? 24.297 -13.18 -3.332 1 85.56 274 ILE B C 1
ATOM 5985 O O . ILE B 1 274 ? 25.438 -13.406 -2.9 1 85.56 274 ILE B O 1
ATOM 5989 N N . GLY B 1 275 ? 24.188 -12.211 -4.008 1 74.75 275 GLY B N 1
ATOM 5990 C CA . GLY B 1 275 ? 25.312 -11.562 -4.66 1 74.75 275 GLY B CA 1
ATOM 5991 C C . GLY B 1 275 ? 25.797 -12.305 -5.891 1 74.75 275 GLY B C 1
ATOM 5992 O O . GLY B 1 275 ? 25.672 -13.531 -5.977 1 74.75 275 GLY B O 1
ATOM 5993 N N . VAL B 1 276 ? 26.156 -11.664 -6.902 1 60.59 276 VAL B N 1
ATOM 5994 C CA . VAL B 1 276 ? 26.531 -12.117 -8.242 1 60.59 276 VAL B CA 1
ATOM 5995 C C . VAL B 1 276 ? 27.641 -13.148 -8.148 1 60.59 276 VAL B C 1
ATOM 5997 O O . VAL B 1 276 ? 27.656 -14.148 -8.875 1 60.59 276 VAL B O 1
ATOM 6000 N N . GLU B 1 277 ? 28.469 -12.945 -7.371 1 57.28 277 GLU B N 1
ATOM 6001 C CA . GLU B 1 277 ? 29.672 -13.766 -7.395 1 57.28 277 GLU B CA 1
ATOM 6002 C C . GLU B 1 277 ? 29.359 -15.219 -7.047 1 57.28 277 GLU B C 1
ATOM 6004 O O . GLU B 1 277 ? 30.031 -16.141 -7.539 1 57.28 277 GLU B O 1
ATOM 6009 N N . GLN B 1 278 ? 28.422 -15.516 -6.406 1 53.44 278 GLN B N 1
ATOM 6010 C CA . GLN B 1 278 ? 28.156 -16.859 -5.91 1 53.44 278 GLN B CA 1
ATOM 6011 C C . GLN B 1 278 ? 27.109 -17.562 -6.773 1 53.44 278 GLN B C 1
ATOM 6013 O O . GLN B 1 278 ? 26.781 -18.734 -6.539 1 53.44 278 GLN B O 1
ATOM 6018 N N . ILE B 1 279 ? 26.594 -16.891 -7.805 1 57.16 279 ILE B N 1
ATOM 6019 C CA . ILE B 1 279 ? 25.578 -17.406 -8.719 1 57.16 279 ILE B CA 1
ATOM 6020 C C . ILE B 1 279 ? 26.141 -18.594 -9.484 1 57.16 279 ILE B C 1
ATOM 6022 O O . ILE B 1 279 ? 25.391 -19.469 -9.922 1 57.16 279 ILE B O 1
ATOM 6026 N N . LYS B 1 280 ? 27.547 -18.656 -9.68 1 52.59 280 LYS B N 1
ATOM 6027 C CA . LYS B 1 280 ? 28.141 -19.734 -10.453 1 52.59 280 LYS B CA 1
ATOM 6028 C C . LYS B 1 280 ? 27.812 -21.094 -9.836 1 52.59 280 LYS B C 1
ATOM 6030 O O . LYS B 1 280 ? 27.844 -22.125 -10.523 1 52.59 280 LYS B O 1
ATOM 6035 N N . LYS B 1 281 ? 27.547 -21.25 -8.602 1 55.91 281 LYS B N 1
ATOM 6036 C CA . LYS B 1 281 ? 27.625 -22.547 -7.934 1 55.91 281 LYS B CA 1
ATOM 6037 C C . LYS B 1 281 ? 26.219 -23.109 -7.688 1 55.91 281 LYS B C 1
ATOM 6039 O O . LYS B 1 281 ? 26.031 -23.906 -6.773 1 55.91 281 LYS B O 1
ATOM 6044 N N . GLU B 1 282 ? 25.234 -23.062 -8.609 1 67.69 282 GLU B N 1
ATOM 6045 C CA . GLU B 1 282 ? 23.922 -23.672 -8.43 1 67.69 282 GLU B CA 1
ATOM 6046 C C . GLU B 1 282 ? 23.266 -23.219 -7.125 1 67.69 282 GLU B C 1
ATOM 6048 O O . GLU B 1 282 ? 22.359 -23.891 -6.613 1 67.69 282 GLU B O 1
ATOM 6053 N N . LEU B 1 283 ? 23.672 -22.219 -6.602 1 80.25 283 LEU B N 1
ATOM 6054 C CA . LEU B 1 283 ? 23.266 -21.75 -5.281 1 80.25 283 LEU B CA 1
ATOM 6055 C C . LEU B 1 283 ? 21.922 -21.016 -5.352 1 80.25 283 LEU B C 1
ATOM 6057 O O . LEU B 1 283 ? 21.141 -21.047 -4.398 1 80.25 283 LEU B O 1
ATOM 6061 N N . GLU B 1 284 ? 21.641 -20.609 -6.547 1 84.38 284 GLU B N 1
ATOM 6062 C CA . GLU B 1 284 ? 20.406 -19.859 -6.699 1 84.38 284 GLU B CA 1
ATOM 6063 C C . GLU B 1 284 ? 19.188 -20.75 -6.551 1 84.38 284 GLU B C 1
ATOM 6065 O O . GLU B 1 284 ? 18.25 -20.422 -5.824 1 84.38 284 GLU B O 1
ATOM 6070 N N . SER B 1 285 ? 19.234 -21.891 -7.211 1 86.44 285 SER B N 1
ATOM 6071 C CA . SER B 1 285 ? 18.094 -22.812 -7.16 1 86.44 285 SER B CA 1
ATOM 6072 C C . SER B 1 285 ? 17.922 -23.391 -5.762 1 86.44 285 SER B C 1
ATOM 6074 O O . SER B 1 285 ? 16.797 -23.609 -5.305 1 86.44 285 SER B O 1
ATOM 6076 N N . GLN B 1 286 ? 18.953 -23.625 -5.121 1 86.75 286 GLN B N 1
ATOM 6077 C CA . GLN B 1 286 ? 18.891 -24.172 -3.771 1 86.75 286 GLN B CA 1
ATOM 6078 C C . GLN B 1 286 ? 18.266 -23.188 -2.797 1 86.75 286 GLN B C 1
ATOM 6080 O O . GLN B 1 286 ? 17.375 -23.547 -2.023 1 86.75 286 GLN B O 1
ATOM 6085 N N . LYS B 1 287 ? 18.672 -21.969 -2.859 1 88.62 287 LYS B N 1
ATOM 6086 C CA . LYS B 1 287 ? 18.156 -20.953 -1.952 1 88.62 287 LYS B CA 1
ATOM 6087 C C . LYS B 1 287 ? 16.703 -20.609 -2.285 1 88.62 287 LYS B C 1
ATOM 6089 O O . LYS B 1 287 ? 15.898 -20.375 -1.387 1 88.62 287 LYS B O 1
ATOM 6094 N N . LEU B 1 288 ? 16.484 -20.609 -3.525 1 89.94 288 LEU B N 1
ATOM 6095 C CA . LEU B 1 288 ? 15.109 -20.344 -3.947 1 89.94 288 LEU B CA 1
ATOM 6096 C C . LEU B 1 288 ? 14.156 -21.406 -3.434 1 89.94 288 LEU B C 1
ATOM 6098 O O . LEU B 1 288 ? 13.047 -21.109 -2.99 1 89.94 288 LEU B O 1
ATOM 6102 N N . SER B 1 289 ? 14.602 -22.609 -3.531 1 89.62 289 SER B N 1
ATOM 6103 C CA . SER B 1 289 ? 13.75 -23.719 -3.078 1 89.62 289 SER B CA 1
ATOM 6104 C C . SER B 1 289 ? 13.453 -23.594 -1.587 1 89.62 289 SER B C 1
ATOM 6106 O O . SER B 1 289 ? 12.367 -23.969 -1.138 1 89.62 289 SER B O 1
ATOM 6108 N N . LEU B 1 290 ? 14.297 -23.078 -0.867 1 89.81 290 LEU B N 1
ATOM 6109 C CA . LEU B 1 290 ? 14.07 -22.875 0.559 1 89.81 290 LEU B CA 1
ATOM 6110 C C . LEU B 1 290 ? 13.031 -21.781 0.792 1 89.81 290 LEU B C 1
ATOM 6112 O O . LEU B 1 290 ? 12.18 -21.906 1.676 1 89.81 290 LEU B O 1
ATOM 6116 N N . VAL B 1 291 ? 13.125 -20.75 0.046 1 92.56 291 VAL B N 1
ATOM 6117 C CA . VAL B 1 291 ? 12.164 -19.672 0.146 1 92.56 291 VAL B CA 1
ATOM 6118 C C . VAL B 1 291 ? 10.773 -20.172 -0.236 1 92.56 291 VAL B C 1
ATOM 6120 O O . VAL B 1 291 ? 9.773 -19.75 0.355 1 92.56 291 VAL B O 1
ATOM 6123 N N . CYS B 1 292 ? 10.727 -21.094 -1.133 1 90.75 292 CYS B N 1
ATOM 6124 C CA . CYS B 1 292 ? 9.453 -21.625 -1.605 1 90.75 292 CYS B CA 1
ATOM 6125 C C . CYS B 1 292 ? 8.758 -22.438 -0.509 1 90.75 292 CYS B C 1
ATOM 6127 O O . CYS B 1 292 ? 7.527 -22.516 -0.479 1 90.75 292 CYS B O 1
ATOM 6129 N N . ILE B 1 293 ? 9.508 -22.984 0.36 1 90.81 293 ILE B N 1
ATOM 6130 C CA . ILE B 1 293 ? 8.906 -23.688 1.487 1 90.81 293 ILE B CA 1
ATOM 6131 C C . ILE B 1 293 ? 8.07 -22.703 2.32 1 90.81 293 ILE B C 1
ATOM 6133 O O . ILE B 1 293 ? 6.941 -23.016 2.701 1 90.81 293 ILE B O 1
ATOM 6137 N N . CYS B 1 294 ? 8.68 -21.594 2.504 1 91.44 294 CYS B N 1
ATOM 6138 C CA . CYS B 1 294 ? 7.957 -20.562 3.254 1 91.44 294 CYS B CA 1
ATOM 6139 C C . CYS B 1 294 ? 6.715 -20.109 2.498 1 91.44 294 CYS B C 1
ATOM 6141 O O . CYS B 1 294 ? 5.652 -19.922 3.094 1 91.44 294 CYS B O 1
ATOM 6143 N N . LEU B 1 295 ? 6.824 -19.969 1.27 1 91.94 295 LEU B N 1
ATOM 6144 C CA . LEU B 1 295 ? 5.699 -19.578 0.422 1 91.94 295 LEU B CA 1
ATOM 6145 C C . LEU B 1 295 ? 4.57 -20.594 0.521 1 91.94 295 LEU B C 1
ATOM 6147 O O . LEU B 1 295 ? 3.414 -20.234 0.744 1 91.94 295 LEU B O 1
ATOM 6151 N N . GLY B 1 296 ? 4.93 -21.875 0.468 1 89.81 296 GLY B N 1
ATOM 6152 C CA . GLY B 1 296 ? 3.934 -22.938 0.54 1 89.81 296 GLY B CA 1
ATOM 6153 C C . GLY B 1 296 ? 3.24 -23.016 1.887 1 89.81 296 GLY B C 1
ATOM 6154 O O . GLY B 1 296 ? 2.021 -23.172 1.955 1 89.81 296 GLY B O 1
ATOM 6155 N N . PHE B 1 297 ? 3.99 -22.859 2.891 1 91.31 297 PHE B N 1
ATOM 6156 C CA . PHE B 1 297 ? 3.449 -22.922 4.242 1 91.31 297 PHE B CA 1
ATOM 6157 C C . PHE B 1 297 ? 2.412 -21.828 4.469 1 91.31 297 PHE B C 1
ATOM 6159 O O . PHE B 1 297 ? 1.325 -22.094 4.984 1 91.31 297 PHE B O 1
ATOM 6166 N N . PHE B 1 298 ? 2.672 -20.672 4.051 1 92.56 298 PHE B N 1
ATOM 6167 C CA . PHE B 1 298 ? 1.767 -19.562 4.309 1 92.56 298 PHE B CA 1
ATOM 6168 C C . PHE B 1 298 ? 0.586 -19.594 3.346 1 92.56 298 PHE B C 1
ATOM 6170 O O . PHE B 1 298 ? -0.479 -19.047 3.645 1 92.56 298 PHE B O 1
ATOM 6177 N N . GLU B 1 299 ? 0.788 -20.188 2.248 1 89.25 299 GLU B N 1
ATOM 6178 C CA . GLU B 1 299 ? -0.347 -20.375 1.351 1 89.25 299 GLU B CA 1
ATOM 6179 C C . GLU B 1 299 ? -1.405 -21.266 1.99 1 89.25 299 GLU B C 1
ATOM 6181 O O . GLU B 1 299 ? -2.602 -20.984 1.897 1 89.25 299 GLU B O 1
ATOM 6186 N N . VAL B 1 300 ? -0.938 -22.312 2.621 1 85.31 300 VAL B N 1
ATOM 6187 C CA . VAL B 1 300 ? -1.857 -23.219 3.291 1 85.31 300 VAL B CA 1
ATOM 6188 C C . VAL B 1 300 ? -2.492 -22.516 4.492 1 85.31 300 VAL B C 1
ATOM 6190 O O . VAL B 1 300 ? -3.695 -22.656 4.73 1 85.31 300 VAL B O 1
ATOM 6193 N N . LEU B 1 301 ? -1.762 -21.766 5.129 1 87.38 301 LEU B N 1
ATOM 6194 C CA . LEU B 1 301 ? -2.268 -21.047 6.289 1 87.38 301 LEU B CA 1
ATOM 6195 C C . LEU B 1 301 ? -3.369 -20.078 5.883 1 87.38 301 LEU B C 1
ATOM 6197 O O . LEU B 1 301 ? -4.371 -19.938 6.586 1 87.38 301 LEU B O 1
ATOM 6201 N N . SER B 1 302 ? -3.174 -19.422 4.809 1 88.19 302 SER B N 1
ATOM 6202 C CA . SER B 1 302 ? -4.172 -18.469 4.34 1 88.19 302 SER B CA 1
ATOM 6203 C C . SER B 1 302 ? -5.477 -19.172 3.967 1 88.19 302 SER B C 1
ATOM 6205 O O . SER B 1 302 ? -6.555 -18.594 4.09 1 88.19 302 SER B O 1
ATOM 6207 N N . GLY B 1 303 ? -5.383 -20.406 3.518 1 80.44 303 GLY B N 1
ATOM 6208 C CA . GLY B 1 303 ? -6.582 -21.188 3.256 1 80.44 303 GLY B CA 1
ATOM 6209 C C . GLY B 1 303 ? -7.418 -21.422 4.5 1 80.44 303 GLY B C 1
ATOM 6210 O O . GLY B 1 303 ? -8.641 -21.281 4.469 1 80.44 303 GLY B O 1
ATOM 6211 N N . ILE B 1 304 ? -6.75 -21.656 5.484 1 79.38 304 ILE B N 1
ATOM 6212 C CA . ILE B 1 304 ? -7.426 -21.875 6.758 1 79.38 304 ILE B CA 1
ATOM 6213 C C . ILE B 1 304 ? -8.055 -20.578 7.25 1 79.38 304 ILE B C 1
ATOM 6215 O O . ILE B 1 304 ? -9.211 -20.562 7.684 1 79.38 304 ILE B O 1
ATOM 6219 N N . VAL B 1 305 ? -7.355 -19.531 7.059 1 82.19 305 VAL B N 1
ATOM 6220 C CA . VAL B 1 305 ? -7.82 -18.234 7.52 1 82.19 305 VAL B CA 1
ATOM 6221 C C . VAL B 1 305 ? -9.039 -17.797 6.711 1 82.19 305 VAL B C 1
ATOM 6223 O O . VAL B 1 305 ? -10.023 -17.312 7.273 1 82.19 305 VAL B O 1
ATOM 6226 N N . SER B 1 306 ? -8.992 -17.984 5.496 1 81.31 306 SER B N 1
ATOM 6227 C CA . SER B 1 306 ? -10.094 -17.594 4.629 1 81.31 306 SER B CA 1
ATOM 6228 C C . SER B 1 306 ? -11.352 -18.391 4.93 1 81.31 306 SER B C 1
ATOM 6230 O O . SER B 1 306 ? -12.461 -17.875 4.836 1 81.31 306 SER B O 1
ATOM 6232 N N . HIS B 1 307 ? -11.188 -19.578 5.262 1 70.88 307 HIS B N 1
ATOM 6233 C CA . HIS B 1 307 ? -12.336 -20.422 5.582 1 70.88 307 HIS B CA 1
ATOM 6234 C C . HIS B 1 307 ? -12.984 -19.984 6.891 1 70.88 307 HIS B C 1
ATOM 6236 O O . HIS B 1 307 ? -14.219 -19.953 6.992 1 70.88 307 HIS B O 1
ATOM 6242 N N . LYS B 1 308 ? -12.203 -19.609 7.781 1 78 308 LYS B N 1
ATOM 6243 C CA . LYS B 1 308 ? -12.719 -19.203 9.086 1 78 308 LYS B CA 1
ATOM 6244 C C . LYS B 1 308 ? -13.344 -17.812 9.023 1 78 308 LYS B C 1
ATOM 6246 O O . LYS B 1 308 ? -14.375 -17.562 9.648 1 78 308 LYS B O 1
ATOM 6251 N N . LEU B 1 309 ? -12.75 -16.969 8.227 1 77.94 309 LEU B N 1
ATOM 6252 C CA . LEU B 1 309 ? -13.203 -15.586 8.188 1 77.94 309 LEU B CA 1
ATOM 6253 C C . LEU B 1 309 ? -14.242 -15.383 7.094 1 77.94 309 LEU B C 1
ATOM 6255 O O . LEU B 1 309 ? -14.984 -14.398 7.113 1 77.94 309 LEU B O 1
ATOM 6259 N N . GLY B 1 310 ? -14.297 -16.297 6.234 1 70.62 310 GLY B N 1
ATOM 6260 C CA . GLY B 1 310 ? -15.164 -16.156 5.074 1 70.62 310 GLY B CA 1
ATOM 6261 C C . GLY B 1 310 ? -16.641 -16.094 5.434 1 70.62 310 GLY B C 1
ATOM 6262 O O . GLY B 1 310 ? -17.422 -15.438 4.746 1 70.62 310 GLY B O 1
ATOM 6263 N N . ASP B 1 311 ? -16.984 -16.609 6.5 1 73 311 ASP B N 1
ATOM 6264 C CA . ASP B 1 311 ? -18.391 -16.594 6.879 1 73 311 ASP B CA 1
ATOM 6265 C C . ASP B 1 311 ? -18.719 -15.414 7.781 1 73 311 ASP B C 1
ATOM 6267 O O . ASP B 1 311 ? -19.875 -14.984 7.863 1 73 311 ASP B O 1
ATOM 6271 N N . LYS B 1 312 ? -17.719 -14.836 8.344 1 76.44 312 LYS B N 1
ATOM 6272 C CA . LYS B 1 312 ? -17.953 -13.773 9.32 1 76.44 312 LYS B CA 1
ATOM 6273 C C . LYS B 1 312 ? -17.812 -12.398 8.68 1 76.44 312 LYS B C 1
ATOM 6275 O O . LYS B 1 312 ? -18.469 -11.445 9.102 1 76.44 312 LYS B O 1
ATOM 6280 N N . ILE B 1 313 ? -16.984 -12.375 7.742 1 82.19 313 ILE B N 1
ATOM 6281 C CA . ILE B 1 313 ? -16.672 -11.094 7.117 1 82.19 313 ILE B CA 1
ATOM 6282 C C . ILE B 1 313 ? -17.109 -11.117 5.652 1 82.19 313 ILE B C 1
ATOM 6284 O O . ILE B 1 313 ? -17.047 -12.164 5 1 82.19 313 ILE B O 1
ATOM 6288 N N . SER B 1 314 ? -17.531 -10 5.242 1 82.25 314 SER B N 1
ATOM 6289 C CA . SER B 1 314 ? -17.906 -9.898 3.834 1 82.25 314 SER B CA 1
ATOM 6290 C C . SER B 1 314 ? -16.734 -10.195 2.924 1 82.25 314 SER B C 1
ATOM 6292 O O . SER B 1 314 ? -15.594 -9.812 3.217 1 82.25 314 SER B O 1
ATOM 6294 N N . PRO B 1 315 ? -17.031 -11 1.904 1 82.44 315 PRO B N 1
ATOM 6295 C CA . PRO B 1 315 ? -15.938 -11.383 1.001 1 82.44 315 PRO B CA 1
ATOM 6296 C C . PRO B 1 315 ? -15.242 -10.172 0.374 1 82.44 315 PRO B C 1
ATOM 6298 O O . PRO B 1 315 ? -14.039 -10.219 0.114 1 82.44 315 PRO B O 1
ATOM 6301 N N . ASN B 1 316 ? -15.938 -9.141 0.153 1 83.56 316 ASN B N 1
ATOM 6302 C CA . ASN B 1 316 ? -15.328 -7.957 -0.442 1 83.56 316 ASN B CA 1
ATOM 6303 C C . ASN B 1 316 ? -14.336 -7.301 0.512 1 83.56 316 ASN B C 1
ATOM 6305 O O . ASN B 1 316 ? -13.281 -6.824 0.086 1 83.56 316 ASN B O 1
ATOM 6309 N N . LYS B 1 317 ? -14.703 -7.297 1.754 1 87 317 LYS B N 1
ATOM 6310 C CA . LYS B 1 317 ? -13.797 -6.738 2.75 1 87 317 LYS B CA 1
ATOM 6311 C C . LYS B 1 317 ? -12.555 -7.609 2.904 1 87 317 LYS B C 1
ATOM 6313 O O . LYS B 1 317 ? -11.445 -7.094 3.059 1 87 317 LYS B O 1
ATOM 6318 N N . LEU B 1 318 ? -12.781 -8.867 2.791 1 88.31 318 LEU B N 1
ATOM 6319 C CA . LEU B 1 318 ? -11.648 -9.781 2.881 1 88.31 318 LEU B CA 1
ATOM 6320 C C . LEU B 1 318 ? -10.758 -9.664 1.646 1 88.31 318 LEU B C 1
ATOM 6322 O O . LEU B 1 318 ? -9.539 -9.812 1.741 1 88.31 318 LEU B O 1
ATOM 6326 N N . ALA B 1 319 ? -11.406 -9.484 0.548 1 90.62 319 ALA B N 1
ATOM 6327 C CA . ALA B 1 319 ? -10.641 -9.289 -0.682 1 90.62 319 ALA B CA 1
ATOM 6328 C C . ALA B 1 319 ? -9.812 -8.016 -0.612 1 90.62 319 ALA B C 1
ATOM 6330 O O . ALA B 1 319 ? -8.664 -7.988 -1.076 1 90.62 319 ALA B O 1
ATOM 6331 N N . SER B 1 320 ? -10.383 -6.988 -0.076 1 91.19 320 SER B N 1
ATOM 6332 C CA . SER B 1 320 ? -9.633 -5.75 0.107 1 91.19 320 SER B CA 1
ATOM 6333 C C . SER B 1 320 ? -8.461 -5.949 1.065 1 91.19 320 SER B C 1
ATOM 6335 O O . SER B 1 320 ? -7.371 -5.414 0.843 1 91.19 320 SER B O 1
ATOM 6337 N N . PHE B 1 321 ? -8.672 -6.711 2.061 1 91.62 321 PHE B N 1
ATOM 6338 C CA . PHE B 1 321 ? -7.605 -7.043 3 1 91.62 321 PHE B CA 1
ATOM 6339 C C . PHE B 1 321 ? -6.488 -7.812 2.307 1 91.62 321 PHE B C 1
ATOM 6341 O O . PHE B 1 321 ? -5.309 -7.547 2.541 1 91.62 321 PHE B O 1
ATOM 6348 N N . SER B 1 322 ? -6.867 -8.727 1.503 1 93.19 322 SER B N 1
ATOM 6349 C CA . SER B 1 322 ? -5.867 -9.5 0.778 1 93.19 322 SER B CA 1
ATOM 6350 C C . SER B 1 322 ? -5.008 -8.609 -0.11 1 93.19 322 SER B C 1
ATOM 6352 O O . SER B 1 322 ? -3.809 -8.844 -0.263 1 93.19 322 SER B O 1
ATOM 6354 N N . SER B 1 323 ? -5.605 -7.621 -0.703 1 94.38 323 SER B N 1
ATOM 6355 C CA . SER B 1 323 ? -4.852 -6.688 -1.535 1 94.38 323 SER B CA 1
ATOM 6356 C C . SER B 1 323 ? -3.869 -5.875 -0.701 1 94.38 323 SER B C 1
ATOM 6358 O O . SER B 1 323 ? -2.777 -5.539 -1.168 1 94.38 323 SER B O 1
ATOM 6360 N N . LEU B 1 324 ? -4.215 -5.598 0.529 1 94.88 324 LEU B N 1
ATOM 6361 C CA . LEU B 1 324 ? -3.305 -4.887 1.418 1 94.88 324 LEU B CA 1
ATOM 6362 C C . LEU B 1 324 ? -2.127 -5.77 1.812 1 94.88 324 LEU B C 1
ATOM 6364 O O . LEU B 1 324 ? -1.006 -5.281 1.975 1 94.88 324 LEU B O 1
ATOM 6368 N N . VAL B 1 325 ? -2.41 -7.035 1.914 1 95.12 325 VAL B N 1
ATOM 6369 C CA . VAL B 1 325 ? -1.333 -7.977 2.201 1 95.12 325 VAL B CA 1
ATOM 6370 C C . VAL B 1 325 ? -0.347 -8.008 1.036 1 95.12 325 VAL B C 1
ATOM 6372 O O . VAL B 1 325 ? 0.866 -8.086 1.243 1 95.12 325 VAL B O 1
ATOM 6375 N N . SER B 1 326 ? -0.884 -7.91 -0.127 1 96.62 326 SER B N 1
ATOM 6376 C CA . SER B 1 326 ? -0.012 -7.863 -1.296 1 96.62 326 SER B CA 1
ATOM 6377 C C . SER B 1 326 ? 0.835 -6.598 -1.306 1 96.62 326 SER B C 1
ATOM 6379 O O . SER B 1 326 ? 2.008 -6.629 -1.688 1 96.62 326 SER B O 1
ATOM 6381 N N . LEU B 1 327 ? 0.266 -5.52 -0.882 1 96.31 327 LEU B N 1
ATOM 6382 C CA . LEU B 1 327 ? 1.014 -4.27 -0.815 1 96.31 327 LEU B CA 1
ATOM 6383 C C . LEU B 1 327 ? 2.119 -4.352 0.232 1 96.31 327 LEU B C 1
ATOM 6385 O O . LEU B 1 327 ? 3.209 -3.809 0.035 1 96.31 327 LEU B O 1
ATOM 6389 N N . PHE B 1 328 ? 1.831 -5.012 1.269 1 95.69 328 PHE B N 1
ATOM 6390 C CA . PHE B 1 328 ? 2.848 -5.25 2.285 1 95.69 328 PHE B CA 1
ATOM 6391 C C . PHE B 1 328 ? 3.979 -6.109 1.732 1 95.69 328 PHE B C 1
ATOM 6393 O O . PHE B 1 328 ? 5.152 -5.848 2.002 1 95.69 328 PHE B O 1
ATOM 6400 N N . ALA B 1 329 ? 3.605 -7.113 0.981 1 96.12 329 ALA B N 1
ATOM 6401 C CA . ALA B 1 329 ? 4.609 -7.98 0.368 1 96.12 329 ALA B CA 1
ATOM 6402 C C . ALA B 1 329 ? 5.492 -7.195 -0.601 1 96.12 329 ALA B C 1
ATOM 6404 O O . ALA B 1 329 ? 6.699 -7.43 -0.678 1 96.12 329 ALA B O 1
ATOM 6405 N N . ILE B 1 330 ? 4.93 -6.309 -1.336 1 96.12 330 ILE B N 1
ATOM 6406 C CA . ILE B 1 330 ? 5.684 -5.488 -2.279 1 96.12 330 ILE B CA 1
ATOM 6407 C C . ILE B 1 330 ? 6.633 -4.566 -1.519 1 96.12 330 ILE B C 1
ATOM 6409 O O . ILE B 1 330 ? 7.781 -4.379 -1.92 1 96.12 330 ILE B O 1
ATOM 6413 N N . MET B 1 331 ? 6.16 -4.012 -0.418 1 94.31 331 MET B N 1
ATOM 6414 C CA . MET B 1 331 ? 7.023 -3.182 0.417 1 94.31 331 MET B CA 1
ATOM 6415 C C . MET B 1 331 ? 8.234 -3.971 0.904 1 94.31 331 MET B C 1
ATOM 6417 O O . MET B 1 331 ? 9.359 -3.477 0.859 1 94.31 331 MET B O 1
ATOM 6421 N N . LEU B 1 332 ? 7.996 -5.195 1.294 1 95 332 LEU B N 1
ATOM 6422 C CA . LEU B 1 332 ? 9.086 -6.043 1.756 1 95 332 LEU B CA 1
ATOM 6423 C C . LEU B 1 332 ? 10.062 -6.344 0.62 1 95 332 LEU B C 1
ATOM 6425 O O . LEU B 1 332 ? 11.266 -6.461 0.845 1 95 332 LEU B O 1
ATOM 6429 N N . SER B 1 333 ? 9.492 -6.465 -0.555 1 94.94 333 SER B N 1
ATOM 6430 C CA . SER B 1 333 ? 10.359 -6.703 -1.707 1 94.94 333 SER B CA 1
ATOM 6431 C C . SER B 1 333 ? 11.289 -5.52 -1.953 1 94.94 333 SER B C 1
ATOM 6433 O O . SER B 1 333 ? 12.461 -5.703 -2.287 1 94.94 333 SER B O 1
ATOM 6435 N N . PHE B 1 334 ? 10.789 -4.312 -1.747 1 93.88 334 PHE B N 1
ATOM 6436 C CA . PHE B 1 334 ? 11.633 -3.133 -1.886 1 93.88 334 PHE B CA 1
ATOM 6437 C C . PHE B 1 334 ? 12.695 -3.096 -0.792 1 93.88 334 PHE B C 1
ATOM 6439 O O . PHE B 1 334 ? 13.844 -2.732 -1.049 1 93.88 334 PHE B O 1
ATOM 6446 N N . VAL B 1 335 ? 12.32 -3.504 0.376 1 93 335 VAL B N 1
ATOM 6447 C CA . VAL B 1 335 ? 13.281 -3.555 1.477 1 93 335 VAL B CA 1
ATOM 6448 C C . VAL B 1 335 ? 14.359 -4.586 1.174 1 93 335 VAL B C 1
ATOM 6450 O O . VAL B 1 335 ? 15.539 -4.363 1.458 1 93 335 VAL B O 1
ATOM 6453 N N . GLY B 1 336 ? 13.953 -5.672 0.556 1 92.06 336 GLY B N 1
ATOM 6454 C CA . GLY B 1 336 ? 14.922 -6.676 0.144 1 92.06 336 GLY B CA 1
ATOM 6455 C C . GLY B 1 336 ? 15.914 -6.164 -0.882 1 92.06 336 GLY B C 1
ATOM 6456 O O . GLY B 1 336 ? 17.094 -6.492 -0.824 1 92.06 336 GLY B O 1
ATOM 6457 N N . LEU B 1 337 ? 15.469 -5.32 -1.76 1 91.19 337 LEU B N 1
ATOM 6458 C CA . LEU B 1 337 ? 16.328 -4.77 -2.809 1 91.19 337 LEU B CA 1
ATOM 6459 C C . LEU B 1 337 ? 17.312 -3.76 -2.234 1 91.19 337 LEU B C 1
ATOM 6461 O O . LEU B 1 337 ? 18.406 -3.57 -2.781 1 91.19 337 LEU B O 1
ATOM 6465 N N . ILE B 1 338 ? 16.938 -3.123 -1.138 1 90.38 338 ILE B N 1
ATOM 6466 C CA . ILE B 1 338 ? 17.797 -2.111 -0.523 1 90.38 338 ILE B CA 1
ATOM 6467 C C . ILE B 1 338 ? 18.781 -2.781 0.425 1 90.38 338 ILE B C 1
ATOM 6469 O O . ILE B 1 338 ? 19.969 -2.447 0.427 1 90.38 338 ILE B O 1
ATOM 6473 N N . SER B 1 339 ? 18.359 -3.748 1.175 1 89.44 339 SER B N 1
ATOM 6474 C CA . SER B 1 339 ? 19.172 -4.359 2.225 1 89.44 339 SER B CA 1
ATOM 6475 C C . SER B 1 339 ? 20.109 -5.418 1.653 1 89.44 339 SER B C 1
ATOM 6477 O O . SER B 1 339 ? 21.156 -5.707 2.234 1 89.44 339 SER B O 1
ATOM 6479 N N . HIS B 1 340 ? 19.781 -6.078 0.536 1 89.38 340 HIS B N 1
ATOM 6480 C CA . HIS B 1 340 ? 20.531 -7.18 -0.055 1 89.38 340 HIS B CA 1
ATOM 6481 C C . HIS B 1 340 ? 20.75 -8.297 0.956 1 89.38 340 HIS B C 1
ATOM 6483 O O . HIS B 1 340 ? 21.844 -8.891 1.009 1 89.38 340 HIS B O 1
ATOM 6489 N N . ASN B 1 341 ? 19.719 -8.469 1.815 1 89.75 341 ASN B N 1
ATOM 6490 C CA . ASN B 1 341 ? 19.781 -9.5 2.846 1 89.75 341 ASN B CA 1
ATOM 6491 C C . ASN B 1 341 ? 18.875 -10.68 2.516 1 89.75 341 ASN B C 1
ATOM 6493 O O . ASN B 1 341 ? 17.672 -10.5 2.297 1 89.75 341 ASN B O 1
ATOM 6497 N N . PHE B 1 342 ? 19.438 -11.93 2.543 1 91.56 342 PHE B N 1
ATOM 6498 C CA . PHE B 1 342 ? 18.719 -13.156 2.193 1 91.56 342 PHE B CA 1
ATOM 6499 C C . PHE B 1 342 ? 17.578 -13.414 3.18 1 91.56 342 PHE B C 1
ATOM 6501 O O . PHE B 1 342 ? 16.562 -14 2.816 1 91.56 342 PHE B O 1
ATOM 6508 N N . PHE B 1 343 ? 17.703 -12.922 4.355 1 91.62 343 PHE B N 1
ATOM 6509 C CA . PHE B 1 343 ? 16.688 -13.117 5.375 1 91.62 343 PHE B CA 1
ATOM 6510 C C . PHE B 1 343 ? 15.344 -12.531 4.926 1 91.62 343 PHE B C 1
ATOM 6512 O O . PHE B 1 343 ? 14.289 -13.117 5.172 1 91.62 343 PHE B O 1
ATOM 6519 N N . PHE B 1 344 ? 15.344 -11.461 4.199 1 92.94 344 PHE B N 1
ATOM 6520 C CA . PHE B 1 344 ? 14.125 -10.797 3.771 1 92.94 344 PHE B CA 1
ATOM 6521 C C . PHE B 1 344 ? 13.422 -11.594 2.68 1 92.94 344 PHE B C 1
ATOM 6523 O O . PHE B 1 344 ? 12.211 -11.484 2.5 1 92.94 344 PHE B O 1
ATOM 6530 N N . CYS B 1 345 ? 14.125 -12.477 2.018 1 93.88 345 CYS B N 1
ATOM 6531 C CA . CYS B 1 345 ? 13.508 -13.289 0.982 1 93.88 345 CYS B CA 1
ATOM 6532 C C . CYS B 1 345 ? 12.516 -14.273 1.588 1 93.88 345 CYS B C 1
ATOM 6534 O O . CYS B 1 345 ? 11.492 -14.586 0.976 1 93.88 345 CYS B O 1
ATOM 6536 N N . PHE B 1 346 ? 12.789 -14.711 2.803 1 94.94 346 PHE B N 1
ATOM 6537 C CA . PHE B 1 346 ? 11.859 -15.602 3.488 1 94.94 346 PHE B CA 1
ATOM 6538 C C . PHE B 1 346 ? 10.57 -14.867 3.854 1 94.94 346 PHE B C 1
ATOM 6540 O O . PHE B 1 346 ? 9.477 -15.406 3.705 1 94.94 346 PHE B O 1
ATOM 6547 N N . LEU B 1 347 ? 10.773 -13.617 4.258 1 95.12 347 LEU B N 1
ATOM 6548 C CA . LEU B 1 347 ? 9.609 -12.82 4.629 1 95.12 347 LEU B CA 1
ATOM 6549 C C . LEU B 1 347 ? 8.773 -12.469 3.4 1 95.12 347 LEU B C 1
ATOM 6551 O O . LEU B 1 347 ? 7.539 -12.453 3.467 1 95.12 347 LEU B O 1
ATOM 6555 N N . ILE B 1 348 ? 9.477 -12.258 2.375 1 96.12 348 ILE B N 1
ATOM 6556 C CA . ILE B 1 348 ? 8.805 -11.945 1.119 1 96.12 348 ILE B CA 1
ATOM 6557 C C . ILE B 1 348 ? 8.031 -13.164 0.626 1 96.12 348 ILE B C 1
ATOM 6559 O O . ILE B 1 348 ? 6.855 -13.062 0.265 1 96.12 348 ILE B O 1
ATOM 6563 N N . GLY B 1 349 ? 8.688 -14.336 0.666 1 94 349 GLY B N 1
ATOM 6564 C CA . GLY B 1 349 ? 8.008 -15.57 0.291 1 94 349 GLY B CA 1
ATOM 6565 C C . GLY B 1 349 ? 6.789 -15.867 1.149 1 94 349 GLY B C 1
ATOM 6566 O O . GLY B 1 349 ? 5.734 -16.234 0.634 1 94 349 GLY B O 1
ATOM 6567 N N . ALA B 1 350 ? 6.906 -15.594 2.369 1 95.31 350 ALA B N 1
ATOM 6568 C CA . ALA B 1 350 ? 5.809 -15.836 3.303 1 95.31 350 ALA B CA 1
ATOM 6569 C C . ALA B 1 350 ? 4.633 -14.906 3.014 1 95.31 350 ALA B C 1
ATOM 6571 O O . ALA B 1 350 ? 3.48 -15.344 2.971 1 95.31 350 ALA B O 1
ATOM 6572 N N . SER B 1 351 ? 4.938 -13.672 2.793 1 95.75 351 SER B N 1
ATOM 6573 C CA . SER B 1 351 ? 3.887 -12.688 2.57 1 95.75 351 SER B CA 1
ATOM 6574 C C . SER B 1 351 ? 3.172 -12.93 1.245 1 95.75 351 SER B C 1
ATOM 6576 O O . SER B 1 351 ? 1.943 -12.859 1.173 1 95.75 351 SER B O 1
ATOM 6578 N N . TRP B 1 352 ? 3.9 -13.266 0.25 1 94.56 352 TRP B N 1
ATOM 6579 C CA . TRP B 1 352 ? 3.295 -13.547 -1.048 1 94.56 352 TRP B CA 1
ATOM 6580 C C . TRP B 1 352 ? 2.508 -14.852 -1.013 1 94.56 352 TRP B C 1
ATOM 6582 O O . TRP B 1 352 ? 1.451 -14.961 -1.64 1 94.56 352 TRP B O 1
ATOM 6592 N N . GLY B 1 353 ? 3.061 -15.82 -0.336 1 92.69 353 GLY B N 1
ATOM 6593 C CA . GLY B 1 353 ? 2.307 -17.047 -0.17 1 92.69 353 GLY B CA 1
ATOM 6594 C C . GLY B 1 353 ? 0.965 -16.844 0.508 1 92.69 353 GLY B C 1
ATOM 6595 O O . GLY B 1 353 ? -0.051 -17.375 0.061 1 92.69 353 GLY B O 1
ATOM 6596 N N . PHE B 1 354 ? 0.987 -16.047 1.509 1 93.69 354 PHE B N 1
ATOM 6597 C CA . PHE B 1 354 ? -0.245 -15.742 2.225 1 93.69 354 PHE B CA 1
ATOM 6598 C C . PHE B 1 354 ? -1.228 -15.008 1.32 1 93.69 354 PHE B C 1
ATOM 6600 O O . PHE B 1 354 ? -2.42 -15.32 1.312 1 93.69 354 PHE B O 1
ATOM 6607 N N . SER B 1 355 ? -0.723 -14.109 0.598 1 93.5 355 SER B N 1
ATOM 6608 C CA . SER B 1 355 ? -1.566 -13.344 -0.314 1 93.5 355 SER B CA 1
ATOM 6609 C C . SER B 1 355 ? -2.127 -14.227 -1.423 1 93.5 355 SER B C 1
ATOM 6611 O O . SER B 1 355 ? -3.32 -14.172 -1.728 1 93.5 355 SER B O 1
ATOM 6613 N N . ASP B 1 356 ? -1.326 -14.992 -2.014 1 91.38 356 ASP B N 1
ATOM 6614 C CA . ASP B 1 356 ? -1.739 -15.883 -3.09 1 91.38 356 ASP B CA 1
ATOM 6615 C C . ASP B 1 356 ? -2.859 -16.812 -2.633 1 91.38 356 ASP B C 1
ATOM 6617 O O . ASP B 1 356 ? -3.855 -16.984 -3.34 1 91.38 356 ASP B O 1
ATOM 6621 N N . GLY B 1 357 ? -2.68 -17.359 -1.482 1 88.5 357 GLY B N 1
ATOM 6622 C CA . GLY B 1 357 ? -3.719 -18.234 -0.948 1 88.5 357 GLY B CA 1
ATOM 6623 C C . GLY B 1 357 ? -5.035 -17.516 -0.722 1 88.5 357 GLY B C 1
ATOM 6624 O O . GLY B 1 357 ? -6.102 -18.047 -1.041 1 88.5 357 GLY B O 1
ATOM 6625 N N . LEU B 1 358 ? -4.949 -16.344 -0.225 1 89.88 358 LEU B N 1
ATOM 6626 C CA . LEU B 1 358 ? -6.16 -15.562 0.008 1 89.88 358 LEU B CA 1
ATOM 6627 C C . LEU B 1 358 ? -6.867 -15.25 -1.307 1 89.88 358 LEU B C 1
ATOM 6629 O O . LEU B 1 358 ? -8.086 -15.422 -1.42 1 89.88 358 LEU B O 1
ATOM 6633 N N . PHE B 1 359 ? -6.133 -14.875 -2.266 1 92.06 359 PHE B N 1
ATOM 6634 C CA . PHE B 1 359 ? -6.715 -14.508 -3.551 1 92.06 359 PHE B CA 1
ATOM 6635 C C . PHE B 1 359 ? -7.387 -15.703 -4.203 1 92.06 359 PHE B C 1
ATOM 6637 O O . PHE B 1 359 ? -8.516 -15.602 -4.695 1 92.06 359 PHE B O 1
ATOM 6644 N N . GLU B 1 360 ? -6.738 -16.781 -4.152 1 84.62 360 GLU B N 1
ATOM 6645 C CA . GLU B 1 360 ? -7.273 -17.969 -4.785 1 84.62 360 GLU B CA 1
ATOM 6646 C C . GLU B 1 360 ? -8.555 -18.438 -4.102 1 84.62 360 GLU B C 1
ATOM 6648 O O . GLU B 1 360 ? -9.539 -18.766 -4.77 1 84.62 360 GLU B O 1
ATOM 6653 N N . ASN B 1 361 ? -8.57 -18.375 -2.838 1 81.62 361 ASN B N 1
ATOM 6654 C CA . ASN B 1 361 ? -9.742 -18.812 -2.082 1 81.62 361 ASN B CA 1
ATOM 6655 C C . ASN B 1 361 ? -10.891 -17.812 -2.223 1 81.62 361 ASN B C 1
ATOM 6657 O O . ASN B 1 361 ? -12.047 -18.219 -2.414 1 81.62 361 ASN B O 1
ATOM 6661 N N . LEU B 1 362 ? -10.578 -16.641 -2.186 1 86.94 362 LEU B N 1
ATOM 6662 C CA . LEU B 1 362 ? -11.625 -15.617 -2.219 1 86.94 362 LEU B CA 1
ATOM 6663 C C . LEU B 1 362 ? -12.258 -15.539 -3.604 1 86.94 362 LEU B C 1
ATOM 6665 O O . LEU B 1 362 ? -13.453 -15.266 -3.727 1 86.94 362 LEU B O 1
ATOM 6669 N N . MET B 1 363 ? -11.477 -15.797 -4.609 1 87 363 MET B N 1
ATOM 6670 C CA . MET B 1 363 ? -12.047 -15.828 -5.957 1 87 363 MET B CA 1
ATOM 6671 C C . MET B 1 363 ? -13.117 -16.906 -6.07 1 87 363 MET B C 1
ATOM 6673 O O . MET B 1 363 ? -14.195 -16.656 -6.617 1 87 363 MET B O 1
ATOM 6677 N N . SER B 1 364 ? -12.852 -18 -5.488 1 77.88 364 SER B N 1
ATOM 6678 C CA . SER B 1 364 ? -13.805 -19.109 -5.523 1 77.88 364 SER B CA 1
ATOM 6679 C C . SER B 1 364 ? -15.031 -18.812 -4.672 1 77.88 364 SER B C 1
ATOM 6681 O O . SER B 1 364 ? -16.156 -19.125 -5.074 1 77.88 364 SER B O 1
ATOM 6683 N N . ILE B 1 365 ? -14.781 -18.219 -3.57 1 76.62 365 ILE B N 1
ATOM 6684 C CA . ILE B 1 365 ? -15.875 -17.906 -2.658 1 76.62 365 ILE B CA 1
ATOM 6685 C C . ILE B 1 365 ? -16.781 -16.844 -3.277 1 76.62 365 ILE B C 1
ATOM 6687 O O . ILE B 1 365 ? -18 -16.969 -3.26 1 76.62 365 ILE B O 1
ATOM 6691 N N . ILE B 1 366 ? -16.203 -15.875 -3.848 1 82.62 366 ILE B N 1
ATOM 6692 C CA . ILE B 1 366 ? -16.984 -14.789 -4.434 1 82.62 366 ILE B CA 1
ATOM 6693 C C . ILE B 1 366 ? -17.75 -15.305 -5.645 1 82.62 366 ILE B C 1
ATOM 6695 O O . ILE B 1 366 ? -18.922 -14.961 -5.832 1 82.62 366 ILE B O 1
ATOM 6699 N N . ALA B 1 367 ? -17.172 -16.109 -6.422 1 80.31 367 ALA B N 1
ATOM 6700 C CA . ALA B 1 367 ? -17.828 -16.672 -7.602 1 80.31 367 ALA B CA 1
ATOM 6701 C C . ALA B 1 367 ? -19.016 -17.547 -7.203 1 80.31 367 ALA B C 1
ATOM 6703 O O . ALA B 1 367 ? -20.062 -17.531 -7.855 1 80.31 367 ALA B O 1
ATOM 6704 N N . SER B 1 368 ? -18.875 -18.234 -6.152 1 72.94 368 SER B N 1
ATOM 6705 C CA . SER B 1 368 ? -19.922 -19.141 -5.723 1 72.94 368 SER B CA 1
ATOM 6706 C C . SER B 1 368 ? -21.047 -18.406 -5.004 1 72.94 368 SER B C 1
ATOM 6708 O O . SER B 1 368 ? -22.234 -18.656 -5.266 1 72.94 368 SER B O 1
ATOM 6710 N N . LYS B 1 369 ? -20.688 -17.531 -4.137 1 72.31 369 LYS B N 1
ATOM 6711 C CA . LYS B 1 369 ? -21.672 -16.859 -3.303 1 72.31 369 LYS B CA 1
ATOM 6712 C C . LYS B 1 369 ? -22.406 -15.766 -4.082 1 72.31 369 LYS B C 1
ATOM 6714 O O . LYS B 1 369 ? -23.625 -15.633 -3.977 1 72.31 369 LYS B O 1
ATOM 6719 N N . ARG B 1 370 ? -21.75 -15.117 -4.84 1 75.25 370 ARG B N 1
ATOM 6720 C CA . ARG B 1 370 ? -22.344 -13.953 -5.484 1 75.25 370 ARG B CA 1
ATOM 6721 C C . ARG B 1 370 ? -22.922 -14.32 -6.848 1 75.25 370 ARG B C 1
ATOM 6723 O O . ARG B 1 370 ? -23.938 -13.75 -7.277 1 75.25 370 ARG B O 1
ATOM 6730 N N . PHE B 1 371 ? -22.344 -15.305 -7.496 1 74.19 371 PHE B N 1
ATOM 6731 C CA . PHE B 1 371 ? -22.781 -15.547 -8.867 1 74.19 371 PHE B CA 1
ATOM 6732 C C . PHE B 1 371 ? -23.297 -16.969 -9.031 1 74.19 371 PHE B C 1
ATOM 6734 O O . PHE B 1 371 ? -23.453 -17.453 -10.156 1 74.19 371 PHE B O 1
ATOM 6741 N N . GLY B 1 372 ? -23.609 -17.578 -7.992 1 65 372 GLY B N 1
ATOM 6742 C CA . GLY B 1 372 ? -24.266 -18.875 -8 1 65 372 GLY B CA 1
ATOM 6743 C C . GLY B 1 372 ? -23.375 -20 -8.523 1 65 372 GLY B C 1
ATOM 6744 O O . GLY B 1 372 ? -23.859 -21.078 -8.836 1 65 372 GLY B O 1
ATOM 6745 N N . GLY B 1 373 ? -22.188 -19.766 -8.75 1 63.06 373 GLY B N 1
ATOM 6746 C CA . GLY B 1 373 ? -21.25 -20.812 -9.133 1 63.06 373 GLY B CA 1
ATOM 6747 C C . GLY B 1 373 ? -21.484 -21.344 -10.531 1 63.06 373 GLY B C 1
ATOM 6748 O O . GLY B 1 373 ? -21.406 -22.562 -10.758 1 63.06 373 GLY B O 1
ATOM 6749 N N . SER B 1 374 ? -21.875 -20.484 -11.469 1 68.25 374 SER B N 1
ATOM 6750 C CA . SER B 1 374 ? -22.062 -20.922 -12.844 1 68.25 374 SER B CA 1
ATOM 6751 C C . SER B 1 374 ? -20.719 -21.281 -13.492 1 68.25 374 SER B C 1
ATOM 6753 O O . SER B 1 374 ? -19.672 -20.75 -13.109 1 68.25 374 SER B O 1
ATOM 6755 N N . VAL B 1 375 ? -20.812 -22.266 -14.375 1 73 375 VAL B N 1
ATOM 6756 C CA . VAL B 1 375 ? -19.609 -22.734 -15.062 1 73 375 VAL B CA 1
ATOM 6757 C C . VAL B 1 375 ? -19 -21.594 -15.852 1 73 375 VAL B C 1
ATOM 6759 O O . VAL B 1 375 ? -17.766 -21.484 -15.938 1 73 375 VAL B O 1
ATOM 6762 N N . PHE B 1 376 ? -19.734 -20.656 -16.266 1 79.56 376 PHE B N 1
ATOM 6763 C CA . PHE B 1 376 ? -19.266 -19.562 -17.109 1 79.56 376 PHE B CA 1
ATOM 6764 C C . PHE B 1 376 ? -18.422 -18.578 -16.297 1 79.56 376 PHE B C 1
ATOM 6766 O O . PHE B 1 376 ? -17.453 -18.031 -16.797 1 79.56 376 PHE B O 1
ATOM 6773 N N . ILE B 1 377 ? -18.844 -18.438 -15.094 1 83.19 377 ILE B N 1
ATOM 6774 C CA . ILE B 1 377 ? -18.094 -17.516 -14.258 1 83.19 377 ILE B CA 1
ATOM 6775 C C . ILE B 1 377 ? -16.719 -18.109 -13.938 1 83.19 377 ILE B C 1
ATOM 6777 O O . ILE B 1 377 ? -15.719 -17.391 -13.906 1 83.19 377 ILE B O 1
ATOM 6781 N N . PHE B 1 378 ? -16.688 -19.312 -13.789 1 80.38 378 PHE B N 1
ATOM 6782 C CA . PHE B 1 378 ? -15.414 -19.969 -13.492 1 80.38 378 PHE B CA 1
ATOM 6783 C C . PHE B 1 378 ? -14.5 -19.953 -14.719 1 80.38 378 PHE B C 1
ATOM 6785 O O . PHE B 1 378 ? -13.289 -19.766 -14.586 1 80.38 378 PHE B O 1
ATOM 6792 N N . GLN B 1 379 ? -15.102 -20.141 -15.82 1 85.5 379 GLN B N 1
ATOM 6793 C CA . GLN B 1 379 ? -14.312 -20.047 -17.047 1 85.5 379 GLN B CA 1
ATOM 6794 C C . GLN B 1 379 ? -13.758 -18.641 -17.219 1 85.5 379 GLN B C 1
ATOM 6796 O O . GLN B 1 379 ? -12.602 -18.469 -17.625 1 85.5 379 GLN B O 1
ATOM 6801 N N . ALA B 1 380 ? -14.57 -17.719 -16.906 1 88.62 380 ALA B N 1
ATOM 6802 C CA . ALA B 1 380 ? -14.133 -16.328 -17.031 1 88.62 380 ALA B CA 1
ATOM 6803 C C . ALA B 1 380 ? -12.992 -16.031 -16.062 1 88.62 380 ALA B C 1
ATOM 6805 O O . ALA B 1 380 ? -12.031 -15.359 -16.406 1 88.62 380 ALA B O 1
ATOM 6806 N N . ILE B 1 381 ? -13.109 -16.578 -14.883 1 90.31 381 ILE B N 1
ATOM 6807 C CA . ILE B 1 381 ? -12.102 -16.359 -13.852 1 90.31 381 ILE B CA 1
ATOM 6808 C C . ILE B 1 381 ? -10.781 -17 -14.281 1 90.31 381 ILE B C 1
ATOM 6810 O O . ILE B 1 381 ? -9.727 -16.359 -14.195 1 90.31 381 ILE B O 1
ATOM 6814 N N . ILE B 1 382 ? -10.828 -18.141 -14.797 1 89.88 382 ILE B N 1
ATOM 6815 C CA . ILE B 1 382 ? -9.617 -18.844 -15.227 1 89.88 382 ILE B CA 1
ATOM 6816 C C . ILE B 1 382 ? -8.992 -18.109 -16.406 1 89.88 382 ILE B C 1
ATOM 6818 O O . ILE B 1 382 ? -7.77 -17.938 -16.453 1 89.88 382 ILE B O 1
ATOM 6822 N N . PHE B 1 383 ? -9.836 -17.672 -17.234 1 92.5 383 PHE B N 1
ATOM 6823 C CA . PHE B 1 383 ? -9.352 -16.969 -18.422 1 92.5 383 PHE B CA 1
ATOM 6824 C C . PHE B 1 383 ? -8.625 -15.688 -18.031 1 92.5 383 PHE B C 1
ATOM 6826 O O . PHE B 1 383 ? -7.488 -15.461 -18.453 1 92.5 383 PHE B O 1
ATOM 6833 N N . ILE B 1 384 ? -9.25 -14.922 -17.188 1 94.62 384 ILE B N 1
ATOM 6834 C CA . ILE B 1 384 ? -8.695 -13.625 -16.812 1 94.62 384 ILE B CA 1
ATOM 6835 C C . ILE B 1 384 ? -7.449 -13.82 -15.961 1 94.62 384 ILE B C 1
ATOM 6837 O O . ILE B 1 384 ? -6.477 -13.078 -16.078 1 94.62 384 ILE B O 1
ATOM 6841 N N . GLN B 1 385 ? -7.453 -14.773 -15.125 1 94.69 385 GLN B N 1
ATOM 6842 C CA . GLN B 1 385 ? -6.312 -15.047 -14.258 1 94.69 385 GLN B CA 1
ATOM 6843 C C . GLN B 1 385 ? -5.074 -15.414 -15.07 1 94.69 385 GLN B C 1
ATOM 6845 O O . GLN B 1 385 ? -3.982 -14.906 -14.82 1 94.69 385 GLN B O 1
ATOM 6850 N N . ASN B 1 386 ? -5.277 -16.234 -16.016 1 95.06 386 ASN B N 1
ATOM 6851 C CA . ASN B 1 386 ? -4.148 -16.672 -16.828 1 95.06 386 ASN B CA 1
ATOM 6852 C C . ASN B 1 386 ? -3.672 -15.578 -17.781 1 95.06 386 ASN B C 1
ATOM 6854 O O . ASN B 1 386 ? -2.48 -15.484 -18.078 1 95.06 386 ASN B O 1
ATOM 6858 N N . ILE B 1 387 ? -4.562 -14.773 -18.203 1 94.5 387 ILE B N 1
ATOM 6859 C CA . ILE B 1 387 ? -4.156 -13.617 -19 1 94.5 387 ILE B CA 1
ATOM 6860 C C . ILE B 1 387 ? -3.334 -12.656 -18.141 1 94.5 387 ILE B C 1
ATOM 6862 O O . ILE B 1 387 ? -2.338 -12.102 -18.609 1 94.5 387 ILE B O 1
ATOM 6866 N N . GLY B 1 388 ? -3.805 -12.523 -16.969 1 96.12 388 GLY B N 1
ATOM 6867 C CA . GLY B 1 388 ? -3.027 -11.703 -16.062 1 96.12 388 GLY B CA 1
ATOM 6868 C C . GLY B 1 388 ? -1.627 -12.234 -15.82 1 96.12 388 GLY B C 1
ATOM 6869 O O . GLY B 1 388 ? -0.664 -11.469 -15.789 1 96.12 388 GLY B O 1
ATOM 6870 N N . PHE B 1 389 ? -1.521 -13.492 -15.719 1 95.5 389 PHE B N 1
ATOM 6871 C CA . PHE B 1 389 ? -0.219 -14.125 -15.547 1 95.5 389 PHE B CA 1
ATOM 6872 C C . PHE B 1 389 ? 0.667 -13.883 -16.766 1 95.5 389 PHE B C 1
ATOM 6874 O O . PHE B 1 389 ? 1.827 -13.484 -16.625 1 95.5 389 PHE B O 1
ATOM 6881 N N . CYS B 1 390 ? 0.135 -14.102 -17.891 1 94.56 390 CYS B N 1
ATOM 6882 C CA . CYS B 1 390 ? 0.896 -13.977 -19.141 1 94.56 390 CYS B CA 1
ATOM 6883 C C . CYS B 1 390 ? 1.381 -12.547 -19.344 1 94.56 390 CYS B C 1
ATOM 6885 O O . CYS B 1 390 ? 2.545 -12.32 -19.672 1 94.56 390 CYS B O 1
ATOM 6887 N N . PHE B 1 391 ? 0.546 -11.695 -19.078 1 94.31 391 PHE B N 1
ATOM 6888 C CA . PHE B 1 391 ? 0.905 -10.289 -19.266 1 94.31 391 PHE B CA 1
ATOM 6889 C C . PHE B 1 391 ? 1.996 -9.883 -18.281 1 94.31 391 PHE B C 1
ATOM 6891 O O . PHE B 1 391 ? 2.957 -9.211 -18.656 1 94.31 391 PHE B O 1
ATOM 6898 N N . SER B 1 392 ? 1.827 -10.273 -17.094 1 95.19 392 SER B N 1
ATOM 6899 C CA . SER B 1 392 ? 2.807 -9.914 -16.078 1 95.19 392 SER B CA 1
ATOM 6900 C C . SER B 1 392 ? 4.152 -10.578 -16.328 1 95.19 392 SER B C 1
ATOM 6902 O O . SER B 1 392 ? 5.203 -9.953 -16.172 1 95.19 392 SER B O 1
ATOM 6904 N N . GLN B 1 393 ? 4.148 -11.805 -16.781 1 92.12 393 GLN B N 1
ATOM 6905 C CA . GLN B 1 393 ? 5.387 -12.516 -17.078 1 92.12 393 GLN B CA 1
ATOM 6906 C C . GLN B 1 393 ? 6.082 -11.93 -18.297 1 92.12 393 GLN B C 1
ATOM 6908 O O . GLN B 1 393 ? 7.312 -11.852 -18.344 1 92.12 393 GLN B O 1
ATOM 6913 N N . LEU B 1 394 ? 5.324 -11.609 -19.25 1 91.81 394 LEU B N 1
ATOM 6914 C CA . LEU B 1 394 ? 5.883 -10.953 -20.422 1 91.81 394 LEU B CA 1
ATOM 6915 C C . LEU B 1 394 ? 6.5 -9.609 -20.062 1 91.81 394 LEU B C 1
ATOM 6917 O O . LEU B 1 394 ? 7.594 -9.273 -20.516 1 91.81 394 LEU B O 1
ATOM 6921 N N . LEU B 1 395 ? 5.785 -8.914 -19.234 1 92.19 395 LEU B N 1
ATOM 6922 C CA . LEU B 1 395 ? 6.301 -7.633 -18.766 1 92.19 395 LEU B CA 1
ATOM 6923 C C . LEU B 1 395 ? 7.609 -7.816 -18 1 92.19 395 LEU B C 1
ATOM 6925 O O . LEU B 1 395 ? 8.562 -7.062 -18.219 1 92.19 395 LEU B O 1
ATOM 6929 N N . PHE B 1 396 ? 7.656 -8.805 -17.25 1 90.31 396 PHE B N 1
ATOM 6930 C CA . PHE B 1 396 ? 8.852 -9.117 -16.469 1 90.31 396 PHE B CA 1
ATOM 6931 C C . PHE B 1 396 ? 10.023 -9.43 -17.391 1 90.31 396 PHE B C 1
ATOM 6933 O O . PHE B 1 396 ? 11.133 -8.922 -17.188 1 90.31 396 PHE B O 1
ATOM 6940 N N . THR B 1 397 ? 9.797 -10.172 -18.375 1 86.31 397 THR B N 1
ATOM 6941 C CA . THR B 1 397 ? 10.844 -10.57 -19.312 1 86.31 397 THR B CA 1
ATOM 6942 C C . THR B 1 397 ? 11.297 -9.383 -20.156 1 86.31 397 THR B C 1
ATOM 6944 O O . THR B 1 397 ? 12.484 -9.25 -20.469 1 86.31 397 THR B O 1
ATOM 6947 N N . MET B 1 398 ? 10.398 -8.516 -20.484 1 88.88 398 MET B N 1
ATOM 6948 C CA . MET B 1 398 ? 10.719 -7.355 -21.312 1 88.88 398 MET B CA 1
ATOM 6949 C C . MET B 1 398 ? 11.484 -6.312 -20.516 1 88.88 398 MET B C 1
ATOM 6951 O O . MET B 1 398 ? 12.25 -5.531 -21.078 1 88.88 398 MET B O 1
ATOM 6955 N N . LEU B 1 399 ? 11.305 -6.301 -19.203 1 89.44 399 LEU B N 1
ATOM 6956 C CA . LEU B 1 399 ? 11.938 -5.297 -18.344 1 89.44 399 LEU B CA 1
ATOM 6957 C C . LEU B 1 399 ? 13.258 -5.812 -17.797 1 89.44 399 LEU B C 1
ATOM 6959 O O . LEU B 1 399 ? 13.773 -5.273 -16.812 1 89.44 399 LEU B O 1
ATOM 6963 N N . GLU B 1 400 ? 13.828 -6.73 -18.406 1 83.56 400 GLU B N 1
ATOM 6964 C CA . GLU B 1 400 ? 15.078 -7.324 -17.938 1 83.56 400 GLU B CA 1
ATOM 6965 C C . GLU B 1 400 ? 16.234 -6.328 -18.031 1 83.56 400 GLU B C 1
ATOM 6967 O O . GLU B 1 400 ? 17.141 -6.348 -17.219 1 83.56 400 GLU B O 1
ATOM 6972 N N . SER B 1 401 ? 16.141 -5.402 -18.953 1 86.62 401 SER B N 1
ATOM 6973 C CA . SER B 1 401 ? 17.219 -4.43 -19.156 1 86.62 401 SER B CA 1
ATOM 6974 C C . SER B 1 401 ? 17.016 -3.201 -18.281 1 86.62 401 SER B C 1
ATOM 6976 O O . SER B 1 401 ? 17.938 -2.4 -18.109 1 86.62 401 SER B O 1
ATOM 6978 N N . GLN B 1 402 ? 15.922 -3.129 -17.672 1 88.75 402 GLN B N 1
ATOM 6979 C CA . GLN B 1 402 ? 15.633 -1.984 -16.812 1 88.75 402 GLN B CA 1
ATOM 6980 C C . GLN B 1 402 ? 16.031 -2.268 -15.367 1 88.75 402 GLN B C 1
ATOM 6982 O O . GLN B 1 402 ? 16.266 -3.418 -14.992 1 88.75 402 GLN B O 1
ATOM 6987 N N . PRO B 1 403 ? 16.156 -1.207 -14.617 1 90.38 403 PRO B N 1
ATOM 6988 C CA . PRO B 1 403 ? 16.469 -1.426 -13.203 1 90.38 403 PRO B CA 1
ATOM 6989 C C . PRO B 1 403 ? 15.469 -2.354 -12.516 1 90.38 403 PRO B C 1
ATOM 6991 O O . PRO B 1 40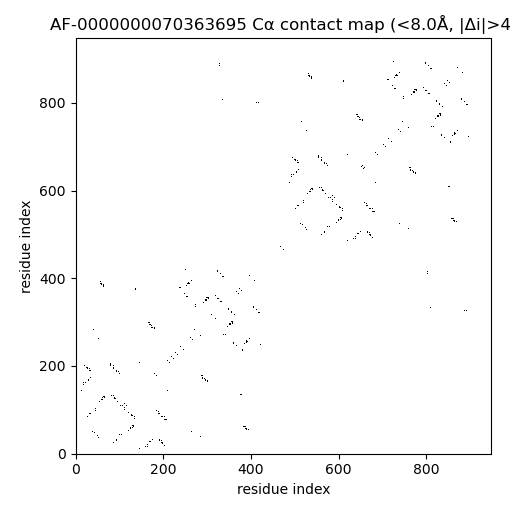3 ? 14.281 -2.324 -12.828 1 90.38 403 PRO B O 1
ATOM 6994 N N . ILE B 1 404 ? 15.922 -3.109 -11.664 1 89.69 404 ILE B N 1
ATOM 6995 C CA . ILE B 1 404 ? 15.203 -4.219 -11.039 1 89.69 404 ILE B CA 1
ATOM 6996 C C . ILE B 1 404 ? 13.977 -3.691 -10.297 1 89.69 404 ILE B C 1
ATOM 6998 O O . ILE B 1 404 ? 13.023 -4.434 -10.07 1 89.69 404 ILE B O 1
ATOM 7002 N N . TYR B 1 405 ? 13.945 -2.393 -9.938 1 91.5 405 TYR B N 1
ATOM 7003 C CA . TYR B 1 405 ? 12.852 -1.872 -9.125 1 91.5 405 TYR B CA 1
ATOM 7004 C C . TYR B 1 405 ? 11.656 -1.506 -10 1 91.5 405 TYR B C 1
ATOM 7006 O O . TYR B 1 405 ? 10.555 -1.271 -9.492 1 91.5 405 TYR B O 1
ATOM 7014 N N . VAL B 1 406 ? 11.719 -1.447 -11.273 1 93 406 VAL B N 1
ATOM 7015 C CA . VAL B 1 406 ? 10.664 -0.967 -12.156 1 93 406 VAL B CA 1
ATOM 7016 C C . VAL B 1 406 ? 9.5 -1.955 -12.156 1 93 406 VAL B C 1
ATOM 7018 O O . VAL B 1 406 ? 8.336 -1.556 -12.062 1 93 406 VAL B O 1
ATOM 7021 N N . TYR B 1 407 ? 9.836 -3.254 -12.297 1 93.94 407 TYR B N 1
ATOM 7022 C CA . TYR B 1 407 ? 8.781 -4.262 -12.344 1 93.94 407 TYR B CA 1
ATOM 7023 C C . TYR B 1 407 ? 7.953 -4.246 -11.07 1 93.94 407 TYR B C 1
ATOM 7025 O O . TYR B 1 407 ? 6.727 -4.156 -11.117 1 93.94 407 TYR B O 1
ATOM 7033 N N . PRO B 1 408 ? 8.562 -4.305 -9.867 1 94.56 408 PRO B N 1
ATOM 7034 C CA . PRO B 1 408 ? 7.75 -4.262 -8.648 1 94.56 408 PRO B CA 1
ATOM 7035 C C . PRO B 1 408 ? 6.961 -2.963 -8.516 1 94.56 408 PRO B C 1
ATOM 7037 O O . PRO B 1 408 ? 5.875 -2.957 -7.926 1 94.56 408 PRO B O 1
ATOM 7040 N N . MET B 1 409 ? 7.414 -1.867 -9.062 1 94.75 409 MET B N 1
ATOM 7041 C CA . MET B 1 409 ? 6.668 -0.613 -9.008 1 94.75 409 MET B CA 1
ATOM 7042 C C . MET B 1 409 ? 5.398 -0.701 -9.844 1 94.75 409 MET B C 1
ATOM 7044 O O . MET B 1 409 ? 4.348 -0.19 -9.445 1 94.75 409 MET B O 1
ATOM 7048 N N . ILE B 1 410 ? 5.504 -1.303 -10.984 1 95.38 410 ILE B N 1
ATOM 7049 C CA . ILE B 1 410 ? 4.328 -1.482 -11.828 1 95.38 410 ILE B CA 1
ATOM 7050 C C . ILE B 1 410 ? 3.32 -2.385 -11.125 1 95.38 410 ILE B C 1
ATOM 7052 O O . ILE B 1 410 ? 2.121 -2.094 -11.109 1 95.38 410 ILE B O 1
ATOM 7056 N N . VAL B 1 411 ? 3.811 -3.475 -10.57 1 95.75 411 VAL B N 1
ATOM 7057 C CA . VAL B 1 411 ? 2.943 -4.395 -9.844 1 95.75 411 VAL B CA 1
ATOM 7058 C C . VAL B 1 411 ? 2.273 -3.662 -8.68 1 95.75 411 VAL B C 1
ATOM 7060 O O . VAL B 1 411 ? 1.11 -3.922 -8.367 1 95.75 411 VAL B O 1
ATOM 7063 N N . ASN B 1 412 ? 2.998 -2.732 -8.07 1 96 412 ASN B N 1
ATOM 7064 C CA . ASN B 1 412 ? 2.443 -1.925 -6.988 1 96 412 ASN B CA 1
ATOM 7065 C C . ASN B 1 412 ? 1.26 -1.087 -7.465 1 96 412 ASN B C 1
ATOM 7067 O O . ASN B 1 412 ? 0.234 -1.011 -6.785 1 96 412 ASN B O 1
ATOM 7071 N N . VAL B 1 413 ? 1.398 -0.482 -8.555 1 95.44 413 VAL B N 1
ATOM 7072 C CA . VAL B 1 413 ? 0.327 0.344 -9.109 1 95.44 413 VAL B CA 1
ATOM 7073 C C . VAL B 1 413 ? -0.891 -0.525 -9.406 1 95.44 413 VAL B C 1
ATOM 7075 O O . VAL B 1 413 ? -2.025 -0.139 -9.117 1 95.44 413 VAL B O 1
ATOM 7078 N N . ILE B 1 414 ? -0.666 -1.702 -9.961 1 96.06 414 ILE B N 1
ATOM 7079 C CA . ILE B 1 414 ? -1.768 -2.609 -10.266 1 96.06 414 ILE B CA 1
ATOM 7080 C C . ILE B 1 414 ? -2.455 -3.039 -8.969 1 96.06 414 ILE B C 1
ATOM 7082 O O . ILE B 1 414 ? -3.682 -3.16 -8.922 1 96.06 414 ILE B O 1
ATOM 7086 N N . ALA B 1 415 ? -1.637 -3.324 -7.961 1 96.19 415 ALA B N 1
ATOM 7087 C CA . ALA B 1 415 ? -2.197 -3.711 -6.668 1 96.19 415 ALA B CA 1
ATOM 7088 C C . ALA B 1 415 ? -3.062 -2.594 -6.09 1 96.19 415 ALA B C 1
ATOM 7090 O O . ALA B 1 415 ? -4.129 -2.854 -5.531 1 96.19 415 ALA B O 1
ATOM 7091 N N . LEU B 1 416 ? -2.615 -1.331 -6.199 1 95.94 416 LEU B N 1
ATOM 7092 C CA . LEU B 1 416 ? -3.385 -0.19 -5.715 1 95.94 416 LEU B CA 1
ATOM 7093 C C . LEU B 1 416 ? -4.695 -0.052 -6.48 1 95.94 416 LEU B C 1
ATOM 7095 O O . LEU B 1 416 ? -5.746 0.191 -5.883 1 95.94 416 LEU B O 1
ATOM 7099 N N . ILE B 1 417 ? -4.629 -0.252 -7.773 1 94.69 417 ILE B N 1
ATOM 7100 C CA . ILE B 1 417 ? -5.824 -0.176 -8.602 1 94.69 417 ILE B CA 1
ATOM 7101 C C . ILE B 1 417 ? -6.809 -1.269 -8.188 1 94.69 417 ILE B C 1
ATOM 7103 O O . ILE B 1 417 ? -8.016 -1.037 -8.141 1 94.69 417 ILE B O 1
ATOM 7107 N N . THR B 1 418 ? -6.254 -2.408 -7.941 1 94.81 418 THR B N 1
ATOM 7108 C CA . THR B 1 418 ? -7.098 -3.514 -7.508 1 94.81 418 THR B CA 1
ATOM 7109 C C . THR B 1 418 ? -7.805 -3.174 -6.199 1 94.81 418 THR B C 1
ATOM 7111 O O . THR B 1 418 ? -9 -3.432 -6.047 1 94.81 418 THR B O 1
ATOM 7114 N N . ASN B 1 419 ? -7.113 -2.588 -5.254 1 93.75 419 ASN B N 1
ATOM 7115 C CA . ASN B 1 419 ? -7.723 -2.209 -3.982 1 93.75 419 ASN B CA 1
ATOM 7116 C C . ASN B 1 419 ? -8.797 -1.144 -4.172 1 93.75 419 ASN B C 1
ATOM 7118 O O . ASN B 1 419 ? -9.859 -1.214 -3.557 1 93.75 419 ASN B O 1
ATOM 7122 N N . VAL B 1 420 ? -8.555 -0.189 -5.031 1 91.81 420 VAL B N 1
ATOM 7123 C CA . VAL B 1 420 ? -9.523 0.875 -5.293 1 91.81 420 VAL B CA 1
ATOM 7124 C C . VAL B 1 420 ? -10.781 0.289 -5.934 1 91.81 420 VAL B C 1
ATOM 7126 O O . VAL B 1 420 ? -11.898 0.675 -5.586 1 91.81 420 VAL B O 1
ATOM 7129 N N . SER B 1 421 ? -10.625 -0.657 -6.805 1 91 421 SER B N 1
ATOM 7130 C CA . SER B 1 421 ? -11.758 -1.27 -7.488 1 91 421 SER B CA 1
ATOM 7131 C C . SER B 1 421 ? -12.656 -2.023 -6.512 1 91 421 SER B C 1
ATOM 7133 O O . SER B 1 421 ? -13.875 -2.039 -6.664 1 91 421 SER B O 1
ATOM 7135 N N . LEU B 1 422 ? -12.055 -2.574 -5.555 1 88.81 422 LEU B N 1
ATOM 7136 C CA . LEU B 1 422 ? -12.812 -3.334 -4.57 1 88.81 422 LEU B CA 1
ATOM 7137 C C . LEU B 1 422 ? -13.57 -2.402 -3.627 1 88.81 422 LEU B C 1
ATOM 7139 O O . LEU B 1 422 ? -14.672 -2.723 -3.18 1 88.81 422 LEU B O 1
ATOM 7143 N N . GLN B 1 423 ? -13 -1.241 -3.361 1 83.38 423 GLN B N 1
ATOM 7144 C CA . GLN B 1 423 ? -13.617 -0.294 -2.438 1 83.38 423 GLN B CA 1
ATOM 7145 C C . GLN B 1 423 ? -14.773 0.445 -3.098 1 83.38 423 GLN B C 1
ATOM 7147 O O . GLN B 1 423 ? -15.75 0.801 -2.432 1 83.38 423 GLN B O 1
ATOM 7152 N N . PHE B 1 424 ? -14.695 0.66 -4.309 1 76.19 424 PHE B N 1
ATOM 7153 C CA . PHE B 1 424 ? -15.703 1.467 -4.98 1 76.19 424 PHE B CA 1
ATOM 7154 C C . PHE B 1 424 ? -16.75 0.58 -5.66 1 76.19 424 PHE B C 1
ATOM 7156 O O . PHE B 1 424 ? -17.516 1.05 -6.496 1 76.19 424 PHE B O 1
ATOM 7163 N N . GLU B 1 425 ? -16.625 -0.694 -5.312 1 74.19 425 GLU B N 1
ATOM 7164 C CA . GLU B 1 425 ? -17.672 -1.567 -5.836 1 74.19 425 GLU B CA 1
ATOM 7165 C C . GLU B 1 425 ? -19.016 -1.229 -5.227 1 74.19 425 GLU B C 1
ATOM 7167 O O . GLU B 1 425 ? -19.125 -1.006 -4.02 1 74.19 425 GLU B O 1
ATOM 7172 N N . GLU B 1 426 ? -19.938 -0.71 -6.051 1 57.5 426 GLU B N 1
ATOM 7173 C CA . GLU B 1 426 ? -21.297 -0.359 -5.645 1 57.5 426 GLU B CA 1
ATOM 7174 C C . GLU B 1 426 ? -21.984 -1.518 -4.918 1 57.5 426 GLU B C 1
ATOM 7176 O O . GLU B 1 426 ? -21.859 -2.674 -5.328 1 57.5 426 GLU B O 1
ATOM 7181 N N . LYS B 1 427 ? -22.156 -1.444 -3.52 1 51.78 427 LYS B N 1
ATOM 7182 C CA . LYS B 1 427 ? -22.938 -2.375 -2.715 1 51.78 427 LYS B CA 1
ATOM 7183 C C . LYS B 1 427 ? -24.156 -2.873 -3.486 1 51.78 427 LYS B C 1
ATOM 7185 O O . LYS B 1 427 ? -25.188 -2.201 -3.525 1 51.78 427 LYS B O 1
ATOM 7190 N N . ASN B 1 428 ? -24.094 -3.338 -4.641 1 44.75 428 ASN B N 1
ATOM 7191 C CA . ASN B 1 428 ? -25.391 -3.918 -4.965 1 44.75 428 ASN B CA 1
ATOM 7192 C C . ASN B 1 428 ? -25.75 -5.059 -4.016 1 44.75 428 ASN B C 1
ATOM 7194 O O . ASN B 1 428 ? -25.266 -6.18 -4.176 1 44.75 428 ASN B O 1
ATOM 7198 N N . ASP B 1 429 ? -25.656 -4.953 -2.76 1 39.34 429 ASP B N 1
ATOM 7199 C CA . ASP B 1 429 ? -26.156 -6.008 -1.882 1 39.34 429 ASP B CA 1
ATOM 7200 C C . ASP B 1 429 ? -27.203 -6.859 -2.588 1 39.34 429 ASP B C 1
ATOM 7202 O O . ASP B 1 429 ? -27.625 -7.891 -2.062 1 39.34 429 ASP B O 1
ATOM 7206 N N . HIS B 1 430 ? -28.453 -6.32 -3.043 1 35 430 HIS B N 1
ATOM 7207 C CA . HIS B 1 430 ? -29.609 -7.211 -3.117 1 35 430 HIS B CA 1
ATOM 7208 C C . HIS B 1 430 ? -29.297 -8.445 -3.965 1 35 430 HIS B C 1
ATOM 7210 O O . HIS B 1 430 ? -28.625 -8.336 -4.992 1 35 430 HIS B O 1
ATOM 7216 N N . GLN B 1 431 ? -29.531 -9.734 -3.488 1 38.88 431 GLN B N 1
ATOM 7217 C CA . GLN B 1 431 ? -29.891 -11.07 -3.938 1 38.88 431 GLN B CA 1
ATOM 7218 C C . GLN B 1 431 ? -30.359 -11.062 -5.387 1 38.88 431 GLN B C 1
ATOM 7220 O O . GLN B 1 431 ? -30.375 -12.102 -6.055 1 38.88 431 GLN B O 1
ATOM 7225 N N . GLN B 1 432 ? -31.047 -10.008 -5.863 1 37.94 432 GLN B N 1
ATOM 7226 C CA . GLN B 1 432 ? -32.031 -10.062 -6.926 1 37.94 432 GLN B CA 1
ATOM 7227 C C . GLN B 1 432 ? -31.391 -10 -8.305 1 37.94 432 GLN B C 1
ATOM 7229 O O . GLN B 1 432 ? -32.062 -10.211 -9.32 1 37.94 432 GLN B O 1
ATOM 7234 N N . SER B 1 433 ? -30.203 -9.68 -8.445 1 38.53 433 SER B N 1
ATOM 7235 C CA . SER B 1 433 ? -29.875 -9.336 -9.828 1 38.53 433 SER B CA 1
ATOM 7236 C C . SER B 1 433 ? -29.547 -10.578 -10.648 1 38.53 433 SER B C 1
ATOM 7238 O O . SER B 1 433 ? -29.828 -10.633 -11.844 1 38.53 433 SER B O 1
ATOM 7240 N N . TYR B 1 434 ? -28.75 -11.453 -10.227 1 37.97 434 TYR B N 1
ATOM 7241 C CA . TYR B 1 434 ? -28.406 -12.547 -11.125 1 37.97 434 TYR B CA 1
ATOM 7242 C C . TYR B 1 434 ? -29.609 -13.445 -11.391 1 37.97 434 TYR B C 1
ATOM 7244 O O . TYR B 1 434 ? -29.625 -14.203 -12.359 1 37.97 434 TYR B O 1
ATOM 7252 N N . VAL B 1 435 ? -30.516 -13.57 -10.5 1 39.34 435 VAL B N 1
ATOM 7253 C CA . VAL B 1 435 ? -31.781 -14.18 -10.922 1 39.34 435 VAL B CA 1
ATOM 7254 C C . VAL B 1 435 ? -32.344 -13.43 -12.125 1 39.34 435 VAL B C 1
ATOM 7256 O O . VAL B 1 435 ? -32.938 -14.039 -13.016 1 39.34 435 VAL B O 1
ATOM 7259 N N . LYS B 1 436 ? -31.922 -12.203 -12.188 1 42.81 436 LYS B N 1
ATOM 7260 C CA . LYS B 1 436 ? -32.469 -11.469 -13.336 1 42.81 436 LYS B CA 1
ATOM 7261 C C . LYS B 1 436 ? -31.625 -11.734 -14.586 1 42.81 436 LYS B C 1
ATOM 7263 O O . LYS B 1 436 ? -32.188 -11.828 -15.688 1 42.81 436 LYS B O 1
ATOM 7268 N N . LEU B 1 437 ? -30.438 -11.922 -14.484 1 41.06 437 LEU B N 1
ATOM 7269 C CA . LEU B 1 437 ? -29.641 -12.172 -15.688 1 41.06 437 LEU B CA 1
ATOM 7270 C C . LEU B 1 437 ? -29.938 -13.555 -16.266 1 41.06 437 LEU B C 1
ATOM 7272 O O . LEU B 1 437 ? -30.047 -13.711 -17.484 1 41.06 437 LEU B O 1
ATOM 7276 N N . ASP B 1 438 ? -30.016 -14.438 -15.469 1 43.56 438 ASP B N 1
ATOM 7277 C CA . ASP B 1 438 ? -30.5 -15.734 -15.938 1 43.56 438 ASP B CA 1
ATOM 7278 C C . ASP B 1 438 ? -31.938 -15.648 -16.438 1 43.56 438 ASP B C 1
ATOM 7280 O O . ASP B 1 438 ? -32.312 -16.297 -17.422 1 43.56 438 ASP B O 1
ATOM 7284 N N . GLN B 1 439 ? -32.75 -14.906 -15.672 1 40.81 439 GLN B N 1
ATOM 7285 C CA . GLN B 1 439 ? -34.125 -14.766 -16.125 1 40.81 439 GLN B CA 1
ATOM 7286 C C . GLN B 1 439 ? -34.188 -13.93 -17.406 1 40.81 439 GLN B C 1
ATOM 7288 O O . GLN B 1 439 ? -35.031 -14.188 -18.266 1 40.81 439 GLN B O 1
ATOM 7293 N N . GLU B 1 440 ? -33.469 -12.914 -17.5 1 42.31 440 GLU B N 1
ATOM 7294 C CA . GLU B 1 440 ? -33.562 -12.125 -18.719 1 42.31 440 GLU B CA 1
ATOM 7295 C C . GLU B 1 440 ? -33.094 -12.922 -19.922 1 42.31 440 GLU B C 1
ATOM 7297 O O . GLU B 1 440 ? -33.625 -12.781 -21.031 1 42.31 440 GLU B O 1
ATOM 7302 N N . TYR B 1 441 ? -32.125 -13.711 -19.797 1 39.22 441 TYR B N 1
ATOM 7303 C CA . TYR B 1 441 ? -31.719 -14.531 -20.922 1 39.22 441 TYR B CA 1
ATOM 7304 C C . TYR B 1 441 ? -32.688 -15.688 -21.125 1 39.22 441 TYR B C 1
ATOM 7306 O O . TYR B 1 441 ? -32.781 -16.25 -22.219 1 39.22 441 TYR B O 1
ATOM 7314 N N . SER B 1 442 ? -33.25 -16.172 -20.094 1 37.78 442 SER B N 1
ATOM 7315 C CA . SER B 1 442 ? -34.344 -17.078 -20.375 1 37.78 442 SER B CA 1
ATOM 7316 C C . SER B 1 442 ? -35.469 -16.391 -21.156 1 37.78 442 SER B C 1
ATOM 7318 O O . SER B 1 442 ? -36.281 -17.047 -21.781 1 37.78 442 SER B O 1
ATOM 7320 N N . LEU B 1 443 ? -35.562 -15.055 -21 1 33.75 443 LEU B N 1
ATOM 7321 C CA . LEU B 1 443 ? -36.625 -14.375 -21.719 1 33.75 443 LEU B CA 1
ATOM 7322 C C . LEU B 1 443 ? -36.156 -13.969 -23.109 1 33.75 443 LEU B C 1
ATOM 7324 O O . LEU B 1 443 ? -36.781 -13.133 -23.766 1 33.75 443 LEU B O 1
ATOM 7328 N N . LEU B 1 444 ? -34.938 -14.289 -23.453 1 33.22 444 LEU B N 1
ATOM 7329 C CA . LEU B 1 444 ? -34.781 -14.07 -24.891 1 33.22 444 LEU B CA 1
ATOM 7330 C C . LEU B 1 444 ? -35.875 -14.797 -25.656 1 33.22 444 LEU B C 1
ATOM 7332 O O . LEU B 1 444 ? -36.125 -15.977 -25.422 1 33.22 444 LEU B O 1
ATOM 7336 N N . PRO B 1 445 ? -36.781 -14.023 -26.297 1 30.34 445 PRO B N 1
ATOM 7337 C CA . PRO B 1 445 ? -37.906 -14.602 -27.047 1 30.34 445 PRO B CA 1
ATOM 7338 C C . PRO B 1 445 ? -37.438 -15.727 -27.984 1 30.34 445 PRO B C 1
ATOM 7340 O O . PRO B 1 445 ? -36.344 -15.664 -28.547 1 30.34 445 PRO B O 1
ATOM 7343 N N . GLU B 1 446 ? -37.75 -16.922 -27.781 1 28.52 446 GLU B N 1
ATOM 7344 C CA . GLU B 1 446 ? -37.844 -17.922 -28.828 1 28.52 446 GLU B CA 1
ATOM 7345 C C . GLU B 1 446 ? -38.312 -17.312 -30.141 1 28.52 446 GLU B C 1
ATOM 7347 O O . GLU B 1 446 ? -39.375 -16.688 -30.203 1 28.52 446 GLU B O 1
ATOM 7352 N N . LYS B 1 447 ? -37.469 -16.812 -30.953 1 30.3 447 LYS B N 1
ATOM 7353 C CA . LYS B 1 447 ? -38.031 -16.688 -32.312 1 30.3 447 LYS B CA 1
ATOM 7354 C C . LYS B 1 447 ? -39 -17.844 -32.625 1 30.3 447 LYS B C 1
ATOM 7356 O O . LYS B 1 447 ? -38.562 -19 -32.688 1 30.3 447 LYS B O 1
ATOM 7361 N N . TYR B 1 448 ? -40.312 -17.797 -32.281 1 25.53 448 TYR B N 1
ATOM 7362 C CA . TYR B 1 448 ? -41.375 -18.609 -32.812 1 25.53 448 TYR B CA 1
ATOM 7363 C C . TYR B 1 448 ? -41.219 -18.828 -34.312 1 25.53 448 TYR B C 1
ATOM 7365 O O . TYR B 1 448 ? -41.125 -17.875 -35.062 1 25.53 448 TYR B O 1
ATOM 7373 N N . ASP B 1 449 ? -40.469 -19.781 -34.812 1 25.75 449 ASP B N 1
ATOM 7374 C CA . ASP B 1 449 ? -40.719 -20.297 -36.156 1 25.75 449 ASP B CA 1
ATOM 7375 C C . ASP B 1 449 ? -42.219 -20.422 -36.406 1 25.75 449 ASP B C 1
ATOM 7377 O O . ASP B 1 449 ? -42.875 -21.359 -35.938 1 25.75 449 ASP B O 1
ATOM 7381 N N . ILE B 1 450 ? -43 -19.297 -36.375 1 29.33 450 ILE B N 1
ATOM 7382 C CA . ILE B 1 450 ? -44.344 -19.25 -36.938 1 29.33 450 ILE B CA 1
ATOM 7383 C C . ILE B 1 450 ? -44.344 -19.891 -38.344 1 29.33 450 ILE B C 1
ATOM 7385 O O . ILE B 1 450 ? -43.938 -19.266 -39.312 1 29.33 450 ILE B O 1
ATOM 7389 N N . SER B 1 451 ? -43.781 -21.047 -38.562 1 23.95 451 SER B N 1
ATOM 7390 C CA . SER B 1 451 ? -44.281 -21.734 -39.75 1 23.95 451 SER B CA 1
ATOM 7391 C C . SER B 1 451 ? -45.781 -21.688 -39.812 1 23.95 451 SER B C 1
ATOM 7393 O O . SER B 1 451 ? -46.469 -21.984 -38.844 1 23.95 451 SER B O 1
ATOM 7395 N N . GLU B 1 452 ? -46.375 -20.828 -40.719 1 26.22 452 GLU B N 1
ATOM 7396 C CA . GLU B 1 452 ? -47.688 -20.719 -41.312 1 26.22 452 GLU B CA 1
ATOM 7397 C C . GLU B 1 452 ? -48.312 -22.094 -41.594 1 26.22 452 GLU B C 1
ATOM 7399 O O . GLU B 1 452 ? -47.938 -22.75 -42.562 1 26.22 452 GLU B O 1
ATOM 7404 N N . LYS B 1 453 ? -48.438 -23.031 -40.656 1 24.25 453 LYS B N 1
ATOM 7405 C CA . LYS B 1 453 ? -49.344 -24.125 -41 1 24.25 453 LYS B CA 1
ATOM 7406 C C . LYS B 1 453 ? -50.688 -23.625 -41.5 1 24.25 453 LYS B C 1
ATOM 7408 O O . LYS B 1 453 ? -51.406 -22.938 -40.781 1 24.25 453 LYS B O 1
ATOM 7413 N N . ASP B 1 454 ? -51 -23.406 -42.844 1 24.38 454 ASP B N 1
ATOM 7414 C CA . ASP B 1 454 ? -52.156 -23.328 -43.719 1 24.38 454 ASP B CA 1
ATOM 7415 C C . ASP B 1 454 ? -53.156 -24.422 -43.375 1 24.38 454 ASP B C 1
ATOM 7417 O O . ASP B 1 454 ? -52.969 -25.594 -43.75 1 24.38 454 ASP B O 1
ATOM 7421 N N . THR B 1 455 ? -53.656 -24.688 -42.125 1 21.98 455 THR B N 1
ATOM 7422 C CA . THR B 1 455 ? -54.781 -25.594 -41.969 1 21.98 455 THR B CA 1
ATOM 7423 C C . THR B 1 455 ? -55.938 -25.172 -42.844 1 21.98 455 THR B C 1
ATOM 7425 O O . THR B 1 455 ? -56.406 -24.016 -42.812 1 21.98 455 THR B O 1
ATOM 7428 N N . ASP B 1 456 ? -56.438 -25.875 -43.969 1 21.16 456 ASP B N 1
ATOM 7429 C CA . ASP B 1 456 ? -57.562 -26.109 -44.906 1 21.16 456 ASP B CA 1
ATOM 7430 C C . ASP B 1 456 ? -58.844 -26.391 -44.125 1 21.16 456 ASP B C 1
ATOM 7432 O O . ASP B 1 456 ? -58.969 -27.422 -43.469 1 21.16 456 ASP B O 1
ATOM 7436 N N . GLU B 1 457 ? -59.719 -25.391 -43.531 1 21.81 457 GLU B N 1
ATOM 7437 C CA . GLU B 1 457 ? -61.094 -25.344 -43.031 1 21.81 457 GLU B CA 1
ATOM 7438 C C . GLU B 1 457 ? -62.094 -25.719 -44.125 1 21.81 457 GLU B C 1
ATOM 7440 O O . GLU B 1 457 ? -62.719 -24.844 -44.719 1 21.81 457 GLU B O 1
ATOM 7445 N N . SER B 1 458 ? -62.25 -26.625 -45.031 1 20.89 458 SER B N 1
ATOM 7446 C CA . SER B 1 458 ? -63.438 -26.891 -45.844 1 20.89 458 SER B CA 1
ATOM 7447 C C . SER B 1 458 ? -64.562 -27.531 -45.031 1 20.89 458 SER B C 1
ATOM 7449 O O . SER B 1 458 ? -65.625 -27.891 -45.594 1 20.89 458 SER B O 1
ATOM 7451 N N . GLU B 1 459 ? -64.688 -28.172 -43.875 1 19.56 459 GLU B N 1
ATOM 7452 C CA . GLU B 1 459 ? -65.938 -28.875 -43.594 1 19.56 459 GLU B CA 1
ATOM 7453 C C . GLU B 1 459 ? -67.125 -27.906 -43.531 1 19.56 459 GLU B C 1
ATOM 7455 O O . GLU B 1 459 ? -66.938 -26.719 -43.25 1 19.56 459 GLU B O 1
ATOM 7460 N N . GLY B 1 460 ? -68.812 -28.438 -43.531 1 18.77 460 GLY B N 1
ATOM 7461 C CA . GLY B 1 460 ? -70.25 -28.688 -43.656 1 18.77 460 GLY B CA 1
ATOM 7462 C C . GLY B 1 460 ? -71.062 -28.172 -42.5 1 18.77 460 GLY B C 1
ATOM 7463 O O . GLY B 1 460 ? -70.688 -28.375 -41.344 1 18.77 460 GLY B O 1
ATOM 7464 N N . LEU B 1 461 ? -72.125 -27.125 -42.688 1 19.89 461 LEU B N 1
ATOM 7465 C CA . LEU B 1 461 ? -73.188 -26.531 -41.844 1 19.89 461 LEU B CA 1
ATOM 7466 C C . LEU B 1 461 ? -74.125 -27.594 -41.344 1 19.89 461 LEU B C 1
ATOM 7468 O O . LEU B 1 461 ? -75.125 -27.266 -40.688 1 19.89 461 LEU B O 1
ATOM 7472 N N . GLY B 1 462 ? -74.5 -28.938 -41.469 1 18.3 462 GLY B N 1
ATOM 7473 C CA . GLY B 1 462 ? -75.812 -29.484 -41.625 1 18.3 462 GLY B CA 1
ATOM 7474 C C . GLY B 1 462 ? -76.75 -29.281 -40.406 1 18.3 462 GLY B C 1
ATOM 7475 O O . GLY B 1 462 ? -77.875 -28.797 -40.531 1 18.3 462 GLY B O 1
ATOM 7476 N N . ASN B 1 463 ? -77.375 -30.234 -39.562 1 19.42 463 ASN B N 1
ATOM 7477 C CA . ASN B 1 463 ? -78.75 -30.406 -39.156 1 19.42 463 ASN B CA 1
ATOM 7478 C C . ASN B 1 463 ? -79.188 -29.375 -38.094 1 19.42 463 ASN B C 1
ATOM 7480 O O . ASN B 1 463 ? -80.375 -29.047 -37.969 1 19.42 463 ASN B O 1
ATOM 7484 N N . LEU B 1 464 ? -78.875 -29.328 -36.844 1 19.72 464 LEU B N 1
ATOM 7485 C CA . LEU B 1 464 ? -79.812 -29.375 -35.75 1 19.72 464 LEU B CA 1
ATOM 7486 C C . LEU B 1 464 ? -80.562 -28.078 -35.656 1 19.72 464 LEU B C 1
ATOM 7488 O O . LEU B 1 464 ? -80.062 -27.031 -35.281 1 19.72 464 LEU B O 1
ATOM 7492 N N . ILE B 1 465 ? -81.938 -27.922 -36.469 1 18.33 465 ILE B N 1
ATOM 7493 C CA . ILE B 1 465 ? -83 -26.938 -36.406 1 18.33 465 ILE B CA 1
ATOM 7494 C C . ILE B 1 465 ? -83.812 -27.125 -35.125 1 18.33 465 ILE B C 1
ATOM 7496 O O . ILE B 1 465 ? -84.938 -26.578 -34.969 1 18.33 465 ILE B O 1
ATOM 7500 N N . THR B 1 466 ? -83.938 -27.969 -34.125 1 20.61 466 THR B N 1
ATOM 7501 C CA . THR B 1 466 ? -85.125 -28.109 -33.344 1 20.61 466 THR B CA 1
ATOM 7502 C C . THR B 1 466 ? -85.75 -26.75 -33 1 20.61 466 THR B C 1
ATOM 7504 O O . THR B 1 466 ? -85 -25.75 -32.906 1 20.61 466 THR B O 1
ATOM 7507 N N . PRO B 1 467 ? -87.312 -26.641 -33.094 1 19.45 467 PRO B N 1
ATOM 7508 C CA . PRO B 1 467 ? -88.312 -25.609 -32.875 1 19.45 467 PRO B CA 1
ATOM 7509 C C . PRO B 1 467 ? -88.062 -24.75 -31.641 1 19.45 467 PRO B C 1
ATOM 7511 O O . PRO B 1 467 ? -88.125 -23.516 -31.719 1 19.45 467 PRO B O 1
ATOM 7514 N N . ASP B 1 468 ? -89.188 -25.234 -30.609 1 21.8 468 ASP B N 1
ATOM 7515 C CA . ASP B 1 468 ? -89.75 -24.422 -29.531 1 21.8 468 ASP B CA 1
ATOM 7516 C C . ASP B 1 468 ? -88.75 -23.438 -28.984 1 21.8 468 ASP B C 1
ATOM 7518 O O . ASP B 1 468 ? -89 -22.234 -28.891 1 21.8 468 ASP B O 1
ATOM 7522 N N . PHE B 1 469 ? -88.812 -23.672 -27.422 1 21.27 469 PHE B N 1
ATOM 7523 C CA . PHE B 1 469 ? -88.688 -22.812 -26.25 1 21.27 469 PHE B CA 1
ATOM 7524 C C . PHE B 1 469 ? -87.562 -21.844 -26.422 1 21.27 469 PHE B C 1
ATOM 7526 O O . PHE B 1 469 ? -86.562 -22.109 -27.172 1 21.27 469 PHE B O 1
ATOM 7533 N N . MET B 1 470 ? -87.5 -20.109 -25.656 1 19.88 470 MET B N 1
ATOM 7534 C CA . MET B 1 470 ? -86.75 -19.203 -24.781 1 19.88 470 MET B CA 1
ATOM 7535 C C . MET B 1 470 ? -85.562 -19.906 -24.141 1 19.88 470 MET B C 1
ATOM 7537 O O . MET B 1 470 ? -84.938 -19.344 -23.25 1 19.88 470 MET B O 1
ATOM 7541 N N . GLU B 1 471 ? -85.562 -20.812 -23.594 1 20.75 471 GLU B N 1
ATOM 7542 C CA . GLU B 1 471 ? -85 -22.047 -23.109 1 20.75 471 GLU B CA 1
ATOM 7543 C C . GLU B 1 471 ? -83.688 -22.344 -23.812 1 20.75 471 GLU B C 1
ATOM 7545 O O . GLU B 1 471 ? -82.688 -22.75 -23.156 1 20.75 471 GLU B O 1
ATOM 7550 N N . SER B 1 472 ? -83.375 -23.578 -24.75 1 18.36 472 SER B N 1
ATOM 7551 C CA . SER B 1 472 ? -82.75 -24.781 -25.312 1 18.36 472 SER B CA 1
ATOM 7552 C C . SER B 1 472 ? -81.5 -24.438 -26.125 1 18.36 472 SER B C 1
ATOM 7554 O O . SER B 1 472 ? -80.5 -25.156 -26.078 1 18.36 472 SER B O 1
ATOM 7556 N N . ARG B 1 473 ? -81.562 -24.328 -27.578 1 19.09 473 ARG B N 1
ATOM 7557 C CA . ARG B 1 473 ? -80.938 -24.344 -28.906 1 19.09 473 ARG B CA 1
ATOM 7558 C C . ARG B 1 473 ? -79.75 -23.375 -28.953 1 19.09 473 ARG B C 1
ATOM 7560 O O . ARG B 1 473 ? -78.812 -23.562 -29.75 1 19.09 473 ARG B O 1
ATOM 7567 N N . LEU B 1 474 ? -79.938 -22.562 -29.359 1 15.88 474 LEU B N 1
ATOM 7568 C CA . LEU B 1 474 ? -80.75 -21.656 -30.188 1 15.88 474 LEU B CA 1
ATOM 7569 C C . LEU B 1 474 ? -80.25 -20.219 -30 1 15.88 474 LEU B C 1
ATOM 7571 O O . LEU B 1 474 ? -80.125 -19.766 -28.859 1 15.88 474 LEU B O 1
#

Solvent-accessible surface area (backbone atoms only — not comparable to full-atom values): 48248 Å² total; per-residue (Å²): 109,67,68,59,49,50,49,51,54,47,52,52,44,48,49,53,41,50,52,51,22,52,34,47,22,43,32,41,19,26,47,52,31,44,60,58,42,36,34,54,53,33,32,75,47,66,37,64,65,52,30,54,50,29,50,37,41,13,33,44,32,21,23,60,36,35,75,58,32,68,63,51,59,73,72,46,54,69,40,55,48,43,23,53,21,34,51,25,49,26,34,44,32,48,41,45,37,52,50,51,70,48,37,75,59,79,61,55,78,89,38,20,67,68,55,48,54,51,51,38,42,52,28,16,30,43,20,10,40,17,49,27,44,39,56,51,47,51,52,52,48,52,47,62,43,18,67,81,40,64,89,46,37,65,56,53,54,48,50,30,47,61,53,33,42,49,19,43,32,52,11,18,47,49,42,27,52,37,51,65,73,44,52,70,49,57,44,25,50,52,31,28,50,34,15,52,53,21,26,57,49,27,62,66,53,76,71,71,67,70,76,86,74,63,54,80,57,59,62,43,68,72,38,52,79,81,56,49,71,68,50,47,47,49,49,33,54,48,50,60,69,29,81,85,36,37,46,56,47,46,49,31,22,47,47,13,33,48,52,28,41,60,44,45,53,46,54,53,53,48,44,55,25,65,34,72,83,52,54,80,68,65,44,51,57,36,54,46,23,53,27,36,31,38,16,16,49,27,21,40,50,23,46,54,48,46,62,66,42,50,79,75,39,58,63,61,60,50,51,39,50,34,37,51,40,44,53,50,25,52,52,42,48,50,50,29,70,67,64,44,41,60,70,42,47,41,55,29,24,27,33,44,16,27,24,49,24,32,45,59,52,47,53,53,48,47,42,37,71,73,57,69,53,44,70,54,58,52,39,40,45,51,28,39,17,25,48,23,21,32,52,42,43,50,49,50,63,69,44,66,87,46,66,80,64,53,59,60,50,52,52,48,52,52,42,51,50,39,36,50,39,49,67,67,49,76,80,70,70,76,85,61,53,62,62,39,55,56,44,50,59,64,55,49,73,71,76,72,80,72,69,80,77,78,75,81,79,74,87,87,90,83,72,100,64,92,84,38,110,55,80,86,81,136,109,68,67,59,49,51,50,51,52,47,53,53,45,47,50,52,41,50,51,51,21,51,33,48,23,41,32,41,21,26,47,51,30,44,61,57,41,37,33,55,54,32,32,76,48,68,37,64,63,53,30,53,50,28,52,38,40,13,33,44,31,20,23,59,36,36,75,56,32,68,62,52,61,73,72,46,54,67,39,55,48,43,23,54,19,33,50,25,47,26,34,44,31,48,41,45,37,53,51,53,70,50,32,84,60,81,62,54,77,87,41,19,67,69,54,50,54,51,50,39,42,50,28,17,29,43,20,9,38,18,48,27,44,38,56,52,47,51,52,51,49,53,46,59,43,19,68,81,39,64,90,45,37,64,57,52,52,48,51,31,47,63,54,33,44,50,20,43,32,52,10,18,47,49,43,27,53,37,52,65,73,45,52,71,48,56,44,25,48,52,30,28,50,35,16,53,52,20,25,58,50,27,63,66,53,77,71,73,69,70,76,87,71,67,51,80,59,59,62,44,67,72,40,52,78,81,57,49,72,67,51,48,49,49,50,35,53,49,50,60,67,28,80,85,35,36,46,56,47,46,48,30,24,48,47,13,32,50,52,27,42,61,43,44,53,46,54,54,52,49,42,57,25,65,35,73,83,52,54,81,68,64,45,52,57,35,53,45,22,53,27,35,31,37,17,15,50,27,20,41,49,23,45,54,49,45,63,67,42,51,79,76,39,57,63,61,60,51,50,39,49,36,38,50,40,43,52,51,24,52,50,42,46,50,49,27,70,66,65,42,40,59,72,40,46,40,54,29,25,26,33,45,16,27,25,50,23,34,45,58,51,46,54,53,48,48,42,38,72,74,57,67,53,44,71,54,57,51,40,41,44,49,28,41,17,24,47,23,21,32,50,42,42,50,48,50,63,71,44,64,86,45,65,81,64,54,59,60,50,51,54,47,52,52,43,52,52,38,36,50,40,50,67,67,49,74,81,69,69,72,84,62,54,64,61,41,54,56,46,51,59,66,57,51,74,71,80,70,79,73,69,80,76,81,78,87,83,75,94,88,89,80,74,97,67,85,83,81,75,106,80,85,87,119

pLDDT: mean 79.75, std 21.3, range [14.66, 97.81]

InterPro domains:
  IPR011701 Major facilitator superfamily [PF07690] (22-390)
  IPR036259 MFS transporter superfamily [G3DSA:1.20.1250.20] (10-422)
  IPR036259 MFS transporter superfamily [SSF103473] (9-422)
  IPR051617 UNC-93-like transmembrane regulator [PTHR23294] (15-424)

Secondary structure (DSSP, 8-state):
-HHHHHHHHHHHHHHHHHHHHHHHHHHHHHHHHHHHHHHHHHHHTT-TTHHHHHHHHHHHHHHHHHTTHHHHHHHS-HHHHHHHHHHHHHHHHHHHHHHHHS-SS---GGG-HHHHHHHHHHHHHHHHHHHHHHHHHHHHHHHHHHTT-GGGHHHHHHHHHHHHTHHHHHHHHHHHHHHHHS-HHHHHHHHHHHHHHHHHHHHTPPPSS-GGG--TTHHHHS-SS---HHHHHHHHHHHHH-SSSHHHHHHHHHHHHHHHIIIIIHHHHHHHHH-GGGGGGTHHHHHHHHHHHHHHHHHHHHHHHHHHHHTTS-HHHHHHHHHHHHHHHHHHHHHHHHH--THHHHHHHHHHHHHHHHHHHHHHHHHHHHHTT-HHHHHHHHHHHHHHHHHHHHHHHHGGGS-TTHHHHHHHHHHHHHHHHHHT------TTHHHHHHHHHHTS------------------------SS----/-HHHHHHHHHHHHHHHHHHHHHHHHHHHHHHHHHHHHHHHHHHHTT-TTHHHHHHHHHHHHHHHHHTTHHHHHHHS-HHHHHHHHHHHHHHHHHHHHHHHHS-SS---GGG-HHHHHHHHHHHHHHHHHHHHHHHHHHHHHHHHHHTT-GGGHHHHHHHHHHHHTHHHHHHHHHHHHHHHHS-HHHHHHHHHHHHHHHHHHHHTPPPSS-GGG--TTHHHHH-SS---HHHHHHHHHHHHH-SSSHHHHHHHHHHHHHHHIIIIIHHHHHHHHH-GGGGGGTHHHHHHHHHHHHHHHHHHHHHHHHHHHHTTS-HHHHHHHHHHHHHHHHHHHHHHHHH--THHHHHHHHHHHHHHHHHHHHHHHHHHHHHTT-HHHHHHHHHHHHHHHHHHHHHHHHGGGS-TTHHHHHHHHHHHHHHHHHHT------TTHHHHHHHHHHTS-------------------------TTS--

Nearest PDB structures (foldseek):
  8c02-assembly1_A  TM=6.971E-01  e=3.603E-07  Homo sapiens
  8jt9-assembly1_A  TM=6.659E-01  e=5.813E-07  Homo sapiens
  8dl6-assembly1_A  TM=6.676E-01  e=6.107E-06  Homo sapiens
  6wbv-assembly1_A  TM=6.654E-01  e=1.722E-05  Homo sapiens
  6vyh-assembly1_A  TM=6.535E-01  e=4.307E-05  Carlito syrichta